Protein 1AL0 (pdb70)

GO terms:
  GO:0046806 viral scaffold (C, IDA)
  GO:0046807 viral scaffold assembly and maintenance (P, IDA)

CATH classification: 4.10.1260.10

Secondary structure (DSSP, 8-state):
-HHHHHHHHHHHHHHHHT-S-----HHHHHHHSSSS---GGGHHHHHHHHHHHHSHHHHHHTPPP-PPPHHHHHHHHHHHS-STTSHHHHHTTTBPPPHHHHHHT----B-HHHHHHHHHHHHHT-TT--STT-GGGGTTS--/-GGGGTHHHHHHHHHHHHH---S--HHHHHHHHSSS---GGGHHHHHHHHHHHHHHHHHHHT--SSSB-HHHHHHHHHHTS-GGGHHHHHHHHTT-SSB-EESSS-EEPPPTTHHHHHHHHHTTS--------/----THHHHHHHHHHHHHH-------HHHHHHHH-SS---GGGHHHHHHHHHHHHHHHHHHTT-------HHHHHHHHHHHS-GGGHHHHHHHT-S-B-HHHHHHT---B--HHHHHHHHHHHHHHTTTTT---------/----HHHHHHHHHHTT-TTTTT--HHHHHHHT-SSPP-TTTHHHHHHHHHHHHHHHHHHTT-------HHHHHHHHHHSS-TTTHHHHHHHHSS----SS--TT------HHHHHHHHHHHHTT-THHHHHHHHHHHHHHHHTT--/------------STTHHHHTT---TT--SPPTTSS-----HHHHTSS--/-TTT--EEEE--EEEEEEE-TTEEB---EEEE-TT---EEEEEEEE-----SSS----EEEEE--EEEEGGGTSTTTHHHHHHHGGGS----EEE--S-SSSSGGGTS---TTSEEEHHHHHHHHHHHHHHSS-TTSPP---SSGGGS-HHHHHSPEE-B---STTTS---TT--S------BTTB--HHHHHHHHHHHHHHHHHHHS--SHHHHHHTTT------TT---B----EEEEE-----B--STT-SS-B------EEEEEE------SSEEEE--EEEEPPP--SSB--HHHHS-S--HHHHS--HHHHHS---EEEEGGGTBTT--TT-EEEE-TTGGGT-------TTTBTBSS--S--S---SSTTTTTB--TTTTGGG-S--TT-SEEEEEEEEEEEEE----S--/-PPP---S----SSEEE----EE--BSS-BBSS--BSSEEEEEEEEEEEPSEEEEEEEEEE--TTSS-SEEEE--EEEEEESS----EEEEEEEEESS--SB--SS-EEE----EEETTEEEEE--EEEE-S-SSTT-EEEEEEEEEEEE-SEEEEEEEEEEEESS------TT-

B-factor: mean 20.0, std 0.0, range [20.0, 20.0]

Structure (mmCIF, N/CA/C/O backbone):
data_1AL0
#
_entry.id   1AL0
#
_cell.length_a   774.000
_cell.length_b   774.000
_cell.length_c   774.000
_cell.angle_alpha   90.00
_cell.angle_beta   90.00
_cell.angle_gamma   90.00
#
_symmetry.space_group_name_H-M   'I 21 3'
#
loop_
_entity.id
_entity.type
_entity.pdbx_description
1 polymer 'SCAFFOLDING PROTEIN GPD'
2 polymer 'CAPSID PROTEIN GPF'
3 polymer 'SPIKE PROTEIN GPG'
4 polymer 'SCAFFOLDING PROTEIN GPB'
#
loop_
_atom_site.group_PDB
_atom_site.id
_atom_site.type_symbol
_atom_site.label_atom_id
_atom_site.label_alt_id
_atom_site.label_comp_id
_atom_site.label_asym_id
_atom_site.label_entity_id
_atom_site.label_seq_id
_atom_site.pdbx_PDB_ins_code
_atom_site.Cartn_x
_atom_site.Cartn_y
_atom_site.Cartn_z
_atom_site.occupancy
_atom_site.B_iso_or_equiv
_atom_site.auth_seq_id
_atom_site.auth_comp_id
_atom_site.auth_asym_id
_atom_site.auth_atom_id
_atom_site.pdbx_PDB_model_num
ATOM 1 N N . GLU A 1 6 ? 37.515 -4.681 149.222 1.00 20.00 6 GLU 1 N 1
ATOM 2 C CA . GLU A 1 6 ? 36.620 -5.886 148.962 1.00 20.00 6 GLU 1 CA 1
ATOM 3 C C . GLU A 1 6 ? 37.458 -7.174 148.994 1.00 20.00 6 GLU 1 C 1
ATOM 4 O O . GLU A 1 6 ? 36.901 -8.271 149.236 1.00 20.00 6 GLU 1 O 1
ATOM 10 N N . GLN A 1 7 ? 38.781 -7.027 148.743 1.00 20.00 7 GLN 1 N 1
ATOM 11 C CA . GLN A 1 7 ? 39.747 -8.140 148.757 1.00 20.00 7 GLN 1 CA 1
ATOM 12 C C . GLN A 1 7 ? 39.546 -9.133 149.935 1.00 20.00 7 GLN 1 C 1
ATOM 13 O O . GLN A 1 7 ? 39.767 -10.345 149.763 1.00 20.00 7 GLN 1 O 1
ATOM 19 N N . SER A 1 8 ? 39.192 -8.641 151.127 1.00 20.00 8 SER 1 N 1
ATOM 20 C CA . SER A 1 8 ? 38.993 -9.576 152.215 1.00 20.00 8 SER 1 CA 1
ATOM 21 C C . SER A 1 8 ? 37.878 -10.559 151.917 1.00 20.00 8 SER 1 C 1
ATOM 22 O O . SER A 1 8 ? 37.990 -11.732 152.264 1.00 20.00 8 SER 1 O 1
ATOM 25 N N . VAL A 1 9 ? 36.823 -10.090 151.259 1.00 20.00 9 VAL 1 N 1
ATOM 26 C CA . VAL A 1 9 ? 35.715 -10.966 150.924 1.00 20.00 9 VAL 1 CA 1
ATOM 27 C C . VAL A 1 9 ? 36.187 -11.972 149.916 1.00 20.00 9 VAL 1 C 1
ATOM 28 O O . VAL A 1 9 ? 35.840 -13.157 149.974 1.00 20.00 9 VAL 1 O 1
ATOM 32 N N . ARG A 1 10 ? 36.982 -11.490 148.985 1.00 20.00 10 ARG 1 N 1
ATOM 33 C CA . ARG A 1 10 ? 37.496 -12.356 147.967 1.00 20.00 10 ARG 1 CA 1
ATOM 34 C C . ARG A 1 10 ? 38.328 -13.404 148.665 1.00 20.00 10 ARG 1 C 1
ATOM 35 O O . ARG A 1 10 ? 38.115 -14.610 148.524 1.00 20.00 10 ARG 1 O 1
ATOM 43 N N . PHE A 1 11 ? 39.176 -12.938 149.549 1.00 20.00 11 PHE 1 N 1
ATOM 44 C CA . PHE A 1 11 ? 40.015 -13.843 150.242 1.00 20.00 11 PHE 1 CA 1
ATOM 45 C C . PHE A 1 11 ? 39.146 -14.765 151.071 1.00 20.00 11 PHE 1 C 1
ATOM 46 O O . PHE A 1 11 ? 39.302 -15.970 151.016 1.00 20.00 11 PHE 1 O 1
ATOM 54 N N . GLN A 1 12 ? 38.136 -14.221 151.715 1.00 20.00 12 GLN 1 N 1
ATOM 55 C CA . GLN A 1 12 ? 37.293 -15.054 152.532 1.00 20.00 12 GLN 1 CA 1
ATOM 56 C C . GLN A 1 12 ? 36.708 -16.175 151.741 1.00 20.00 12 GLN 1 C 1
ATOM 57 O O . GLN A 1 12 ? 36.841 -17.335 152.119 1.00 20.00 12 GLN 1 O 1
ATOM 63 N N . THR A 1 13 ? 36.097 -15.837 150.615 1.00 20.00 13 THR 1 N 1
ATOM 64 C CA . THR A 1 13 ? 35.470 -16.848 149.792 1.00 20.00 13 THR 1 CA 1
ATOM 65 C C . THR A 1 13 ? 36.480 -17.810 149.221 1.00 20.00 13 THR 1 C 1
ATOM 66 O O . THR A 1 13 ? 36.157 -18.949 148.953 1.00 20.00 13 THR 1 O 1
ATOM 70 N N . ALA A 1 14 ? 37.716 -17.366 149.078 1.00 20.00 14 ALA 1 N 1
ATOM 71 C CA . ALA A 1 14 ? 38.745 -18.230 148.551 1.00 20.00 14 ALA 1 CA 1
ATOM 72 C C . ALA A 1 14 ? 39.062 -19.317 149.566 1.00 20.00 14 ALA 1 C 1
ATOM 73 O O . ALA A 1 14 ? 39.091 -20.492 149.246 1.00 20.00 14 ALA 1 O 1
ATOM 75 N N . LEU A 1 15 ? 39.264 -18.936 150.809 1.00 20.00 15 LEU 1 N 1
ATOM 76 C CA . LEU A 1 15 ? 39.585 -19.920 151.809 1.00 20.00 15 LEU 1 CA 1
ATOM 77 C C . LEU A 1 15 ? 38.422 -20.843 152.007 1.00 20.00 15 LEU 1 C 1
ATOM 78 O O . LEU A 1 15 ? 38.606 -22.057 152.114 1.00 20.00 15 LEU 1 O 1
ATOM 83 N N . ALA A 1 16 ? 37.224 -20.276 152.007 1.00 20.00 16 ALA 1 N 1
ATOM 84 C CA . ALA A 1 16 ? 36.031 -21.070 152.212 1.00 20.00 16 ALA 1 CA 1
ATOM 85 C C . ALA A 1 16 ? 35.900 -22.177 151.182 1.00 20.00 16 ALA 1 C 1
ATOM 86 O O . ALA A 1 16 ? 35.328 -23.222 151.465 1.00 20.00 16 ALA 1 O 1
ATOM 88 N N . SER A 1 17 ? 36.434 -21.957 149.994 1.00 20.00 17 SER 1 N 1
ATOM 89 C CA . SER A 1 17 ? 36.368 -22.983 148.984 1.00 20.00 17 SER 1 CA 1
ATOM 90 C C . SER A 1 17 ? 37.393 -24.069 149.273 1.00 20.00 17 SER 1 C 1
ATOM 91 O O . SER A 1 17 ? 37.181 -25.227 148.923 1.00 20.00 17 SER 1 O 1
ATOM 94 N N . ILE A 1 18 ? 38.506 -23.721 149.909 1.00 20.00 18 ILE 1 N 1
ATOM 95 C CA . ILE A 1 18 ? 39.494 -24.747 150.183 1.00 20.00 18 ILE 1 CA 1
ATOM 96 C C . ILE A 1 18 ? 38.835 -25.765 151.091 1.00 20.00 18 ILE 1 C 1
ATOM 97 O O . ILE A 1 18 ? 39.013 -26.970 150.921 1.00 20.00 18 ILE 1 O 1
ATOM 102 N N . LYS A 1 19 ? 37.985 -25.303 151.986 1.00 20.00 19 LYS 1 N 1
ATOM 103 C CA . LYS A 1 19 ? 37.318 -26.242 152.863 1.00 20.00 19 LYS 1 CA 1
ATOM 104 C C . LYS A 1 19 ? 36.477 -27.219 152.029 1.00 20.00 19 LYS 1 C 1
ATOM 105 O O . LYS A 1 19 ? 36.531 -28.431 152.257 1.00 20.00 19 LYS 1 O 1
ATOM 111 N N . LEU A 1 20 ? 35.788 -26.708 151.012 1.00 20.00 20 LEU 1 N 1
ATOM 112 C CA . LEU A 1 20 ? 34.956 -27.559 150.177 1.00 20.00 20 LEU 1 CA 1
ATOM 113 C C . LEU A 1 20 ? 35.820 -28.536 149.421 1.00 20.00 20 LEU 1 C 1
ATOM 114 O O . LEU A 1 20 ? 35.542 -29.722 149.421 1.00 20.00 20 LEU 1 O 1
ATOM 119 N N . ILE A 1 21 ? 36.896 -28.055 148.810 1.00 20.00 21 ILE 1 N 1
ATOM 120 C CA . ILE A 1 21 ? 37.741 -28.939 148.036 1.00 20.00 21 ILE 1 CA 1
ATOM 121 C C . ILE A 1 21 ? 38.175 -30.133 148.855 1.00 20.00 21 ILE 1 C 1
ATOM 122 O O . ILE A 1 21 ? 38.094 -31.263 148.356 1.00 20.00 21 ILE 1 O 1
ATOM 127 N N . GLN A 1 22 ? 38.555 -29.903 150.119 1.00 20.00 22 GLN 1 N 1
ATOM 128 C CA . GLN A 1 22 ? 38.996 -30.996 150.969 1.00 20.00 22 GLN 1 CA 1
ATOM 129 C C . GLN A 1 22 ? 37.946 -32.108 151.069 1.00 20.00 22 GLN 1 C 1
ATOM 130 O O . GLN A 1 22 ? 38.314 -33.259 151.310 1.00 20.00 22 GLN 1 O 1
ATOM 136 N N . ALA A 1 23 ? 36.662 -31.782 150.893 1.00 20.00 23 ALA 1 N 1
ATOM 137 C CA . ALA A 1 23 ? 35.608 -32.793 150.938 1.00 20.00 23 ALA 1 CA 1
ATOM 138 C C . ALA A 1 23 ? 35.420 -33.404 149.562 1.00 20.00 23 ALA 1 C 1
ATOM 139 O O . ALA A 1 23 ? 34.314 -33.562 149.055 1.00 20.00 23 ALA 1 O 1
ATOM 141 N N . SER A 1 24 ? 36.536 -33.707 148.938 1.00 20.00 24 SER 1 N 1
ATOM 142 C CA . SER A 1 24 ? 36.539 -34.341 147.635 1.00 20.00 24 SER 1 CA 1
ATOM 143 C C . SER A 1 24 ? 35.660 -35.570 147.770 1.00 20.00 24 SER 1 C 1
ATOM 144 O O . SER A 1 24 ? 35.643 -36.211 148.821 1.00 20.00 24 SER 1 O 1
ATOM 147 N N . ALA A 1 25 ? 34.884 -35.903 146.769 1.00 20.00 25 ALA 1 N 1
ATOM 148 C CA . ALA A 1 25 ? 34.174 -37.137 146.949 1.00 20.00 25 ALA 1 CA 1
ATOM 149 C C . ALA A 1 25 ? 34.822 -38.065 145.949 1.00 20.00 25 ALA 1 C 1
ATOM 150 O O . ALA A 1 25 ? 35.057 -39.235 146.231 1.00 20.00 25 ALA 1 O 1
ATOM 152 N N . VAL A 1 26 ? 35.315 -37.449 144.888 1.00 20.00 26 VAL 1 N 1
ATOM 153 C CA . VAL A 1 26 ? 35.909 -38.146 143.786 1.00 20.00 26 VAL 1 CA 1
ATOM 154 C C . VAL A 1 26 ? 36.938 -37.239 143.109 1.00 20.00 26 VAL 1 C 1
ATOM 155 O O . VAL A 1 26 ? 36.895 -36.029 143.289 1.00 20.00 26 VAL 1 O 1
ATOM 159 N N . LEU A 1 27 ? 37.889 -37.829 142.391 1.00 20.00 27 LEU 1 N 1
ATOM 160 C CA . LEU A 1 27 ? 38.894 -37.112 141.597 1.00 20.00 27 LEU 1 CA 1
ATOM 161 C C . LEU A 1 27 ? 39.027 -38.087 140.460 1.00 20.00 27 LEU 1 C 1
ATOM 162 O O . LEU A 1 27 ? 38.912 -39.296 140.671 1.00 20.00 27 LEU 1 O 1
ATOM 167 N N . ASP A 1 28 ? 39.200 -37.603 139.248 1.00 20.00 28 ASP 1 N 1
ATOM 168 C CA . ASP A 1 28 ? 39.249 -38.553 138.157 1.00 20.00 28 ASP 1 CA 1
ATOM 169 C C . ASP A 1 28 ? 40.612 -38.953 137.759 1.00 20.00 28 ASP 1 C 1
ATOM 170 O O . ASP A 1 28 ? 40.813 -40.001 137.158 1.00 20.00 28 ASP 1 O 1
ATOM 175 N N . LEU A 1 29 ? 41.547 -38.134 138.150 1.00 20.00 29 LEU 1 N 1
ATOM 176 C CA . LEU A 1 29 ? 42.899 -38.320 137.763 1.00 20.00 29 LEU 1 CA 1
ATOM 177 C C . LEU A 1 29 ? 43.478 -39.703 138.021 1.00 20.00 29 LEU 1 C 1
ATOM 178 O O . LEU A 1 29 ? 43.048 -40.469 138.862 1.00 20.00 29 LEU 1 O 1
ATOM 183 N N . THR A 1 30 ? 44.451 -40.014 137.220 1.00 20.00 30 THR 1 N 1
ATOM 184 C CA . THR A 1 30 ? 45.117 -41.253 137.339 1.00 20.00 30 THR 1 CA 1
ATOM 185 C C . THR A 1 30 ? 46.350 -40.906 138.127 1.00 20.00 30 THR 1 C 1
ATOM 186 O O . THR A 1 30 ? 46.831 -39.767 138.063 1.00 20.00 30 THR 1 O 1
ATOM 190 N N . GLU A 1 31 ? 46.827 -41.880 138.861 1.00 20.00 31 GLU 1 N 1
ATOM 191 C CA . GLU A 1 31 ? 48.004 -41.777 139.636 1.00 20.00 31 GLU 1 CA 1
ATOM 192 C C . GLU A 1 31 ? 48.923 -40.799 138.965 1.00 20.00 31 GLU 1 C 1
ATOM 193 O O . GLU A 1 31 ? 49.257 -39.784 139.536 1.00 20.00 31 GLU 1 O 1
ATOM 199 N N . ASP A 1 32 ? 49.115 -40.985 137.676 1.00 20.00 32 ASP 1 N 1
ATOM 200 C CA . ASP A 1 32 ? 49.962 -40.095 136.923 1.00 20.00 32 ASP 1 CA 1
ATOM 201 C C . ASP A 1 32 ? 49.527 -38.689 136.712 1.00 20.00 32 ASP 1 C 1
ATOM 202 O O . ASP A 1 32 ? 50.335 -37.763 136.783 1.00 20.00 32 ASP 1 O 1
ATOM 207 N N . ASP A 1 33 ? 48.265 -38.535 136.371 1.00 20.00 33 ASP 1 N 1
ATOM 208 C CA . ASP A 1 33 ? 47.720 -37.229 136.156 1.00 20.00 33 ASP 1 CA 1
ATOM 209 C C . ASP A 1 33 ? 47.910 -36.531 137.481 1.00 20.00 33 ASP 1 C 1
ATOM 210 O O . ASP A 1 33 ? 48.254 -35.356 137.527 1.00 20.00 33 ASP 1 O 1
ATOM 215 N N . PHE A 1 34 ? 47.838 -37.286 138.557 1.00 20.00 34 PHE 1 N 1
ATOM 216 C CA . PHE A 1 34 ? 48.007 -36.675 139.838 1.00 20.00 34 PHE 1 CA 1
ATOM 217 C C . PHE A 1 34 ? 49.470 -36.304 140.042 1.00 20.00 34 PHE 1 C 1
ATOM 218 O O . PHE A 1 34 ? 49.782 -35.238 140.561 1.00 20.00 34 PHE 1 O 1
ATOM 226 N N . ASP A 1 35 ? 50.366 -37.141 139.541 1.00 20.00 35 ASP 1 N 1
ATOM 227 C CA . ASP A 1 35 ? 51.808 -36.876 139.618 1.00 20.00 35 ASP 1 CA 1
ATOM 228 C C . ASP A 1 35 ? 52.081 -35.796 138.617 1.00 20.00 35 ASP 1 C 1
ATOM 229 O O . ASP A 1 35 ? 53.235 -35.524 138.303 1.00 20.00 35 ASP 1 O 1
ATOM 234 N N . PHE A 1 36 ? 51.037 -35.255 138.031 1.00 20.00 36 PHE 1 N 1
ATOM 235 C CA . PHE A 1 36 ? 51.263 -34.286 137.021 1.00 20.00 36 PHE 1 CA 1
ATOM 236 C C . PHE A 1 36 ? 50.699 -33.008 137.504 1.00 20.00 36 PHE 1 C 1
ATOM 237 O O . PHE A 1 36 ? 51.255 -31.965 137.242 1.00 20.00 36 PHE 1 O 1
ATOM 245 N N . LEU A 1 37 ? 49.629 -33.086 138.269 1.00 20.00 37 LEU 1 N 1
ATOM 246 C CA . LEU A 1 37 ? 49.023 -31.892 138.756 1.00 20.00 37 LEU 1 CA 1
ATOM 247 C C . LEU A 1 37 ? 49.941 -31.349 139.821 1.00 20.00 37 LEU 1 C 1
ATOM 248 O O . LEU A 1 37 ? 50.395 -30.204 139.765 1.00 20.00 37 LEU 1 O 1
ATOM 253 N N . THR A 1 38 ? 50.318 -32.242 140.720 1.00 20.00 38 THR 1 N 1
ATOM 254 C CA . THR A 1 38 ? 51.081 -31.877 141.879 1.00 20.00 38 THR 1 CA 1
ATOM 255 C C . THR A 1 38 ? 52.589 -31.894 141.923 1.00 20.00 38 THR 1 C 1
ATOM 256 O O . THR A 1 38 ? 53.151 -31.343 142.852 1.00 20.00 38 THR 1 O 1
ATOM 260 N N . SER A 1 39 ? 53.264 -32.420 140.922 1.00 20.00 39 SER 1 N 1
ATOM 261 C CA . SER A 1 39 ? 54.712 -32.512 141.017 1.00 20.00 39 SER 1 CA 1
ATOM 262 C C . SER A 1 39 ? 55.501 -31.228 140.901 1.00 20.00 39 SER 1 C 1
ATOM 263 O O . SER A 1 39 ? 54.962 -30.159 140.696 1.00 20.00 39 SER 1 O 1
ATOM 266 N N . ASN A 1 40 ? 56.801 -31.360 141.046 1.00 20.00 40 ASN 1 N 1
ATOM 267 C CA . ASN A 1 40 ? 57.699 -30.235 140.909 1.00 20.00 40 ASN 1 CA 1
ATOM 268 C C . ASN A 1 40 ? 58.097 -30.235 139.445 1.00 20.00 40 ASN 1 C 1
ATOM 269 O O . ASN A 1 40 ? 58.791 -29.331 138.996 1.00 20.00 40 ASN 1 O 1
ATOM 274 N N . LYS A 1 41 ? 57.742 -31.302 138.734 1.00 20.00 41 LYS 1 N 1
ATOM 275 C CA . LYS A 1 41 ? 58.069 -31.433 137.315 1.00 20.00 41 LYS 1 CA 1
ATOM 276 C C . LYS A 1 41 ? 57.343 -30.317 136.564 1.00 20.00 41 LYS 1 C 1
ATOM 277 O O . LYS A 1 41 ? 56.145 -30.139 136.724 1.00 20.00 41 LYS 1 O 1
ATOM 283 N N . VAL A 1 42 ? 58.050 -29.663 135.652 1.00 20.00 42 VAL 1 N 1
ATOM 284 C CA . VAL A 1 42 ? 57.542 -28.511 134.891 1.00 20.00 42 VAL 1 CA 1
ATOM 285 C C . VAL A 1 42 ? 56.615 -28.800 133.738 1.00 20.00 42 VAL 1 C 1
ATOM 286 O O . VAL A 1 42 ? 56.816 -29.792 133.043 1.00 20.00 42 VAL 1 O 1
ATOM 290 N N . TRP A 1 43 ? 55.714 -27.857 133.439 1.00 20.00 43 TRP 1 N 1
ATOM 291 C CA . TRP A 1 43 ? 54.748 -28.020 132.329 1.00 20.00 43 TRP 1 CA 1
ATOM 292 C C . TRP A 1 43 ? 55.219 -27.275 131.105 1.00 20.00 43 TRP 1 C 1
ATOM 293 O O . TRP A 1 43 ? 55.213 -26.057 131.100 1.00 20.00 43 TRP 1 O 1
ATOM 304 N N . ILE A 1 44 ? 55.608 -27.967 130.056 1.00 20.00 44 ILE 1 N 1
ATOM 305 C CA . ILE A 1 44 ? 56.052 -27.275 128.855 1.00 20.00 44 ILE 1 CA 1
ATOM 306 C C . ILE A 1 44 ? 54.785 -26.888 128.117 1.00 20.00 44 ILE 1 C 1
ATOM 307 O O . ILE A 1 44 ? 53.741 -27.470 128.396 1.00 20.00 44 ILE 1 O 1
ATOM 312 N N . ALA A 1 45 ? 54.862 -25.976 127.153 1.00 20.00 45 ALA 1 N 1
ATOM 313 C CA . ALA A 1 45 ? 53.688 -25.562 126.407 1.00 20.00 45 ALA 1 CA 1
ATOM 314 C C . ALA A 1 45 ? 52.866 -26.752 125.933 1.00 20.00 45 ALA 1 C 1
ATOM 315 O O . ALA A 1 45 ? 51.657 -26.775 126.094 1.00 20.00 45 ALA 1 O 1
ATOM 317 N N . THR A 1 46 ? 53.527 -27.779 125.423 1.00 20.00 46 THR 1 N 1
ATOM 318 C CA . THR A 1 46 ? 52.800 -28.937 124.944 1.00 20.00 46 THR 1 CA 1
ATOM 319 C C . THR A 1 46 ? 52.020 -29.693 126.009 1.00 20.00 46 THR 1 C 1
ATOM 320 O O . THR A 1 46 ? 51.409 -30.705 125.715 1.00 20.00 46 THR 1 O 1
ATOM 324 N N . ASP A 1 47 ? 52.060 -29.244 127.252 1.00 20.00 47 ASP 1 N 1
ATOM 325 C CA . ASP A 1 47 ? 51.350 -29.946 128.298 1.00 20.00 47 ASP 1 CA 1
ATOM 326 C C . ASP A 1 47 ? 50.143 -29.170 128.744 1.00 20.00 47 ASP 1 C 1
ATOM 327 O O . ASP A 1 47 ? 49.283 -29.694 129.445 1.00 20.00 47 ASP 1 O 1
ATOM 332 N N . ARG A 1 48 ? 50.028 -27.944 128.284 1.00 20.00 48 ARG 1 N 1
ATOM 333 C CA . ARG A 1 48 ? 48.937 -27.112 128.722 1.00 20.00 48 ARG 1 CA 1
ATOM 334 C C . ARG A 1 48 ? 47.554 -27.649 128.642 1.00 20.00 48 ARG 1 C 1
ATOM 335 O O . ARG A 1 48 ? 46.651 -27.124 129.274 1.00 20.00 48 ARG 1 O 1
ATOM 343 N N . SER A 1 49 ? 47.354 -28.669 127.841 1.00 20.00 49 SER 1 N 1
ATOM 344 C CA . SER A 1 49 ? 46.025 -29.219 127.740 1.00 20.00 49 SER 1 CA 1
ATOM 345 C C . SER A 1 49 ? 45.776 -30.219 128.876 1.00 20.00 49 SER 1 C 1
ATOM 346 O O . SER A 1 49 ? 44.751 -30.134 129.552 1.00 20.00 49 SER 1 O 1
ATOM 349 N N . ARG A 1 50 ? 46.750 -31.082 129.164 1.00 20.00 50 ARG 1 N 1
ATOM 350 C CA . ARG A 1 50 ? 46.599 -32.058 130.245 1.00 20.00 50 ARG 1 CA 1
ATOM 351 C C . ARG A 1 50 ? 46.494 -31.253 131.535 1.00 20.00 50 ARG 1 C 1
ATOM 352 O O . ARG A 1 50 ? 45.826 -31.637 132.490 1.00 20.00 50 ARG 1 O 1
ATOM 360 N N . ALA A 1 51 ? 47.134 -30.101 131.529 1.00 20.00 51 ALA 1 N 1
ATOM 361 C CA . ALA A 1 51 ? 47.067 -29.231 132.658 1.00 20.00 51 ALA 1 CA 1
ATOM 362 C C . ALA A 1 51 ? 45.597 -28.912 132.854 1.00 20.00 51 ALA 1 C 1
ATOM 363 O O . ALA A 1 51 ? 45.012 -29.273 133.862 1.00 20.00 51 ALA 1 O 1
ATOM 365 N N . ARG A 1 52 ? 44.970 -28.367 131.831 1.00 20.00 52 ARG 1 N 1
ATOM 366 C CA . ARG A 1 52 ? 43.572 -28.006 131.939 1.00 20.00 52 ARG 1 CA 1
ATOM 367 C C . ARG A 1 52 ? 42.652 -29.162 132.265 1.00 20.00 52 ARG 1 C 1
ATOM 368 O O . ARG A 1 52 ? 41.635 -28.970 132.911 1.00 20.00 52 ARG 1 O 1
ATOM 376 N N . ARG A 1 53 ? 42.963 -30.352 131.779 1.00 20.00 53 ARG 1 N 1
ATOM 377 C CA . ARG A 1 53 ? 42.113 -31.503 132.059 1.00 20.00 53 ARG 1 CA 1
ATOM 378 C C . ARG A 1 53 ? 42.139 -31.693 133.570 1.00 20.00 53 ARG 1 C 1
ATOM 379 O O . ARG A 1 53 ? 41.093 -31.731 134.221 1.00 20.00 53 ARG 1 O 1
ATOM 387 N N . CYS A 1 54 ? 43.333 -31.655 134.141 1.00 20.00 54 CYS 1 N 1
ATOM 388 C CA . CYS A 1 54 ? 43.458 -31.872 135.555 1.00 20.00 54 CYS 1 CA 1
ATOM 389 C C . CYS A 1 54 ? 42.892 -30.779 136.395 1.00 20.00 54 CYS 1 C 1
ATOM 390 O O . CYS A 1 54 ? 42.078 -31.038 137.254 1.00 20.00 54 CYS 1 O 1
ATOM 393 N N . VAL A 1 55 ? 43.288 -29.552 136.158 1.00 20.00 55 VAL 1 N 1
ATOM 394 C CA . VAL A 1 55 ? 42.725 -28.514 136.966 1.00 20.00 55 VAL 1 CA 1
ATOM 395 C C . VAL A 1 55 ? 41.218 -28.577 136.870 1.00 20.00 55 VAL 1 C 1
ATOM 396 O O . VAL A 1 55 ? 40.518 -28.573 137.868 1.00 20.00 55 VAL 1 O 1
ATOM 400 N N . GLU A 1 56 ? 40.713 -28.754 135.669 1.00 20.00 56 GLU 1 N 1
ATOM 401 C CA . GLU A 1 56 ? 39.277 -28.849 135.500 1.00 20.00 56 GLU 1 CA 1
ATOM 402 C C . GLU A 1 56 ? 38.710 -30.045 136.236 1.00 20.00 56 GLU 1 C 1
ATOM 403 O O . GLU A 1 56 ? 37.675 -29.930 136.900 1.00 20.00 56 GLU 1 O 1
ATOM 409 N N . ALA A 1 57 ? 39.452 -31.148 136.237 1.00 20.00 57 ALA 1 N 1
ATOM 410 C CA . ALA A 1 57 ? 38.988 -32.372 136.896 1.00 20.00 57 ALA 1 CA 1
ATOM 411 C C . ALA A 1 57 ? 38.808 -32.176 138.386 1.00 20.00 57 ALA 1 C 1
ATOM 412 O O . ALA A 1 57 ? 38.105 -32.965 139.022 1.00 20.00 57 ALA 1 O 1
ATOM 414 N N . CYS A 1 58 ? 39.487 -31.167 138.935 1.00 20.00 58 CYS 1 N 1
ATOM 415 C CA . CYS A 1 58 ? 39.390 -30.830 140.347 1.00 20.00 58 CYS 1 CA 1
ATOM 416 C C . CYS A 1 58 ? 38.305 -29.780 140.561 1.00 20.00 58 CYS 1 C 1
ATOM 417 O O . CYS A 1 58 ? 37.736 -29.682 141.647 1.00 20.00 58 CYS 1 O 1
ATOM 420 N N . VAL A 1 59 ? 38.021 -28.983 139.544 1.00 20.00 59 VAL 1 N 1
ATOM 421 C CA . VAL A 1 59 ? 37.002 -27.992 139.710 1.00 20.00 59 VAL 1 CA 1
ATOM 422 C C . VAL A 1 59 ? 35.615 -28.565 139.556 1.00 20.00 59 VAL 1 C 1
ATOM 423 O O . VAL A 1 59 ? 34.759 -28.279 140.360 1.00 20.00 59 VAL 1 O 1
ATOM 427 N N . TYR A 1 60 ? 35.400 -29.427 138.575 1.00 20.00 60 TYR 1 N 1
ATOM 428 C CA . TYR A 1 60 ? 34.061 -29.974 138.373 1.00 20.00 60 TYR 1 CA 1
ATOM 429 C C . TYR A 1 60 ? 33.872 -31.436 138.767 1.00 20.00 60 TYR 1 C 1
ATOM 430 O O . TYR A 1 60 ? 32.780 -32.002 138.629 1.00 20.00 60 TYR 1 O 1
ATOM 439 N N . GLY A 1 61 ? 34.935 -32.022 139.298 1.00 20.00 61 GLY 1 N 1
ATOM 440 C CA . GLY A 1 61 ? 34.974 -33.433 139.690 1.00 20.00 61 GLY 1 CA 1
ATOM 441 C C . GLY A 1 61 ? 33.745 -34.291 139.964 1.00 20.00 61 GLY 1 C 1
ATOM 442 O O . GLY A 1 61 ? 33.344 -35.117 139.132 1.00 20.00 61 GLY 1 O 1
ATOM 443 N N . THR A 1 62 ? 33.162 -34.137 141.146 1.00 20.00 62 THR 1 N 1
ATOM 444 C CA . THR A 1 62 ? 32.005 -34.929 141.488 1.00 20.00 62 THR 1 CA 1
ATOM 445 C C . THR A 1 62 ? 30.913 -34.811 140.448 1.00 20.00 62 THR 1 C 1
ATOM 446 O O . THR A 1 62 ? 30.367 -35.821 140.025 1.00 20.00 62 THR 1 O 1
ATOM 450 N N . LEU A 1 63 ? 30.660 -33.587 139.989 1.00 20.00 63 LEU 1 N 1
ATOM 451 C CA . LEU A 1 63 ? 29.630 -33.328 139.000 1.00 20.00 63 LEU 1 CA 1
ATOM 452 C C . LEU A 1 63 ? 29.819 -34.267 137.851 1.00 20.00 63 LEU 1 C 1
ATOM 453 O O . LEU A 1 63 ? 28.878 -34.902 137.397 1.00 20.00 63 LEU 1 O 1
ATOM 458 N N . ASP A 1 64 ? 31.058 -34.410 137.427 1.00 20.00 64 ASP 1 N 1
ATOM 459 C CA . ASP A 1 64 ? 31.358 -35.286 136.327 1.00 20.00 64 ASP 1 CA 1
ATOM 460 C C . ASP A 1 64 ? 31.098 -36.729 136.661 1.00 20.00 64 ASP 1 C 1
ATOM 461 O O . ASP A 1 64 ? 30.322 -37.409 135.994 1.00 20.00 64 ASP 1 O 1
ATOM 466 N N . PHE A 1 65 ? 31.734 -37.183 137.723 1.00 20.00 65 PHE 1 N 1
ATOM 467 C CA . PHE A 1 65 ? 31.611 -38.561 138.138 1.00 20.00 65 PHE 1 CA 1
ATOM 468 C C . PHE A 1 65 ? 30.206 -39.113 138.174 1.00 20.00 65 PHE 1 C 1
ATOM 469 O O . PHE A 1 65 ? 29.946 -40.208 137.704 1.00 20.00 65 PHE 1 O 1
ATOM 477 N N . VAL A 1 66 ? 29.299 -38.329 138.711 1.00 20.00 66 VAL 1 N 1
ATOM 478 C CA . VAL A 1 66 ? 27.941 -38.749 138.850 1.00 20.00 66 VAL 1 CA 1
ATOM 479 C C . VAL A 1 66 ? 27.040 -38.499 137.664 1.00 20.00 66 VAL 1 C 1
ATOM 480 O O . VAL A 1 66 ? 26.047 -39.204 137.498 1.00 20.00 66 VAL 1 O 1
ATOM 484 N N . GLY A 1 67 ? 27.321 -37.465 136.882 1.00 20.00 67 GLY 1 N 1
ATOM 485 C CA . GLY A 1 67 ? 26.486 -37.209 135.720 1.00 20.00 67 GLY 1 CA 1
ATOM 486 C C . GLY A 1 67 ? 25.731 -35.893 135.661 1.00 20.00 67 GLY 1 C 1
ATOM 487 O O . GLY A 1 67 ? 24.785 -35.743 134.883 1.00 20.00 67 GLY 1 O 1
ATOM 488 N N . TYR A 1 68 ? 26.082 -34.952 136.520 1.00 20.00 68 TYR 1 N 1
ATOM 489 C CA . TYR A 1 68 ? 25.428 -33.668 136.455 1.00 20.00 68 TYR 1 CA 1
ATOM 490 C C . TYR A 1 68 ? 26.331 -32.832 135.566 1.00 20.00 68 TYR 1 C 1
ATOM 491 O O . TYR A 1 68 ? 27.522 -33.078 135.458 1.00 20.00 68 TYR 1 O 1
ATOM 500 N N . PRO A 1 69 ? 25.766 -31.873 134.866 1.00 20.00 69 PRO 1 N 1
ATOM 501 C CA . PRO A 1 69 ? 26.509 -31.002 133.967 1.00 20.00 69 PRO 1 CA 1
ATOM 502 C C . PRO A 1 69 ? 27.352 -29.951 134.623 1.00 20.00 69 PRO 1 C 1
ATOM 503 O O . PRO A 1 69 ? 27.013 -29.432 135.674 1.00 20.00 69 PRO 1 O 1
ATOM 507 N N . ARG A 1 70 ? 28.421 -29.576 133.956 1.00 20.00 70 ARG 1 N 1
ATOM 508 C CA . ARG A 1 70 ? 29.267 -28.564 134.509 1.00 20.00 70 ARG 1 CA 1
ATOM 509 C C . ARG A 1 70 ? 28.611 -27.240 134.376 1.00 20.00 70 ARG 1 C 1
ATOM 510 O O . ARG A 1 70 ? 27.906 -26.983 133.416 1.00 20.00 70 ARG 1 O 1
ATOM 518 N N . PHE A 1 71 ? 28.779 -26.431 135.396 1.00 20.00 71 PHE 1 N 1
ATOM 519 C CA . PHE A 1 71 ? 28.288 -25.092 135.354 1.00 20.00 71 PHE 1 CA 1
ATOM 520 C C . PHE A 1 71 ? 29.545 -24.333 135.733 1.00 20.00 71 PHE 1 C 1
ATOM 521 O O . PHE A 1 71 ? 30.399 -24.842 136.440 1.00 20.00 71 PHE 1 O 1
ATOM 529 N N . PRO A 1 72 ? 29.662 -23.095 135.295 1.00 20.00 72 PRO 1 N 1
ATOM 530 C CA . PRO A 1 72 ? 30.828 -22.265 135.578 1.00 20.00 72 PRO 1 CA 1
ATOM 531 C C . PRO A 1 72 ? 31.183 -21.967 137.012 1.00 20.00 72 PRO 1 C 1
ATOM 532 O O . PRO A 1 72 ? 30.395 -21.412 137.775 1.00 20.00 72 PRO 1 O 1
ATOM 536 N N . ALA A 1 73 ? 32.435 -22.224 137.334 1.00 20.00 73 ALA 1 N 1
ATOM 537 C CA . ALA A 1 73 ? 32.899 -21.963 138.662 1.00 20.00 73 ALA 1 CA 1
ATOM 538 C C . ALA A 1 73 ? 33.473 -20.565 138.709 1.00 20.00 73 ALA 1 C 1
ATOM 539 O O . ALA A 1 73 ? 33.979 -20.064 137.712 1.00 20.00 73 ALA 1 O 1
ATOM 541 N N . PRO A 1 74 ? 33.304 -19.871 139.829 1.00 20.00 74 PRO 1 N 1
ATOM 542 C CA . PRO A 1 74 ? 33.831 -18.523 139.988 1.00 20.00 74 PRO 1 CA 1
ATOM 543 C C . PRO A 1 74 ? 35.332 -18.549 140.212 1.00 20.00 74 PRO 1 C 1
ATOM 544 O O . PRO A 1 74 ? 35.875 -19.556 140.631 1.00 20.00 74 PRO 1 O 1
ATOM 548 N N . VAL A 1 75 ? 35.994 -17.418 140.003 1.00 20.00 75 VAL 1 N 1
ATOM 549 C CA . VAL A 1 75 ? 37.447 -17.333 140.167 1.00 20.00 75 VAL 1 CA 1
ATOM 550 C C . VAL A 1 75 ? 37.947 -17.687 141.548 1.00 20.00 75 VAL 1 C 1
ATOM 551 O O . VAL A 1 75 ? 38.899 -18.449 141.706 1.00 20.00 75 VAL 1 O 1
ATOM 555 N N . GLU A 1 76 ? 37.310 -17.135 142.561 1.00 20.00 76 GLU 1 N 1
ATOM 556 C CA . GLU A 1 76 ? 37.728 -17.405 143.900 1.00 20.00 76 GLU 1 CA 1
ATOM 557 C C . GLU A 1 76 ? 37.795 -18.901 144.170 1.00 20.00 76 GLU 1 C 1
ATOM 558 O O . GLU A 1 76 ? 38.563 -19.336 145.012 1.00 20.00 76 GLU 1 O 1
ATOM 564 N N . PHE A 1 77 ? 37.079 -19.709 143.405 1.00 20.00 77 PHE 1 N 1
ATOM 565 C CA . PHE A 1 77 ? 37.133 -21.136 143.654 1.00 20.00 77 PHE 1 CA 1
ATOM 566 C C . PHE A 1 77 ? 38.325 -21.726 142.941 1.00 20.00 77 PHE 1 C 1
ATOM 567 O O . PHE A 1 77 ? 39.104 -22.456 143.542 1.00 20.00 77 PHE 1 O 1
ATOM 575 N N . ILE A 1 78 ? 38.522 -21.348 141.685 1.00 20.00 78 ILE 1 N 1
ATOM 576 C CA . ILE A 1 78 ? 39.645 -21.873 140.919 1.00 20.00 78 ILE 1 CA 1
ATOM 577 C C . ILE A 1 78 ? 40.982 -21.534 141.567 1.00 20.00 78 ILE 1 C 1
ATOM 578 O O . ILE A 1 78 ? 41.955 -22.283 141.452 1.00 20.00 78 ILE 1 O 1
ATOM 583 N N . ALA A 1 79 ? 41.031 -20.412 142.257 1.00 20.00 79 ALA 1 N 1
ATOM 584 C CA . ALA A 1 79 ? 42.248 -20.035 142.910 1.00 20.00 79 ALA 1 CA 1
ATOM 585 C C . ALA A 1 79 ? 42.523 -21.055 144.001 1.00 20.00 79 ALA 1 C 1
ATOM 586 O O . ALA A 1 79 ? 43.646 -21.502 144.145 1.00 20.00 79 ALA 1 O 1
ATOM 588 N N . ALA A 1 80 ? 41.498 -21.490 144.713 1.00 20.00 80 ALA 1 N 1
ATOM 589 C CA . ALA A 1 80 ? 41.720 -22.460 145.762 1.00 20.00 80 ALA 1 CA 1
ATOM 590 C C . ALA A 1 80 ? 42.261 -23.709 145.126 1.00 20.00 80 ALA 1 C 1
ATOM 591 O O . ALA A 1 80 ? 43.318 -24.197 145.503 1.00 20.00 80 ALA 1 O 1
ATOM 593 N N . VAL A 1 81 ? 41.550 -24.192 144.122 1.00 20.00 81 VAL 1 N 1
ATOM 594 C CA . VAL A 1 81 ? 41.972 -25.384 143.457 1.00 20.00 81 VAL 1 CA 1
ATOM 595 C C . VAL A 1 81 ? 43.417 -25.300 143.033 1.00 20.00 81 VAL 1 C 1
ATOM 596 O O . VAL A 1 81 ? 44.158 -26.252 143.209 1.00 20.00 81 VAL 1 O 1
ATOM 600 N N . ILE A 1 82 ? 43.855 -24.164 142.529 1.00 20.00 82 ILE 1 N 1
ATOM 601 C CA . ILE A 1 82 ? 45.235 -24.090 142.125 1.00 20.00 82 ILE 1 CA 1
ATOM 602 C C . ILE A 1 82 ? 46.125 -24.024 143.346 1.00 20.00 82 ILE 1 C 1
ATOM 603 O O . ILE A 1 82 ? 46.950 -24.903 143.534 1.00 20.00 82 ILE 1 O 1
ATOM 608 N N . ALA A 1 83 ? 45.881 -23.073 144.234 1.00 20.00 83 ALA 1 N 1
ATOM 609 C CA . ALA A 1 83 ? 46.706 -22.925 145.421 1.00 20.00 83 ALA 1 CA 1
ATOM 610 C C . ALA A 1 83 ? 46.835 -24.230 146.173 1.00 20.00 83 ALA 1 C 1
ATOM 611 O O . ALA A 1 83 ? 47.900 -24.543 146.702 1.00 20.00 83 ALA 1 O 1
ATOM 613 N N . TYR A 1 84 ? 45.774 -25.015 146.192 1.00 20.00 84 TYR 1 N 1
ATOM 614 C CA . TYR A 1 84 ? 45.835 -26.248 146.925 1.00 20.00 84 TYR 1 CA 1
ATOM 615 C C . TYR A 1 84 ? 46.486 -27.397 146.186 1.00 20.00 84 TYR 1 C 1
ATOM 616 O O . TYR A 1 84 ? 47.362 -28.025 146.730 1.00 20.00 84 TYR 1 O 1
ATOM 625 N N . TYR A 1 85 ? 46.113 -27.651 144.941 1.00 20.00 85 TYR 1 N 1
ATOM 626 C CA . TYR A 1 85 ? 46.695 -28.768 144.209 1.00 20.00 85 TYR 1 CA 1
ATOM 627 C C . TYR A 1 85 ? 47.939 -28.529 143.373 1.00 20.00 85 TYR 1 C 1
ATOM 628 O O . TYR A 1 85 ? 48.730 -29.444 143.196 1.00 20.00 85 TYR 1 O 1
ATOM 637 N N . VAL A 1 86 ? 48.132 -27.322 142.858 1.00 20.00 86 VAL 1 N 1
ATOM 638 C CA . VAL A 1 86 ? 49.264 -27.071 141.964 1.00 20.00 86 VAL 1 CA 1
ATOM 639 C C . VAL A 1 86 ? 50.567 -26.625 142.589 1.00 20.00 86 VAL 1 C 1
ATOM 640 O O . VAL A 1 86 ? 50.590 -25.791 143.485 1.00 20.00 86 VAL 1 O 1
ATOM 644 N N . HIS A 1 87 ? 51.667 -27.165 142.092 1.00 20.00 87 HIS 1 N 1
ATOM 645 C CA . HIS A 1 87 ? 52.964 -26.798 142.618 1.00 20.00 87 HIS 1 CA 1
ATOM 646 C C . HIS A 1 87 ? 53.227 -25.339 142.330 1.00 20.00 87 HIS 1 C 1
ATOM 647 O O . HIS A 1 87 ? 52.682 -24.794 141.385 1.00 20.00 87 HIS 1 O 1
ATOM 654 N N . PRO A 1 88 ? 54.051 -24.676 143.139 1.00 20.00 88 PRO 1 N 1
ATOM 655 C CA . PRO A 1 88 ? 54.309 -23.268 142.865 1.00 20.00 88 PRO 1 CA 1
ATOM 656 C C . PRO A 1 88 ? 55.040 -23.099 141.556 1.00 20.00 88 PRO 1 C 1
ATOM 657 O O . PRO A 1 88 ? 54.801 -22.146 140.824 1.00 20.00 88 PRO 1 O 1
ATOM 661 N N . VAL A 1 89 ? 56.029 -23.943 141.308 1.00 20.00 89 VAL 1 N 1
ATOM 662 C CA . VAL A 1 89 ? 56.706 -23.870 140.029 1.00 20.00 89 VAL 1 CA 1
ATOM 663 C C . VAL A 1 89 ? 55.540 -24.190 139.178 1.00 20.00 89 VAL 1 C 1
ATOM 664 O O . VAL A 1 89 ? 54.837 -25.120 139.479 1.00 20.00 89 VAL 1 O 1
ATOM 668 N N . ASN A 1 90 ? 55.256 -23.355 138.213 1.00 20.00 90 ASN 1 N 1
ATOM 669 C CA . ASN A 1 90 ? 54.118 -23.563 137.329 1.00 20.00 90 ASN 1 CA 1
ATOM 670 C C . ASN A 1 90 ? 52.656 -23.287 137.783 1.00 20.00 90 ASN 1 C 1
ATOM 671 O O . ASN A 1 90 ? 51.708 -24.011 137.453 1.00 20.00 90 ASN 1 O 1
ATOM 676 N N . ILE A 1 91 ? 52.476 -22.175 138.480 1.00 20.00 91 ILE 1 N 1
ATOM 677 C CA . ILE A 1 91 ? 51.144 -21.776 138.827 1.00 20.00 91 ILE 1 CA 1
ATOM 678 C C . ILE A 1 91 ? 50.830 -20.803 137.689 1.00 20.00 91 ILE 1 C 1
ATOM 679 O O . ILE A 1 91 ? 49.701 -20.754 137.195 1.00 20.00 91 ILE 1 O 1
ATOM 684 N N . GLN A 1 92 ? 51.861 -20.122 137.189 1.00 20.00 92 GLN 1 N 1
ATOM 685 C CA . GLN A 1 92 ? 51.666 -19.210 136.079 1.00 20.00 92 GLN 1 CA 1
ATOM 686 C C . GLN A 1 92 ? 50.960 -19.891 134.894 1.00 20.00 92 GLN 1 C 1
ATOM 687 O O . GLN A 1 92 ? 49.894 -19.450 134.476 1.00 20.00 92 GLN 1 O 1
ATOM 693 N N . THR A 1 93 ? 51.499 -20.988 134.381 1.00 20.00 93 THR 1 N 1
ATOM 694 C CA . THR A 1 93 ? 50.847 -21.629 133.247 1.00 20.00 93 THR 1 CA 1
ATOM 695 C C . THR A 1 93 ? 49.483 -22.143 133.646 1.00 20.00 93 THR 1 C 1
ATOM 696 O O . THR A 1 93 ? 48.554 -22.165 132.850 1.00 20.00 93 THR 1 O 1
ATOM 700 N N . ALA A 1 94 ? 49.376 -22.551 134.895 1.00 20.00 94 ALA 1 N 1
ATOM 701 C CA . ALA A 1 94 ? 48.133 -23.060 135.389 1.00 20.00 94 ALA 1 CA 1
ATOM 702 C C . ALA A 1 94 ? 47.131 -21.943 135.463 1.00 20.00 94 ALA 1 C 1
ATOM 703 O O . ALA A 1 94 ? 45.945 -22.179 135.438 1.00 20.00 94 ALA 1 O 1
ATOM 705 N N . CYS A 1 95 ? 47.591 -20.714 135.566 1.00 20.00 95 CYS 1 N 1
ATOM 706 C CA . CYS A 1 95 ? 46.650 -19.602 135.615 1.00 20.00 95 CYS 1 CA 1
ATOM 707 C C . CYS A 1 95 ? 46.423 -19.116 134.188 1.00 20.00 95 CYS 1 C 1
ATOM 708 O O . CYS A 1 95 ? 45.325 -18.691 133.823 1.00 20.00 95 CYS 1 O 1
ATOM 711 N N . LEU A 1 96 ? 47.474 -19.181 133.383 1.00 20.00 96 LEU 1 N 1
ATOM 712 C CA . LEU A 1 96 ? 47.398 -18.756 132.012 1.00 20.00 96 LEU 1 CA 1
ATOM 713 C C . LEU A 1 96 ? 46.342 -19.593 131.359 1.00 20.00 96 LEU 1 C 1
ATOM 714 O O . LEU A 1 96 ? 45.529 -19.096 130.609 1.00 20.00 96 LEU 1 O 1
ATOM 719 N N . ILE A 1 97 ? 46.339 -20.875 131.670 1.00 20.00 97 ILE 1 N 1
ATOM 720 C CA . ILE A 1 97 ? 45.365 -21.726 131.062 1.00 20.00 97 ILE 1 CA 1
ATOM 721 C C . ILE A 1 97 ? 43.979 -21.673 131.672 1.00 20.00 97 ILE 1 C 1
ATOM 722 O O . ILE A 1 97 ? 43.068 -22.237 131.090 1.00 20.00 97 ILE 1 O 1
ATOM 727 N N . MET A 1 98 ? 43.788 -20.995 132.805 1.00 20.00 98 MET 1 N 1
ATOM 728 C CA . MET A 1 98 ? 42.443 -20.910 133.414 1.00 20.00 98 MET 1 CA 1
ATOM 729 C C . MET A 1 98 ? 41.839 -19.531 133.343 1.00 20.00 98 MET 1 C 1
ATOM 730 O O . MET A 1 98 ? 40.766 -19.298 133.907 1.00 20.00 98 MET 1 O 1
ATOM 735 N N . GLU A 1 99 ? 42.484 -18.626 132.631 1.00 20.00 99 GLU 1 N 1
ATOM 736 C CA . GLU A 1 99 ? 41.981 -17.278 132.599 1.00 20.00 99 GLU 1 CA 1
ATOM 737 C C . GLU A 1 99 ? 40.633 -17.238 131.984 1.00 20.00 99 GLU 1 C 1
ATOM 738 O O . GLU A 1 99 ? 40.306 -18.085 131.179 1.00 20.00 99 GLU 1 O 1
ATOM 744 N N . GLY A 1 100 ? 39.790 -16.354 132.479 1.00 20.00 100 GLY 1 N 1
ATOM 745 C CA . GLY A 1 100 ? 38.477 -16.247 131.891 1.00 20.00 100 GLY 1 CA 1
ATOM 746 C C . GLY A 1 100 ? 37.349 -16.126 132.872 1.00 20.00 100 GLY 1 C 1
ATOM 747 O O . GLY A 1 100 ? 36.545 -15.213 132.769 1.00 20.00 100 GLY 1 O 1
ATOM 748 N N . ALA A 1 101 ? 37.302 -17.015 133.845 1.00 20.00 101 ALA 1 N 1
ATOM 749 C CA . ALA A 1 101 ? 36.216 -16.994 134.805 1.00 20.00 101 ALA 1 CA 1
ATOM 750 C C . ALA A 1 101 ? 36.037 -15.660 135.489 1.00 20.00 101 ALA 1 C 1
ATOM 751 O O . ALA A 1 101 ? 36.958 -14.854 135.545 1.00 20.00 101 ALA 1 O 1
ATOM 753 N N . GLU A 1 102 ? 34.840 -15.457 136.016 1.00 20.00 102 GLU 1 N 1
ATOM 754 C CA . GLU A 1 102 ? 34.498 -14.233 136.698 1.00 20.00 102 GLU 1 CA 1
ATOM 755 C C . GLU A 1 102 ? 34.549 -14.341 138.228 1.00 20.00 102 GLU 1 C 1
ATOM 756 O O . GLU A 1 102 ? 34.489 -15.428 138.781 1.00 20.00 102 GLU 1 O 1
ATOM 762 N N . PHE A 1 103 ? 34.729 -13.205 138.900 1.00 20.00 103 PHE 1 N 1
ATOM 763 C CA . PHE A 1 103 ? 34.777 -13.150 140.366 1.00 20.00 103 PHE 1 CA 1
ATOM 764 C C . PHE A 1 103 ? 33.320 -13.252 140.841 1.00 20.00 103 PHE 1 C 1
ATOM 765 O O . PHE A 1 103 ? 32.426 -12.729 140.176 1.00 20.00 103 PHE 1 O 1
ATOM 773 N N . THR A 1 104 ? 33.062 -13.860 141.993 1.00 20.00 104 THR 1 N 1
ATOM 774 C CA . THR A 1 104 ? 31.687 -13.973 142.454 1.00 20.00 104 THR 1 CA 1
ATOM 775 C C . THR A 1 104 ? 30.969 -12.656 142.314 1.00 20.00 104 THR 1 C 1
ATOM 776 O O . THR A 1 104 ? 29.937 -12.576 141.656 1.00 20.00 104 THR 1 O 1
ATOM 780 N N . GLU A 1 105 ? 31.573 -11.607 142.849 1.00 20.00 105 GLU 1 N 1
ATOM 781 C CA . GLU A 1 105 ? 30.945 -10.301 142.799 1.00 20.00 105 GLU 1 CA 1
ATOM 782 C C . GLU A 1 105 ? 30.338 -9.956 141.456 1.00 20.00 105 GLU 1 C 1
ATOM 783 O O . GLU A 1 105 ? 29.174 -9.608 141.381 1.00 20.00 105 GLU 1 O 1
ATOM 789 N N . ASN A 1 106 ? 31.074 -10.168 140.387 1.00 20.00 106 ASN 1 N 1
ATOM 790 C CA . ASN A 1 106 ? 30.558 -9.842 139.076 1.00 20.00 106 ASN 1 CA 1
ATOM 791 C C . ASN A 1 106 ? 29.386 -10.740 138.773 1.00 20.00 106 ASN 1 C 1
ATOM 792 O O . ASN A 1 106 ? 28.364 -10.281 138.285 1.00 20.00 106 ASN 1 O 1
ATOM 797 N N . ILE A 1 107 ? 29.503 -12.009 139.117 1.00 20.00 107 ILE 1 N 1
ATOM 798 C CA . ILE A 1 107 ? 28.433 -12.938 138.844 1.00 20.00 107 ILE 1 CA 1
ATOM 799 C C . ILE A 1 107 ? 27.185 -12.461 139.510 1.00 20.00 107 ILE 1 C 1
ATOM 800 O O . ILE A 1 107 ? 26.110 -12.389 138.921 1.00 20.00 107 ILE 1 O 1
ATOM 805 N N . ILE A 1 108 ? 27.359 -12.096 140.755 1.00 20.00 108 ILE 1 N 1
ATOM 806 C CA . ILE A 1 108 ? 26.280 -11.628 141.545 1.00 20.00 108 ILE 1 CA 1
ATOM 807 C C . ILE A 1 108 ? 25.693 -10.391 140.910 1.00 20.00 108 ILE 1 C 1
ATOM 808 O O . ILE A 1 108 ? 24.516 -10.368 140.574 1.00 20.00 108 ILE 1 O 1
ATOM 813 N N . ASN A 1 109 ? 26.543 -9.407 140.653 1.00 20.00 109 ASN 1 N 1
ATOM 814 C CA . ASN A 1 109 ? 26.146 -8.134 140.061 1.00 20.00 109 ASN 1 CA 1
ATOM 815 C C . ASN A 1 109 ? 25.714 -8.136 138.623 1.00 20.00 109 ASN 1 C 1
ATOM 816 O O . ASN A 1 109 ? 25.338 -7.100 138.088 1.00 20.00 109 ASN 1 O 1
ATOM 821 N N . GLY A 1 110 ? 25.816 -9.284 137.976 1.00 20.00 110 GLY 1 N 1
ATOM 822 C CA . GLY A 1 110 ? 25.427 -9.370 136.583 1.00 20.00 110 GLY 1 CA 1
ATOM 823 C C . GLY A 1 110 ? 26.341 -8.604 135.627 1.00 20.00 110 GLY 1 C 1
ATOM 824 O O . GLY A 1 110 ? 25.923 -8.139 134.562 1.00 20.00 110 GLY 1 O 1
ATOM 825 N N . VAL A 1 111 ? 27.597 -8.459 136.001 1.00 20.00 111 VAL 1 N 1
ATOM 826 C CA . VAL A 1 111 ? 28.532 -7.770 135.155 1.00 20.00 111 VAL 1 CA 1
ATOM 827 C C . VAL A 1 111 ? 29.475 -8.793 134.571 1.00 20.00 111 VAL 1 C 1
ATOM 828 O O . VAL A 1 111 ? 29.836 -9.762 135.215 1.00 20.00 111 VAL 1 O 1
ATOM 832 N N . GLU A 1 112 ? 29.859 -8.607 133.334 1.00 20.00 112 GLU 1 N 1
ATOM 833 C CA . GLU A 1 112 ? 30.780 -9.535 132.751 1.00 20.00 112 GLU 1 CA 1
ATOM 834 C C . GLU A 1 112 ? 32.163 -9.002 132.969 1.00 20.00 112 GLU 1 C 1
ATOM 835 O O . GLU A 1 112 ? 32.472 -7.919 132.536 1.00 20.00 112 GLU 1 O 1
ATOM 841 N N . ARG A 1 113 ? 33.000 -9.743 133.649 1.00 20.00 113 ARG 1 N 1
ATOM 842 C CA . ARG A 1 113 ? 34.366 -9.298 133.838 1.00 20.00 113 ARG 1 CA 1
ATOM 843 C C . ARG A 1 113 ? 35.153 -10.561 133.730 1.00 20.00 113 ARG 1 C 1
ATOM 844 O O . ARG A 1 113 ? 35.199 -11.353 134.662 1.00 20.00 113 ARG 1 O 1
ATOM 852 N N . PRO A 1 114 ? 35.582 -10.886 132.530 1.00 20.00 114 PRO 1 N 1
ATOM 853 C CA . PRO A 1 114 ? 36.381 -12.089 132.342 1.00 20.00 114 PRO 1 CA 1
ATOM 854 C C . PRO A 1 114 ? 37.696 -11.755 133.053 1.00 20.00 114 PRO 1 C 1
ATOM 855 O O . PRO A 1 114 ? 38.097 -10.590 133.062 1.00 20.00 114 PRO 1 O 1
ATOM 859 N N . VAL A 1 115 ? 38.399 -12.734 133.596 1.00 20.00 115 VAL 1 N 1
ATOM 860 C CA . VAL A 1 115 ? 39.623 -12.404 134.284 1.00 20.00 115 VAL 1 CA 1
ATOM 861 C C . VAL A 1 115 ? 40.859 -12.881 133.587 1.00 20.00 115 VAL 1 C 1
ATOM 862 O O . VAL A 1 115 ? 41.026 -14.062 133.318 1.00 20.00 115 VAL 1 O 1
ATOM 866 N N . LYS A 1 116 ? 41.744 -11.963 133.286 1.00 20.00 116 LYS 1 N 1
ATOM 867 C CA . LYS A 1 116 ? 42.936 -12.366 132.589 1.00 20.00 116 LYS 1 CA 1
ATOM 868 C C . LYS A 1 116 ? 44.019 -12.812 133.525 1.00 20.00 116 LYS 1 C 1
ATOM 869 O O . LYS A 1 116 ? 43.964 -12.562 134.728 1.00 20.00 116 LYS 1 O 1
ATOM 875 N N . ALA A 1 117 ? 45.029 -13.421 132.925 1.00 20.00 117 ALA 1 N 1
ATOM 876 C CA . ALA A 1 117 ? 46.174 -13.984 133.603 1.00 20.00 117 ALA 1 CA 1
ATOM 877 C C .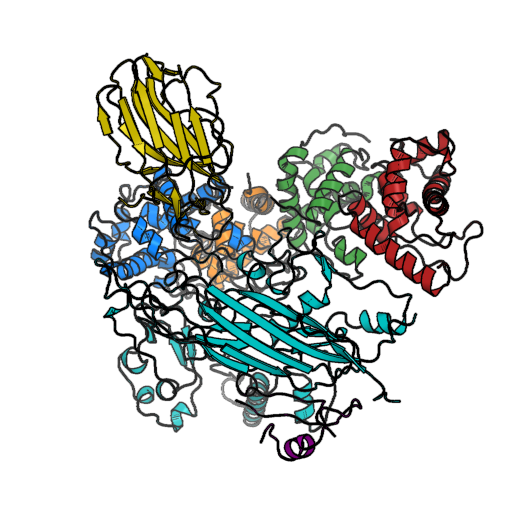 ALA A 1 117 ? 46.700 -13.230 134.793 1.00 20.00 117 ALA 1 C 1
ATOM 878 O O . ALA A 1 117 ? 46.748 -13.771 135.886 1.00 20.00 117 ALA 1 O 1
ATOM 880 N N . ALA A 1 118 ? 47.127 -11.998 134.582 1.00 20.00 118 ALA 1 N 1
ATOM 881 C CA . ALA A 1 118 ? 47.659 -11.223 135.680 1.00 20.00 118 ALA 1 CA 1
ATOM 882 C C . ALA A 1 118 ? 46.848 -11.398 136.945 1.00 20.00 118 ALA 1 C 1
ATOM 883 O O . ALA A 1 118 ? 47.391 -11.747 137.974 1.00 20.00 118 ALA 1 O 1
ATOM 885 N N . GLU A 1 119 ? 45.544 -11.208 136.855 1.00 20.00 119 GLU 1 N 1
ATOM 886 C CA . GLU A 1 119 ? 44.716 -11.345 138.015 1.00 20.00 119 GLU 1 CA 1
ATOM 887 C C . GLU A 1 119 ? 44.744 -12.717 138.681 1.00 20.00 119 GLU 1 C 1
ATOM 888 O O . GLU A 1 119 ? 45.120 -12.809 139.841 1.00 20.00 119 GLU 1 O 1
ATOM 894 N N . LEU A 1 120 ? 44.405 -13.787 137.970 1.00 20.00 120 LEU 1 N 1
ATOM 895 C CA . LEU A 1 120 ? 44.399 -15.109 138.585 1.00 20.00 120 LEU 1 CA 1
ATOM 896 C C . LEU A 1 120 ? 45.686 -15.438 139.284 1.00 20.00 120 LEU 1 C 1
ATOM 897 O O . LEU A 1 120 ? 45.672 -16.039 140.347 1.00 20.00 120 LEU 1 O 1
ATOM 902 N N . PHE A 1 121 ? 46.798 -15.030 138.704 1.00 20.00 121 PHE 1 N 1
ATOM 903 C CA . PHE A 1 121 ? 48.067 -15.332 139.300 1.00 20.00 121 PHE 1 CA 1
ATOM 904 C C . PHE A 1 121 ? 48.364 -14.556 140.558 1.00 20.00 121 PHE 1 C 1
ATOM 905 O O . PHE A 1 121 ? 48.934 -15.094 141.512 1.00 20.00 121 PHE 1 O 1
ATOM 913 N N . ALA A 1 122 ? 48.012 -13.287 140.591 1.00 20.00 122 ALA 1 N 1
ATOM 914 C CA . ALA A 1 122 ? 48.317 -12.553 141.797 1.00 20.00 122 ALA 1 CA 1
ATOM 915 C C . ALA A 1 122 ? 47.351 -12.992 142.865 1.00 20.00 122 ALA 1 C 1
ATOM 916 O O . ALA A 1 122 ? 47.723 -13.071 144.027 1.00 20.00 122 ALA 1 O 1
ATOM 918 N N . PHE A 1 123 ? 46.132 -13.343 142.480 1.00 20.00 123 PHE 1 N 1
ATOM 919 C CA . PHE A 1 123 ? 45.174 -13.750 143.475 1.00 20.00 123 PHE 1 CA 1
ATOM 920 C C . PHE A 1 123 ? 45.466 -15.096 144.043 1.00 20.00 123 PHE 1 C 1
ATOM 921 O O . PHE A 1 123 ? 45.387 -15.294 145.246 1.00 20.00 123 PHE 1 O 1
ATOM 929 N N . THR A 1 124 ? 45.759 -16.051 143.185 1.00 20.00 124 THR 1 N 1
ATOM 930 C CA . THR A 1 124 ? 46.013 -17.370 143.711 1.00 20.00 124 THR 1 CA 1
ATOM 931 C C . THR A 1 124 ? 47.269 -17.321 144.519 1.00 20.00 124 THR 1 C 1
ATOM 932 O O . THR A 1 124 ? 47.359 -17.888 145.596 1.00 20.00 124 THR 1 O 1
ATOM 936 N N . LEU A 1 125 ? 48.222 -16.563 144.047 1.00 20.00 125 LEU 1 N 1
ATOM 937 C CA . LEU A 1 125 ? 49.435 -16.489 144.772 1.00 20.00 125 LEU 1 CA 1
ATOM 938 C C . LEU A 1 125 ? 49.136 -16.028 146.219 1.00 20.00 125 LEU 1 C 1
ATOM 939 O O . LEU A 1 125 ? 49.671 -16.573 147.192 1.00 20.00 125 LEU 1 O 1
ATOM 944 N N . ARG A 1 126 ? 48.213 -15.088 146.352 1.00 20.00 126 ARG 1 N 1
ATOM 945 C CA . ARG A 1 126 ? 47.800 -14.579 147.655 1.00 20.00 126 ARG 1 CA 1
ATOM 946 C C . ARG A 1 126 ? 47.157 -15.709 148.434 1.00 20.00 126 ARG 1 C 1
ATOM 947 O O . ARG A 1 126 ? 47.523 -15.962 149.569 1.00 20.00 126 ARG 1 O 1
ATOM 955 N N . VAL A 1 127 ? 46.198 -16.385 147.830 1.00 20.00 127 VAL 1 N 1
ATOM 956 C CA . VAL A 1 127 ? 45.532 -17.453 148.521 1.00 20.00 127 VAL 1 CA 1
ATOM 957 C C . VAL A 1 127 ? 46.495 -18.470 149.043 1.00 20.00 127 VAL 1 C 1
ATOM 958 O O . VAL A 1 127 ? 46.424 -18.840 150.200 1.00 20.00 127 VAL 1 O 1
ATOM 962 N N . ARG A 1 128 ? 47.397 -18.921 148.193 1.00 20.00 128 ARG 1 N 1
ATOM 963 C CA . ARG A 1 128 ? 48.398 -19.896 148.584 1.00 20.00 128 ARG 1 CA 1
ATOM 964 C C . ARG A 1 128 ? 49.094 -19.481 149.869 1.00 20.00 128 ARG 1 C 1
ATOM 965 O O . ARG A 1 128 ? 49.282 -20.309 150.769 1.00 20.00 128 ARG 1 O 1
ATOM 973 N N . ALA A 1 129 ? 49.441 -18.201 149.969 1.00 20.00 129 ALA 1 N 1
ATOM 974 C CA . ALA A 1 129 ? 50.111 -17.687 151.168 1.00 20.00 129 ALA 1 CA 1
ATOM 975 C C . ALA A 1 129 ? 49.324 -17.713 152.487 1.00 20.00 129 ALA 1 C 1
ATOM 976 O O . ALA A 1 129 ? 49.941 -17.699 153.557 1.00 20.00 129 ALA 1 O 1
ATOM 978 N N . GLY A 1 130 ? 47.998 -17.623 152.431 1.00 20.00 130 GLY 1 N 1
ATOM 979 C CA . GLY A 1 130 ? 47.215 -17.657 153.658 1.00 20.00 130 GLY 1 CA 1
ATOM 980 C C . GLY A 1 130 ? 46.358 -18.903 153.730 1.00 20.00 130 GLY 1 C 1
ATOM 981 O O . GLY A 1 130 ? 45.315 -18.946 154.372 1.00 20.00 130 GLY 1 O 1
ATOM 982 N N . ASN A 1 131 ? 46.851 -19.975 153.167 1.00 20.00 131 ASN 1 N 1
ATOM 983 C CA . ASN A 1 131 ? 46.049 -21.142 153.164 1.00 20.00 131 ASN 1 CA 1
ATOM 984 C C . ASN A 1 131 ? 46.836 -22.256 153.702 1.00 20.00 131 ASN 1 C 1
ATOM 985 O O . ASN A 1 131 ? 47.380 -23.100 152.974 1.00 20.00 131 ASN 1 O 1
ATOM 990 N N . THR A 1 132 ? 46.957 -22.230 155.004 1.00 20.00 132 THR 1 N 1
ATOM 991 C CA . THR A 1 132 ? 47.654 -23.299 155.695 1.00 20.00 132 THR 1 CA 1
ATOM 992 C C . THR A 1 132 ? 46.582 -24.304 156.114 1.00 20.00 132 THR 1 C 1
ATOM 993 O O . THR A 1 132 ? 46.795 -25.151 156.996 1.00 20.00 132 THR 1 O 1
ATOM 997 N N . ASP A 1 133 ? 45.431 -24.192 155.448 1.00 20.00 133 ASP 1 N 1
ATOM 998 C CA . ASP A 1 133 ? 44.246 -25.010 155.718 1.00 20.00 133 ASP 1 CA 1
ATOM 999 C C . ASP A 1 133 ? 44.664 -26.418 155.528 1.00 20.00 133 ASP 1 C 1
ATOM 1000 O O . ASP A 1 133 ? 44.132 -27.316 156.191 1.00 20.00 133 ASP 1 O 1
ATOM 1005 N N . VAL A 1 134 ? 45.579 -26.575 154.574 1.00 20.00 134 VAL 1 N 1
ATOM 1006 C CA . VAL A 1 134 ? 46.273 -27.817 154.253 1.00 20.00 134 VAL 1 CA 1
ATOM 1007 C C . VAL A 1 134 ? 47.171 -27.347 153.161 1.00 20.00 134 VAL 1 C 1
ATOM 1008 O O . VAL A 1 134 ? 46.952 -26.264 152.593 1.00 20.00 134 VAL 1 O 1
ATOM 1012 N N . LEU A 1 135 ? 48.269 -28.063 152.994 1.00 20.00 135 LEU 1 N 1
ATOM 1013 C CA . LEU A 1 135 ? 49.128 -27.753 151.888 1.00 20.00 135 LEU 1 CA 1
ATOM 1014 C C . LEU A 1 135 ? 48.661 -28.630 150.722 1.00 20.00 135 LEU 1 C 1
ATOM 1015 O O . LEU A 1 135 ? 48.611 -28.201 149.563 1.00 20.00 135 LEU 1 O 1
ATOM 1020 N N . THR A 1 136 ? 48.321 -29.850 151.109 1.00 20.00 136 THR 1 N 1
ATOM 1021 C CA . THR A 1 136 ? 47.838 -31.014 150.353 1.00 20.00 136 THR 1 CA 1
ATOM 1022 C C . THR A 1 136 ? 48.644 -31.856 151.272 1.00 20.00 136 THR 1 C 1
ATOM 1023 O O . THR A 1 136 ? 48.158 -32.821 151.802 1.00 20.00 136 THR 1 O 1
ATOM 1027 N N . ASP A 1 137 ? 49.910 -31.448 151.427 1.00 20.00 137 ASP 1 N 1
ATOM 1028 C CA . ASP A 1 137 ? 50.903 -32.091 152.262 1.00 20.00 137 ASP 1 CA 1
ATOM 1029 C C . ASP A 1 137 ? 50.252 -32.635 153.494 1.00 20.00 137 ASP 1 C 1
ATOM 1030 O O . ASP A 1 137 ? 50.487 -33.793 153.858 1.00 20.00 137 ASP 1 O 1
ATOM 1035 N N . ALA A 1 138 ? 49.385 -31.826 154.103 1.00 20.00 138 ALA 1 N 1
ATOM 1036 C CA . ALA A 1 138 ? 48.686 -32.264 155.315 1.00 20.00 138 ALA 1 CA 1
ATOM 1037 C C . ALA A 1 138 ? 47.553 -33.345 155.122 1.00 20.00 138 ALA 1 C 1
ATOM 1038 O O . ALA A 1 138 ? 46.813 -33.681 156.053 1.00 20.00 138 ALA 1 O 1
ATOM 1040 N N . GLU A 1 139 ? 47.446 -33.922 153.936 1.00 20.00 139 GLU 1 N 1
ATOM 1041 C CA . GLU A 1 139 ? 46.427 -34.919 153.681 1.00 20.00 139 GLU 1 CA 1
ATOM 1042 C C . GLU A 1 139 ? 46.838 -35.987 152.665 1.00 20.00 139 GLU 1 C 1
ATOM 1043 O O . GLU A 1 139 ? 46.872 -35.735 151.454 1.00 20.00 139 GLU 1 O 1
ATOM 1049 N N . GLU A 1 140 ? 47.166 -37.182 153.160 1.00 20.00 140 GLU 1 N 1
ATOM 1050 C CA . GLU A 1 140 ? 47.532 -38.330 152.276 1.00 20.00 140 GLU 1 CA 1
ATOM 1051 C C . GLU A 1 140 ? 46.216 -38.936 151.712 1.00 20.00 140 GLU 1 C 1
ATOM 1052 O O . GLU A 1 140 ? 46.210 -39.717 150.741 1.00 20.00 140 GLU 1 O 1
ATOM 1058 N N . ASN A 1 141 ? 45.122 -38.557 152.390 1.00 20.00 141 ASN 1 N 1
ATOM 1059 C CA . ASN A 1 141 ? 43.711 -38.928 152.147 1.00 20.00 141 ASN 1 CA 1
ATOM 1060 C C . ASN A 1 141 ? 43.303 -38.811 150.694 1.00 20.00 141 ASN 1 C 1
ATOM 1061 O O . ASN A 1 141 ? 42.427 -39.546 150.195 1.00 20.00 141 ASN 1 O 1
ATOM 1066 N N . VAL A 1 142 ? 43.879 -37.800 150.057 1.00 20.00 142 VAL 1 N 1
ATOM 1067 C CA . VAL A 1 142 ? 43.627 -37.518 148.667 1.00 20.00 142 VAL 1 CA 1
ATOM 1068 C C . VAL A 1 142 ? 43.819 -38.742 147.787 1.00 20.00 142 VAL 1 C 1
ATOM 1069 O O . VAL A 1 142 ? 42.931 -39.108 146.996 1.00 20.00 142 VAL 1 O 1
ATOM 1073 N N . ARG A 1 143 ? 44.957 -39.393 147.973 1.00 20.00 143 ARG 1 N 1
ATOM 1074 C CA . ARG A 1 143 ? 45.255 -40.582 147.220 1.00 20.00 143 ARG 1 CA 1
ATOM 1075 C C . ARG A 1 143 ? 44.168 -41.668 147.421 1.00 20.00 143 ARG 1 C 1
ATOM 1076 O O . ARG A 1 143 ? 44.116 -42.631 146.649 1.00 20.00 143 ARG 1 O 1
ATOM 1084 N N . GLN A 1 144 ? 43.306 -41.525 148.437 1.00 20.00 144 GLN 1 N 1
ATOM 1085 C CA . GLN A 1 144 ? 42.210 -42.491 148.651 1.00 20.00 144 GLN 1 CA 1
ATOM 1086 C C . GLN A 1 144 ? 41.175 -42.222 147.574 1.00 20.00 144 GLN 1 C 1
ATOM 1087 O O . GLN A 1 144 ? 40.767 -43.114 146.796 1.00 20.00 144 GLN 1 O 1
ATOM 1093 N N . LYS A 1 145 ? 40.824 -40.946 147.489 1.00 20.00 145 LYS 1 N 1
ATOM 1094 C CA . LYS A 1 145 ? 39.853 -40.492 146.522 1.00 20.00 145 LYS 1 CA 1
ATOM 1095 C C . LYS A 1 145 ? 40.382 -40.312 145.107 1.00 20.00 145 LYS 1 C 1
ATOM 1096 O O . LYS A 1 145 ? 39.734 -39.649 144.283 1.00 20.00 145 LYS 1 O 1
ATOM 1102 N N . LEU A 1 146 ? 41.433 -41.069 144.783 1.00 20.00 146 LEU 1 N 1
ATOM 1103 C CA . LEU A 1 146 ? 42.111 -40.984 143.494 1.00 20.00 146 LEU 1 CA 1
ATOM 1104 C C . LEU A 1 146 ? 41.365 -41.132 142.187 1.00 20.00 146 LEU 1 C 1
ATOM 1105 O O . LEU A 1 146 ? 41.410 -40.200 141.356 1.00 20.00 146 LEU 1 O 1
ATOM 1110 N N . ARG A 1 147 ? 40.765 -42.312 141.969 1.00 20.00 147 ARG 1 N 1
ATOM 1111 C CA . ARG A 1 147 ? 40.059 -42.631 140.696 1.00 20.00 147 ARG 1 CA 1
ATOM 1112 C C . ARG A 1 147 ? 39.272 -43.953 140.808 1.00 20.00 147 ARG 1 C 1
ATOM 1113 O O . ARG A 1 147 ? 39.542 -44.751 141.753 1.00 20.00 147 ARG 1 O 1
ATOM 1121 N N . ALA A 1 148 ? 38.362 -44.188 139.839 1.00 20.00 148 ALA 1 N 1
ATOM 1122 C CA . ALA A 1 148 ? 37.503 -45.420 139.734 1.00 20.00 148 ALA 1 CA 1
ATOM 1123 C C . ALA A 1 148 ? 36.160 -45.684 140.568 1.00 20.00 148 ALA 1 C 1
ATOM 1124 O O . ALA A 1 148 ? 35.213 -46.303 139.982 1.00 20.00 148 ALA 1 O 1
ATOM 1126 N N . GLU B 1 6 ? 30.755 -6.475 158.345 1.00 20.00 6 GLU 2 N 1
ATOM 1127 C CA . GLU B 1 6 ? 30.936 -7.699 157.481 1.00 20.00 6 GLU 2 CA 1
ATOM 1128 C C . GLU B 1 6 ? 30.012 -7.639 156.257 1.00 20.00 6 GLU 2 C 1
ATOM 1129 O O . GLU B 1 6 ? 28.771 -7.620 156.431 1.00 20.00 6 GLU 2 O 1
ATOM 1135 N N . GLN B 1 7 ? 30.601 -7.668 155.044 1.00 20.00 7 GLN 2 N 1
ATOM 1136 C CA . GLN B 1 7 ? 29.814 -7.600 153.792 1.00 20.00 7 GLN 2 CA 1
ATOM 1137 C C . GLN B 1 7 ? 28.597 -8.542 153.748 1.00 20.00 7 GLN 2 C 1
ATOM 1138 O O . GLN B 1 7 ? 27.663 -8.375 152.925 1.00 20.00 7 GLN 2 O 1
ATOM 1144 N N . SER B 1 8 ? 28.609 -9.519 154.648 1.00 20.00 8 SER 2 N 1
ATOM 1145 C CA . SER B 1 8 ? 27.503 -10.436 154.799 1.00 20.00 8 SER 2 CA 1
ATOM 1146 C C . SER B 1 8 ? 26.229 -9.666 155.202 1.00 20.00 8 SER 2 C 1
ATOM 1147 O O . SER B 1 8 ? 25.206 -10.275 155.515 1.00 20.00 8 SER 2 O 1
ATOM 1150 N N . VAL B 1 9 ? 26.270 -8.346 155.134 1.00 20.00 9 VAL 2 N 1
ATOM 1151 C CA . VAL B 1 9 ? 25.138 -7.521 155.452 1.00 20.00 9 VAL 2 CA 1
ATOM 1152 C C . VAL B 1 9 ? 23.932 -8.071 154.719 1.00 20.00 9 VAL 2 C 1
ATOM 1153 O O . VAL B 1 9 ? 22.815 -7.977 155.172 1.00 20.00 9 VAL 2 O 1
ATOM 1157 N N . ARG B 1 10 ? 24.214 -8.783 153.649 1.00 20.00 10 ARG 2 N 1
ATOM 1158 C CA . ARG B 1 10 ? 23.233 -9.327 152.738 1.00 20.00 10 ARG 2 CA 1
ATOM 1159 C C . ARG B 1 10 ? 22.557 -10.628 153.062 1.00 20.00 10 ARG 2 C 1
ATOM 1160 O O . ARG B 1 10 ? 21.602 -10.999 152.421 1.00 20.00 10 ARG 2 O 1
ATOM 1168 N N . PHE B 1 11 ? 23.044 -11.332 154.057 1.00 20.00 11 PHE 2 N 1
ATOM 1169 C CA . PHE B 1 11 ? 22.488 -12.631 154.349 1.00 20.00 11 PHE 2 CA 1
ATOM 1170 C C . PHE B 1 11 ? 21.979 -12.774 155.752 1.00 20.00 11 PHE 2 C 1
ATOM 1171 O O . PHE B 1 11 ? 21.347 -13.788 156.084 1.00 20.00 11 PHE 2 O 1
ATOM 1179 N N . GLN B 1 12 ? 22.193 -11.754 156.569 1.00 20.00 12 GLN 2 N 1
ATOM 1180 C CA . GLN B 1 12 ? 21.831 -11.877 157.964 1.00 20.00 12 GLN 2 CA 1
ATOM 1181 C C . GLN B 1 12 ? 20.454 -12.383 158.372 1.00 20.00 12 GLN 2 C 1
ATOM 1182 O O . GLN B 1 12 ? 20.348 -13.129 159.352 1.00 20.00 12 GLN 2 O 1
ATOM 1188 N N . THR B 1 13 ? 19.415 -12.047 157.619 1.00 20.00 13 THR 2 N 1
ATOM 1189 C CA . THR B 1 13 ? 18.082 -12.510 157.963 1.00 20.00 13 THR 2 CA 1
ATOM 1190 C C . THR B 1 13 ? 17.938 -13.966 157.705 1.00 20.00 13 THR 2 C 1
ATOM 1191 O O . THR B 1 13 ? 17.234 -14.668 158.411 1.00 20.00 13 THR 2 O 1
ATOM 1195 N N . ALA B 1 14 ? 18.577 -14.417 156.652 1.00 20.00 14 ALA 2 N 1
ATOM 1196 C CA . ALA B 1 14 ? 18.478 -15.801 156.323 1.00 20.00 14 ALA 2 CA 1
ATOM 1197 C C . ALA B 1 14 ? 19.137 -16.598 157.432 1.00 20.00 14 ALA 2 C 1
ATOM 1198 O O . ALA B 1 14 ? 18.594 -17.576 157.938 1.00 20.00 14 ALA 2 O 1
ATOM 1200 N N . LEU B 1 15 ? 20.293 -16.150 157.860 1.00 20.00 15 LEU 2 N 1
ATOM 1201 C CA . LEU B 1 15 ? 20.959 -16.867 158.905 1.00 20.00 15 LEU 2 CA 1
ATOM 1202 C C . LEU B 1 15 ? 20.117 -16.754 160.180 1.00 20.00 15 LEU 2 C 1
ATOM 1203 O O . LEU B 1 15 ? 19.815 -17.758 160.824 1.00 20.00 15 LEU 2 O 1
ATOM 1208 N N . ALA B 1 16 ? 19.605 -15.564 160.446 1.00 20.00 16 ALA 2 N 1
ATOM 1209 C CA . ALA B 1 16 ? 18.781 -15.345 161.616 1.00 20.00 16 ALA 2 CA 1
ATOM 1210 C C . ALA B 1 16 ? 17.645 -16.357 161.708 1.00 20.00 16 ALA 2 C 1
ATOM 1211 O O . ALA B 1 16 ? 17.483 -17.022 162.735 1.00 20.00 16 ALA 2 O 1
ATOM 1213 N N . SER B 1 17 ? 16.878 -16.496 160.636 1.00 20.00 17 SER 2 N 1
ATOM 1214 C CA . SER B 1 17 ? 15.772 -17.419 160.663 1.00 20.00 17 SER 2 CA 1
ATOM 1215 C C . SER B 1 17 ? 16.267 -18.828 160.967 1.00 20.00 17 SER 2 C 1
ATOM 1216 O O . SER B 1 17 ? 15.667 -19.539 161.768 1.00 20.00 17 SER 2 O 1
ATOM 1219 N N . ILE B 1 18 ? 17.347 -19.242 160.326 1.00 20.00 18 ILE 2 N 1
ATOM 1220 C CA . ILE B 1 18 ? 17.835 -20.575 160.548 1.00 20.00 18 ILE 2 CA 1
ATOM 1221 C C . ILE B 1 18 ? 18.087 -20.873 162.004 1.00 20.00 18 ILE 2 C 1
ATOM 1222 O O . ILE B 1 18 ? 17.566 -21.869 162.514 1.00 20.00 18 ILE 2 O 1
ATOM 1227 N N . LYS B 1 19 ? 18.856 -20.019 162.671 1.00 20.00 19 LYS 2 N 1
ATOM 1228 C CA . LYS B 1 19 ? 19.134 -20.220 164.079 1.00 20.00 19 LYS 2 CA 1
ATOM 1229 C C . LYS B 1 19 ? 17.802 -20.536 164.753 1.00 20.00 19 LYS 2 C 1
ATOM 1230 O O . LYS B 1 19 ? 17.603 -21.665 165.226 1.00 20.00 19 LYS 2 O 1
ATOM 1236 N N . LEU B 1 20 ? 16.888 -19.560 164.746 1.00 20.00 20 LEU 2 N 1
ATOM 1237 C CA . LEU B 1 20 ? 15.575 -19.716 165.359 1.00 20.00 20 LEU 2 CA 1
ATOM 1238 C C . LEU B 1 20 ? 14.931 -21.036 165.018 1.00 20.00 20 LEU 2 C 1
ATOM 1239 O O . LEU B 1 20 ? 14.618 -21.817 165.894 1.00 20.00 20 LEU 2 O 1
ATOM 1244 N N . ILE B 1 21 ? 14.755 -21.293 163.739 1.00 20.00 21 ILE 2 N 1
ATOM 1245 C CA . ILE B 1 21 ? 14.166 -22.530 163.305 1.00 20.00 21 ILE 2 CA 1
ATOM 1246 C C . ILE B 1 21 ? 14.824 -23.699 163.991 1.00 20.00 21 ILE 2 C 1
ATOM 1247 O O . ILE B 1 21 ? 14.172 -24.387 164.770 1.00 20.00 21 ILE 2 O 1
ATOM 1252 N N . GLN B 1 22 ? 16.102 -23.938 163.689 1.00 20.00 22 GLN 2 N 1
ATOM 1253 C CA . GLN B 1 22 ? 16.810 -25.063 164.289 1.00 20.00 22 GLN 2 CA 1
ATOM 1254 C C . GLN B 1 22 ? 16.503 -25.189 165.778 1.00 20.00 22 GLN 2 C 1
ATOM 1255 O O . GLN B 1 22 ? 15.824 -26.146 166.202 1.00 20.00 22 GLN 2 O 1
ATOM 1261 N N . ALA B 1 23 ? 16.932 -24.210 166.568 1.00 20.00 23 ALA 2 N 1
ATOM 1262 C CA . ALA B 1 23 ? 16.675 -24.295 167.994 1.00 20.00 23 ALA 2 CA 1
ATOM 1263 C C . ALA B 1 23 ? 15.204 -24.485 168.337 1.00 20.00 23 ALA 2 C 1
ATOM 1264 O O . ALA B 1 23 ? 14.775 -25.546 168.812 1.00 20.00 23 ALA 2 O 1
ATOM 1266 N N . SER B 1 24 ? 14.417 -23.474 168.033 1.00 20.00 24 SER 2 N 1
ATOM 1267 C CA . SER B 1 24 ? 13.016 -23.538 168.403 1.00 20.00 24 SER 2 CA 1
ATOM 1268 C C . SER B 1 24 ? 12.092 -24.598 167.783 1.00 20.00 24 SER 2 C 1
ATOM 1269 O O . SER B 1 24 ? 11.292 -25.232 168.495 1.00 20.00 24 SER 2 O 1
ATOM 1272 N N . ALA B 1 25 ? 12.224 -24.854 166.495 1.00 20.00 25 ALA 2 N 1
ATOM 1273 C CA . ALA B 1 25 ? 11.262 -25.739 165.895 1.00 20.00 25 ALA 2 CA 1
ATOM 1274 C C . ALA B 1 25 ? 11.905 -26.709 164.988 1.00 20.00 25 ALA 2 C 1
ATOM 1275 O O . ALA B 1 25 ? 13.130 -26.913 165.015 1.00 20.00 25 ALA 2 O 1
ATOM 1277 N N . VAL B 1 26 ? 11.046 -27.381 164.240 1.00 20.00 26 VAL 2 N 1
ATOM 1278 C CA . VAL B 1 26 ? 11.514 -28.324 163.249 1.00 20.00 26 VAL 2 CA 1
ATOM 1279 C C . VAL B 1 26 ? 10.721 -27.979 161.945 1.00 20.00 26 VAL 2 C 1
ATOM 1280 O O . VAL B 1 26 ? 9.617 -27.377 162.001 1.00 20.00 26 VAL 2 O 1
ATOM 1284 N N . LEU B 1 27 ? 11.349 -28.299 160.802 1.00 20.00 27 LEU 2 N 1
ATOM 1285 C CA . LEU B 1 27 ? 10.842 -28.053 159.455 1.00 20.00 27 LEU 2 CA 1
ATOM 1286 C C . LEU B 1 27 ? 10.293 -29.320 158.841 1.00 20.00 27 LEU 2 C 1
ATOM 1287 O O . LEU B 1 27 ? 10.782 -30.422 159.094 1.00 20.00 27 LEU 2 O 1
ATOM 1292 N N . ASP B 1 28 ? 9.348 -29.153 157.939 1.00 20.00 28 ASP 2 N 1
ATOM 1293 C CA . ASP B 1 28 ? 8.758 -30.319 157.314 1.00 20.00 28 ASP 2 CA 1
ATOM 1294 C C . ASP B 1 28 ? 9.711 -31.233 156.484 1.00 20.00 28 ASP 2 C 1
ATOM 1295 O O . ASP B 1 28 ? 9.796 -31.149 155.248 1.00 20.00 28 ASP 2 O 1
ATOM 1300 N N . LEU B 1 29 ? 10.363 -32.168 157.146 1.00 20.00 29 LEU 2 N 1
ATOM 1301 C CA . LEU B 1 29 ? 11.261 -33.061 156.444 1.00 20.00 29 LEU 2 CA 1
ATOM 1302 C C . LEU B 1 29 ? 11.194 -34.376 157.186 1.00 20.00 29 LEU 2 C 1
ATOM 1303 O O . LEU B 1 29 ? 11.152 -34.380 158.424 1.00 20.00 29 LEU 2 O 1
ATOM 1308 N N . THR B 1 30 ? 11.199 -35.496 156.474 1.00 20.00 30 THR 2 N 1
ATOM 1309 C CA . THR B 1 30 ? 11.166 -36.758 157.211 1.00 20.00 30 THR 2 CA 1
ATOM 1310 C C . THR B 1 30 ? 12.519 -36.996 157.856 1.00 20.00 30 THR 2 C 1
ATOM 1311 O O . THR B 1 30 ? 13.513 -36.320 157.569 1.00 20.00 30 THR 2 O 1
ATOM 1315 N N . GLU B 1 31 ? 12.579 -38.031 158.658 1.00 20.00 31 GLU 2 N 1
ATOM 1316 C CA . GLU B 1 31 ? 13.807 -38.285 159.339 1.00 20.00 31 GLU 2 CA 1
ATOM 1317 C C . GLU B 1 31 ? 14.922 -38.671 158.400 1.00 20.00 31 GLU 2 C 1
ATOM 1318 O O . GLU B 1 31 ? 15.972 -38.029 158.409 1.00 20.00 31 GLU 2 O 1
ATOM 1324 N N . ASP B 1 32 ? 14.681 -39.607 157.496 1.00 20.00 32 ASP 2 N 1
ATOM 1325 C CA . ASP B 1 32 ? 15.781 -39.973 156.597 1.00 20.00 32 ASP 2 CA 1
ATOM 1326 C C . ASP B 1 32 ? 15.990 -38.910 155.528 1.00 20.00 32 ASP 2 C 1
ATOM 1327 O O . ASP B 1 32 ? 17.016 -38.885 154.848 1.00 20.00 32 ASP 2 O 1
ATOM 1332 N N . ASP B 1 33 ? 14.996 -38.046 155.389 1.00 20.00 33 ASP 2 N 1
ATOM 1333 C CA . ASP B 1 33 ? 15.108 -36.973 154.454 1.00 20.00 33 ASP 2 CA 1
ATOM 1334 C C . ASP B 1 33 ? 16.117 -36.005 155.033 1.00 20.00 33 ASP 2 C 1
ATOM 1335 O O . ASP B 1 33 ? 17.093 -35.663 154.386 1.00 20.00 33 ASP 2 O 1
ATOM 1340 N N . PHE B 1 34 ? 15.957 -35.629 156.285 1.00 20.00 34 PHE 2 N 1
ATOM 1341 C CA . PHE B 1 34 ? 16.912 -34.688 156.821 1.00 20.00 34 PHE 2 CA 1
ATOM 1342 C C . PHE B 1 34 ? 18.309 -35.277 156.744 1.00 20.00 34 PHE 2 C 1
ATOM 1343 O O . PHE B 1 34 ? 19.303 -34.545 156.691 1.00 20.00 34 PHE 2 O 1
ATOM 1351 N N . ASP B 1 35 ? 18.397 -36.595 156.707 1.00 20.00 35 ASP 2 N 1
ATOM 1352 C CA . ASP B 1 35 ? 19.692 -37.215 156.589 1.00 20.00 35 ASP 2 CA 1
ATOM 1353 C C . ASP B 1 35 ? 20.194 -36.905 155.236 1.00 20.00 35 ASP 2 C 1
ATOM 1354 O O . ASP B 1 35 ? 21.305 -36.390 155.060 1.00 20.00 35 ASP 2 O 1
ATOM 1359 N N . PHE B 1 36 ? 19.347 -37.260 154.283 1.00 20.00 36 PHE 2 N 1
ATOM 1360 C CA . PHE B 1 36 ? 19.611 -37.044 152.888 1.00 20.00 36 PHE 2 CA 1
ATOM 1361 C C . PHE B 1 36 ? 20.260 -35.696 152.678 1.00 20.00 36 PHE 2 C 1
ATOM 1362 O O . PHE B 1 36 ? 21.338 -35.622 152.116 1.00 20.00 36 PHE 2 O 1
ATOM 1370 N N . LEU B 1 37 ? 19.590 -34.648 153.148 1.00 20.00 37 LEU 2 N 1
ATOM 1371 C CA . LEU B 1 37 ? 20.046 -33.282 153.017 1.00 20.00 37 LEU 2 CA 1
ATOM 1372 C C . LEU B 1 37 ? 21.386 -33.033 153.655 1.00 20.00 37 LEU 2 C 1
ATOM 1373 O O . LEU B 1 37 ? 22.343 -32.655 152.994 1.00 20.00 37 LEU 2 O 1
ATOM 1378 N N . THR B 1 38 ? 21.468 -33.323 154.940 1.00 20.00 38 THR 2 N 1
ATOM 1379 C CA . THR B 1 38 ? 22.667 -33.034 155.698 1.00 20.00 38 THR 2 CA 1
ATOM 1380 C C . THR B 1 38 ? 23.788 -33.991 155.682 1.00 20.00 38 THR 2 C 1
ATOM 1381 O O . THR B 1 38 ? 24.818 -33.705 156.308 1.00 20.00 38 THR 2 O 1
ATOM 1385 N N . SER B 1 39 ? 23.688 -35.075 154.939 1.00 20.00 39 SER 2 N 1
ATOM 1386 C CA . SER B 1 39 ? 24.782 -35.992 155.113 1.00 20.00 39 SER 2 CA 1
ATOM 1387 C C . SER B 1 39 ? 25.852 -36.202 154.095 1.00 20.00 39 SER 2 C 1
ATOM 1388 O O . SER B 1 39 ? 25.802 -35.719 152.979 1.00 20.00 39 SER 2 O 1
ATOM 1391 N N . ASN B 1 40 ? 26.874 -36.880 154.575 1.00 20.00 40 ASN 2 N 1
ATOM 1392 C CA . ASN B 1 40 ? 28.009 -37.194 153.805 1.00 20.00 40 ASN 2 CA 1
ATOM 1393 C C . ASN B 1 40 ? 27.744 -38.000 152.551 1.00 20.00 40 ASN 2 C 1
ATOM 1394 O O . ASN B 1 40 ? 28.612 -38.105 151.691 1.00 20.00 40 ASN 2 O 1
ATOM 1399 N N . LYS B 1 41 ? 26.615 -38.700 152.521 1.00 20.00 41 LYS 2 N 1
ATOM 1400 C CA . LYS B 1 41 ? 26.234 -39.526 151.355 1.00 20.00 41 LYS 2 CA 1
ATOM 1401 C C . LYS B 1 41 ? 26.439 -38.698 150.070 1.00 20.00 41 LYS 2 C 1
ATOM 1402 O O . LYS B 1 41 ? 26.104 -37.510 150.030 1.00 20.00 41 LYS 2 O 1
ATOM 1408 N N . VAL B 1 42 ? 26.966 -39.303 149.011 1.00 20.00 42 VAL 2 N 1
ATOM 1409 C CA . VAL B 1 42 ? 27.161 -38.536 147.762 1.00 20.00 42 VAL 2 CA 1
ATOM 1410 C C . VAL B 1 42 ? 25.845 -38.476 147.025 1.00 20.00 42 VAL 2 C 1
ATOM 1411 O O . VAL B 1 42 ? 25.121 -39.463 147.022 1.00 20.00 42 VAL 2 O 1
ATOM 1415 N N . TRP B 1 43 ? 25.526 -37.383 146.344 1.00 20.00 43 TRP 2 N 1
ATOM 1416 C CA . TRP B 1 43 ? 24.233 -37.393 145.652 1.00 20.00 43 TRP 2 CA 1
ATOM 1417 C C . TRP B 1 43 ? 24.438 -37.902 144.285 1.00 20.00 43 TRP 2 C 1
ATOM 1418 O O . TRP B 1 43 ? 25.118 -37.280 143.493 1.00 20.00 43 TRP 2 O 1
ATOM 1429 N N . ILE B 1 44 ? 23.886 -39.063 144.012 1.00 20.00 44 ILE 2 N 1
ATOM 1430 C CA . ILE B 1 44 ? 23.989 -39.659 142.696 1.00 20.00 44 ILE 2 CA 1
ATOM 1431 C C . ILE B 1 44 ? 22.916 -39.004 141.814 1.00 20.00 44 ILE 2 C 1
ATOM 1432 O O . ILE B 1 44 ? 22.044 -38.293 142.324 1.00 20.00 44 ILE 2 O 1
ATOM 1437 N N . ALA B 1 45 ? 22.950 -39.280 140.512 1.00 20.00 45 ALA 2 N 1
ATOM 1438 C CA . ALA B 1 45 ? 22.009 -38.725 139.549 1.00 20.00 45 ALA 2 CA 1
ATOM 1439 C C . ALA B 1 45 ? 20.511 -38.872 139.843 1.00 20.00 45 ALA 2 C 1
ATOM 1440 O O . ALA B 1 45 ? 19.765 -37.940 139.673 1.00 20.00 45 ALA 2 O 1
ATOM 1442 N N . THR B 1 46 ? 20.079 -40.043 140.284 1.00 20.00 46 THR 2 N 1
ATOM 1443 C CA . THR B 1 46 ? 18.665 -40.276 140.581 1.00 20.00 46 THR 2 CA 1
ATOM 1444 C C . THR B 1 46 ? 18.096 -39.423 141.724 1.00 20.00 46 THR 2 C 1
ATOM 1445 O O . THR B 1 46 ? 16.875 -39.286 141.869 1.00 20.00 46 THR 2 O 1
ATOM 1449 N N . ASP B 1 47 ? 18.975 -38.884 142.556 1.00 20.00 47 ASP 2 N 1
ATOM 1450 C CA . ASP B 1 47 ? 18.558 -38.093 143.696 1.00 20.00 47 ASP 2 CA 1
ATOM 1451 C C . ASP B 1 47 ? 18.193 -36.661 143.358 1.00 20.00 47 ASP 2 C 1
ATOM 1452 O O . ASP B 1 47 ? 18.362 -35.776 144.167 1.00 20.00 47 ASP 2 O 1
ATOM 1457 N N . ARG B 1 48 ? 17.572 -36.425 142.233 1.00 20.00 48 ARG 2 N 1
ATOM 1458 C CA . ARG B 1 48 ? 17.284 -35.052 141.917 1.00 20.00 48 ARG 2 CA 1
ATOM 1459 C C . ARG B 1 48 ? 16.026 -34.563 142.520 1.00 20.00 48 ARG 2 C 1
ATOM 1460 O O . ARG B 1 48 ? 16.013 -33.606 143.258 1.00 20.00 48 ARG 2 O 1
ATOM 1468 N N . SER B 1 49 ? 14.941 -35.188 142.138 1.00 20.00 49 SER 2 N 1
ATOM 1469 C CA . SER B 1 49 ? 13.652 -34.818 142.659 1.00 20.00 49 SER 2 CA 1
ATOM 1470 C C . SER B 1 49 ? 13.746 -34.726 144.183 1.00 20.00 49 SER 2 C 1
ATOM 1471 O O . SER B 1 49 ? 13.174 -33.842 144.811 1.00 20.00 49 SER 2 O 1
ATOM 1474 N N . ARG B 1 50 ? 14.473 -35.669 144.761 1.00 20.00 50 ARG 2 N 1
ATOM 1475 C CA . ARG B 1 50 ? 14.615 -35.715 146.192 1.00 20.00 50 ARG 2 CA 1
ATOM 1476 C C . ARG B 1 50 ? 15.443 -34.569 146.688 1.00 20.00 50 ARG 2 C 1
ATOM 1477 O O . ARG B 1 50 ? 15.239 -34.079 147.776 1.00 20.00 50 ARG 2 O 1
ATOM 1485 N N . ALA B 1 51 ? 16.377 -34.140 145.871 1.00 20.00 51 ALA 2 N 1
ATOM 1486 C CA . ALA B 1 51 ? 17.198 -33.026 146.234 1.00 20.00 51 ALA 2 CA 1
ATOM 1487 C C . ALA B 1 51 ? 16.307 -31.795 146.193 1.00 20.00 51 ALA 2 C 1
ATOM 1488 O O . ALA B 1 51 ? 16.244 -31.082 147.177 1.00 20.00 51 ALA 2 O 1
ATOM 1490 N N . ARG B 1 52 ? 15.565 -31.568 145.105 1.00 20.00 52 ARG 2 N 1
ATOM 1491 C CA . ARG B 1 52 ? 14.688 -30.389 145.032 1.00 20.00 52 ARG 2 CA 1
ATOM 1492 C C . ARG B 1 52 ? 13.705 -30.442 146.185 1.00 20.00 52 ARG 2 C 1
ATOM 1493 O O . ARG B 1 52 ? 13.699 -29.568 147.048 1.00 20.00 52 ARG 2 O 1
ATOM 1501 N N . ARG B 1 53 ? 12.899 -31.496 146.186 1.00 20.00 53 ARG 2 N 1
ATOM 1502 C CA . ARG B 1 53 ? 11.888 -31.747 147.196 1.00 20.00 53 ARG 2 CA 1
ATOM 1503 C C . ARG B 1 53 ? 12.387 -31.203 148.537 1.00 20.00 53 ARG 2 C 1
ATOM 1504 O O . ARG B 1 53 ? 11.726 -30.354 149.140 1.00 20.00 53 ARG 2 O 1
ATOM 1512 N N . CYS B 1 54 ? 13.624 -31.554 148.895 1.00 20.00 54 CYS 2 N 1
ATOM 1513 C CA . CYS B 1 54 ? 14.224 -31.113 150.153 1.00 20.00 54 CYS 2 CA 1
ATOM 1514 C C . CYS B 1 54 ? 14.704 -29.702 150.286 1.00 20.00 54 CYS 2 C 1
ATOM 1515 O O . CYS B 1 54 ? 14.323 -29.009 151.220 1.00 20.00 54 CYS 2 O 1
ATOM 1518 N N . VAL B 1 55 ? 15.644 -29.307 149.449 1.00 20.00 55 VAL 2 N 1
ATOM 1519 C CA . VAL B 1 55 ? 16.129 -27.959 149.565 1.00 20.00 55 VAL 2 CA 1
ATOM 1520 C C . VAL B 1 55 ? 14.944 -27.014 149.503 1.00 20.00 55 VAL 2 C 1
ATOM 1521 O O . VAL B 1 55 ? 14.916 -26.023 150.223 1.00 20.00 55 VAL 2 O 1
ATOM 1525 N N . GLU B 1 56 ? 13.929 -27.358 148.718 1.00 20.00 56 GLU 2 N 1
ATOM 1526 C CA . GLU B 1 56 ? 12.750 -26.514 148.640 1.00 20.00 56 GLU 2 CA 1
ATOM 1527 C C . GLU B 1 56 ? 12.201 -26.428 150.049 1.00 20.00 56 GLU 2 C 1
ATOM 1528 O O . GLU B 1 56 ? 12.120 -25.348 150.626 1.00 20.00 56 GLU 2 O 1
ATOM 1534 N N . ALA B 1 57 ? 11.926 -27.582 150.633 1.00 20.00 57 ALA 2 N 1
ATOM 1535 C CA . ALA B 1 57 ? 11.392 -27.658 151.985 1.00 20.00 57 ALA 2 CA 1
ATOM 1536 C C . ALA B 1 57 ? 12.058 -26.662 152.933 1.00 20.00 57 ALA 2 C 1
ATOM 1537 O O . ALA B 1 57 ? 11.387 -25.790 153.492 1.00 20.00 57 ALA 2 O 1
ATOM 1539 N N . CYS B 1 58 ? 13.376 -26.738 153.071 1.00 20.00 58 CYS 2 N 1
ATOM 1540 C CA . CYS B 1 58 ? 14.039 -25.819 153.963 1.00 20.00 58 CYS 2 CA 1
ATOM 1541 C C . CYS B 1 58 ? 13.816 -24.382 153.622 1.00 20.00 58 CYS 2 C 1
ATOM 1542 O O . CYS B 1 58 ? 13.571 -23.563 154.498 1.00 20.00 58 CYS 2 O 1
ATOM 1545 N N . VAL B 1 59 ? 13.905 -24.059 152.352 1.00 20.00 59 VAL 2 N 1
ATOM 1546 C CA . VAL B 1 59 ? 13.725 -22.685 151.992 1.00 20.00 59 VAL 2 CA 1
ATOM 1547 C C . VAL B 1 59 ? 12.358 -22.168 152.320 1.00 20.00 59 VAL 2 C 1
ATOM 1548 O O . VAL B 1 59 ? 12.239 -21.074 152.831 1.00 20.00 59 VAL 2 O 1
ATOM 1552 N N . TYR B 1 60 ? 11.315 -22.918 152.009 1.00 20.00 60 TYR 2 N 1
ATOM 1553 C CA . TYR B 1 60 ? 9.998 -22.422 152.349 1.00 20.00 60 TYR 2 CA 1
ATOM 1554 C C . TYR B 1 60 ? 9.964 -22.238 153.853 1.00 20.00 60 TYR 2 C 1
ATOM 1555 O O . TYR B 1 60 ? 9.415 -21.276 154.372 1.00 20.00 60 TYR 2 O 1
ATOM 1564 N N . GLY B 1 61 ? 10.566 -23.171 154.560 1.00 20.00 61 GLY 2 N 1
ATOM 1565 C CA . GLY B 1 61 ? 10.562 -23.071 155.999 1.00 20.00 61 GLY 2 CA 1
ATOM 1566 C C . GLY B 1 61 ? 11.218 -21.831 156.553 1.00 20.00 61 GLY 2 C 1
ATOM 1567 O O . GLY B 1 61 ? 10.610 -21.084 157.317 1.00 20.00 61 GLY 2 O 1
ATOM 1568 N N . THR B 1 62 ? 12.456 -21.598 156.155 1.00 20.00 62 THR 2 N 1
ATOM 1569 C CA . THR B 1 62 ? 13.167 -20.450 156.655 1.00 20.00 62 THR 2 CA 1
ATOM 1570 C C . THR B 1 62 ? 12.382 -19.225 156.358 1.00 20.00 62 THR 2 C 1
ATOM 1571 O O . THR B 1 62 ? 12.396 -18.288 157.126 1.00 20.00 62 THR 2 O 1
ATOM 1575 N N . LEU B 1 63 ? 11.688 -19.251 155.232 1.00 20.00 63 LEU 2 N 1
ATOM 1576 C CA . LEU B 1 63 ? 10.883 -18.127 154.797 1.00 20.00 63 LEU 2 CA 1
ATOM 1577 C C . LEU B 1 63 ? 9.637 -17.874 155.637 1.00 20.00 63 LEU 2 C 1
ATOM 1578 O O . LEU B 1 63 ? 9.398 -16.740 156.060 1.00 20.00 63 LEU 2 O 1
ATOM 1583 N N . ASP B 1 64 ? 8.839 -18.904 155.875 1.00 20.00 64 ASP 2 N 1
ATOM 1584 C CA . ASP B 1 64 ? 7.623 -18.746 156.666 1.00 20.00 64 ASP 2 CA 1
ATOM 1585 C C . ASP B 1 64 ? 7.918 -18.044 157.981 1.00 20.00 64 ASP 2 C 1
ATOM 1586 O O . ASP B 1 64 ? 7.366 -16.981 158.279 1.00 20.00 64 ASP 2 O 1
ATOM 1591 N N . PHE B 1 65 ? 8.846 -18.633 158.725 1.00 20.00 65 PHE 2 N 1
ATOM 1592 C CA . PHE B 1 65 ? 9.215 -18.130 160.027 1.00 20.00 65 PHE 2 CA 1
ATOM 1593 C C . PHE B 1 65 ? 9.317 -16.620 160.083 1.00 20.00 65 PHE 2 C 1
ATOM 1594 O O . PHE B 1 65 ? 8.762 -15.955 160.961 1.00 20.00 65 PHE 2 O 1
ATOM 1602 N N . VAL B 1 66 ? 10.055 -16.079 159.142 1.00 20.00 66 VAL 2 N 1
ATOM 1603 C CA . VAL B 1 66 ? 10.240 -14.664 159.108 1.00 20.00 66 VAL 2 CA 1
ATOM 1604 C C . VAL B 1 66 ? 8.949 -13.957 158.775 1.00 20.00 66 VAL 2 C 1
ATOM 1605 O O . VAL B 1 66 ? 8.459 -13.147 159.566 1.00 20.00 66 VAL 2 O 1
ATOM 16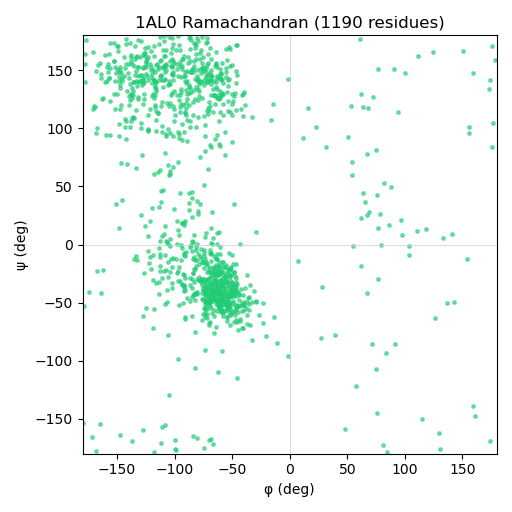09 N N . GLY B 1 67 ? 8.393 -14.281 157.615 1.00 20.00 67 GLY 2 N 1
ATOM 1610 C CA . GLY B 1 67 ? 7.154 -13.663 157.197 1.00 20.00 67 GLY 2 CA 1
ATOM 1611 C C . GLY B 1 67 ? 7.070 -13.320 155.735 1.00 20.00 67 GLY 2 C 1
ATOM 1612 O O . GLY B 1 67 ? 6.166 -12.586 155.345 1.00 20.00 67 GLY 2 O 1
ATOM 1613 N N . TYR B 1 68 ? 8.056 -13.795 154.962 1.00 20.00 68 TYR 2 N 1
ATOM 1614 C CA . TYR B 1 68 ? 8.152 -13.594 153.510 1.00 20.00 68 TYR 2 CA 1
ATOM 1615 C C . TYR B 1 68 ? 7.166 -14.519 152.785 1.00 20.00 68 TYR 2 C 1
ATOM 1616 O O . TYR B 1 68 ? 6.776 -15.559 153.304 1.00 20.00 68 TYR 2 O 1
ATOM 1625 N N . PRO B 1 69 ? 6.697 -14.109 151.596 1.00 20.00 69 PRO 2 N 1
ATOM 1626 C CA . PRO B 1 69 ? 5.761 -14.982 150.895 1.00 20.00 69 PRO 2 CA 1
ATOM 1627 C C . PRO B 1 69 ? 6.596 -16.047 150.228 1.00 20.00 69 PRO 2 C 1
ATOM 1628 O O . PRO B 1 69 ? 7.809 -16.003 150.278 1.00 20.00 69 PRO 2 O 1
ATOM 1632 N N . ARG B 1 70 ? 5.971 -17.023 149.605 1.00 20.00 70 ARG 2 N 1
ATOM 1633 C CA . ARG B 1 70 ? 6.779 -18.039 148.969 1.00 20.00 70 ARG 2 CA 1
ATOM 1634 C C . ARG B 1 70 ? 7.038 -17.929 147.478 1.00 20.00 70 ARG 2 C 1
ATOM 1635 O O . ARG B 1 70 ? 8.031 -18.466 146.972 1.00 20.00 70 ARG 2 O 1
ATOM 1643 N N . PHE B 1 71 ? 6.207 -17.272 146.714 1.00 20.00 71 PHE 2 N 1
ATOM 1644 C CA . PHE B 1 71 ? 6.493 -17.274 145.275 1.00 20.00 71 PHE 2 CA 1
ATOM 1645 C C . PHE B 1 71 ? 7.717 -16.455 144.956 1.00 20.00 71 PHE 2 C 1
ATOM 1646 O O . PHE B 1 71 ? 8.743 -16.968 144.504 1.00 20.00 71 PHE 2 O 1
ATOM 1654 N N . PRO B 1 72 ? 7.750 -15.138 145.095 1.00 20.00 72 PRO 2 N 1
ATOM 1655 C CA . PRO B 1 72 ? 8.996 -14.498 144.877 1.00 20.00 72 PRO 2 CA 1
ATOM 1656 C C . PRO B 1 72 ? 9.890 -15.059 145.949 1.00 20.00 72 PRO 2 C 1
ATOM 1657 O O . PRO B 1 72 ? 9.858 -14.548 147.101 1.00 20.00 72 PRO 2 O 1
ATOM 1661 N N . ALA B 1 73 ? 10.641 -16.106 145.636 1.00 20.00 73 ALA 2 N 1
ATOM 1662 C CA . ALA B 1 73 ? 11.523 -16.760 146.641 1.00 20.00 73 ALA 2 CA 1
ATOM 1663 C C . ALA B 1 73 ? 12.907 -16.206 146.554 1.00 20.00 73 ALA 2 C 1
ATOM 1664 O O . ALA B 1 73 ? 13.537 -16.362 145.531 1.00 20.00 73 ALA 2 O 1
ATOM 1666 N N . PRO B 1 74 ? 13.428 -15.619 147.634 1.00 20.00 74 PRO 2 N 1
ATOM 1667 C CA . PRO B 1 74 ? 14.765 -15.032 147.615 1.00 20.00 74 PRO 2 CA 1
ATOM 1668 C C . PRO B 1 74 ? 15.954 -15.894 147.329 1.00 20.00 74 PRO 2 C 1
ATOM 1669 O O . PRO B 1 74 ? 16.159 -16.921 147.950 1.00 20.00 74 PRO 2 O 1
ATOM 1673 N N . VAL B 1 75 ? 16.788 -15.396 146.428 1.00 20.00 75 VAL 2 N 1
ATOM 1674 C CA . VAL B 1 75 ? 18.014 -16.050 146.013 1.00 20.00 75 VAL 2 CA 1
ATOM 1675 C C . VAL B 1 75 ? 18.949 -16.177 147.195 1.00 20.00 75 VAL 2 C 1
ATOM 1676 O O . VAL B 1 75 ? 19.769 -17.085 147.253 1.00 20.00 75 VAL 2 O 1
ATOM 1680 N N . GLU B 1 76 ? 18.798 -15.283 148.164 1.00 20.00 76 GLU 2 N 1
ATOM 1681 C CA . GLU B 1 76 ? 19.668 -15.293 149.312 1.00 20.00 76 GLU 2 CA 1
ATOM 1682 C C . GLU B 1 76 ? 19.286 -16.304 150.357 1.00 20.00 76 GLU 2 C 1
ATOM 1683 O O . GLU B 1 76 ? 20.115 -16.698 151.151 1.00 20.00 76 GLU 2 O 1
ATOM 1689 N N . PHE B 1 77 ? 18.050 -16.784 150.318 1.00 20.00 77 PHE 2 N 1
ATOM 1690 C CA . PHE B 1 77 ? 17.622 -17.798 151.266 1.00 20.00 77 PHE 2 CA 1
ATOM 1691 C C . PHE B 1 77 ? 18.038 -19.162 150.686 1.00 20.00 77 PHE 2 C 1
ATOM 1692 O O . PHE B 1 77 ? 18.534 -20.027 151.398 1.00 20.00 77 PHE 2 O 1
ATOM 1700 N N . ILE B 1 78 ? 17.942 -19.315 149.371 1.00 20.00 78 ILE 2 N 1
ATOM 1701 C CA . ILE B 1 78 ? 18.314 -20.570 148.757 1.00 20.00 78 ILE 2 CA 1
ATOM 1702 C C . ILE B 1 78 ? 19.794 -20.741 148.984 1.00 20.00 78 ILE 2 C 1
ATOM 1703 O O . ILE B 1 78 ? 20.310 -21.846 148.999 1.00 20.00 78 ILE 2 O 1
ATOM 1708 N N . ALA B 1 79 ? 20.484 -19.627 149.155 1.00 20.00 79 ALA 2 N 1
ATOM 1709 C CA . ALA B 1 79 ? 21.898 -19.676 149.414 1.00 20.00 79 ALA 2 CA 1
ATOM 1710 C C . ALA B 1 79 ? 22.083 -20.187 150.832 1.00 20.00 79 ALA 2 C 1
ATOM 1711 O O . ALA B 1 79 ? 22.663 -21.248 151.032 1.00 20.00 79 ALA 2 O 1
ATOM 1713 N N . ALA B 1 80 ? 21.538 -19.484 151.814 1.00 20.00 80 ALA 2 N 1
ATOM 1714 C CA . ALA B 1 80 ? 21.706 -19.928 153.174 1.00 20.00 80 ALA 2 CA 1
ATOM 1715 C C . ALA B 1 80 ? 21.380 -21.415 153.344 1.00 20.00 80 ALA 2 C 1
ATOM 1716 O O . ALA B 1 80 ? 22.197 -22.157 153.866 1.00 20.00 80 ALA 2 O 1
ATOM 1718 N N . VAL B 1 81 ? 20.248 -21.877 152.842 1.00 20.00 81 VAL 2 N 1
ATOM 1719 C CA . VAL B 1 81 ? 19.947 -23.270 153.004 1.00 20.00 81 VAL 2 CA 1
ATOM 1720 C C . VAL B 1 81 ? 20.965 -24.175 152.359 1.00 20.00 81 VAL 2 C 1
ATOM 1721 O O . VAL B 1 81 ? 21.525 -25.034 153.009 1.00 20.00 81 VAL 2 O 1
ATOM 1725 N N . ILE B 1 82 ? 21.255 -23.977 151.096 1.00 20.00 82 ILE 2 N 1
ATOM 1726 C CA . ILE B 1 82 ? 22.229 -24.838 150.484 1.00 20.00 82 ILE 2 CA 1
ATOM 1727 C C . ILE B 1 82 ? 23.525 -24.738 151.246 1.00 20.00 82 ILE 2 C 1
ATOM 1728 O O . ILE B 1 82 ? 24.206 -25.733 151.416 1.00 20.00 82 ILE 2 O 1
ATOM 1733 N N . ALA B 1 83 ? 23.797 -23.560 151.798 1.00 20.00 83 ALA 2 N 1
ATOM 1734 C CA . ALA B 1 83 ? 25.039 -23.286 152.531 1.00 20.00 83 ALA 2 CA 1
ATOM 1735 C C . ALA B 1 83 ? 25.188 -24.002 153.848 1.00 20.00 83 ALA 2 C 1
ATOM 1736 O O . ALA B 1 83 ? 26.286 -24.437 154.204 1.00 20.00 83 ALA 2 O 1
ATOM 1738 N N . TYR B 1 84 ? 24.076 -24.088 154.569 1.00 20.00 84 TYR 2 N 1
ATOM 1739 C CA . TYR B 1 84 ? 24.032 -24.697 155.881 1.00 20.00 84 TYR 2 CA 1
ATOM 1740 C C . TYR B 1 84 ? 23.717 -26.190 155.922 1.00 20.00 84 TYR 2 C 1
ATOM 1741 O O . TYR B 1 84 ? 24.535 -26.984 156.389 1.00 20.00 84 TYR 2 O 1
ATOM 1750 N N . TYR B 1 85 ? 22.520 -26.563 155.485 1.00 20.00 85 TYR 2 N 1
ATOM 1751 C CA . TYR B 1 85 ? 22.111 -27.960 155.519 1.00 20.00 85 TYR 2 CA 1
ATOM 1752 C C . TYR B 1 85 ? 22.875 -28.872 154.551 1.00 20.00 85 TYR 2 C 1
ATOM 1753 O O . TYR B 1 85 ? 23.345 -29.937 154.954 1.00 20.00 85 TYR 2 O 1
ATOM 1762 N N . VAL B 1 86 ? 23.036 -28.473 153.297 1.00 20.00 86 VAL 2 N 1
ATOM 1763 C CA . VAL B 1 86 ? 23.727 -29.346 152.375 1.00 20.00 86 VAL 2 CA 1
ATOM 1764 C C . VAL B 1 86 ? 25.210 -29.566 152.725 1.00 20.00 86 VAL 2 C 1
ATOM 1765 O O . VAL B 1 86 ? 25.970 -28.616 152.915 1.00 20.00 86 VAL 2 O 1
ATOM 1769 N N . HIS B 1 87 ? 25.608 -30.834 152.793 1.00 20.00 87 HIS 2 N 1
ATOM 1770 C CA . HIS B 1 87 ? 26.979 -31.220 153.122 1.00 20.00 87 HIS 2 CA 1
ATOM 1771 C C . HIS B 1 87 ? 27.927 -30.643 152.093 1.00 20.00 87 HIS 2 C 1
ATOM 1772 O O . HIS B 1 87 ? 27.570 -30.484 150.945 1.00 20.00 87 HIS 2 O 1
ATOM 1779 N N . PRO B 1 88 ? 29.159 -30.352 152.464 1.00 20.00 88 PRO 2 N 1
ATOM 1780 C CA . PRO B 1 88 ? 30.044 -29.801 151.464 1.00 20.00 88 PRO 2 CA 1
ATOM 1781 C C . PRO B 1 88 ? 30.300 -30.697 150.301 1.00 20.00 88 PRO 2 C 1
ATOM 1782 O O . PRO B 1 88 ? 30.675 -30.221 149.251 1.00 20.00 88 PRO 2 O 1
ATOM 1786 N N . VAL B 1 89 ? 30.098 -31.984 150.441 1.00 20.00 89 VAL 2 N 1
ATOM 1787 C CA . VAL B 1 89 ? 30.358 -32.813 149.301 1.00 20.00 89 VAL 2 CA 1
ATOM 1788 C C . VAL B 1 89 ? 29.418 -32.485 148.174 1.00 20.00 89 VAL 2 C 1
ATOM 1789 O O . VAL B 1 89 ? 29.750 -32.649 147.008 1.00 20.00 89 VAL 2 O 1
ATOM 1793 N N . ASN B 1 90 ? 28.262 -31.946 148.520 1.00 20.00 90 ASN 2 N 1
ATOM 1794 C CA . ASN B 1 90 ? 27.267 -31.629 147.512 1.00 20.00 90 ASN 2 CA 1
ATOM 1795 C C . ASN B 1 90 ? 26.811 -30.174 147.420 1.00 20.00 90 ASN 2 C 1
ATOM 1796 O O . ASN B 1 90 ? 25.758 -29.915 146.837 1.00 20.00 90 ASN 2 O 1
ATOM 1801 N N . ILE B 1 91 ? 27.582 -29.221 147.927 1.00 20.00 91 ILE 2 N 1
ATOM 1802 C CA . ILE B 1 91 ? 27.162 -27.844 147.853 1.00 20.00 91 ILE 2 CA 1
ATOM 1803 C C . ILE B 1 91 ? 27.180 -27.410 146.380 1.00 20.00 91 ILE 2 C 1
ATOM 1804 O O . ILE B 1 91 ? 26.491 -26.471 146.003 1.00 20.00 91 ILE 2 O 1
ATOM 1809 N N . GLN B 1 92 ? 27.975 -28.098 145.552 1.00 20.00 92 GLN 2 N 1
ATOM 1810 C CA . GLN B 1 92 ? 28.013 -27.813 144.117 1.00 20.00 92 GLN 2 CA 1
ATOM 1811 C C . GLN B 1 92 ? 26.782 -28.395 143.458 1.00 20.00 92 GLN 2 C 1
ATOM 1812 O O . GLN B 1 92 ? 25.930 -27.673 142.971 1.00 20.00 92 GLN 2 O 1
ATOM 1818 N N . THR B 1 93 ? 26.674 -29.710 143.472 1.00 20.00 93 THR 2 N 1
ATOM 1819 C CA . THR B 1 93 ? 25.536 -30.333 142.830 1.00 20.00 93 THR 2 CA 1
ATOM 1820 C C . THR B 1 93 ? 24.208 -29.802 143.326 1.00 20.00 93 THR 2 C 1
ATOM 1821 O O . THR B 1 93 ? 23.258 -29.697 142.566 1.00 20.00 93 THR 2 O 1
ATOM 1825 N N . ALA B 1 94 ? 24.152 -29.412 144.586 1.00 20.00 94 ALA 2 N 1
ATOM 1826 C CA . ALA B 1 94 ? 22.919 -28.888 145.132 1.00 20.00 94 ALA 2 CA 1
ATOM 1827 C C . ALA B 1 94 ? 22.570 -27.606 144.410 1.00 20.00 94 ALA 2 C 1
ATOM 1828 O O . ALA B 1 94 ? 21.401 -27.331 144.170 1.00 20.00 94 ALA 2 O 1
ATOM 1830 N N . CYS B 1 95 ? 23.568 -26.824 144.023 1.00 20.00 95 CYS 2 N 1
ATOM 1831 C CA . CYS B 1 95 ? 23.237 -25.617 143.288 1.00 20.00 95 CYS 2 CA 1
ATOM 1832 C C . CYS B 1 95 ? 22.563 -25.981 141.956 1.00 20.00 95 CYS 2 C 1
ATOM 1833 O O . CYS B 1 95 ? 21.507 -25.433 141.628 1.00 20.00 95 CYS 2 O 1
ATOM 1836 N N . LEU B 1 96 ? 23.146 -26.924 141.220 1.00 20.00 96 LEU 2 N 1
ATOM 1837 C CA . LEU B 1 96 ? 22.599 -27.338 139.933 1.00 20.00 96 LEU 2 CA 1
ATOM 1838 C C . LEU B 1 96 ? 21.158 -27.743 139.999 1.00 20.00 96 LEU 2 C 1
ATOM 1839 O O . LEU B 1 96 ? 20.353 -27.370 139.168 1.00 20.00 96 LEU 2 O 1
ATOM 1844 N N . ILE B 1 97 ? 20.835 -28.533 140.996 1.00 20.00 97 ILE 2 N 1
ATOM 1845 C CA . ILE B 1 97 ? 19.501 -29.029 141.124 1.00 20.00 97 ILE 2 CA 1
ATOM 1846 C C . ILE B 1 97 ? 18.502 -27.888 141.327 1.00 20.00 97 ILE 2 C 1
ATOM 1847 O O . ILE B 1 97 ? 17.325 -28.018 140.994 1.00 20.00 97 ILE 2 O 1
ATOM 1852 N N . MET B 1 98 ? 18.985 -26.723 141.732 1.00 20.00 98 MET 2 N 1
ATOM 1853 C CA . MET B 1 98 ? 18.083 -25.615 141.931 1.00 20.00 98 MET 2 CA 1
ATOM 1854 C C . MET B 1 98 ? 17.926 -24.681 140.758 1.00 20.00 98 MET 2 C 1
ATOM 1855 O O . MET B 1 98 ? 17.010 -23.880 140.736 1.00 20.00 98 MET 2 O 1
ATOM 1860 N N . GLU B 1 99 ? 18.802 -24.787 139.779 1.00 20.00 99 GLU 2 N 1
ATOM 1861 C CA . GLU B 1 99 ? 18.757 -23.895 138.630 1.00 20.00 99 GLU 2 CA 1
ATOM 1862 C C . GLU B 1 99 ? 17.384 -23.795 138.018 1.00 20.00 99 GLU 2 C 1
ATOM 1863 O O . GLU B 1 99 ? 16.786 -24.802 137.640 1.00 20.00 99 GLU 2 O 1
ATOM 1869 N N . GLY B 1 100 ? 16.880 -22.571 137.939 1.00 20.00 100 GLY 2 N 1
ATOM 1870 C CA . GLY B 1 100 ? 15.575 -22.345 137.357 1.00 20.00 100 GLY 2 CA 1
ATOM 1871 C C . GLY B 1 100 ? 14.462 -22.963 138.167 1.00 20.00 100 GLY 2 C 1
ATOM 1872 O O . GLY B 1 100 ? 13.536 -23.544 137.614 1.00 20.00 100 GLY 2 O 1
ATOM 1873 N N . ALA B 1 101 ? 14.585 -22.935 139.481 1.00 20.00 101 ALA 2 N 1
ATOM 1874 C CA . ALA B 1 101 ? 13.527 -23.468 140.313 1.00 20.00 101 ALA 2 CA 1
ATOM 1875 C C . ALA B 1 101 ? 12.305 -22.588 140.068 1.00 20.00 101 ALA 2 C 1
ATOM 1876 O O . ALA B 1 101 ? 12.424 -21.357 139.984 1.00 20.00 101 ALA 2 O 1
ATOM 1878 N N . GLU B 1 102 ? 11.128 -23.197 139.981 1.00 20.00 102 GLU 2 N 1
ATOM 1879 C CA . GLU B 1 102 ? 9.941 -22.407 139.713 1.00 20.00 102 GLU 2 CA 1
ATOM 1880 C C . GLU B 1 102 ? 9.547 -21.360 140.757 1.00 20.00 102 GLU 2 C 1
ATOM 1881 O O . GLU B 1 102 ? 8.460 -20.781 140.658 1.00 20.00 102 GLU 2 O 1
ATOM 1887 N N . PHE B 1 103 ? 10.405 -21.091 141.736 1.00 20.00 103 PHE 2 N 1
ATOM 1888 C CA . PHE B 1 103 ? 10.045 -20.084 142.699 1.00 20.00 103 PHE 2 CA 1
ATOM 1889 C C . PHE B 1 103 ? 10.904 -18.859 142.647 1.00 20.00 103 PHE 2 C 1
ATOM 1890 O O . PHE B 1 103 ? 10.378 -17.763 142.684 1.00 20.00 103 PHE 2 O 1
ATOM 1898 N N . THR B 1 104 ? 12.208 -19.003 142.510 1.00 20.00 104 THR 2 N 1
ATOM 1899 C CA . THR B 1 104 ? 13.040 -17.822 142.471 1.00 20.00 104 THR 2 CA 1
ATOM 1900 C C . THR B 1 104 ? 13.046 -17.014 141.186 1.00 20.00 104 THR 2 C 1
ATOM 1901 O O . THR B 1 104 ? 12.719 -17.523 140.115 1.00 20.00 104 THR 2 O 1
ATOM 1905 N N . GLU B 1 105 ? 13.389 -15.736 141.309 1.00 20.00 105 GLU 2 N 1
ATOM 1906 C CA . GLU B 1 105 ? 13.474 -14.834 140.167 1.00 20.00 105 GLU 2 CA 1
ATOM 1907 C C . GLU B 1 105 ? 14.696 -14.026 140.452 1.00 20.00 105 GLU 2 C 1
ATOM 1908 O O . GLU B 1 105 ? 14.767 -13.415 141.523 1.00 20.00 105 GLU 2 O 1
ATOM 1914 N N . ASN B 1 106 ? 15.689 -14.063 139.581 1.00 20.00 106 ASN 2 N 1
ATOM 1915 C CA . ASN B 1 106 ? 16.828 -13.206 139.817 1.00 20.00 106 ASN 2 CA 1
ATOM 1916 C C . ASN B 1 106 ? 16.424 -11.947 139.068 1.00 20.00 106 ASN 2 C 1
ATOM 1917 O O . ASN B 1 106 ? 16.206 -11.982 137.867 1.00 20.00 106 ASN 2 O 1
ATOM 1922 N N . ILE B 1 107 ? 16.274 -10.838 139.763 1.00 20.00 107 ILE 2 N 1
ATOM 1923 C CA . ILE B 1 107 ? 15.833 -9.669 139.058 1.00 20.00 107 ILE 2 CA 1
ATOM 1924 C C . ILE B 1 107 ? 16.943 -8.706 138.882 1.00 20.00 107 ILE 2 C 1
ATOM 1925 O O . ILE B 1 107 ? 17.559 -8.277 139.859 1.00 20.00 107 ILE 2 O 1
ATOM 1930 N N . ILE B 1 108 ? 17.228 -8.385 137.627 1.00 20.00 108 ILE 2 N 1
ATOM 1931 C CA . ILE B 1 108 ? 18.299 -7.451 137.331 1.00 20.00 108 ILE 2 CA 1
ATOM 1932 C C . ILE B 1 108 ? 17.711 -6.428 136.399 1.00 20.00 108 ILE 2 C 1
ATOM 1933 O O . ILE B 1 108 ? 17.561 -6.728 135.226 1.00 20.00 108 ILE 2 O 1
ATOM 1938 N N . ASN B 1 109 ? 17.415 -5.221 136.891 1.00 20.00 109 ASN 2 N 1
ATOM 1939 C CA . ASN B 1 109 ? 16.845 -4.149 136.049 1.00 20.00 109 ASN 2 CA 1
ATOM 1940 C C . ASN B 1 109 ? 15.601 -4.669 135.360 1.00 20.00 109 ASN 2 C 1
ATOM 1941 O O . ASN B 1 109 ? 15.591 -4.816 134.121 1.00 20.00 109 ASN 2 O 1
ATOM 1946 N N . GLY B 1 110 ? 14.529 -4.866 136.121 1.00 20.00 110 GLY 2 N 1
ATOM 1947 C CA . GLY B 1 110 ? 13.321 -5.393 135.510 1.00 20.00 110 GLY 2 CA 1
ATOM 1948 C C . GLY B 1 110 ? 13.735 -6.832 135.351 1.00 20.00 110 GLY 2 C 1
ATOM 1949 O O . GLY B 1 110 ? 13.874 -7.509 136.372 1.00 20.00 110 GLY 2 O 1
ATOM 1950 N N . VAL B 1 111 ? 14.017 -7.261 134.120 1.00 20.00 111 VAL 2 N 1
ATOM 1951 C CA . VAL B 1 111 ? 14.480 -8.621 133.859 1.00 20.00 111 VAL 2 CA 1
ATOM 1952 C C . VAL B 1 111 ? 14.382 -9.620 135.018 1.00 20.00 111 VAL 2 C 1
ATOM 1953 O O . VAL B 1 111 ? 15.214 -9.700 135.947 1.00 20.00 111 VAL 2 O 1
ATOM 1957 N N . GLU B 1 112 ? 13.254 -10.287 135.029 1.00 20.00 112 GLU 2 N 1
ATOM 1958 C CA . GLU B 1 112 ? 13.041 -11.273 136.026 1.00 20.00 112 GLU 2 CA 1
ATOM 1959 C C . GLU B 1 112 ? 13.450 -12.478 135.209 1.00 20.00 112 GLU 2 C 1
ATOM 1960 O O . GLU B 1 112 ? 12.707 -12.957 134.346 1.00 20.00 112 GLU 2 O 1
ATOM 1966 N N . ARG B 1 113 ? 14.702 -12.864 135.400 1.00 20.00 113 ARG 2 N 1
ATOM 1967 C CA . ARG B 1 113 ? 15.315 -13.984 134.712 1.00 20.00 113 ARG 2 CA 1
ATOM 1968 C C . ARG B 1 113 ? 15.420 -15.155 135.670 1.00 20.00 113 ARG 2 C 1
ATOM 1969 O O . ARG B 1 113 ? 15.746 -14.991 136.843 1.00 20.00 113 ARG 2 O 1
ATOM 1977 N N . PRO B 1 114 ? 15.114 -16.356 135.190 1.00 20.00 114 PRO 2 N 1
ATOM 1978 C CA . PRO B 1 114 ? 15.179 -17.575 136.006 1.00 20.00 114 PRO 2 CA 1
ATOM 1979 C C . PRO B 1 114 ? 16.618 -17.712 136.498 1.00 20.00 114 PRO 2 C 1
ATOM 1980 O O . PRO B 1 114 ? 17.561 -17.394 135.765 1.00 20.00 114 PRO 2 O 1
ATOM 1984 N N . VAL B 1 115 ? 16.780 -18.165 137.740 1.00 20.00 115 VAL 2 N 1
ATOM 1985 C CA . VAL B 1 115 ? 18.097 -18.274 138.348 1.00 20.00 115 VAL 2 CA 1
ATOM 1986 C C . VAL B 1 115 ? 19.004 -19.353 137.816 1.00 20.00 115 VAL 2 C 1
ATOM 1987 O O . VAL B 1 115 ? 18.730 -20.548 137.939 1.00 20.00 115 VAL 2 O 1
ATOM 1991 N N . LYS B 1 116 ? 20.111 -18.883 137.262 1.00 20.00 116 LYS 2 N 1
ATOM 1992 C CA . LYS B 1 116 ? 21.151 -19.724 136.672 1.00 20.00 116 LYS 2 CA 1
ATOM 1993 C C . LYS B 1 116 ? 22.050 -20.325 137.757 1.00 20.00 116 LYS 2 C 1
ATOM 1994 O O . LYS B 1 116 ? 22.437 -19.643 138.703 1.00 20.00 116 LYS 2 O 1
ATOM 2000 N N . ALA B 1 117 ? 22.392 -21.596 137.611 1.00 20.00 117 ALA 2 N 1
ATOM 2001 C CA . ALA B 1 117 ? 23.200 -22.268 138.612 1.00 20.00 117 ALA 2 CA 1
ATOM 2002 C C . ALA B 1 117 ? 24.669 -21.958 138.562 1.00 20.00 117 ALA 2 C 1
ATOM 2003 O O . ALA B 1 117 ? 25.487 -22.764 138.144 1.00 20.00 117 ALA 2 O 1
ATOM 2005 N N . ALA B 1 118 ? 25.034 -20.795 139.024 1.00 20.00 118 ALA 2 N 1
ATOM 2006 C CA . ALA B 1 118 ? 26.417 -20.411 139.026 1.00 20.00 118 ALA 2 CA 1
ATOM 2007 C C . ALA B 1 118 ? 26.351 -19.220 139.905 1.00 20.00 118 ALA 2 C 1
ATOM 2008 O O . ALA B 1 118 ? 27.345 -18.798 140.457 1.00 20.00 118 ALA 2 O 1
ATOM 2010 N N . GLU B 1 119 ? 25.169 -18.641 139.995 1.00 20.00 119 GLU 2 N 1
ATOM 2011 C CA . GLU B 1 119 ? 24.955 -17.508 140.866 1.00 20.00 119 GLU 2 CA 1
ATOM 2012 C C . GLU B 1 119 ? 24.463 -18.106 142.179 1.00 20.00 119 GLU 2 C 1
ATOM 2013 O O . GLU B 1 119 ? 24.563 -17.482 143.229 1.00 20.00 119 GLU 2 O 1
ATOM 2019 N N . LEU B 1 120 ? 23.860 -19.288 142.115 1.00 20.00 120 LEU 2 N 1
ATOM 2020 C CA . LEU B 1 120 ? 23.429 -19.909 143.345 1.00 20.00 120 LEU 2 CA 1
ATOM 2021 C C . LEU B 1 120 ? 24.732 -20.298 144.047 1.00 20.00 120 LEU 2 C 1
ATOM 2022 O O . LEU B 1 120 ? 24.985 -19.897 145.173 1.00 20.00 120 LEU 2 O 1
ATOM 2027 N N . PHE B 1 121 ? 25.620 -20.948 143.316 1.00 20.00 121 PHE 2 N 1
ATOM 2028 C CA . PHE B 1 121 ? 26.893 -21.353 143.868 1.00 20.00 121 PHE 2 CA 1
ATOM 2029 C C . PHE B 1 121 ? 27.724 -20.159 144.278 1.00 20.00 121 PHE 2 C 1
ATOM 2030 O O . PHE B 1 121 ? 28.486 -20.236 145.215 1.00 20.00 121 PHE 2 O 1
ATOM 2038 N N . ALA B 1 122 ? 27.608 -19.053 143.564 1.00 20.00 122 ALA 2 N 1
ATOM 2039 C CA . ALA B 1 122 ? 28.399 -17.893 143.935 1.00 20.00 122 ALA 2 CA 1
ATOM 2040 C C . ALA B 1 122 ? 27.842 -17.296 145.196 1.00 20.00 122 ALA 2 C 1
ATOM 2041 O O . ALA B 1 122 ? 28.564 -16.667 145.959 1.00 20.00 122 ALA 2 O 1
ATOM 2043 N N . PHE B 1 123 ? 26.539 -17.434 145.386 1.00 20.00 123 PHE 2 N 1
ATOM 2044 C CA . PHE B 1 123 ? 25.938 -16.897 146.582 1.00 20.00 123 PHE 2 CA 1
ATOM 2045 C C . PHE B 1 123 ? 26.290 -17.789 147.740 1.00 20.00 123 PHE 2 C 1
ATOM 2046 O O . PHE B 1 123 ? 26.78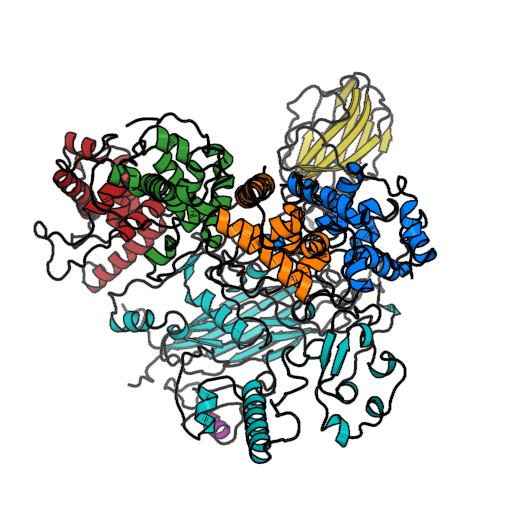1 -17.319 148.741 1.00 20.00 123 PHE 2 O 1
ATOM 2054 N N . THR B 1 124 ? 26.108 -19.087 147.591 1.00 20.00 124 THR 2 N 1
ATOM 2055 C CA . THR B 1 124 ? 26.431 -19.959 148.690 1.00 20.00 124 THR 2 CA 1
ATOM 2056 C C . THR B 1 124 ? 27.927 -19.894 149.038 1.00 20.00 124 THR 2 C 1
ATOM 2057 O O . THR B 1 124 ? 28.305 -19.760 150.203 1.00 20.00 124 THR 2 O 1
ATOM 2061 N N . LEU B 1 125 ? 28.785 -19.854 148.034 1.00 20.00 125 LEU 2 N 1
ATOM 2062 C CA . LEU B 1 125 ? 30.218 -19.817 148.286 1.00 20.00 125 LEU 2 CA 1
ATOM 2063 C C . LEU B 1 125 ? 30.608 -18.508 148.946 1.00 20.00 125 LEU 2 C 1
ATOM 2064 O O . LEU B 1 125 ? 31.777 -18.217 149.125 1.00 20.00 125 LEU 2 O 1
ATOM 2069 N N . ARG B 1 126 ? 29.627 -17.693 149.279 1.00 20.00 126 ARG 2 N 1
ATOM 2070 C CA . ARG B 1 126 ? 29.908 -16.406 149.860 1.00 20.00 126 ARG 2 CA 1
ATOM 2071 C C . ARG B 1 126 ? 29.290 -16.372 151.238 1.00 20.00 126 ARG 2 C 1
ATOM 2072 O O . ARG B 1 126 ? 29.786 -15.692 152.119 1.00 20.00 126 ARG 2 O 1
ATOM 2080 N N . VAL B 1 127 ? 28.187 -17.078 151.439 1.00 20.00 127 VAL 2 N 1
ATOM 2081 C CA . VAL B 1 127 ? 27.565 -17.099 152.758 1.00 20.00 127 VAL 2 CA 1
ATOM 2082 C C . VAL B 1 127 ? 28.532 -17.849 153.657 1.00 20.00 127 VAL 2 C 1
ATOM 2083 O O . VAL B 1 127 ? 28.875 -17.430 154.783 1.00 20.00 127 VAL 2 O 1
ATOM 2087 N N . ARG B 1 128 ? 28.985 -18.963 153.097 1.00 20.00 128 ARG 2 N 1
ATOM 2088 C CA . ARG B 1 128 ? 29.914 -19.867 153.720 1.00 20.00 128 ARG 2 CA 1
ATOM 2089 C C . ARG B 1 128 ? 31.233 -19.144 153.993 1.00 20.00 128 ARG 2 C 1
ATOM 2090 O O . ARG B 1 128 ? 32.029 -19.583 154.812 1.00 20.00 128 ARG 2 O 1
ATOM 2098 N N . ALA B 1 129 ? 31.420 -17.992 153.364 1.00 20.00 129 ALA 2 N 1
ATOM 2099 C CA . ALA B 1 129 ? 32.640 -17.224 153.530 1.00 20.00 129 ALA 2 CA 1
ATOM 2100 C C . ALA B 1 129 ? 33.083 -16.935 154.951 1.00 20.00 129 ALA 2 C 1
ATOM 2101 O O . ALA B 1 129 ? 34.291 -16.923 155.221 1.00 20.00 129 ALA 2 O 1
ATOM 2103 N N . GLY B 1 130 ? 32.158 -16.636 155.855 1.00 20.00 130 GLY 2 N 1
ATOM 2104 C CA . GLY B 1 130 ? 32.629 -16.389 157.217 1.00 20.00 130 GLY 2 CA 1
ATOM 2105 C C . GLY B 1 130 ? 31.659 -16.727 158.337 1.00 20.00 130 GLY 2 C 1
ATOM 2106 O O . GLY B 1 130 ? 31.703 -16.077 159.412 1.00 20.00 130 GLY 2 O 1
ATOM 2107 N N . ASN B 1 131 ? 30.864 -17.793 158.152 1.00 20.00 131 ASN 2 N 1
ATOM 2108 C CA . ASN B 1 131 ? 29.829 -18.142 159.141 1.00 20.00 131 ASN 2 CA 1
ATOM 2109 C C . ASN B 1 131 ? 29.795 -19.522 159.708 1.00 20.00 131 ASN 2 C 1
ATOM 2110 O O . ASN B 1 131 ? 30.451 -20.438 159.180 1.00 20.00 131 ASN 2 O 1
ATOM 2115 N N . THR B 1 132 ? 29.053 -19.665 160.810 1.00 20.00 132 THR 2 N 1
ATOM 2116 C CA . THR B 1 132 ? 28.920 -20.981 161.490 1.00 20.00 132 THR 2 CA 1
ATOM 2117 C C . THR B 1 132 ? 27.981 -21.907 160.757 1.00 20.00 132 THR 2 C 1
ATOM 2118 O O . THR B 1 132 ? 26.817 -21.551 160.444 1.00 20.00 132 THR 2 O 1
ATOM 2122 N N . ASP B 1 133 ? 28.494 -23.089 160.462 1.00 20.00 133 ASP 2 N 1
ATOM 2123 C CA . ASP B 1 133 ? 27.727 -24.053 159.688 1.00 20.00 133 ASP 2 CA 1
ATOM 2124 C C . ASP B 1 133 ? 28.023 -25.435 160.142 1.00 20.00 133 ASP 2 C 1
ATOM 2125 O O . ASP B 1 133 ? 27.968 -26.404 159.352 1.00 20.00 133 ASP 2 O 1
ATOM 2130 N N . VAL B 1 134 ? 28.179 -25.550 161.454 1.00 20.00 134 VAL 2 N 1
ATOM 2131 C CA . VAL B 1 134 ? 28.591 -26.823 162.054 1.00 20.00 134 VAL 2 CA 1
ATOM 2132 C C . VAL B 1 134 ? 27.442 -27.867 162.174 1.00 20.00 134 VAL 2 C 1
ATOM 2133 O O . VAL B 1 134 ? 27.494 -28.804 163.018 1.00 20.00 134 VAL 2 O 1
ATOM 2137 N N . LEU B 1 135 ? 26.560 -27.839 161.171 1.00 20.00 135 LEU 2 N 1
ATOM 2138 C CA . LEU B 1 135 ? 25.333 -28.654 161.167 1.00 20.00 135 LEU 2 CA 1
ATOM 2139 C C . LEU B 1 135 ? 25.077 -30.074 160.611 1.00 20.00 135 LEU 2 C 1
ATOM 2140 O O . LEU B 1 135 ? 24.874 -30.205 159.394 1.00 20.00 135 LEU 2 O 1
ATOM 2145 N N . THR B 1 136 ? 24.789 -31.021 161.539 1.00 20.00 136 THR 2 N 1
ATOM 2146 C CA . THR B 1 136 ? 24.465 -32.459 161.204 1.00 20.00 136 THR 2 CA 1
ATOM 2147 C C . THR B 1 136 ? 23.154 -32.958 161.826 1.00 20.00 136 THR 2 C 1
ATOM 2148 O O . THR B 1 136 ? 22.298 -33.550 161.145 1.00 20.00 136 THR 2 O 1
ATOM 2152 N N . ASP B 1 137 ? 23.171 -32.926 163.165 1.00 20.00 137 ASP 2 N 1
ATOM 2153 C CA . ASP B 1 137 ? 22.040 -33.259 164.036 1.00 20.00 137 ASP 2 CA 1
ATOM 2154 C C . ASP B 1 137 ? 21.310 -34.601 164.162 1.00 20.00 137 ASP 2 C 1
ATOM 2155 O O . ASP B 1 137 ? 20.803 -35.227 163.170 1.00 20.00 137 ASP 2 O 1
ATOM 2160 N N . ALA B 1 138 ? 21.214 -34.975 165.444 1.00 20.00 138 ALA 2 N 1
ATOM 2161 C CA . ALA B 1 138 ? 20.482 -36.157 165.925 1.00 20.00 138 ALA 2 CA 1
ATOM 2162 C C . ALA B 1 138 ? 19.143 -35.582 166.570 1.00 20.00 138 ALA 2 C 1
ATOM 2163 O O . ALA B 1 138 ? 18.195 -36.415 166.777 1.00 20.00 138 ALA 2 O 1
ATOM 2165 N N . THR C 1 5 ? 35.267 6.731 141.080 1.00 20.00 5 THR 3 N 1
ATOM 2166 C CA . THR C 1 5 ? 34.264 5.887 141.812 1.00 20.00 5 THR 3 CA 1
ATOM 2167 C C . THR C 1 5 ? 32.976 5.969 140.986 1.00 20.00 5 THR 3 C 1
ATOM 2168 O O . THR C 1 5 ? 32.225 4.964 140.884 1.00 20.00 5 THR 3 O 1
ATOM 2172 N N . GLU C 1 6 ? 32.714 7.180 140.440 1.00 20.00 6 GLU 3 N 1
ATOM 2173 C CA . GLU C 1 6 ? 31.505 7.465 139.639 1.00 20.00 6 GLU 3 CA 1
ATOM 2174 C C . GLU C 1 6 ? 30.266 7.822 140.494 1.00 20.00 6 GLU 3 C 1
ATOM 2175 O O . GLU C 1 6 ? 30.109 9.006 140.906 1.00 20.00 6 GLU 3 O 1
ATOM 2181 N N . GLN C 1 7 ? 29.442 6.813 140.822 1.00 20.00 7 GLN 3 N 1
ATOM 2182 C CA . GLN C 1 7 ? 28.235 7.069 141.593 1.00 20.00 7 GLN 3 CA 1
ATOM 2183 C C . GLN C 1 7 ? 27.458 8.216 140.918 1.00 20.00 7 GLN 3 C 1
ATOM 2184 O O . GLN C 1 7 ? 27.686 9.426 141.156 1.00 20.00 7 GLN 3 O 1
ATOM 2190 N N . SER C 1 8 ? 26.555 7.802 140.045 1.00 20.00 8 SER 3 N 1
ATOM 2191 C CA . SER C 1 8 ? 25.734 8.729 139.298 1.00 20.00 8 SER 3 CA 1
ATOM 2192 C C . SER C 1 8 ? 24.203 8.628 139.515 1.00 20.00 8 SER 3 C 1
ATOM 2193 O O . SER C 1 8 ? 23.639 7.547 139.761 1.00 20.00 8 SER 3 O 1
ATOM 2196 N N . VAL C 1 9 ? 23.567 9.787 139.363 1.00 20.00 9 VAL 3 N 1
ATOM 2197 C CA . VAL C 1 9 ? 22.124 10.030 139.498 1.00 20.00 9 VAL 3 CA 1
ATOM 2198 C C . VAL C 1 9 ? 21.367 9.335 140.595 1.00 20.00 9 VAL 3 C 1
ATOM 2199 O O . VAL C 1 9 ? 20.987 9.977 141.581 1.00 20.00 9 VAL 3 O 1
ATOM 2203 N N . ARG C 1 10 ? 21.063 8.054 140.394 1.00 20.00 10 ARG 3 N 1
ATOM 2204 C CA . ARG C 1 10 ? 20.328 7.295 141.406 1.00 20.00 10 ARG 3 CA 1
ATOM 2205 C C . ARG C 1 10 ? 21.073 7.316 142.747 1.00 20.00 10 ARG 3 C 1
ATOM 2206 O O . ARG C 1 10 ? 20.479 7.529 143.793 1.00 20.00 10 ARG 3 O 1
ATOM 2214 N N . PHE C 1 11 ? 22.373 7.096 142.720 1.00 20.00 11 PHE 3 N 1
ATOM 2215 C CA . PHE C 1 11 ? 23.096 7.091 143.957 1.00 20.00 11 PHE 3 CA 1
ATOM 2216 C C . PHE C 1 11 ? 23.132 8.505 144.496 1.00 20.00 11 PHE 3 C 1
ATOM 2217 O O . PHE C 1 11 ? 22.795 8.742 145.649 1.00 20.00 11 PHE 3 O 1
ATOM 2225 N N . GLN C 1 12 ? 23.491 9.457 143.654 1.00 20.00 12 GLN 3 N 1
ATOM 2226 C CA . GLN C 1 12 ? 23.529 10.825 144.107 1.00 20.00 12 GLN 3 CA 1
ATOM 2227 C C . GLN C 1 12 ? 22.286 11.239 144.848 1.00 20.00 12 GLN 3 C 1
ATOM 2228 O O . GLN C 1 12 ? 22.373 12.031 145.766 1.00 20.00 12 GLN 3 O 1
ATOM 2234 N N . THR C 1 13 ? 21.131 10.714 144.473 1.00 20.00 13 THR 3 N 1
ATOM 2235 C CA . THR C 1 13 ? 19.925 11.079 145.195 1.00 20.00 13 THR 3 CA 1
ATOM 2236 C C . THR C 1 13 ? 19.818 10.310 146.505 1.00 20.00 13 THR 3 C 1
ATOM 2237 O O . THR C 1 13 ? 19.280 10.810 147.490 1.00 20.00 13 THR 3 O 1
ATOM 2241 N N . ALA C 1 14 ? 20.359 9.104 146.530 1.00 20.00 14 ALA 3 N 1
ATOM 2242 C CA . ALA C 1 14 ? 20.350 8.306 147.727 1.00 20.00 14 ALA 3 CA 1
ATOM 2243 C C . ALA C 1 14 ? 21.140 9.071 148.784 1.00 20.00 14 ALA 3 C 1
ATOM 2244 O O . ALA C 1 14 ? 20.725 9.155 149.928 1.00 20.00 14 ALA 3 O 1
ATOM 2246 N N . LEU C 1 15 ? 22.277 9.643 148.408 1.00 20.00 15 LEU 3 N 1
ATOM 2247 C CA . LEU C 1 15 ? 23.053 10.418 149.354 1.00 20.00 15 LEU 3 CA 1
ATOM 2248 C C . LEU C 1 15 ? 22.223 11.579 149.850 1.00 20.00 15 LEU 3 C 1
ATOM 2249 O O . LEU C 1 15 ? 22.029 11.748 151.055 1.00 20.00 15 LEU 3 O 1
ATOM 2254 N N . ALA C 1 16 ? 21.717 12.368 148.915 1.00 20.00 16 ALA 3 N 1
ATOM 2255 C CA . ALA C 1 16 ? 20.934 13.542 149.250 1.00 20.00 16 ALA 3 CA 1
ATOM 2256 C C . ALA C 1 16 ? 19.831 13.284 150.238 1.00 20.00 16 ALA 3 C 1
ATOM 2257 O O . ALA C 1 16 ? 19.486 14.167 151.020 1.00 20.00 16 ALA 3 O 1
ATOM 2259 N N . SER C 1 17 ? 19.254 12.094 150.178 1.00 20.00 17 SER 3 N 1
ATOM 2260 C CA . SER C 1 17 ? 18.200 11.760 151.110 1.00 20.00 17 SER 3 CA 1
ATOM 2261 C C . SER C 1 17 ? 18.774 11.498 152.511 1.00 20.00 17 SER 3 C 1
ATOM 2262 O O . SER C 1 17 ? 18.189 11.849 153.534 1.00 20.00 17 SER 3 O 1
ATOM 2265 N N . ILE C 1 18 ? 19.946 10.910 152.561 1.00 20.00 18 ILE 3 N 1
ATOM 2266 C CA . ILE C 1 18 ? 20.553 10.659 153.824 1.00 20.00 18 ILE 3 CA 1
ATOM 2267 C C . ILE C 1 18 ? 20.788 11.983 154.515 1.00 20.00 18 ILE 3 C 1
ATOM 2268 O O . ILE C 1 18 ? 20.578 12.108 155.700 1.00 20.00 18 ILE 3 O 1
ATOM 2273 N N . LYS C 1 19 ? 21.161 12.992 153.762 1.00 20.00 19 LYS 3 N 1
ATOM 2274 C CA . LYS C 1 19 ? 21.361 14.298 154.343 1.00 20.00 19 LYS 3 CA 1
ATOM 2275 C C . LYS C 1 19 ? 20.038 14.830 154.896 1.00 20.00 19 LYS 3 C 1
ATOM 2276 O O . LYS C 1 19 ? 20.041 15.451 155.956 1.00 20.00 19 LYS 3 O 1
ATOM 2282 N N . LEU C 1 20 ? 18.929 14.651 154.173 1.00 20.00 20 LEU 3 N 1
ATOM 2283 C CA . LEU C 1 20 ? 17.630 15.126 154.656 1.00 20.00 20 LEU 3 CA 1
ATOM 2284 C C . LEU C 1 20 ? 17.312 14.411 155.928 1.00 20.00 20 LEU 3 C 1
ATOM 2285 O O . LEU C 1 20 ? 16.781 14.998 156.852 1.00 20.00 20 LEU 3 O 1
ATOM 2290 N N . ILE C 1 21 ? 17.649 13.136 155.975 1.00 20.00 21 ILE 3 N 1
ATOM 2291 C CA . ILE C 1 21 ? 17.344 12.359 157.135 1.00 20.00 21 ILE 3 CA 1
ATOM 2292 C C . ILE C 1 21 ? 18.097 12.769 158.352 1.00 20.00 21 ILE 3 C 1
ATOM 2293 O O . ILE C 1 21 ? 17.499 12.864 159.416 1.00 20.00 21 ILE 3 O 1
ATOM 2298 N N . GLN C 1 22 ? 19.398 13.007 158.229 1.00 20.00 22 GLN 3 N 1
ATOM 2299 C CA . GLN C 1 22 ? 20.137 13.430 159.403 1.00 20.00 22 GLN 3 CA 1
ATOM 2300 C C . GLN C 1 22 ? 19.319 14.596 159.964 1.00 20.00 22 GLN 3 C 1
ATOM 2301 O O . GLN C 1 22 ? 18.736 14.499 161.038 1.00 20.00 22 GLN 3 O 1
ATOM 2307 N N . ALA C 1 23 ? 19.145 15.633 159.158 1.00 20.00 23 ALA 3 N 1
ATOM 2308 C CA . ALA C 1 23 ? 18.421 16.820 159.581 1.00 20.00 23 ALA 3 CA 1
ATOM 2309 C C . ALA C 1 23 ? 16.990 16.652 160.041 1.00 20.00 23 ALA 3 C 1
ATOM 2310 O O . ALA C 1 23 ? 16.543 17.364 160.960 1.00 20.00 23 ALA 3 O 1
ATOM 2312 N N . SER C 1 24 ? 16.214 15.835 159.351 1.00 20.00 24 SER 3 N 1
ATOM 2313 C CA . SER C 1 24 ? 14.848 15.700 159.817 1.00 20.00 24 SER 3 CA 1
ATOM 2314 C C . SER C 1 24 ? 14.945 14.858 161.069 1.00 20.00 24 SER 3 C 1
ATOM 2315 O O . SER C 1 24 ? 15.119 13.641 161.083 1.00 20.00 24 SER 3 O 1
ATOM 2318 N N . ALA C 1 25 ? 15.031 15.566 162.152 1.00 20.00 25 ALA 3 N 1
ATOM 2319 C CA . ALA C 1 25 ? 15.151 14.881 163.395 1.00 20.00 25 ALA 3 CA 1
ATOM 2320 C C . ALA C 1 25 ? 13.866 14.103 163.659 1.00 20.00 25 ALA 3 C 1
ATOM 2321 O O . ALA C 1 25 ? 13.886 12.920 164.039 1.00 20.00 25 ALA 3 O 1
ATOM 2323 N N . VAL C 1 26 ? 12.766 14.749 163.284 1.00 20.00 26 VAL 3 N 1
ATOM 2324 C CA . VAL C 1 26 ? 11.414 14.285 163.586 1.00 20.00 26 VAL 3 CA 1
ATOM 2325 C C . VAL C 1 26 ? 10.893 12.941 163.139 1.00 20.00 26 VAL 3 C 1
ATOM 2326 O O . VAL C 1 26 ? 10.882 12.650 161.952 1.00 20.00 26 VAL 3 O 1
ATOM 2330 N N . LEU C 1 27 ? 10.346 12.193 164.097 1.00 20.00 27 LEU 3 N 1
ATOM 2331 C CA . LEU C 1 27 ? 9.756 10.876 163.858 1.00 20.00 27 LEU 3 CA 1
ATOM 2332 C C . LEU C 1 27 ? 8.470 10.719 164.648 1.00 20.00 27 LEU 3 C 1
ATOM 2333 O O . LEU C 1 27 ? 8.124 11.565 165.467 1.00 20.00 27 LEU 3 O 1
ATOM 2338 N N . ASP C 1 28 ? 7.781 9.616 164.406 1.00 20.00 28 ASP 3 N 1
ATOM 2339 C CA . ASP C 1 28 ? 6.547 9.290 165.110 1.00 20.00 28 ASP 3 CA 1
ATOM 2340 C C . ASP C 1 28 ? 6.740 7.965 165.863 1.00 20.00 28 ASP 3 C 1
ATOM 2341 O O . ASP C 1 28 ? 5.833 7.123 165.981 1.00 20.00 28 ASP 3 O 1
ATOM 2346 N N . LEU C 1 29 ? 7.962 7.727 166.293 1.00 20.00 29 LEU 3 N 1
ATOM 2347 C CA . LEU C 1 29 ? 8.228 6.506 167.014 1.00 20.00 29 LEU 3 CA 1
ATOM 2348 C C . LEU C 1 29 ? 8.424 6.730 168.517 1.00 20.00 29 LEU 3 C 1
ATOM 2349 O O . LEU C 1 29 ? 9.109 7.665 168.948 1.00 20.00 29 LEU 3 O 1
ATOM 2354 N N . THR C 1 30 ? 7.822 5.849 169.303 1.00 20.00 30 THR 3 N 1
ATOM 2355 C CA . THR C 1 30 ? 7.940 5.887 170.754 1.00 20.00 30 THR 3 CA 1
ATOM 2356 C C . THR C 1 30 ? 9.240 5.194 171.068 1.00 20.00 30 THR 3 C 1
ATOM 2357 O O . THR C 1 30 ? 9.582 4.204 170.435 1.00 20.00 30 THR 3 O 1
ATOM 2361 N N . GLU C 1 31 ? 9.955 5.695 172.049 1.00 20.00 31 GLU 3 N 1
ATOM 2362 C CA . GLU C 1 31 ? 11.237 5.118 172.451 1.00 20.00 31 GLU 3 CA 1
ATOM 2363 C C . GLU C 1 31 ? 11.474 3.665 172.113 1.00 20.00 31 GLU 3 C 1
ATOM 2364 O O . GLU C 1 31 ? 12.485 3.322 171.521 1.00 20.00 31 GLU 3 O 1
ATOM 2370 N N . ASP C 1 32 ? 10.522 2.811 172.459 1.00 20.00 32 ASP 3 N 1
ATOM 2371 C CA . ASP C 1 32 ? 10.718 1.401 172.209 1.00 20.00 32 ASP 3 CA 1
ATOM 2372 C C . ASP C 1 32 ? 10.647 0.987 170.784 1.00 20.00 32 ASP 3 C 1
ATOM 2373 O O . ASP C 1 32 ? 11.188 -0.050 170.408 1.00 20.00 32 ASP 3 O 1
ATOM 2378 N N . ASP C 1 33 ? 9.964 1.771 169.979 1.00 20.00 33 ASP 3 N 1
ATOM 2379 C CA . ASP C 1 33 ? 9.885 1.434 168.589 1.00 20.00 33 ASP 3 CA 1
ATOM 2380 C C . ASP C 1 33 ? 11.245 1.723 168.058 1.00 20.00 33 ASP 3 C 1
ATOM 2381 O O . ASP C 1 33 ? 11.823 0.906 167.361 1.00 20.00 33 ASP 3 O 1
ATOM 2386 N N . PHE C 1 34 ? 11.805 2.841 168.477 1.00 20.00 34 PHE 3 N 1
ATOM 2387 C CA . PHE C 1 34 ? 13.096 3.185 167.976 1.00 20.00 34 PHE 3 CA 1
ATOM 2388 C C . PHE C 1 34 ? 14.050 2.087 168.299 1.00 20.00 34 PHE 3 C 1
ATOM 2389 O O . PHE C 1 34 ? 15.038 1.899 167.607 1.00 20.00 34 PHE 3 O 1
ATOM 2397 N N . ASP C 1 35 ? 13.740 1.353 169.354 1.00 20.00 35 ASP 3 N 1
ATOM 2398 C CA . ASP C 1 35 ? 14.561 0.223 169.731 1.00 20.00 35 ASP 3 CA 1
ATOM 2399 C C . ASP C 1 35 ? 14.286 -0.875 168.739 1.00 20.00 35 ASP 3 C 1
ATOM 2400 O O . ASP C 1 35 ? 15.204 -1.344 168.080 1.00 20.00 35 ASP 3 O 1
ATOM 2405 N N . PHE C 1 36 ? 13.014 -1.240 168.614 1.00 20.00 36 PHE 3 N 1
ATOM 2406 C CA . PHE C 1 36 ? 12.537 -2.262 167.686 1.00 20.00 36 PHE 3 CA 1
ATOM 2407 C C . PHE C 1 36 ? 13.192 -2.039 166.326 1.00 20.00 36 PHE 3 C 1
ATOM 2408 O O . PHE C 1 36 ? 13.797 -2.941 165.768 1.00 20.00 36 PHE 3 O 1
ATOM 2416 N N . LEU C 1 37 ? 13.078 -0.823 165.811 1.00 20.00 37 LEU 3 N 1
ATOM 2417 C CA . LEU C 1 37 ? 13.642 -0.464 164.531 1.00 20.00 37 LEU 3 CA 1
ATOM 2418 C C . LEU C 1 37 ? 15.094 -0.853 164.509 1.00 20.00 37 LEU 3 C 1
ATOM 2419 O O . LEU C 1 37 ? 15.505 -1.742 163.778 1.00 20.00 37 LEU 3 O 1
ATOM 2424 N N . THR C 1 38 ? 15.842 -0.269 165.418 1.00 20.00 38 THR 3 N 1
ATOM 2425 C CA . THR C 1 38 ? 17.261 -0.503 165.471 1.00 20.00 38 THR 3 CA 1
ATOM 2426 C C . THR C 1 38 ? 17.733 -1.804 166.088 1.00 20.00 38 THR 3 C 1
ATOM 2427 O O . THR C 1 38 ? 18.911 -2.156 165.956 1.00 20.00 38 THR 3 O 1
ATOM 2431 N N . SER C 1 39 ? 16.842 -2.556 166.715 1.00 20.00 39 SER 3 N 1
ATOM 2432 C CA . SER C 1 39 ? 17.329 -3.755 167.369 1.00 20.00 39 SER 3 CA 1
ATOM 2433 C C . SER C 1 39 ? 18.088 -4.682 166.471 1.00 20.00 39 SER 3 C 1
ATOM 2434 O O . SER C 1 39 ? 17.931 -4.686 165.257 1.00 20.00 39 SER 3 O 1
ATOM 2437 N N . ASN C 1 40 ? 18.980 -5.412 167.097 1.00 20.00 40 ASN 3 N 1
ATOM 2438 C CA . ASN C 1 40 ? 19.776 -6.334 166.396 1.00 20.00 40 ASN 3 CA 1
ATOM 2439 C C . ASN C 1 40 ? 19.017 -7.669 166.415 1.00 20.00 40 ASN 3 C 1
ATOM 2440 O O . ASN C 1 40 ? 19.361 -8.623 165.740 1.00 20.00 40 ASN 3 O 1
ATOM 2445 N N . LYS C 1 41 ? 17.923 -7.697 167.148 1.00 20.00 41 LYS 3 N 1
ATOM 2446 C CA . LYS C 1 41 ? 17.078 -8.881 167.189 1.00 20.00 41 LYS 3 CA 1
ATOM 2447 C C . LYS C 1 41 ? 16.416 -8.992 165.813 1.00 20.00 41 LYS 3 C 1
ATOM 2448 O O . LYS C 1 41 ? 16.041 -7.972 165.231 1.00 20.00 41 LYS 3 O 1
ATOM 2454 N N . VAL C 1 42 ? 16.164 -10.215 165.345 1.00 20.00 42 VAL 3 N 1
ATOM 2455 C CA . VAL C 1 42 ? 15.517 -10.448 164.034 1.00 20.00 42 VAL 3 CA 1
ATOM 2456 C C . VAL C 1 42 ? 14.059 -10.199 164.180 1.00 20.00 42 VAL 3 C 1
ATOM 2457 O O . VAL C 1 42 ? 13.529 -10.236 165.290 1.00 20.00 42 VAL 3 O 1
ATOM 2461 N N . TRP C 1 43 ? 13.370 -10.054 163.065 1.00 20.00 43 TRP 3 N 1
ATOM 2462 C CA . TRP C 1 43 ? 11.956 -9.846 163.215 1.00 20.00 43 TRP 3 CA 1
ATOM 2463 C C . TRP C 1 43 ? 11.256 -11.066 162.729 1.00 20.00 43 TRP 3 C 1
ATOM 2464 O O . TRP C 1 43 ? 11.563 -11.594 161.674 1.00 20.00 43 TRP 3 O 1
ATOM 2475 N N . ILE C 1 44 ? 10.286 -11.497 163.499 1.00 20.00 44 ILE 3 N 1
ATOM 2476 C CA . ILE C 1 44 ? 9.567 -12.691 163.161 1.00 20.00 44 ILE 3 CA 1
ATOM 2477 C C . ILE C 1 44 ? 8.178 -12.319 162.724 1.00 20.00 44 ILE 3 C 1
ATOM 2478 O O . ILE C 1 44 ? 7.783 -11.141 162.744 1.00 20.00 44 ILE 3 O 1
ATOM 2483 N N . ALA C 1 45 ? 7.435 -13.354 162.384 1.00 20.00 45 ALA 3 N 1
ATOM 2484 C CA . ALA C 1 45 ? 6.095 -13.257 161.919 1.00 20.00 45 ALA 3 CA 1
ATOM 2485 C C . ALA C 1 45 ? 5.201 -12.346 162.681 1.00 20.00 45 ALA 3 C 1
ATOM 2486 O O . ALA C 1 45 ? 4.983 -11.235 162.307 1.00 20.00 45 ALA 3 O 1
ATOM 2488 N N . THR C 1 46 ? 4.814 -12.763 163.849 1.00 20.00 46 THR 3 N 1
ATOM 2489 C CA . THR C 1 46 ? 3.922 -11.955 164.634 1.00 20.00 46 THR 3 CA 1
ATOM 2490 C C . THR C 1 46 ? 4.319 -10.446 164.741 1.00 20.00 46 THR 3 C 1
ATOM 2491 O O . THR C 1 46 ? 3.447 -9.570 164.785 1.00 20.00 46 THR 3 O 1
ATOM 2495 N N . ASP C 1 47 ? 5.613 -10.147 164.628 1.00 20.00 47 ASP 3 N 1
ATOM 2496 C CA . ASP C 1 47 ? 6.103 -8.766 164.736 1.00 20.00 47 ASP 3 CA 1
ATOM 2497 C C . ASP C 1 47 ? 5.764 -7.816 163.587 1.00 20.00 47 ASP 3 C 1
ATOM 2498 O O . ASP C 1 47 ? 5.654 -6.593 163.795 1.00 20.00 47 ASP 3 O 1
ATOM 2503 N N . ARG C 1 48 ? 5.623 -8.380 162.428 1.00 20.00 48 ARG 3 N 1
ATOM 2504 C CA . ARG C 1 48 ? 5.350 -7.632 161.193 1.00 20.00 48 ARG 3 CA 1
ATOM 2505 C C . ARG C 1 48 ? 4.621 -6.296 161.449 1.00 20.00 48 ARG 3 C 1
ATOM 2506 O O . ARG C 1 48 ? 5.123 -5.217 161.123 1.00 20.00 48 ARG 3 O 1
ATOM 2514 N N . SER C 1 49 ? 3.440 -6.372 162.026 1.00 20.00 49 SER 3 N 1
ATOM 2515 C CA . SER C 1 49 ? 2.589 -5.179 162.236 1.00 20.00 49 SER 3 CA 1
ATOM 2516 C C . SER C 1 49 ? 3.356 -3.972 162.761 1.00 20.00 49 SER 3 C 1
ATOM 2517 O O . SER C 1 49 ? 3.091 -2.841 162.359 1.00 20.00 49 SER 3 O 1
ATOM 2520 N N . ARG C 1 50 ? 4.250 -4.191 163.713 1.00 20.00 50 ARG 3 N 1
ATOM 2521 C CA . ARG C 1 50 ? 5.008 -3.064 164.220 1.00 20.00 50 ARG 3 CA 1
ATOM 2522 C C . ARG C 1 50 ? 6.076 -2.713 163.234 1.00 20.00 50 ARG 3 C 1
ATOM 2523 O O . ARG C 1 50 ? 6.436 -1.565 163.077 1.00 20.00 50 ARG 3 O 1
ATOM 2531 N N . ALA C 1 51 ? 6.561 -3.714 162.539 1.00 20.00 51 ALA 3 N 1
ATOM 2532 C CA . ALA C 1 51 ? 7.560 -3.461 161.551 1.00 20.00 51 ALA 3 CA 1
ATOM 2533 C C . ALA C 1 51 ? 6.995 -2.471 160.561 1.00 20.00 51 ALA 3 C 1
ATOM 2534 O O . ALA C 1 51 ? 7.624 -1.465 160.282 1.00 20.00 51 ALA 3 O 1
ATOM 2536 N N . ARG C 1 52 ? 5.799 -2.733 160.047 1.00 20.00 52 ARG 3 N 1
ATOM 2537 C CA . ARG C 1 52 ? 5.213 -1.811 159.097 1.00 20.00 52 ARG 3 CA 1
ATOM 2538 C C . ARG C 1 52 ? 5.258 -0.459 159.738 1.00 20.00 52 ARG 3 C 1
ATOM 2539 O O . ARG C 1 52 ? 6.049 0.405 159.371 1.00 20.00 52 ARG 3 O 1
ATOM 2547 N N . ARG C 1 53 ? 4.445 -0.336 160.769 1.00 20.00 53 ARG 3 N 1
ATOM 2548 C CA . ARG C 1 53 ? 4.298 0.893 161.517 1.00 20.00 53 ARG 3 CA 1
ATOM 2549 C C . ARG C 1 53 ? 5.592 1.624 161.764 1.00 20.00 53 ARG 3 C 1
ATOM 2550 O O . ARG C 1 53 ? 5.663 2.832 161.584 1.00 20.00 53 ARG 3 O 1
ATOM 2558 N N . CYS C 1 54 ? 6.634 0.899 162.125 1.00 20.00 54 CYS 3 N 1
ATOM 2559 C CA . CYS C 1 54 ? 7.876 1.575 162.414 1.00 20.00 54 CYS 3 CA 1
ATOM 2560 C C . CYS C 1 54 ? 8.611 2.029 161.183 1.00 20.00 54 CYS 3 C 1
ATOM 2561 O O . CYS C 1 54 ? 9.088 3.166 161.108 1.00 20.00 54 CYS 3 O 1
ATOM 2564 N N . VAL C 1 55 ? 8.730 1.142 160.212 1.00 20.00 55 VAL 3 N 1
ATOM 2565 C CA . VAL C 1 55 ? 9.457 1.522 159.034 1.00 20.00 55 VAL 3 CA 1
ATOM 2566 C C . VAL C 1 55 ? 8.728 2.653 158.370 1.00 20.00 55 VAL 3 C 1
ATOM 2567 O O . VAL C 1 55 ? 9.297 3.714 158.113 1.00 20.00 55 VAL 3 O 1
ATOM 2571 N N . GLU C 1 56 ? 7.438 2.468 158.208 1.00 20.00 56 GLU 3 N 1
ATOM 2572 C CA . GLU C 1 56 ? 6.651 3.485 157.580 1.00 20.00 56 GLU 3 CA 1
ATOM 2573 C C . GLU C 1 56 ? 6.839 4.868 158.197 1.00 20.00 56 GLU 3 C 1
ATOM 2574 O O . GLU C 1 56 ? 7.055 5.851 157.478 1.00 20.00 56 GLU 3 O 1
ATOM 2580 N N . ALA C 1 57 ? 6.847 4.932 159.523 1.00 20.00 57 ALA 3 N 1
ATOM 2581 C CA . ALA C 1 57 ? 6.995 6.194 160.230 1.00 20.00 57 ALA 3 CA 1
ATOM 2582 C C . ALA C 1 57 ? 8.354 6.756 159.975 1.00 20.00 57 ALA 3 C 1
ATOM 2583 O O . ALA C 1 57 ? 8.536 7.963 159.950 1.00 20.00 57 ALA 3 O 1
ATOM 2585 N N . CYS C 1 58 ? 9.315 5.875 159.806 1.00 20.00 58 CYS 3 N 1
ATOM 2586 C CA . CYS C 1 58 ? 10.646 6.300 159.525 1.00 20.00 58 CYS 3 CA 1
ATOM 2587 C C . CYS C 1 58 ? 10.735 6.930 158.142 1.00 20.00 58 CYS 3 C 1
ATOM 2588 O O . CYS C 1 58 ? 11.760 7.499 157.815 1.00 20.00 58 CYS 3 O 1
ATOM 2591 N N . VAL C 1 59 ? 9.666 6.874 157.345 1.00 20.00 59 VAL 3 N 1
ATOM 2592 C CA . VAL C 1 59 ? 9.702 7.419 155.976 1.00 20.00 59 VAL 3 CA 1
ATOM 2593 C C . VAL C 1 59 ? 8.893 8.691 155.822 1.00 20.00 59 VAL 3 C 1
ATOM 2594 O O . VAL C 1 59 ? 9.371 9.712 155.327 1.00 20.00 59 VAL 3 O 1
ATOM 2598 N N . TYR C 1 60 ? 7.659 8.612 156.274 1.00 20.00 60 TYR 3 N 1
ATOM 2599 C CA . TYR C 1 60 ? 6.750 9.728 156.192 1.00 20.00 60 TYR 3 CA 1
ATOM 2600 C C . TYR C 1 60 ? 6.974 10.687 157.355 1.00 20.00 60 TYR 3 C 1
ATOM 2601 O O . TYR C 1 60 ? 6.256 11.654 157.540 1.00 20.00 60 TYR 3 O 1
ATOM 2610 N N . GLY C 1 61 ? 8.027 10.422 158.104 1.00 20.00 61 GLY 3 N 1
ATOM 2611 C CA . GLY C 1 61 ? 8.383 11.194 159.273 1.00 20.00 61 GLY 3 CA 1
ATOM 2612 C C . GLY C 1 61 ? 7.637 12.413 159.774 1.00 20.00 61 GLY 3 C 1
ATOM 2613 O O . GLY C 1 61 ? 6.656 12.298 160.510 1.00 20.00 61 GLY 3 O 1
ATOM 2614 N N . THR C 1 62 ? 8.108 13.589 159.390 1.00 20.00 62 THR 3 N 1
ATOM 2615 C CA . THR C 1 62 ? 7.506 14.814 159.878 1.00 20.00 62 THR 3 CA 1
ATOM 2616 C C . THR C 1 62 ? 6.046 14.943 159.548 1.00 20.00 62 THR 3 C 1
ATOM 2617 O O . THR C 1 62 ? 5.352 15.746 160.133 1.00 20.00 62 THR 3 O 1
ATOM 2621 N N . LEU C 1 63 ? 5.587 14.124 158.618 1.00 20.00 63 LEU 3 N 1
ATOM 2622 C CA . LEU C 1 63 ? 4.204 14.123 158.200 1.00 20.00 63 LEU 3 CA 1
ATOM 2623 C C . LEU C 1 63 ? 3.393 13.316 159.155 1.00 20.00 63 LEU 3 C 1
ATOM 2624 O O . LEU C 1 63 ? 2.176 13.345 159.113 1.00 20.00 63 LEU 3 O 1
ATOM 2629 N N . ASP C 1 64 ? 4.049 12.445 159.888 1.00 20.00 64 ASP 3 N 1
ATOM 2630 C CA . ASP C 1 64 ? 3.314 11.647 160.819 1.00 20.00 64 ASP 3 CA 1
ATOM 2631 C C . ASP C 1 64 ? 3.276 12.309 162.167 1.00 20.00 64 ASP 3 C 1
ATOM 2632 O O . ASP C 1 64 ? 2.238 12.289 162.822 1.00 20.00 64 ASP 3 O 1
ATOM 2637 N N . PHE C 1 65 ? 4.366 12.970 162.533 1.00 20.00 65 PHE 3 N 1
ATOM 2638 C CA . PHE C 1 65 ? 4.426 13.643 163.807 1.00 20.00 65 PHE 3 CA 1
ATOM 2639 C C . PHE C 1 65 ? 3.208 14.578 163.813 1.00 20.00 65 PHE 3 C 1
ATOM 2640 O O . PHE C 1 65 ? 2.378 14.526 164.729 1.00 20.00 65 PHE 3 O 1
ATOM 2648 N N . VAL C 1 66 ? 3.107 15.449 162.823 1.00 20.00 66 VAL 3 N 1
ATOM 2649 C CA . VAL C 1 66 ? 1.958 16.325 162.734 1.00 20.00 66 VAL 3 CA 1
ATOM 2650 C C . VAL C 1 66 ? 1.155 15.562 161.760 1.00 20.00 66 VAL 3 C 1
ATOM 2651 O O . VAL C 1 66 ? 1.664 15.273 160.710 1.00 20.00 66 VAL 3 O 1
ATOM 2655 N N . GLY C 1 67 ? -0.097 15.285 162.039 1.00 20.00 67 GLY 3 N 1
ATOM 2656 C CA . GLY C 1 67 ? -0.825 14.490 161.071 1.00 20.00 67 GLY 3 CA 1
ATOM 2657 C C . GLY C 1 67 ? -1.289 15.074 159.733 1.00 20.00 67 GLY 3 C 1
ATOM 2658 O O . GLY C 1 67 ? -2.427 15.538 159.680 1.00 20.00 67 GLY 3 O 1
ATOM 2659 N N . TYR C 1 68 ? -0.445 15.195 158.699 1.00 20.00 68 TYR 3 N 1
ATOM 2660 C CA . TYR C 1 68 ? -0.975 15.650 157.412 1.00 20.00 68 TYR 3 CA 1
ATOM 2661 C C . TYR C 1 68 ? -1.026 14.324 156.719 1.00 20.00 68 TYR 3 C 1
ATOM 2662 O O . TYR C 1 68 ? -0.547 13.329 157.241 1.00 20.00 68 TYR 3 O 1
ATOM 2671 N N . PRO C 1 69 ? -1.669 14.270 155.563 1.00 20.00 69 PRO 3 N 1
ATOM 2672 C CA . PRO C 1 69 ? -1.745 12.990 154.862 1.00 20.00 69 PRO 3 CA 1
ATOM 2673 C C . PRO C 1 69 ? -0.465 12.483 154.222 1.00 20.00 69 PRO 3 C 1
ATOM 2674 O O . PRO C 1 69 ? 0.505 13.203 154.134 1.00 20.00 69 PRO 3 O 1
ATOM 2678 N N . ARG C 1 70 ? -0.499 11.275 153.681 1.00 20.00 70 ARG 3 N 1
ATOM 2679 C CA . ARG C 1 70 ? 0.699 10.677 153.140 1.00 20.00 70 ARG 3 CA 1
ATOM 2680 C C . ARG C 1 70 ? 1.065 10.968 151.702 1.00 20.00 70 ARG 3 C 1
ATOM 2681 O O . ARG C 1 70 ? 0.364 11.670 150.977 1.00 20.00 70 ARG 3 O 1
ATOM 2689 N N . PHE C 1 71 ? 2.211 10.384 151.402 1.00 20.00 71 PHE 3 N 1
ATOM 2690 C CA . PHE C 1 71 ? 2.948 10.639 150.185 1.00 20.00 71 PHE 3 CA 1
ATOM 2691 C C . PHE C 1 71 ? 3.685 9.432 149.676 1.00 20.00 71 PHE 3 C 1
ATOM 2692 O O . PHE C 1 71 ? 4.584 8.908 150.344 1.00 20.00 71 PHE 3 O 1
ATOM 2700 N N . PRO C 1 72 ? 3.448 8.925 148.483 1.00 20.00 72 PRO 3 N 1
ATOM 2701 C CA . PRO C 1 72 ? 4.223 7.815 148.053 1.00 20.00 72 PRO 3 CA 1
ATOM 2702 C C . PRO C 1 72 ? 5.657 8.362 147.887 1.00 20.00 72 PRO 3 C 1
ATOM 2703 O O . PRO C 1 72 ? 5.856 9.468 147.386 1.00 20.00 72 PRO 3 O 1
ATOM 2707 N N . ALA C 1 73 ? 6.645 7.643 148.390 1.00 20.00 73 ALA 3 N 1
ATOM 2708 C CA . ALA C 1 73 ? 8.005 8.130 148.285 1.00 20.00 73 ALA 3 CA 1
ATOM 2709 C C . ALA C 1 73 ? 8.790 7.343 147.267 1.00 20.00 73 ALA 3 C 1
ATOM 2710 O O . ALA C 1 73 ? 8.436 6.206 146.972 1.00 20.00 73 ALA 3 O 1
ATOM 2712 N N . PRO C 1 74 ? 9.827 7.957 146.673 1.00 20.00 74 PRO 3 N 1
ATOM 2713 C CA . PRO C 1 74 ? 10.725 7.390 145.666 1.00 20.00 74 PRO 3 CA 1
ATOM 2714 C C . PRO C 1 74 ? 11.709 6.349 146.208 1.00 20.00 74 PRO 3 C 1
ATOM 2715 O O . PRO C 1 74 ? 12.246 6.514 147.294 1.00 20.00 74 PRO 3 O 1
ATOM 2719 N N . VAL C 1 75 ? 12.021 5.334 145.405 1.00 20.00 75 VAL 3 N 1
ATOM 2720 C CA . VAL C 1 75 ? 12.904 4.257 145.827 1.00 20.00 75 VAL 3 CA 1
ATOM 2721 C C . VAL C 1 75 ? 14.226 4.665 146.396 1.00 20.00 75 VAL 3 C 1
ATOM 2722 O O . VAL C 1 75 ? 14.856 3.889 147.076 1.00 20.00 75 VAL 3 O 1
ATOM 2726 N N . GLU C 1 76 ? 14.690 5.858 146.113 1.00 20.00 76 GLU 3 N 1
ATOM 2727 C CA . GLU C 1 76 ? 15.956 6.228 146.690 1.00 20.00 76 GLU 3 CA 1
ATOM 2728 C C . GLU C 1 76 ? 15.775 6.722 148.135 1.00 20.00 76 GLU 3 C 1
ATOM 2729 O O . GLU C 1 76 ? 16.494 6.307 149.046 1.00 20.00 76 GLU 3 O 1
ATOM 2735 N N . PHE C 1 77 ? 14.750 7.526 148.367 1.00 20.00 77 PHE 3 N 1
ATOM 2736 C CA . PHE C 1 77 ? 14.486 8.013 149.698 1.00 20.00 77 PHE 3 CA 1
ATOM 2737 C C . PHE C 1 77 ? 14.202 6.808 150.594 1.00 20.00 77 PHE 3 C 1
ATOM 2738 O O . PHE C 1 77 ? 14.679 6.734 151.720 1.00 20.00 77 PHE 3 O 1
ATOM 2746 N N . ILE C 1 78 ? 13.487 5.826 150.070 1.00 20.00 78 ILE 3 N 1
ATOM 2747 C CA . ILE C 1 78 ? 13.195 4.669 150.869 1.00 20.00 78 ILE 3 CA 1
ATOM 2748 C C . ILE C 1 78 ? 14.428 3.880 151.241 1.00 20.00 78 ILE 3 C 1
ATOM 2749 O O . ILE C 1 78 ? 14.506 3.324 152.327 1.00 20.00 78 ILE 3 O 1
ATOM 2754 N N . ALA C 1 79 ? 15.422 3.850 150.376 1.00 20.00 79 ALA 3 N 1
ATOM 2755 C CA . ALA C 1 79 ? 16.616 3.107 150.717 1.00 20.00 79 ALA 3 CA 1
ATOM 2756 C C . ALA C 1 79 ? 17.465 3.886 151.687 1.00 20.00 79 ALA 3 C 1
ATOM 2757 O O . ALA C 1 79 ? 18.111 3.291 152.535 1.00 20.00 79 ALA 3 O 1
ATOM 2759 N N . ALA C 1 80 ? 17.450 5.207 151.607 1.00 20.00 80 ALA 3 N 1
ATOM 2760 C CA . ALA C 1 80 ? 18.250 5.964 152.547 1.00 20.00 80 ALA 3 CA 1
ATOM 2761 C C . ALA C 1 80 ? 17.725 5.589 153.912 1.00 20.00 80 ALA 3 C 1
ATOM 2762 O O . ALA C 1 80 ? 18.481 5.160 154.781 1.00 20.00 80 ALA 3 O 1
ATOM 2764 N N . VAL C 1 81 ? 16.414 5.651 154.065 1.00 20.00 81 VAL 3 N 1
ATOM 2765 C CA . VAL C 1 81 ? 15.818 5.309 155.321 1.00 20.00 81 VAL 3 CA 1
ATOM 2766 C C . VAL C 1 81 ? 16.235 3.947 155.787 1.00 20.00 81 VAL 3 C 1
ATOM 2767 O O . VAL C 1 81 ? 16.737 3.793 156.880 1.00 20.00 81 VAL 3 O 1
ATOM 2771 N N . ILE C 1 82 ? 16.096 2.951 154.956 1.00 20.00 82 ILE 3 N 1
ATOM 2772 C CA . ILE C 1 82 ? 16.481 1.669 155.420 1.00 20.00 82 ILE 3 CA 1
ATOM 2773 C C . ILE C 1 82 ? 17.962 1.577 155.715 1.00 20.00 82 ILE 3 C 1
ATOM 2774 O O . ILE C 1 82 ? 18.347 0.922 156.661 1.00 20.00 82 ILE 3 O 1
ATOM 2779 N N . ALA C 1 83 ? 18.789 2.314 155.003 1.00 20.00 83 ALA 3 N 1
ATOM 2780 C CA . ALA C 1 83 ? 20.220 2.237 155.258 1.00 20.00 83 ALA 3 CA 1
ATOM 2781 C C . ALA C 1 83 ? 20.548 2.909 156.568 1.00 20.00 83 ALA 3 C 1
ATOM 2782 O O . ALA C 1 83 ? 21.476 2.493 157.273 1.00 20.00 83 ALA 3 O 1
ATOM 2784 N N . TYR C 1 84 ? 19.784 3.946 156.888 1.00 20.00 84 TYR 3 N 1
ATOM 2785 C CA . TYR C 1 84 ? 20.015 4.677 158.104 1.00 20.00 84 TYR 3 CA 1
ATOM 2786 C C . TYR C 1 84 ? 19.416 4.093 159.370 1.00 20.00 84 TYR 3 C 1
ATOM 2787 O O . TYR C 1 84 ? 20.103 4.043 160.374 1.00 20.00 84 TYR 3 O 1
ATOM 2796 N N . TYR C 1 85 ? 18.188 3.595 159.338 1.00 20.00 85 TYR 3 N 1
ATOM 2797 C CA . TYR C 1 85 ? 17.600 3.104 160.567 1.00 20.00 85 TYR 3 CA 1
ATOM 2798 C C . TYR C 1 85 ? 17.474 1.613 160.755 1.00 20.00 85 TYR 3 C 1
ATOM 2799 O O . TYR C 1 85 ? 16.921 1.206 161.757 1.00 20.00 85 TYR 3 O 1
ATOM 2808 N N . VAL C 1 86 ? 17.918 0.769 159.844 1.00 20.00 86 VAL 3 N 1
ATOM 2809 C CA . VAL C 1 86 ? 17.703 -0.647 160.101 1.00 20.00 86 VAL 3 CA 1
ATOM 2810 C C . VAL C 1 86 ? 18.923 -1.545 160.265 1.00 20.00 86 VAL 3 C 1
ATOM 2811 O O . VAL C 1 86 ? 19.909 -1.421 159.550 1.00 20.00 86 VAL 3 O 1
ATOM 2815 N N . HIS C 1 87 ? 18.866 -2.460 161.219 1.00 20.00 87 HIS 3 N 1
ATOM 2816 C CA . HIS C 1 87 ? 20.009 -3.332 161.456 1.00 20.00 87 HIS 3 CA 1
ATOM 2817 C C . HIS C 1 87 ? 20.279 -4.197 160.247 1.00 20.00 87 HIS 3 C 1
ATOM 2818 O O . HIS C 1 87 ? 19.369 -4.694 159.635 1.00 20.00 87 HIS 3 O 1
ATOM 2825 N N . PRO C 1 88 ? 21.542 -4.458 159.939 1.00 20.00 88 PRO 3 N 1
ATOM 2826 C CA . PRO C 1 88 ? 21.752 -5.277 158.767 1.00 20.00 88 PRO 3 CA 1
ATOM 2827 C C . PRO C 1 88 ? 21.095 -6.603 158.903 1.00 20.00 88 PRO 3 C 1
ATOM 2828 O O . PRO C 1 88 ? 20.864 -7.249 157.907 1.00 20.00 88 PRO 3 O 1
ATOM 2832 N N . VAL C 1 89 ? 20.756 -7.030 160.106 1.00 20.00 89 VAL 3 N 1
ATOM 2833 C CA . VAL C 1 89 ? 20.102 -8.323 160.176 1.00 20.00 89 VAL 3 CA 1
ATOM 2834 C C . VAL C 1 89 ? 18.799 -8.189 159.470 1.00 20.00 89 VAL 3 C 1
ATOM 2835 O O . VAL C 1 89 ? 18.342 -9.114 158.786 1.00 20.00 89 VAL 3 O 1
ATOM 2839 N N . ASN C 1 90 ? 18.262 -7.000 159.586 1.00 20.00 90 ASN 3 N 1
ATOM 2840 C CA . ASN C 1 90 ? 16.938 -6.704 159.066 1.00 20.00 90 ASN 3 CA 1
ATOM 2841 C C . ASN C 1 90 ? 16.635 -5.845 157.859 1.00 20.00 90 ASN 3 C 1
ATOM 2842 O O . ASN C 1 90 ? 15.468 -5.485 157.651 1.00 20.00 90 ASN 3 O 1
ATOM 2847 N N . ILE C 1 91 ? 17.618 -5.568 157.017 1.00 20.00 91 ILE 3 N 1
ATOM 2848 C CA . ILE C 1 91 ? 17.349 -4.747 155.862 1.00 20.00 91 ILE 3 CA 1
ATOM 2849 C C . ILE C 1 91 ? 16.315 -5.401 154.948 1.00 20.00 91 ILE 3 C 1
ATOM 2850 O O . ILE C 1 91 ? 15.310 -4.781 154.607 1.00 20.00 91 ILE 3 O 1
ATOM 2855 N N . GLN C 1 92 ? 16.452 -6.701 154.740 1.00 20.00 92 GLN 3 N 1
ATOM 2856 C CA . GLN C 1 92 ? 15.531 -7.392 153.859 1.00 20.00 92 GLN 3 CA 1
ATOM 2857 C C . GLN C 1 92 ? 14.030 -7.240 154.138 1.00 20.00 92 GLN 3 C 1
ATOM 2858 O O . GLN C 1 92 ? 13.254 -7.014 153.215 1.00 20.00 92 GLN 3 O 1
ATOM 2864 N N . THR C 1 93 ? 13.592 -7.371 155.377 1.00 20.00 93 THR 3 N 1
ATOM 2865 C CA . THR C 1 93 ? 12.171 -7.230 155.660 1.00 20.00 93 THR 3 CA 1
ATOM 2866 C C . THR C 1 93 ? 11.777 -5.776 155.485 1.00 20.00 93 THR 3 C 1
ATOM 2867 O O . THR C 1 93 ? 10.699 -5.447 154.982 1.00 20.00 93 THR 3 O 1
ATOM 2871 N N . ALA C 1 94 ? 12.687 -4.904 155.872 1.00 20.00 94 ALA 3 N 1
ATOM 2872 C CA . ALA C 1 94 ? 12.441 -3.492 155.769 1.00 20.00 94 ALA 3 CA 1
ATOM 2873 C C . ALA C 1 94 ? 11.985 -3.188 154.360 1.00 20.00 94 ALA 3 C 1
ATOM 2874 O O . ALA C 1 94 ? 11.235 -2.250 154.129 1.00 20.00 94 ALA 3 O 1
ATOM 2876 N N . CYS C 1 95 ? 12.384 -4.019 153.411 1.00 20.00 95 CYS 3 N 1
ATOM 2877 C CA . CYS C 1 95 ? 11.988 -3.764 152.043 1.00 20.00 95 CYS 3 CA 1
ATOM 2878 C C . CYS C 1 95 ? 10.666 -4.396 151.610 1.00 20.00 95 CYS 3 C 1
ATOM 2879 O O . CYS C 1 95 ? 9.845 -3.700 151.015 1.00 20.00 95 CYS 3 O 1
ATOM 2882 N N . LEU C 1 96 ? 10.428 -5.675 151.911 1.00 20.00 96 LEU 3 N 1
ATOM 2883 C CA . LEU C 1 96 ? 9.143 -6.267 151.557 1.00 20.00 96 LEU 3 CA 1
ATOM 2884 C C . LEU C 1 96 ? 8.054 -5.393 152.139 1.00 20.00 96 LEU 3 C 1
ATOM 2885 O O . LEU C 1 96 ? 6.892 -5.511 151.762 1.00 20.00 96 LEU 3 O 1
ATOM 2890 N N . ILE C 1 97 ? 8.404 -4.609 153.152 1.00 20.00 97 ILE 3 N 1
ATOM 2891 C CA . ILE C 1 97 ? 7.454 -3.714 153.774 1.00 20.00 97 ILE 3 CA 1
ATOM 2892 C C . ILE C 1 97 ? 7.179 -2.562 152.833 1.00 20.00 97 ILE 3 C 1
ATOM 2893 O O . ILE C 1 97 ? 6.039 -2.104 152.718 1.00 20.00 97 ILE 3 O 1
ATOM 2898 N N . MET C 1 98 ? 8.248 -2.092 152.194 1.00 20.00 98 MET 3 N 1
ATOM 2899 C CA . MET C 1 98 ? 8.199 -0.996 151.229 1.00 20.00 98 MET 3 CA 1
ATOM 2900 C C . MET C 1 98 ? 8.325 -1.444 149.763 1.00 20.00 98 MET 3 C 1
ATOM 2901 O O . MET C 1 98 ? 9.176 -0.927 149.055 1.00 20.00 98 MET 3 O 1
ATOM 2906 N N . GLU C 1 99 ? 7.431 -2.278 149.257 1.00 20.00 99 GLU 3 N 1
ATOM 2907 C CA . GLU C 1 99 ? 7.608 -2.752 147.908 1.00 20.00 99 GLU 3 CA 1
ATOM 2908 C C . GLU C 1 99 ? 7.354 -1.839 146.738 1.00 20.00 99 GLU 3 C 1
ATOM 2909 O O . GLU C 1 99 ? 8.265 -1.180 146.249 1.00 20.00 99 GLU 3 O 1
ATOM 2915 N N . GLY C 1 100 ? 6.132 -1.825 146.232 1.00 20.00 100 GLY 3 N 1
ATOM 2916 C CA . GLY C 1 100 ? 5.852 -0.972 145.084 1.00 20.00 100 GLY 3 CA 1
ATOM 2917 C C . GLY C 1 100 ? 6.317 0.433 145.406 1.00 20.00 100 GLY 3 C 1
ATOM 2918 O O . GLY C 1 100 ? 5.817 1.080 146.341 1.00 20.00 100 GLY 3 O 1
ATOM 2919 N N . ALA C 1 101 ? 7.318 0.899 144.699 1.00 20.00 101 ALA 3 N 1
ATOM 2920 C CA . ALA C 1 101 ? 7.821 2.214 145.004 1.00 20.00 101 ALA 3 CA 1
ATOM 2921 C C . ALA C 1 101 ? 8.559 2.473 143.766 1.00 20.00 101 ALA 3 C 1
ATOM 2922 O O . ALA C 1 101 ? 9.295 1.594 143.322 1.00 20.00 101 ALA 3 O 1
ATOM 2924 N N . GLU C 1 102 ? 8.261 3.589 143.119 1.00 20.00 102 GLU 3 N 1
ATOM 2925 C CA . GLU C 1 102 ? 8.949 3.897 141.893 1.00 20.00 102 GLU 3 CA 1
ATOM 2926 C C . GLU C 1 102 ? 10.223 4.677 142.117 1.00 20.00 102 GLU 3 C 1
ATOM 2927 O O . GLU C 1 102 ? 10.369 5.372 143.111 1.00 20.00 102 GLU 3 O 1
ATOM 2933 N N . PHE C 1 103 ? 11.190 4.467 141.245 1.00 20.00 103 PHE 3 N 1
ATOM 2934 C CA . PHE C 1 103 ? 12.436 5.193 141.331 1.00 20.00 103 PHE 3 CA 1
ATOM 2935 C C . PHE C 1 103 ? 12.094 6.626 140.919 1.00 20.00 103 PHE 3 C 1
ATOM 2936 O O . PHE C 1 103 ? 11.040 6.846 140.347 1.00 20.00 103 PHE 3 O 1
ATOM 2944 N N . THR C 1 104 ? 12.953 7.601 141.196 1.00 20.00 104 THR 3 N 1
ATOM 2945 C CA . THR C 1 104 ? 12.670 8.977 140.812 1.00 20.00 104 THR 3 CA 1
ATOM 2946 C C . THR C 1 104 ? 12.409 9.041 139.326 1.00 20.00 104 THR 3 C 1
ATOM 2947 O O . THR C 1 104 ? 11.456 9.680 138.894 1.00 20.00 104 THR 3 O 1
ATOM 2951 N N . GLU C 1 105 ? 13.290 8.430 138.541 1.00 20.00 105 GLU 3 N 1
ATOM 2952 C CA . GLU C 1 105 ? 13.138 8.401 137.089 1.00 20.00 105 GLU 3 CA 1
ATOM 2953 C C . GLU C 1 105 ? 11.688 8.157 136.672 1.00 20.00 105 GLU 3 C 1
ATOM 2954 O O . GLU C 1 105 ? 11.022 9.038 136.171 1.00 20.00 105 GLU 3 O 1
ATOM 2960 N N . ASN C 1 106 ? 11.221 6.940 136.865 1.00 20.00 106 ASN 3 N 1
ATOM 2961 C CA . ASN C 1 106 ? 9.873 6.570 136.499 1.00 20.00 106 ASN 3 CA 1
ATOM 2962 C C . ASN C 1 106 ? 8.828 7.580 136.987 1.00 20.00 106 ASN 3 C 1
ATOM 2963 O O . ASN C 1 106 ? 7.856 7.851 136.291 1.00 20.00 106 ASN 3 O 1
ATOM 2968 N N . ILE C 1 107 ? 9.025 8.152 138.168 1.00 20.00 107 ILE 3 N 1
ATOM 2969 C CA . ILE C 1 107 ? 8.077 9.126 138.672 1.00 20.00 107 ILE 3 CA 1
ATOM 2970 C C . ILE C 1 107 ? 8.073 10.342 137.785 1.00 20.00 107 ILE 3 C 1
ATOM 2971 O O . ILE C 1 107 ? 7.027 10.880 137.449 1.00 20.00 107 ILE 3 O 1
ATOM 2976 N N . ILE C 1 108 ? 9.261 10.752 137.382 1.00 20.00 108 ILE 3 N 1
ATOM 2977 C CA . ILE C 1 108 ? 9.418 11.898 136.509 1.00 20.00 108 ILE 3 CA 1
ATOM 2978 C C . ILE C 1 108 ? 8.952 11.655 135.073 1.00 20.00 108 ILE 3 C 1
ATOM 2979 O O . ILE C 1 108 ? 8.269 12.485 134.493 1.00 20.00 108 ILE 3 O 1
ATOM 2984 N N . ASN C 1 109 ? 9.371 10.539 134.487 1.00 20.00 109 ASN 3 N 1
ATOM 2985 C CA . ASN C 1 109 ? 9.048 10.200 133.103 1.00 20.00 109 ASN 3 CA 1
ATOM 2986 C C . ASN C 1 109 ? 7.665 9.710 132.810 1.00 20.00 109 ASN 3 C 1
ATOM 2987 O O . ASN C 1 109 ? 7.290 9.590 131.640 1.00 20.00 109 ASN 3 O 1
ATOM 2992 N N . GLY C 1 110 ? 6.954 9.328 133.864 1.00 20.00 110 GLY 3 N 1
ATOM 2993 C CA . GLY C 1 110 ? 5.603 8.821 133.726 1.00 20.00 110 GLY 3 CA 1
ATOM 2994 C C . GLY C 1 110 ? 5.551 7.326 133.451 1.00 20.00 110 GLY 3 C 1
ATOM 2995 O O . GLY C 1 110 ? 4.521 6.787 133.049 1.00 20.00 110 GLY 3 O 1
ATOM 2996 N N . VAL C 1 111 ? 6.639 6.624 133.699 1.00 20.00 111 VAL 3 N 1
ATOM 2997 C CA . VAL C 1 111 ? 6.620 5.208 133.445 1.00 20.00 111 VAL 3 CA 1
ATOM 2998 C C . VAL C 1 111 ? 6.432 4.488 134.751 1.00 20.00 111 VAL 3 C 1
ATOM 2999 O O . VAL C 1 111 ? 7.401 4.221 135.458 1.00 20.00 111 VAL 3 O 1
ATOM 3003 N N . GLU C 1 112 ? 5.204 4.171 135.110 1.00 20.00 112 GLU 3 N 1
ATOM 3004 C CA . GLU C 1 112 ? 5.096 3.494 136.357 1.00 20.00 112 GLU 3 CA 1
ATOM 3005 C C . GLU C 1 112 ? 5.769 2.150 136.254 1.00 20.00 112 GLU 3 C 1
ATOM 3006 O O . GLU C 1 112 ? 5.542 1.408 135.313 1.00 20.00 112 GLU 3 O 1
ATOM 3012 N N . ARG C 1 113 ? 6.760 1.971 137.108 1.00 20.00 113 ARG 3 N 1
ATOM 3013 C CA . ARG C 1 113 ? 7.506 0.746 137.178 1.00 20.00 113 ARG 3 CA 1
ATOM 3014 C C . ARG C 1 113 ? 7.763 0.619 138.641 1.00 20.00 113 ARG 3 C 1
ATOM 3015 O O . ARG C 1 113 ? 8.593 1.339 139.208 1.00 20.00 113 ARG 3 O 1
ATOM 3023 N N . PRO C 1 114 ? 6.983 -0.226 139.298 1.00 20.00 114 PRO 3 N 1
ATOM 3024 C CA . PRO C 1 114 ? 7.061 -0.506 140.725 1.00 20.00 114 PRO 3 CA 1
ATOM 3025 C C . PRO C 1 114 ? 8.308 -1.339 140.913 1.00 20.00 114 PRO 3 C 1
ATOM 3026 O O . PRO C 1 114 ? 8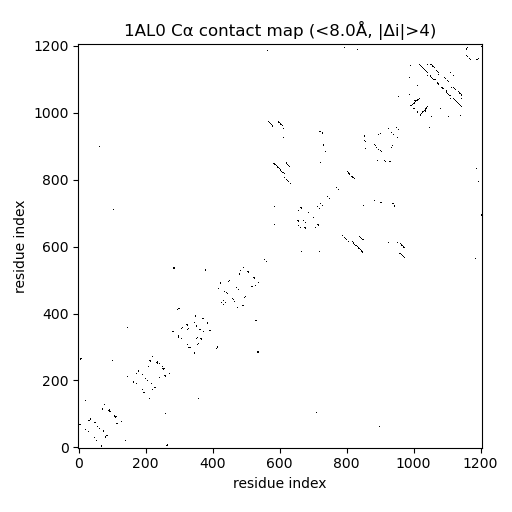.690 -2.049 139.995 1.00 20.00 114 PRO 3 O 1
ATOM 3030 N N . VAL C 1 115 ? 8.936 -1.272 142.077 1.00 20.00 115 VAL 3 N 1
ATOM 3031 C CA . VAL C 1 115 ? 10.144 -2.032 142.318 1.00 20.00 115 VAL 3 CA 1
ATOM 3032 C C . VAL C 1 115 ? 9.786 -3.098 143.306 1.00 20.00 115 VAL 3 C 1
ATOM 3033 O O . VAL C 1 115 ? 8.867 -2.900 144.077 1.00 20.00 115 VAL 3 O 1
ATOM 3037 N N . LYS C 1 116 ? 10.455 -4.239 143.297 1.00 20.00 116 LYS 3 N 1
ATOM 3038 C CA . LYS C 1 116 ? 10.082 -5.211 144.298 1.00 20.00 116 LYS 3 CA 1
ATOM 3039 C C . LYS C 1 116 ? 11.243 -5.628 145.167 1.00 20.00 116 LYS 3 C 1
ATOM 3040 O O . LYS C 1 116 ? 12.391 -5.247 144.910 1.00 20.00 116 LYS 3 O 1
ATOM 3046 N N . ALA C 1 117 ? 10.912 -6.352 146.230 1.00 20.00 117 ALA 3 N 1
ATOM 3047 C CA . ALA C 1 117 ? 11.858 -6.898 147.156 1.00 20.00 117 ALA 3 CA 1
ATOM 3048 C C . ALA C 1 117 ? 13.320 -6.833 146.713 1.00 20.00 117 ALA 3 C 1
ATOM 3049 O O . ALA C 1 117 ? 13.992 -5.833 146.963 1.00 20.00 117 ALA 3 O 1
ATOM 3051 N N . ALA C 1 118 ? 13.756 -7.813 145.928 1.00 20.00 118 ALA 3 N 1
ATOM 3052 C CA . ALA C 1 118 ? 15.143 -7.878 145.513 1.00 20.00 118 ALA 3 CA 1
ATOM 3053 C C . ALA C 1 118 ? 15.724 -6.581 145.021 1.00 20.00 118 ALA 3 C 1
ATOM 3054 O O . ALA C 1 118 ? 16.868 -6.243 145.347 1.00 20.00 118 ALA 3 O 1
ATOM 3056 N N . GLU C 1 119 ? 14.939 -5.833 144.269 1.00 20.00 119 GLU 3 N 1
ATOM 3057 C CA . GLU C 1 119 ? 15.467 -4.609 143.760 1.00 20.00 119 GLU 3 CA 1
ATOM 3058 C C . GLU C 1 119 ? 15.796 -3.610 144.833 1.00 20.00 119 GLU 3 C 1
ATOM 3059 O O . GLU C 1 119 ? 16.912 -3.120 144.861 1.00 20.00 119 GLU 3 O 1
ATOM 3065 N N . LEU C 1 120 ? 14.903 -3.364 145.773 1.00 20.00 120 LEU 3 N 1
ATOM 3066 C CA . LEU C 1 120 ? 15.266 -2.404 146.801 1.00 20.00 120 LEU 3 CA 1
ATOM 3067 C C . LEU C 1 120 ? 16.424 -2.904 147.628 1.00 20.00 120 LEU 3 C 1
ATOM 3068 O O . LEU C 1 120 ? 17.236 -2.107 148.094 1.00 20.00 120 LEU 3 O 1
ATOM 3073 N N . PHE C 1 121 ? 16.512 -4.216 147.806 1.00 20.00 121 PHE 3 N 1
ATOM 3074 C CA . PHE C 1 121 ? 17.580 -4.784 148.583 1.00 20.00 121 PHE 3 CA 1
ATOM 3075 C C . PHE C 1 121 ? 18.904 -4.457 147.888 1.00 20.00 121 PHE 3 C 1
ATOM 3076 O O . PHE C 1 121 ? 19.792 -3.836 148.471 1.00 20.00 121 PHE 3 O 1
ATOM 3084 N N . ALA C 1 122 ? 18.986 -4.736 146.602 1.00 20.00 122 ALA 3 N 1
ATOM 3085 C CA . ALA C 1 122 ? 20.214 -4.452 145.877 1.00 20.00 122 ALA 3 CA 1
ATOM 3086 C C . ALA C 1 122 ? 20.611 -3.008 146.098 1.00 20.00 122 ALA 3 C 1
ATOM 3087 O O . ALA C 1 122 ? 21.749 -2.711 146.474 1.00 20.00 122 ALA 3 O 1
ATOM 3089 N N . PHE C 1 123 ? 19.657 -2.117 145.869 1.00 20.00 123 PHE 3 N 1
ATOM 3090 C CA . PHE C 1 123 ? 19.927 -0.719 146.008 1.00 20.00 123 PHE 3 CA 1
ATOM 3091 C C . PHE C 1 123 ? 20.331 -0.321 147.424 1.00 20.00 123 PHE 3 C 1
ATOM 3092 O O . PHE C 1 123 ? 21.358 0.325 147.624 1.00 20.00 123 PHE 3 O 1
ATOM 3100 N N . THR C 1 124 ? 19.550 -0.728 148.409 1.00 20.00 124 THR 3 N 1
ATOM 3101 C CA . THR C 1 124 ? 19.840 -0.356 149.773 1.00 20.00 124 THR 3 CA 1
ATOM 3102 C C . THR C 1 124 ? 21.243 -0.750 150.086 1.00 20.00 124 THR 3 C 1
ATOM 3103 O O . THR C 1 124 ? 21.991 0.043 150.599 1.00 20.00 124 THR 3 O 1
ATOM 3107 N N . LEU C 1 125 ? 21.627 -1.938 149.682 1.00 20.00 125 LEU 3 N 1
ATOM 3108 C CA . LEU C 1 125 ? 22.954 -2.372 149.954 1.00 20.00 125 LEU 3 CA 1
ATOM 3109 C C . LEU C 1 125 ? 23.937 -1.400 149.328 1.00 20.00 125 LEU 3 C 1
ATOM 3110 O O . LEU C 1 125 ? 24.824 -0.888 150.014 1.00 20.00 125 LEU 3 O 1
ATOM 3115 N N . ARG C 1 126 ? 23.755 -1.079 148.057 1.00 20.00 126 ARG 3 N 1
ATOM 3116 C CA . ARG C 1 126 ? 24.658 -0.134 147.425 1.00 20.00 126 ARG 3 CA 1
ATOM 3117 C C . ARG C 1 126 ? 24.648 1.202 148.163 1.00 20.00 126 ARG 3 C 1
ATOM 3118 O O . ARG C 1 126 ? 25.681 1.856 148.299 1.00 20.00 126 ARG 3 O 1
ATOM 3126 N N . VAL C 1 127 ? 23.500 1.613 148.663 1.00 20.00 127 VAL 3 N 1
ATOM 3127 C CA . VAL C 1 127 ? 23.476 2.875 149.350 1.00 20.00 127 VAL 3 CA 1
ATOM 3128 C C . VAL C 1 127 ? 24.251 2.759 150.629 1.00 20.00 127 VAL 3 C 1
ATOM 3129 O O . VAL C 1 127 ? 25.127 3.557 150.897 1.00 20.00 127 VAL 3 O 1
ATOM 3133 N N . ARG C 1 128 ? 24.025 1.666 151.325 1.00 20.00 128 ARG 3 N 1
ATOM 3134 C CA . ARG C 1 128 ? 24.696 1.368 152.572 1.00 20.00 128 ARG 3 CA 1
ATOM 3135 C C . ARG C 1 128 ? 26.202 1.626 152.476 1.00 20.00 128 ARG 3 C 1
ATOM 3136 O O . ARG C 1 128 ? 26.752 2.432 153.233 1.00 20.00 128 ARG 3 O 1
ATOM 3144 N N . ALA C 1 129 ? 26.838 1.025 151.480 1.00 20.00 129 ALA 3 N 1
ATOM 3145 C CA . ALA C 1 129 ? 28.272 1.149 151.306 1.00 20.00 129 ALA 3 CA 1
ATOM 3146 C C . ALA C 1 129 ? 28.808 2.519 150.927 1.00 20.00 129 ALA 3 C 1
ATOM 3147 O O . ALA C 1 129 ? 29.901 2.880 151.345 1.00 20.00 129 ALA 3 O 1
ATOM 3149 N N . GLY C 1 130 ? 28.075 3.282 150.127 1.00 20.00 130 GLY 3 N 1
ATOM 3150 C CA . GLY C 1 130 ? 28.580 4.592 149.747 1.00 20.00 130 GLY 3 CA 1
ATOM 3151 C C . GLY C 1 130 ? 28.504 5.546 150.924 1.00 20.00 130 GLY 3 C 1
ATOM 3152 O O . GLY C 1 130 ? 29.171 6.593 150.991 1.00 20.00 130 GLY 3 O 1
ATOM 3153 N N . ASN C 1 131 ? 27.721 5.156 151.909 1.00 20.00 131 ASN 3 N 1
ATOM 3154 C CA . ASN C 1 131 ? 27.553 6.036 153.039 1.00 20.00 131 ASN 3 CA 1
ATOM 3155 C C . ASN C 1 131 ? 28.272 5.625 154.276 1.00 20.00 131 ASN 3 C 1
ATOM 3156 O O . ASN C 1 131 ? 28.182 6.317 155.280 1.00 20.00 131 ASN 3 O 1
ATOM 3161 N N . THR C 1 132 ? 28.992 4.512 154.194 1.00 20.00 132 THR 3 N 1
ATOM 3162 C CA . THR C 1 132 ? 29.799 3.988 155.299 1.00 20.00 132 THR 3 CA 1
ATOM 3163 C C . THR C 1 132 ? 30.339 5.122 156.173 1.00 20.00 132 THR 3 C 1
ATOM 3164 O O . THR C 1 132 ? 30.314 5.048 157.414 1.00 20.00 132 THR 3 O 1
ATOM 3168 N N . ASP C 1 133 ? 30.755 6.196 155.503 1.00 20.00 133 ASP 3 N 1
ATOM 3169 C CA . ASP C 1 133 ? 31.307 7.352 156.183 1.00 20.00 133 ASP 3 CA 1
ATOM 3170 C C . ASP C 1 133 ? 30.234 8.145 156.859 1.00 20.00 133 ASP 3 C 1
ATOM 3171 O O . ASP C 1 133 ? 30.237 8.313 158.086 1.00 20.00 133 ASP 3 O 1
ATOM 3176 N N . VAL C 1 134 ? 29.244 8.525 156.068 1.00 20.00 134 VAL 3 N 1
ATOM 3177 C CA . VAL C 1 134 ? 28.136 9.325 156.579 1.00 20.00 134 VAL 3 CA 1
ATOM 3178 C C . VAL C 1 134 ? 27.104 8.528 157.394 1.00 20.00 134 VAL 3 C 1
ATOM 3179 O O . VAL C 1 134 ? 26.189 9.088 158.030 1.00 20.00 134 VAL 3 O 1
ATOM 3183 N N . LEU C 1 135 ? 27.320 7.226 157.449 1.00 20.00 135 LEU 3 N 1
ATOM 3184 C CA . LEU C 1 135 ? 26.422 6.348 158.155 1.00 20.00 135 LEU 3 CA 1
ATOM 3185 C C . LEU C 1 135 ? 26.345 6.511 159.654 1.00 20.00 135 LEU 3 C 1
ATOM 3186 O O . LEU C 1 135 ? 25.381 6.020 160.247 1.00 20.00 135 LEU 3 O 1
ATOM 3191 N N . THR C 1 136 ? 27.386 7.093 160.262 1.00 20.00 136 THR 3 N 1
ATOM 3192 C CA . THR C 1 136 ? 27.416 7.275 161.733 1.00 20.00 136 THR 3 CA 1
ATOM 3193 C C . THR C 1 136 ? 26.034 7.111 162.408 1.00 20.00 136 THR 3 C 1
ATOM 3194 O O . THR C 1 136 ? 25.122 7.989 162.395 1.00 20.00 136 THR 3 O 1
ATOM 3198 N N . ASP C 1 137 ? 25.938 5.982 163.085 1.00 20.00 137 ASP 3 N 1
ATOM 3199 C CA . ASP C 1 137 ? 24.683 5.595 163.699 1.00 20.00 137 ASP 3 CA 1
ATOM 3200 C C . ASP C 1 137 ? 24.371 6.275 165.011 1.00 20.00 137 ASP 3 C 1
ATOM 3201 O O . ASP C 1 137 ? 23.616 5.733 165.854 1.00 20.00 137 ASP 3 O 1
ATOM 3206 N N . ALA C 1 138 ? 24.921 7.502 165.117 1.00 20.00 138 ALA 3 N 1
ATOM 3207 C CA . ALA C 1 138 ? 24.778 8.432 166.273 1.00 20.00 138 ALA 3 CA 1
ATOM 3208 C C . ALA C 1 138 ? 23.294 8.812 166.698 1.00 20.00 138 ALA 3 C 1
ATOM 3209 O O . ALA C 1 138 ? 22.729 9.859 166.221 1.00 20.00 138 ALA 3 O 1
ATOM 3211 N N . GLU C 1 139 ? 22.778 8.082 167.718 1.00 20.00 139 GLU 3 N 1
ATOM 3212 C CA . GLU C 1 139 ? 21.383 8.237 168.215 1.00 20.00 139 GLU 3 CA 1
ATOM 3213 C C . GLU C 1 139 ? 21.164 9.557 168.966 1.00 20.00 139 GLU 3 C 1
ATOM 3214 O O . GLU C 1 139 ? 20.833 9.582 170.165 1.00 20.00 139 GLU 3 O 1
ATOM 3220 N N . GLU C 1 140 ? 21.287 10.657 168.229 1.00 20.00 140 GLU 3 N 1
ATOM 3221 C CA . GLU C 1 140 ? 21.157 11.975 168.835 1.00 20.00 140 GLU 3 CA 1
ATOM 3222 C C . GLU C 1 140 ? 19.772 12.517 168.554 1.00 20.00 140 GLU 3 C 1
ATOM 3223 O O . GLU C 1 140 ? 19.554 13.750 168.453 1.00 20.00 140 GLU 3 O 1
ATOM 3229 N N . ASN C 1 141 ? 18.850 11.563 168.445 1.00 20.00 141 ASN 3 N 1
ATOM 3230 C CA . ASN C 1 141 ? 17.447 11.810 168.152 1.00 20.00 141 ASN 3 CA 1
ATOM 3231 C C . ASN C 1 141 ? 16.856 10.554 168.655 1.00 20.00 141 ASN 3 C 1
ATOM 3232 O O . ASN C 1 141 ? 16.986 9.486 168.006 1.00 20.00 141 ASN 3 O 1
ATOM 3237 N N . VAL C 1 142 ? 16.438 10.677 169.913 1.00 20.00 142 VAL 3 N 1
ATOM 3238 C CA . VAL C 1 142 ? 15.825 9.602 170.687 1.00 20.00 142 VAL 3 CA 1
ATOM 3239 C C . VAL C 1 142 ? 14.701 10.340 171.503 1.00 20.00 142 VAL 3 C 1
ATOM 3240 O O . VAL C 1 142 ? 14.851 10.576 172.736 1.00 20.00 142 VAL 3 O 1
ATOM 3244 N N . ARG C 1 143 ? 13.653 10.812 170.789 1.00 20.00 143 ARG 3 N 1
ATOM 3245 C CA . ARG C 1 143 ? 12.541 11.559 171.426 1.00 20.00 143 ARG 3 CA 1
ATOM 3246 C C . ARG C 1 143 ? 11.076 11.415 170.866 1.00 20.00 143 ARG 3 C 1
ATOM 3247 O O . ARG C 1 143 ? 10.863 11.234 169.625 1.00 20.00 143 ARG 3 O 1
ATOM 3255 N N . GLN C 1 144 ? 10.114 11.519 171.821 1.00 20.00 144 GLN 3 N 1
ATOM 3256 C CA . GLN C 1 144 ? 8.630 11.525 171.629 1.00 20.00 144 GLN 3 CA 1
ATOM 3257 C C . GLN C 1 144 ? 7.731 10.316 171.179 1.00 20.00 144 GLN 3 C 1
ATOM 3258 O O . GLN C 1 144 ? 7.952 9.189 171.744 1.00 20.00 144 GLN 3 O 1
ATOM 3264 N N . GLN D 1 7 ? 20.415 40.617 130.779 1.00 20.00 7 GLN 4 N 1
ATOM 3265 C CA . GLN D 1 7 ? 20.922 39.585 129.802 1.00 20.00 7 GLN 4 CA 1
ATOM 3266 C C . GLN D 1 7 ? 20.932 38.203 130.513 1.00 20.00 7 GLN 4 C 1
ATOM 3267 O O . GLN D 1 7 ? 21.834 37.935 131.354 1.00 20.00 7 GLN 4 O 1
ATOM 3273 N N . SER D 1 8 ? 19.856 37.433 130.271 1.00 20.00 8 SER 4 N 1
ATOM 3274 C CA . SER D 1 8 ? 19.670 36.069 130.810 1.00 20.00 8 SER 4 CA 1
ATOM 3275 C C . SER D 1 8 ? 20.392 35.567 132.083 1.00 20.00 8 SER 4 C 1
ATOM 3276 O O . SER D 1 8 ? 21.604 35.177 132.087 1.00 20.00 8 SER 4 O 1
ATOM 3279 N N . VAL D 1 9 ? 19.619 35.579 133.156 1.00 20.00 9 VAL 4 N 1
ATOM 3280 C CA . VAL D 1 9 ? 20.080 35.060 134.410 1.00 20.00 9 VAL 4 CA 1
ATOM 3281 C C . VAL D 1 9 ? 19.051 33.967 134.474 1.00 20.00 9 VAL 4 C 1
ATOM 3282 O O . VAL D 1 9 ? 17.913 34.157 134.081 1.00 20.00 9 VAL 4 O 1
ATOM 3286 N N . ARG D 1 10 ? 19.425 32.804 134.926 1.00 20.00 10 ARG 4 N 1
ATOM 3287 C CA . ARG D 1 10 ? 18.458 31.758 134.889 1.00 20.00 10 ARG 4 CA 1
ATOM 3288 C C . ARG D 1 10 ? 17.900 31.387 136.250 1.00 20.00 10 ARG 4 C 1
ATOM 3289 O O . ARG D 1 10 ? 18.554 31.656 137.257 1.00 20.00 10 ARG 4 O 1
ATOM 3297 N N . PHE D 1 11 ? 16.692 30.820 136.297 1.00 20.00 11 PHE 4 N 1
ATOM 3298 C CA . PHE D 1 11 ? 16.077 30.411 137.565 1.00 20.00 11 PHE 4 CA 1
ATOM 3299 C C . PHE D 1 11 ? 17.071 29.925 138.562 1.00 20.00 11 PHE 4 C 1
ATOM 3300 O O . PHE D 1 11 ? 17.341 30.576 139.563 1.00 20.00 11 PHE 4 O 1
ATOM 3308 N N . GLN D 1 12 ? 17.643 28.777 138.270 1.00 20.00 12 GLN 4 N 1
ATOM 3309 C CA . GLN D 1 12 ? 18.581 28.232 139.200 1.00 20.00 12 GLN 4 CA 1
ATOM 3310 C C . GLN D 1 12 ? 19.654 29.183 139.710 1.00 20.00 12 GLN 4 C 1
ATOM 3311 O O . GLN D 1 12 ? 19.976 29.150 140.888 1.00 20.00 12 GLN 4 O 1
ATOM 3317 N N . THR D 1 13 ? 20.230 30.015 138.855 1.00 20.00 13 THR 4 N 1
ATOM 3318 C CA . THR D 1 13 ? 21.220 30.939 139.377 1.00 20.00 13 THR 4 CA 1
ATOM 3319 C C . THR D 1 13 ? 20.514 32.029 140.186 1.00 20.00 13 THR 4 C 1
ATOM 3320 O O . THR D 1 13 ? 21.051 32.526 141.164 1.00 20.00 13 THR 4 O 1
ATOM 3324 N N . ALA D 1 14 ? 19.287 32.365 139.828 1.00 20.00 14 ALA 4 N 1
ATOM 3325 C CA . ALA D 1 14 ? 18.572 33.371 140.576 1.00 20.00 14 ALA 4 CA 1
ATOM 3326 C C . ALA D 1 14 ? 18.447 32.890 142.013 1.00 20.00 14 ALA 4 C 1
ATOM 3327 O O . ALA D 1 14 ? 18.938 33.539 142.929 1.00 20.00 14 ALA 4 O 1
ATOM 3329 N N . LEU D 1 15 ? 17.871 31.704 142.190 1.00 20.00 15 LEU 4 N 1
ATOM 3330 C CA . LEU D 1 15 ? 17.674 31.124 143.504 1.00 20.00 15 LEU 4 CA 1
ATOM 3331 C C . LEU D 1 15 ? 18.907 31.123 144.375 1.00 20.00 15 LEU 4 C 1
ATOM 3332 O O . LEU D 1 15 ? 18.854 31.590 145.503 1.00 20.00 15 LEU 4 O 1
ATOM 3337 N N . ALA D 1 16 ? 20.029 30.647 143.867 1.00 20.00 16 ALA 4 N 1
ATOM 3338 C CA . ALA D 1 16 ? 21.222 30.624 144.703 1.00 20.00 16 ALA 4 CA 1
ATOM 3339 C C . ALA D 1 16 ? 21.724 32.030 144.999 1.00 20.00 16 ALA 4 C 1
ATOM 3340 O O . ALA D 1 16 ? 22.243 32.296 146.082 1.00 20.00 16 ALA 4 O 1
ATOM 3342 N N . SER D 1 17 ? 21.564 32.927 144.042 1.00 20.00 17 SER 4 N 1
ATOM 3343 C CA . SER D 1 17 ? 21.979 34.292 144.228 1.00 20.00 17 SER 4 CA 1
ATOM 3344 C C . SER D 1 17 ? 21.207 34.873 145.368 1.00 20.00 17 SER 4 C 1
ATOM 3345 O O . SER D 1 17 ? 21.766 35.289 146.369 1.00 20.00 17 SER 4 O 1
ATOM 3348 N N . ILE D 1 18 ? 19.902 34.789 145.266 1.00 20.00 18 ILE 4 N 1
ATOM 3349 C CA . ILE D 1 18 ? 19.088 35.346 146.296 1.00 20.00 18 ILE 4 CA 1
ATOM 3350 C C . ILE D 1 18 ? 19.325 34.714 147.659 1.00 20.00 18 ILE 4 C 1
ATOM 3351 O O . ILE D 1 18 ? 19.215 35.389 148.668 1.00 20.00 18 ILE 4 O 1
ATOM 3356 N N . LYS D 1 19 ? 19.691 33.445 147.720 1.00 20.00 19 LYS 4 N 1
ATOM 3357 C CA . LYS D 1 19 ? 19.924 32.857 149.019 1.00 20.00 19 LYS 4 CA 1
ATOM 3358 C C . LYS D 1 19 ? 21.233 33.453 149.535 1.00 20.00 19 LYS 4 C 1
ATOM 3359 O O . LYS D 1 19 ? 21.253 34.031 150.616 1.00 20.00 19 LYS 4 O 1
ATOM 3365 N N . LEU D 1 20 ? 22.289 33.391 148.726 1.00 20.00 20 LEU 4 N 1
ATOM 3366 C CA . LEU D 1 20 ? 23.609 33.924 149.090 1.00 20.00 20 LEU 4 CA 1
ATOM 3367 C C . LEU D 1 20 ? 23.504 35.226 149.865 1.00 20.00 20 LEU 4 C 1
ATOM 3368 O O . LEU D 1 20 ? 24.142 35.410 150.894 1.00 20.00 20 LEU 4 O 1
ATOM 3373 N N . ILE D 1 21 ? 22.808 36.185 149.290 1.00 20.00 21 ILE 4 N 1
ATOM 3374 C CA . ILE D 1 21 ? 22.608 37.441 149.970 1.00 20.00 21 ILE 4 CA 1
ATOM 3375 C C . ILE D 1 21 ? 21.151 37.320 150.338 1.00 20.00 21 ILE 4 C 1
ATOM 3376 O O . ILE D 1 21 ? 20.326 37.733 149.535 1.00 20.00 21 ILE 4 O 1
ATOM 3381 N N . GLN D 1 22 ? 20.813 36.834 151.524 1.00 20.00 22 GLN 4 N 1
ATOM 3382 C CA . GLN D 1 22 ? 19.393 36.657 151.844 1.00 20.00 22 GLN 4 CA 1
ATOM 3383 C C . GLN D 1 22 ? 18.610 37.922 151.547 1.00 20.00 22 GLN 4 C 1
ATOM 3384 O O . GLN D 1 22 ? 18.452 38.791 152.396 1.00 20.00 22 GLN 4 O 1
ATOM 3390 N N . ALA D 1 23 ? 18.139 38.026 150.315 1.00 20.00 23 ALA 4 N 1
ATOM 3391 C CA . ALA D 1 23 ? 17.439 39.216 149.892 1.00 20.00 23 ALA 4 CA 1
ATOM 3392 C C . ALA D 1 23 ? 15.972 38.958 149.790 1.00 20.00 23 ALA 4 C 1
ATOM 3393 O O . ALA D 1 23 ? 15.398 38.949 148.704 1.00 20.00 23 ALA 4 O 1
ATOM 3395 N N . SER D 1 24 ? 15.361 38.748 150.935 1.00 20.00 24 SER 4 N 1
ATOM 3396 C CA . SER D 1 24 ? 13.939 38.514 150.983 1.00 20.00 24 SER 4 CA 1
ATOM 3397 C C . SER D 1 24 ? 13.227 39.550 150.116 1.00 20.00 24 SER 4 C 1
ATOM 3398 O O . SER D 1 24 ? 12.222 39.249 149.495 1.00 20.00 24 SER 4 O 1
ATOM 3401 N N . ALA D 1 25 ? 13.736 40.782 150.156 1.00 20.00 25 ALA 4 N 1
ATOM 3402 C CA . ALA D 1 25 ? 13.169 41.909 149.423 1.00 20.00 25 ALA 4 CA 1
ATOM 3403 C C . ALA D 1 25 ? 12.939 41.592 147.961 1.00 20.00 25 ALA 4 C 1
ATOM 3404 O O . ALA D 1 25 ? 11.955 42.042 147.348 1.00 20.00 25 ALA 4 O 1
ATOM 3406 N N . VAL D 1 26 ? 13.889 40.869 147.388 1.00 20.00 26 VAL 4 N 1
ATOM 3407 C CA . VAL D 1 26 ? 13.780 40.508 146.004 1.00 20.00 26 VAL 4 CA 1
ATOM 3408 C C . VAL D 1 26 ? 12.427 39.711 145.789 1.00 20.00 26 VAL 4 C 1
ATOM 3409 O O . VAL D 1 26 ? 11.588 40.076 144.954 1.00 20.00 26 VAL 4 O 1
ATOM 3413 N N . LEU D 1 27 ? 12.226 38.583 146.535 1.00 20.00 27 LEU 4 N 1
ATOM 3414 C CA . LEU D 1 27 ? 10.916 37.827 146.557 1.00 20.00 27 LEU 4 CA 1
ATOM 3415 C C . LEU D 1 27 ? 10.020 38.702 147.387 1.00 20.00 27 LEU 4 C 1
ATOM 3416 O O . LEU D 1 27 ? 10.397 39.785 147.801 1.00 20.00 27 LEU 4 O 1
ATOM 3421 N N . ASP D 1 28 ? 8.836 38.354 147.715 1.00 20.00 28 ASP 4 N 1
ATOM 3422 C CA . ASP D 1 28 ? 8.100 39.326 148.514 1.00 20.00 28 ASP 4 CA 1
ATOM 3423 C C . ASP D 1 28 ? 7.836 38.780 149.882 1.00 20.00 28 ASP 4 C 1
ATOM 3424 O O . ASP D 1 28 ? 6.689 38.577 150.304 1.00 20.00 28 ASP 4 O 1
ATOM 3429 N N . LEU D 1 29 ? 8.929 38.535 150.576 1.00 20.00 29 LEU 4 N 1
ATOM 3430 C CA . LEU D 1 29 ? 8.841 38.004 151.897 1.00 20.00 29 LEU 4 CA 1
ATOM 3431 C C . LEU D 1 29 ? 9.340 39.036 152.889 1.00 20.00 29 LEU 4 C 1
ATOM 3432 O O . LEU D 1 29 ? 10.179 39.890 152.569 1.00 20.00 29 LEU 4 O 1
ATOM 3437 N N . THR D 1 30 ? 8.812 38.941 154.097 1.00 20.00 30 THR 4 N 1
ATOM 3438 C CA . THR D 1 30 ? 9.216 39.841 155.151 1.00 20.00 30 THR 4 CA 1
ATOM 3439 C C . THR D 1 30 ? 10.323 39.099 155.871 1.00 20.00 30 THR 4 C 1
ATOM 3440 O O . THR D 1 30 ? 10.369 37.862 155.869 1.00 20.00 30 THR 4 O 1
ATOM 3444 N N . GLU D 1 31 ? 11.209 39.848 156.498 1.00 20.00 31 GLU 4 N 1
ATOM 3445 C CA . GLU D 1 31 ? 12.310 39.239 157.204 1.00 20.00 31 GLU 4 CA 1
ATOM 3446 C C . GLU D 1 31 ? 11.790 38.088 158.063 1.00 20.00 31 GLU 4 C 1
ATOM 3447 O O . GLU D 1 31 ? 12.484 37.095 158.314 1.00 20.00 31 GLU 4 O 1
ATOM 3453 N N . ASP D 1 32 ? 10.539 38.219 158.476 1.00 20.00 32 ASP 4 N 1
ATOM 3454 C CA . ASP D 1 32 ? 9.905 37.197 159.304 1.00 20.00 32 ASP 4 CA 1
ATOM 3455 C C . ASP D 1 32 ? 9.505 35.994 158.471 1.00 20.00 32 ASP 4 C 1
ATOM 3456 O O . ASP D 1 32 ? 9.665 34.839 158.899 1.00 20.00 32 ASP 4 O 1
ATOM 3461 N N . ASP D 1 33 ? 8.963 36.262 157.290 1.00 20.00 33 ASP 4 N 1
ATOM 3462 C CA . ASP D 1 33 ? 8.544 35.180 156.441 1.00 20.00 33 ASP 4 CA 1
ATOM 3463 C C . ASP D 1 33 ? 9.724 34.327 156.129 1.00 20.00 33 ASP 4 C 1
ATOM 3464 O O . ASP D 1 33 ? 9.677 33.108 156.301 1.00 20.00 33 ASP 4 O 1
ATOM 3469 N N . PHE D 1 34 ? 10.809 34.979 155.744 1.00 20.00 34 PHE 4 N 1
ATOM 3470 C CA . PHE D 1 34 ? 11.987 34.233 155.391 1.00 20.00 34 PHE 4 CA 1
ATOM 3471 C C . PHE D 1 34 ? 12.316 33.213 156.482 1.00 20.00 34 PHE 4 C 1
ATOM 3472 O O . PHE D 1 34 ? 12.631 32.052 156.189 1.00 20.00 34 PHE 4 O 1
ATOM 3480 N N . ASP D 1 35 ? 12.125 33.595 157.736 1.00 20.00 35 ASP 4 N 1
ATOM 3481 C CA . ASP D 1 35 ? 12.392 32.641 158.776 1.00 20.00 35 ASP 4 CA 1
ATOM 3482 C C . ASP D 1 35 ? 11.491 31.397 158.678 1.00 20.00 35 ASP 4 C 1
ATOM 3483 O O . ASP D 1 35 ? 12.038 30.304 158.725 1.00 20.00 35 ASP 4 O 1
ATOM 3488 N N . PHE D 1 36 ? 10.164 31.525 158.529 1.00 20.00 36 PHE 4 N 1
ATOM 3489 C CA . PHE D 1 36 ? 9.335 30.312 158.419 1.00 20.00 36 PHE 4 CA 1
ATOM 3490 C C . PHE D 1 36 ? 10.057 29.405 157.423 1.00 20.00 36 PHE 4 C 1
ATOM 3491 O O . PHE D 1 36 ? 10.544 28.332 157.778 1.00 20.00 36 PHE 4 O 1
ATOM 3499 N N . LEU D 1 37 ? 10.099 29.853 156.162 1.00 20.00 37 LEU 4 N 1
ATOM 3500 C CA . LEU D 1 37 ? 10.669 29.087 155.076 1.00 20.00 37 LEU 4 CA 1
ATOM 3501 C C . LEU D 1 37 ? 11.870 28.305 155.471 1.00 20.00 37 LEU 4 C 1
ATOM 3502 O O . LEU D 1 37 ? 11.859 27.064 155.571 1.00 20.00 37 LEU 4 O 1
ATOM 3507 N N . THR D 1 38 ? 12.901 29.070 155.750 1.00 20.00 38 THR 4 N 1
ATOM 3508 C CA . THR D 1 38 ? 14.180 28.517 156.089 1.00 20.00 38 THR 4 CA 1
ATOM 3509 C C . THR D 1 38 ? 14.387 28.215 157.549 1.00 20.00 38 THR 4 C 1
ATOM 3510 O O . THR D 1 38 ? 15.524 28.228 158.014 1.00 20.00 38 THR 4 O 1
ATOM 3514 N N . SER D 1 39 ? 13.343 27.885 158.290 1.00 20.00 39 SER 4 N 1
ATOM 3515 C CA . SER D 1 39 ? 13.588 27.642 159.694 1.00 20.00 39 SER 4 CA 1
ATOM 3516 C C . SER D 1 39 ? 13.656 26.178 160.053 1.00 20.00 39 SER 4 C 1
ATOM 3517 O O . SER D 1 39 ? 13.166 25.302 159.333 1.00 20.00 39 SER 4 O 1
ATOM 3520 N N . ASN D 1 40 ? 14.308 25.937 161.174 1.00 20.00 40 ASN 4 N 1
ATOM 3521 C CA . ASN D 1 40 ? 14.495 24.616 161.707 1.00 20.00 40 ASN 4 CA 1
ATOM 3522 C C . ASN D 1 40 ? 13.270 24.246 162.527 1.00 20.00 40 ASN 4 C 1
ATOM 3523 O O . ASN D 1 40 ? 13.295 23.350 163.361 1.00 20.00 40 ASN 4 O 1
ATOM 3528 N N . LYS D 1 41 ? 12.151 24.867 162.234 1.00 20.00 41 LYS 4 N 1
ATOM 3529 C CA . LYS D 1 41 ? 10.975 24.624 163.050 1.00 20.00 41 LYS 4 CA 1
ATOM 3530 C C . LYS D 1 41 ? 10.016 23.722 162.341 1.00 20.00 41 LYS 4 C 1
ATOM 3531 O O . LYS D 1 41 ? 9.807 23.892 161.158 1.00 20.00 41 LYS 4 O 1
ATOM 3537 N N . VAL D 1 42 ? 9.424 22.765 163.038 1.00 20.00 42 VAL 4 N 1
ATOM 3538 C CA . VAL D 1 42 ? 8.473 21.899 162.358 1.00 20.00 42 VAL 4 CA 1
ATOM 3539 C C . VAL D 1 42 ? 7.284 22.754 162.013 1.00 20.00 42 VAL 4 C 1
ATOM 3540 O O . VAL D 1 42 ? 6.891 23.607 162.804 1.00 20.00 42 VAL 4 O 1
ATOM 3544 N N . TRP D 1 43 ? 6.715 22.531 160.838 1.00 20.00 43 TRP 4 N 1
ATOM 3545 C CA . TRP D 1 43 ? 5.568 23.322 160.433 1.00 20.00 43 TRP 4 CA 1
ATOM 3546 C C . TRP D 1 43 ? 4.354 22.624 160.968 1.00 20.00 43 TRP 4 C 1
ATOM 3547 O O . TRP D 1 43 ? 4.305 21.401 160.977 1.00 20.00 43 TRP 4 O 1
ATOM 3558 N N . ILE D 1 44 ? 3.433 23.381 161.539 1.00 20.00 44 ILE 4 N 1
ATOM 3559 C CA . ILE D 1 44 ? 2.202 22.790 162.044 1.00 20.00 44 ILE 4 CA 1
ATOM 3560 C C . ILE D 1 44 ? 1.129 23.243 161.107 1.00 20.00 44 ILE 4 C 1
ATOM 3561 O O . ILE D 1 44 ? 1.246 24.293 160.465 1.00 20.00 44 ILE 4 O 1
ATOM 3566 N N . ALA D 1 45 ? 0.013 22.547 161.153 1.00 20.00 45 ALA 4 N 1
ATOM 3567 C CA . ALA D 1 45 ? -1.078 22.880 160.284 1.00 20.00 45 ALA 4 CA 1
ATOM 3568 C C . ALA D 1 45 ? -1.754 24.201 160.575 1.00 20.00 45 ALA 4 C 1
ATOM 3569 O O . ALA D 1 45 ? -2.819 24.486 160.062 1.00 20.00 45 ALA 4 O 1
ATOM 3571 N N . THR D 1 46 ? -1.139 25.044 161.362 1.00 20.00 46 THR 4 N 1
ATOM 3572 C CA . THR D 1 46 ? -1.778 26.302 161.643 1.00 20.00 46 THR 4 CA 1
ATOM 3573 C C . THR D 1 46 ? -1.007 27.310 160.830 1.00 20.00 46 THR 4 C 1
ATOM 3574 O O . THR D 1 46 ? -1.453 28.434 160.561 1.00 20.00 46 THR 4 O 1
ATOM 3578 N N . ASP D 1 47 ? 0.148 26.853 160.382 1.00 20.00 47 ASP 4 N 1
ATOM 3579 C CA . ASP D 1 47 ? 1.047 27.686 159.621 1.00 20.00 47 ASP 4 CA 1
ATOM 3580 C C . ASP D 1 47 ? 0.920 27.346 158.160 1.00 20.00 47 ASP 4 C 1
ATOM 3581 O O . ASP D 1 47 ? 1.409 28.080 157.289 1.00 20.00 47 ASP 4 O 1
ATOM 3586 N N . ARG D 1 48 ? 0.233 26.250 157.888 1.00 20.00 48 ARG 4 N 1
ATOM 3587 C CA . ARG D 1 48 ? 0.102 25.786 156.532 1.00 20.00 48 ARG 4 CA 1
ATOM 3588 C C . ARG D 1 48 ? -0.103 26.863 155.494 1.00 20.00 48 ARG 4 C 1
ATOM 3589 O O . ARG D 1 48 ? 0.627 26.933 154.519 1.00 20.00 48 ARG 4 O 1
ATOM 3597 N N . SER D 1 49 ? -1.080 27.722 155.721 1.00 20.00 49 SER 4 N 1
ATOM 3598 C CA . SER D 1 49 ? -1.334 28.806 154.783 1.00 20.00 49 SER 4 CA 1
ATOM 3599 C C . SER D 1 49 ? -0.099 29.707 154.565 1.00 20.00 49 SER 4 C 1
ATOM 3600 O O . SER D 1 49 ? 0.173 30.114 153.439 1.00 20.00 49 SER 4 O 1
ATOM 3603 N N . ARG D 1 50 ? 0.661 30.020 155.609 1.00 20.00 50 ARG 4 N 1
ATOM 3604 C CA . ARG D 1 50 ? 1.814 30.885 155.380 1.00 20.00 50 ARG 4 CA 1
ATOM 3605 C C . ARG D 1 50 ? 2.910 30.126 154.697 1.00 20.00 50 ARG 4 C 1
ATOM 3606 O O . ARG D 1 50 ? 3.872 30.722 154.240 1.00 20.00 50 ARG 4 O 1
ATOM 3614 N N . ALA D 1 51 ? 2.760 28.815 154.603 1.00 20.00 51 ALA 4 N 1
ATOM 3615 C CA . ALA D 1 51 ? 3.773 28.029 153.951 1.00 20.00 51 ALA 4 CA 1
ATOM 3616 C C . ALA D 1 51 ? 3.613 28.324 152.479 1.00 20.00 51 ALA 4 C 1
ATOM 3617 O O . ALA D 1 51 ? 4.491 28.910 151.849 1.00 20.00 51 ALA 4 O 1
ATOM 3619 N N . ARG D 1 52 ? 2.445 28.019 151.953 1.00 20.00 52 ARG 4 N 1
ATOM 3620 C CA . ARG D 1 52 ? 2.214 28.259 150.556 1.00 20.00 52 ARG 4 CA 1
ATOM 3621 C C . ARG D 1 52 ? 2.507 29.704 150.227 1.00 20.00 52 ARG 4 C 1
ATOM 3622 O O . ARG D 1 52 ? 3.339 29.981 149.377 1.00 20.00 52 ARG 4 O 1
ATOM 3630 N N . ARG D 1 53 ? 1.876 30.618 150.948 1.00 20.00 53 ARG 4 N 1
ATOM 3631 C CA . ARG D 1 53 ? 2.065 32.036 150.708 1.00 20.00 53 ARG 4 CA 1
ATOM 3632 C C . ARG D 1 53 ? 3.530 32.316 150.411 1.00 20.00 53 ARG 4 C 1
ATOM 3633 O O . ARG D 1 53 ? 3.865 32.866 149.355 1.00 20.00 53 ARG 4 O 1
ATOM 3641 N N . CYS D 1 54 ? 4.411 31.798 151.255 1.00 20.00 54 CYS 4 N 1
ATOM 3642 C CA . CYS D 1 54 ? 5.817 32.050 151.046 1.00 20.00 54 CYS 4 CA 1
ATOM 3643 C C . CYS D 1 54 ? 6.484 31.282 149.932 1.00 20.00 54 CYS 4 C 1
ATOM 3644 O O . CYS D 1 54 ? 7.335 31.822 149.221 1.00 20.00 54 CYS 4 O 1
ATOM 3647 N N . VAL D 1 55 ? 6.121 30.022 149.774 1.00 20.00 55 VAL 4 N 1
ATOM 3648 C CA . VAL D 1 55 ? 6.710 29.244 148.708 1.00 20.00 55 VAL 4 CA 1
ATOM 3649 C C . VAL D 1 55 ? 6.350 29.894 147.386 1.00 20.00 55 VAL 4 C 1
ATOM 3650 O O . VAL D 1 55 ? 7.241 30.256 146.612 1.00 20.00 55 VAL 4 O 1
ATOM 3654 N N . GLU D 1 56 ? 5.053 30.121 147.177 1.00 20.00 56 GLU 4 N 1
ATOM 3655 C CA . GLU D 1 56 ? 4.569 30.755 145.961 1.00 20.00 56 GLU 4 CA 1
ATOM 3656 C C . GLU D 1 56 ? 5.313 32.048 145.749 1.00 20.00 56 GLU 4 C 1
ATOM 3657 O O . GLU D 1 56 ? 5.740 32.339 144.630 1.00 20.00 56 GLU 4 O 1
ATOM 3663 N N . ALA D 1 57 ? 5.510 32.791 146.831 1.00 20.00 57 ALA 4 N 1
ATOM 3664 C CA . ALA D 1 57 ? 6.225 34.056 146.771 1.00 20.00 57 ALA 4 CA 1
ATOM 3665 C C . ALA D 1 57 ? 7.635 33.908 146.210 1.00 20.00 57 ALA 4 C 1
ATOM 3666 O O . ALA D 1 57 ? 8.138 34.827 145.566 1.00 20.00 57 ALA 4 O 1
ATOM 3668 N N . CYS D 1 58 ? 8.300 32.803 146.516 1.00 20.00 58 CYS 4 N 1
ATOM 3669 C CA . CYS D 1 58 ? 9.625 32.596 145.974 1.00 20.00 58 CYS 4 CA 1
ATOM 3670 C C . CYS D 1 58 ? 9.535 32.211 144.518 1.00 20.00 58 CYS 4 C 1
ATOM 3671 O O . CYS D 1 58 ? 10.316 32.675 143.690 1.00 20.00 58 CYS 4 O 1
ATOM 3674 N N . VAL D 1 59 ? 8.525 31.419 144.199 1.00 20.00 59 VAL 4 N 1
ATOM 3675 C CA . VAL D 1 59 ? 8.336 30.982 142.848 1.00 20.00 59 VAL 4 CA 1
ATOM 3676 C C . VAL D 1 59 ? 8.046 32.134 141.938 1.00 20.00 59 VAL 4 C 1
ATOM 3677 O O . VAL D 1 59 ? 8.897 32.543 141.173 1.00 20.00 59 VAL 4 O 1
ATOM 3681 N N . TYR D 1 60 ? 6.867 32.714 142.064 1.00 20.00 60 TYR 4 N 1
ATOM 3682 C CA . TYR D 1 60 ? 6.540 33.797 141.168 1.00 20.00 60 TYR 4 CA 1
ATOM 3683 C C . TYR D 1 60 ? 7.425 34.998 141.323 1.00 20.00 60 TYR 4 C 1
ATOM 3684 O O . TYR D 1 60 ? 7.415 35.880 140.474 1.00 20.00 60 TYR 4 O 1
ATOM 3693 N N . GLY D 1 61 ? 8.209 35.026 142.386 1.00 20.00 61 GLY 4 N 1
ATOM 3694 C CA . GLY D 1 61 ? 9.093 36.156 142.577 1.00 20.00 61 GLY 4 CA 1
ATOM 3695 C C . GLY D 1 61 ? 10.265 36.117 141.612 1.00 20.00 61 GLY 4 C 1
ATOM 3696 O O . GLY D 1 61 ? 10.439 36.995 140.748 1.00 20.00 61 GLY 4 O 1
ATOM 3697 N N . THR D 1 62 ? 11.062 35.077 141.745 1.00 20.00 62 THR 4 N 1
ATOM 3698 C CA . THR D 1 62 ? 12.207 34.915 140.905 1.00 20.00 62 THR 4 CA 1
ATOM 3699 C C . THR D 1 62 ? 11.828 34.981 139.420 1.00 20.00 62 THR 4 C 1
ATOM 3700 O O . THR D 1 62 ? 12.586 35.505 138.602 1.00 20.00 62 THR 4 O 1
ATOM 3704 N N . LEU D 1 63 ? 10.636 34.505 139.079 1.00 20.00 63 LEU 4 N 1
ATOM 3705 C CA . LEU D 1 63 ? 10.188 34.553 137.700 1.00 20.00 63 LEU 4 CA 1
ATOM 3706 C C . LEU D 1 63 ? 10.182 36.009 137.294 1.00 20.00 63 LEU 4 C 1
ATOM 3707 O O . LEU D 1 63 ? 10.878 36.406 136.376 1.00 20.00 63 LEU 4 O 1
ATOM 3712 N N . ASP D 1 64 ? 9.455 36.809 138.051 1.00 20.00 64 ASP 4 N 1
ATOM 3713 C CA . ASP D 1 64 ? 9.352 38.245 137.827 1.00 20.00 64 ASP 4 CA 1
ATOM 3714 C C . ASP D 1 64 ? 10.706 38.902 137.797 1.00 20.00 64 ASP 4 C 1
ATOM 3715 O O . ASP D 1 64 ? 10.909 39.931 137.163 1.00 20.00 64 ASP 4 O 1
ATOM 3720 N N . PHE D 1 65 ? 11.624 38.294 138.516 1.00 20.00 65 PHE 4 N 1
ATOM 3721 C CA . PHE D 1 65 ? 12.982 38.780 138.665 1.00 20.00 65 PHE 4 CA 1
ATOM 3722 C C . PHE D 1 65 ? 13.757 38.495 137.398 1.00 20.00 65 PHE 4 C 1
ATOM 3723 O O . PHE D 1 65 ? 14.690 39.217 137.032 1.00 20.00 65 PHE 4 O 1
ATOM 3731 N N . VAL D 1 66 ? 13.370 37.425 136.733 1.00 20.00 66 VAL 4 N 1
ATOM 3732 C CA . VAL D 1 66 ? 14.024 37.056 135.512 1.00 20.00 66 VAL 4 CA 1
ATOM 3733 C C . VAL D 1 66 ? 13.087 37.233 134.298 1.00 20.00 66 VAL 4 C 1
ATOM 3734 O O . VAL D 1 66 ? 13.113 36.451 133.365 1.00 20.00 66 VAL 4 O 1
ATOM 3738 N N . GLY D 1 67 ? 12.248 38.264 134.315 1.00 20.00 67 GLY 4 N 1
ATOM 3739 C CA . GLY D 1 67 ? 11.366 38.541 133.184 1.00 20.00 67 GLY 4 CA 1
ATOM 3740 C C . GLY D 1 67 ? 10.323 37.573 132.748 1.00 20.00 67 GLY 4 C 1
ATOM 3741 O O . GLY D 1 67 ? 9.397 37.926 132.003 1.00 20.00 67 GLY 4 O 1
ATOM 3742 N N . TYR D 1 68 ? 10.385 36.355 133.097 1.00 20.00 68 TYR 4 N 1
ATOM 3743 C CA . TYR D 1 68 ? 9.291 35.550 132.639 1.00 20.00 68 TYR 4 CA 1
ATOM 3744 C C . TYR D 1 68 ? 8.028 36.297 133.031 1.00 20.00 68 TYR 4 C 1
ATOM 3745 O O . TYR D 1 68 ? 7.723 36.447 134.226 1.00 20.00 68 TYR 4 O 1
ATOM 3754 N N . PRO D 1 69 ? 7.249 36.837 132.083 1.00 20.00 69 PRO 4 N 1
ATOM 3755 C CA . PRO D 1 69 ? 5.995 37.438 132.456 1.00 20.00 69 PRO 4 CA 1
ATOM 3756 C C . PRO D 1 69 ? 5.406 36.287 133.234 1.00 20.00 69 PRO 4 C 1
ATOM 3757 O O . PRO D 1 69 ? 5.975 35.154 133.183 1.00 20.00 69 PRO 4 O 1
ATOM 3761 N N . ARG D 1 70 ? 4.328 36.455 133.928 1.00 20.00 70 ARG 4 N 1
ATOM 3762 C CA . ARG D 1 70 ? 3.911 35.397 134.877 1.00 20.00 70 ARG 4 CA 1
ATOM 3763 C C . ARG D 1 70 ? 3.584 34.013 134.248 1.00 20.00 70 ARG 4 C 1
ATOM 3764 O O . ARG D 1 70 ? 4.470 33.266 133.819 1.00 20.00 70 ARG 4 O 1
ATOM 3772 N N . PHE D 1 71 ? 2.318 33.657 134.240 1.00 20.00 71 PHE 4 N 1
ATOM 3773 C CA . PHE D 1 71 ? 1.870 32.320 133.790 1.00 20.00 71 PHE 4 CA 1
ATOM 3774 C C . PHE D 1 71 ? 1.991 31.371 134.990 1.00 20.00 71 PHE 4 C 1
ATOM 3775 O O . PHE D 1 71 ? 2.237 31.771 136.145 1.00 20.00 71 PHE 4 O 1
ATOM 3783 N N . PRO D 1 72 ? 1.667 30.114 134.769 1.00 20.00 72 PRO 4 N 1
ATOM 3784 C CA . PRO D 1 72 ? 1.813 29.255 135.932 1.00 20.00 72 PRO 4 CA 1
ATOM 3785 C C . PRO D 1 72 ? 3.257 28.801 136.101 1.00 20.00 72 PRO 4 C 1
ATOM 3786 O O . PRO D 1 72 ? 4.087 29.026 135.255 1.00 20.00 72 PRO 4 O 1
ATOM 3790 N N . ALA D 1 73 ? 3.553 28.144 137.193 1.00 20.00 73 ALA 4 N 1
ATOM 3791 C CA . ALA D 1 73 ? 4.897 27.733 137.395 1.00 20.00 73 ALA 4 CA 1
ATOM 3792 C C . ALA D 1 73 ? 4.929 26.262 137.125 1.00 20.00 73 ALA 4 C 1
ATOM 3793 O O . ALA D 1 73 ? 3.987 25.544 137.421 1.00 20.00 73 ALA 4 O 1
ATOM 3795 N N . PRO D 1 74 ? 5.981 25.805 136.488 1.00 20.00 74 PRO 4 N 1
ATOM 3796 C CA . PRO D 1 74 ? 6.210 24.412 136.137 1.00 20.00 74 PRO 4 CA 1
ATOM 3797 C C . PRO D 1 74 ? 6.632 23.672 137.386 1.00 20.00 74 PRO 4 C 1
ATOM 3798 O O . PRO D 1 74 ? 7.401 24.206 138.166 1.00 20.00 74 PRO 4 O 1
ATOM 3802 N N . VAL D 1 75 ? 6.146 22.456 137.587 1.00 20.00 75 VAL 4 N 1
ATOM 3803 C CA . VAL D 1 75 ? 6.522 21.694 138.762 1.00 20.00 75 VAL 4 CA 1
ATOM 3804 C C . VAL D 1 75 ? 7.987 21.835 139.131 1.00 20.00 75 VAL 4 C 1
ATOM 3805 O O . VAL D 1 75 ? 8.321 22.179 140.254 1.00 20.00 75 VAL 4 O 1
ATOM 3809 N N . GLU D 1 76 ? 8.863 21.606 138.182 1.00 20.00 76 GLU 4 N 1
ATOM 3810 C CA . GLU D 1 76 ? 10.282 21.679 138.473 1.00 20.00 76 GLU 4 CA 1
ATOM 3811 C C . GLU D 1 76 ? 10.753 22.990 139.084 1.00 20.00 76 GLU 4 C 1
ATOM 3812 O O . GLU D 1 76 ? 11.755 23.011 139.766 1.00 20.00 76 GLU 4 O 1
ATOM 3818 N N . PHE D 1 77 ? 10.056 24.086 138.840 1.00 20.00 77 PHE 4 N 1
ATOM 3819 C CA . PHE D 1 77 ? 10.455 25.355 139.436 1.00 20.00 77 PHE 4 CA 1
ATOM 3820 C C . PHE D 1 77 ? 10.106 25.350 140.927 1.00 20.00 77 PHE 4 C 1
ATOM 3821 O O . PHE D 1 77 ? 10.914 25.757 141.760 1.00 20.00 77 PHE 4 O 1
ATOM 3829 N N . ILE D 1 78 ? 8.922 24.853 141.262 1.00 20.00 78 ILE 4 N 1
ATOM 3830 C CA . ILE D 1 78 ? 8.485 24.786 142.639 1.00 20.00 78 ILE 4 CA 1
ATOM 3831 C C . ILE D 1 78 ? 9.457 23.939 143.412 1.00 20.00 78 ILE 4 C 1
ATOM 3832 O O . ILE D 1 78 ? 9.865 24.292 144.505 1.00 20.00 78 ILE 4 O 1
ATOM 3837 N N . ALA D 1 79 ? 9.895 22.853 142.809 1.00 20.00 79 ALA 4 N 1
ATOM 3838 C CA . ALA D 1 79 ? 10.847 22.005 143.462 1.00 20.00 79 ALA 4 CA 1
ATOM 3839 C C . ALA D 1 79 ? 12.099 22.797 143.808 1.00 20.00 79 ALA 4 C 1
ATOM 3840 O O . ALA D 1 79 ? 12.490 22.827 144.965 1.00 20.00 79 ALA 4 O 1
ATOM 3842 N N . ALA D 1 80 ? 12.700 23.495 142.855 1.00 20.00 80 ALA 4 N 1
ATOM 3843 C CA . ALA D 1 80 ? 13.906 24.240 143.180 1.00 20.00 80 ALA 4 CA 1
ATOM 3844 C C . ALA D 1 80 ? 13.693 25.112 144.402 1.00 20.00 80 ALA 4 C 1
ATOM 3845 O O . ALA D 1 80 ? 14.533 25.156 145.298 1.00 20.00 80 ALA 4 O 1
ATOM 3847 N N . VAL D 1 81 ? 12.564 25.799 144.447 1.00 20.00 81 VAL 4 N 1
ATOM 3848 C CA . VAL D 1 81 ? 12.272 26.635 145.579 1.00 20.00 81 VAL 4 CA 1
ATOM 3849 C C . VAL D 1 81 ? 12.253 25.783 146.817 1.00 20.00 81 VAL 4 C 1
ATOM 3850 O O . VAL D 1 81 ? 13.011 26.006 147.745 1.00 20.00 81 VAL 4 O 1
ATOM 3854 N N . ILE D 1 82 ? 11.491 24.718 146.778 1.00 20.00 82 ILE 4 N 1
ATOM 3855 C CA . ILE D 1 82 ? 11.413 23.877 147.929 1.00 20.00 82 ILE 4 CA 1
ATOM 3856 C C . ILE D 1 82 ? 12.743 23.250 148.252 1.00 20.00 82 ILE 4 C 1
ATOM 3857 O O . ILE D 1 82 ? 12.903 22.693 149.306 1.00 20.00 82 ILE 4 O 1
ATOM 3862 N N . ALA D 1 83 ? 13.733 23.404 147.395 1.00 20.00 83 ALA 4 N 1
ATOM 3863 C CA . ALA D 1 83 ? 15.011 22.795 147.665 1.00 20.00 83 ALA 4 CA 1
ATOM 3864 C C . ALA D 1 83 ? 16.014 23.784 148.176 1.00 20.00 83 ALA 4 C 1
ATOM 3865 O O . ALA D 1 83 ? 16.840 23.439 148.994 1.00 20.00 83 ALA 4 O 1
ATOM 3867 N N . TYR D 1 84 ? 15.995 25.001 147.657 1.00 20.00 84 TYR 4 N 1
ATOM 3868 C CA . TYR D 1 84 ? 16.935 25.998 148.128 1.00 20.00 84 TYR 4 CA 1
ATOM 3869 C C . TYR D 1 84 ? 16.408 26.742 149.348 1.00 20.00 84 TYR 4 C 1
ATOM 3870 O O . TYR D 1 84 ? 17.164 27.090 150.242 1.00 20.00 84 TYR 4 O 1
ATOM 3879 N N . TYR D 1 85 ? 15.109 26.967 149.410 1.00 20.00 85 TYR 4 N 1
ATOM 3880 C CA . TYR D 1 85 ? 14.575 27.691 150.536 1.00 20.00 85 TYR 4 CA 1
ATOM 3881 C C . TYR D 1 85 ? 13.840 26.972 151.658 1.00 20.00 85 TYR 4 C 1
ATOM 3882 O O . TYR D 1 85 ? 13.329 27.640 152.538 1.00 20.00 85 TYR 4 O 1
ATOM 3891 N N . VAL D 1 86 ? 13.759 25.654 151.679 1.00 20.00 86 VAL 4 N 1
ATOM 3892 C CA . VAL D 1 86 ? 13.016 25.037 152.771 1.00 20.00 86 VAL 4 CA 1
ATOM 3893 C C . VAL D 1 86 ? 13.860 24.104 153.594 1.00 20.00 86 VAL 4 C 1
ATOM 3894 O O . VAL D 1 86 ? 14.745 23.439 153.066 1.00 20.00 86 VAL 4 O 1
ATOM 3898 N N . HIS D 1 87 ? 13.618 24.070 154.900 1.00 20.00 87 HIS 4 N 1
ATOM 3899 C CA . HIS D 1 87 ? 14.405 23.197 155.756 1.00 20.00 87 HIS 4 CA 1
ATOM 3900 C C . HIS D 1 87 ? 14.077 21.732 155.588 1.00 20.00 87 HIS 4 C 1
ATOM 3901 O O . HIS D 1 87 ? 12.921 21.341 155.503 1.00 20.00 87 HIS 4 O 1
ATOM 3908 N N . PRO D 1 88 ? 15.108 20.893 155.599 1.00 20.00 88 PRO 4 N 1
ATOM 3909 C CA . PRO D 1 88 ? 15.002 19.451 155.452 1.00 20.00 88 PRO 4 CA 1
ATOM 3910 C C . PRO D 1 88 ? 13.992 18.831 156.366 1.00 20.00 88 PRO 4 C 1
ATOM 3911 O O . PRO D 1 88 ? 13.688 17.658 156.249 1.00 20.00 88 PRO 4 O 1
ATOM 3915 N N . VAL D 1 89 ? 13.470 19.600 157.296 1.00 20.00 89 VAL 4 N 1
ATOM 3916 C CA . VAL D 1 89 ? 12.480 19.037 158.168 1.00 20.00 89 VAL 4 CA 1
ATOM 3917 C C . VAL D 1 89 ? 11.098 19.085 157.554 1.00 20.00 89 VAL 4 C 1
ATOM 3918 O O . VAL D 1 89 ? 10.240 18.258 157.862 1.00 20.00 89 VAL 4 O 1
ATOM 3922 N N . ASN D 1 90 ? 10.891 20.009 156.635 1.00 20.00 90 ASN 4 N 1
ATOM 3923 C CA . ASN D 1 90 ? 9.575 20.149 156.031 1.00 20.00 90 ASN 4 CA 1
ATOM 3924 C C . ASN D 1 90 ? 9.411 19.792 154.553 1.00 20.00 90 ASN 4 C 1
ATOM 3925 O O . ASN D 1 90 ? 8.278 19.755 154.054 1.00 20.00 90 ASN 4 O 1
ATOM 3930 N N . ILE D 1 91 ? 10.518 19.531 153.860 1.00 20.00 91 ILE 4 N 1
ATOM 3931 C CA . ILE D 1 91 ? 10.476 19.179 152.462 1.00 20.00 91 ILE 4 CA 1
ATOM 3932 C C . ILE D 1 91 ? 9.229 18.308 152.193 1.00 20.00 91 ILE 4 C 1
ATOM 3933 O O . ILE D 1 91 ? 8.408 18.655 151.345 1.00 20.00 91 ILE 4 O 1
ATOM 3938 N N . GLN D 1 92 ? 8.975 17.316 153.042 1.00 20.00 92 GLN 4 N 1
ATOM 3939 C CA . GLN D 1 92 ? 7.792 16.491 152.861 1.00 20.00 92 GLN 4 CA 1
ATOM 3940 C C . GLN D 1 92 ? 6.523 17.336 152.886 1.00 20.00 92 GLN 4 C 1
ATOM 3941 O O . GLN D 1 92 ? 5.752 17.367 151.931 1.00 20.00 92 GLN 4 O 1
ATOM 3947 N N . THR D 1 93 ? 6.313 18.033 153.988 1.00 20.00 93 THR 4 N 1
ATOM 3948 C CA . THR D 1 93 ? 5.096 18.810 154.150 1.00 20.00 93 THR 4 CA 1
ATOM 3949 C C . THR D 1 93 ? 4.963 19.979 153.181 1.00 20.00 93 THR 4 C 1
ATOM 3950 O O . THR D 1 93 ? 3.862 20.416 152.881 1.00 20.00 93 THR 4 O 1
ATOM 3954 N N . ALA D 1 94 ? 6.074 20.420 152.615 1.00 20.00 94 ALA 4 N 1
ATOM 3955 C CA . ALA D 1 94 ? 6.037 21.520 151.689 1.00 20.00 94 ALA 4 CA 1
ATOM 3956 C C . ALA D 1 94 ? 5.468 20.944 150.408 1.00 20.00 94 ALA 4 C 1
ATOM 3957 O O . ALA D 1 94 ? 4.532 21.488 149.824 1.00 20.00 94 ALA 4 O 1
ATOM 3959 N N . CYS D 1 95 ? 5.983 19.800 149.998 1.00 20.00 95 CYS 4 N 1
ATOM 3960 C CA . CYS D 1 95 ? 5.466 19.206 148.791 1.00 20.00 95 CYS 4 CA 1
ATOM 3961 C C . CYS D 1 95 ? 3.989 18.933 148.971 1.00 20.00 95 CYS 4 C 1
ATOM 3962 O O . CYS D 1 95 ? 3.206 19.063 148.033 1.00 20.00 95 CYS 4 O 1
ATOM 3965 N N . LEU D 1 96 ? 3.593 18.578 150.181 1.00 20.00 96 LEU 4 N 1
ATOM 3966 C CA . LEU D 1 96 ? 2.193 18.312 150.401 1.00 20.00 96 LEU 4 CA 1
ATOM 3967 C C . LEU D 1 96 ? 1.371 19.576 150.292 1.00 20.00 96 LEU 4 C 1
ATOM 3968 O O . LEU D 1 96 ? 0.199 19.536 149.925 1.00 20.00 96 LEU 4 O 1
ATOM 3973 N N . ILE D 1 97 ? 1.987 20.710 150.568 1.00 20.00 97 ILE 4 N 1
ATOM 3974 C CA . ILE D 1 97 ? 1.246 21.944 150.517 1.00 20.00 97 ILE 4 CA 1
ATOM 3975 C C . ILE D 1 97 ? 1.081 22.543 149.124 1.00 20.00 97 ILE 4 C 1
ATOM 3976 O O . ILE D 1 97 ? 0.245 23.434 148.928 1.00 20.00 97 ILE 4 O 1
ATOM 3981 N N . MET D 1 98 ? 1.833 22.045 148.146 1.00 20.00 98 MET 4 N 1
ATOM 3982 C CA . MET D 1 98 ? 1.732 22.583 146.792 1.00 20.00 98 MET 4 CA 1
ATOM 3983 C C . MET D 1 98 ? 0.917 21.713 145.840 1.00 20.00 98 MET 4 C 1
ATOM 3984 O O . MET D 1 98 ? 0.498 22.160 144.769 1.00 20.00 98 MET 4 O 1
ATOM 3989 N N . GLU D 1 99 ? 0.768 20.452 146.212 1.00 20.00 99 GLU 4 N 1
ATOM 3990 C CA . GLU D 1 99 ? 0.041 19.463 145.431 1.00 20.00 99 GLU 4 CA 1
ATOM 3991 C C . GLU D 1 99 ? -1.389 19.969 145.162 1.00 20.00 99 GLU 4 C 1
ATOM 3992 O O . GLU D 1 99 ? -1.952 20.660 146.019 1.00 20.00 99 GLU 4 O 1
ATOM 3998 N N . GLY D 1 100 ? -1.948 19.679 143.978 1.00 20.00 100 GLY 4 N 1
ATOM 3999 C CA . GLY D 1 100 ? -3.328 20.074 143.661 1.00 20.00 100 GLY 4 CA 1
ATOM 4000 C C . GLY D 1 100 ? -3.544 21.529 143.318 1.00 20.00 100 GLY 4 C 1
ATOM 4001 O O . GLY D 1 100 ? -2.800 22.400 143.770 1.00 20.00 100 GLY 4 O 1
ATOM 4002 N N . ALA D 1 101 ? -4.545 21.811 142.496 1.00 20.00 101 ALA 4 N 1
ATOM 4003 C CA . ALA D 1 101 ? -4.769 23.198 142.108 1.00 20.00 101 ALA 4 CA 1
ATOM 4004 C C . ALA D 1 101 ? -5.683 24.053 142.979 1.00 20.00 101 ALA 4 C 1
ATOM 4005 O O . ALA D 1 101 ? -6.906 24.120 142.776 1.00 20.00 101 ALA 4 O 1
ATOM 4007 N N . GLU D 1 102 ? -5.092 24.693 143.976 1.00 20.00 102 GLU 4 N 1
ATOM 4008 C CA . GLU D 1 102 ? -5.868 25.589 144.818 1.00 20.00 102 GLU 4 CA 1
ATOM 4009 C C . GLU D 1 102 ? -5.945 26.858 143.964 1.00 20.00 102 GLU 4 C 1
ATOM 4010 O O . GLU D 1 102 ? -4.917 27.340 143.437 1.00 20.00 102 GLU 4 O 1
ATOM 4016 N N . PHE D 1 103 ? -7.166 27.308 143.702 1.00 20.00 103 PHE 4 N 1
ATOM 4017 C CA . PHE D 1 103 ? -7.333 28.474 142.858 1.00 20.00 103 PHE 4 CA 1
ATOM 4018 C C . PHE D 1 103 ? -6.594 29.730 143.404 1.00 20.00 103 PHE 4 C 1
ATOM 4019 O O . PHE D 1 103 ? -6.680 30.032 144.610 1.00 20.00 103 PHE 4 O 1
ATOM 4027 N N . THR D 1 104 ? -5.961 30.492 142.491 1.00 20.00 104 THR 4 N 1
ATOM 4028 C CA . THR D 1 104 ? -5.108 31.682 142.831 1.00 20.00 104 THR 4 CA 1
ATOM 4029 C C . THR D 1 104 ? -5.566 33.127 142.678 1.00 20.00 104 THR 4 C 1
ATOM 4030 O O . THR D 1 104 ? -6.534 33.453 141.937 1.00 20.00 104 THR 4 O 1
ATOM 4034 N N . GLU D 1 105 ? -4.583 33.941 143.118 1.00 20.00 105 GLU 4 N 1
ATOM 4035 C CA . GLU D 1 105 ? -4.553 35.411 143.094 1.00 20.00 105 GLU 4 CA 1
ATOM 4036 C C . GLU D 1 105 ? -5.298 35.989 141.880 1.00 20.00 105 GLU 4 C 1
ATOM 4037 O O . GLU D 1 105 ? -6.492 36.375 141.994 1.00 20.00 105 GLU 4 O 1
ATOM 4043 N N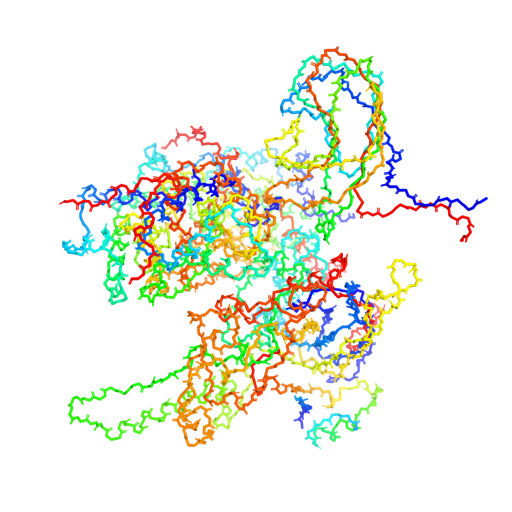 . ASN D 1 106 ? -4.590 36.009 140.735 1.00 20.00 106 ASN 4 N 1
ATOM 4044 C CA . ASN D 1 106 ? -5.104 36.547 139.471 1.00 20.00 106 ASN 4 CA 1
ATOM 4045 C C . ASN D 1 106 ? -4.491 35.769 138.312 1.00 20.00 106 ASN 4 C 1
ATOM 4046 O O . ASN D 1 106 ? -4.563 36.215 137.132 1.00 20.00 106 ASN 4 O 1
ATOM 4051 N N . ILE D 1 107 ? -3.881 34.621 138.631 1.00 20.00 107 ILE 4 N 1
ATOM 4052 C CA . ILE D 1 107 ? -3.242 33.815 137.575 1.00 20.00 107 ILE 4 CA 1
ATOM 4053 C C . ILE D 1 107 ? -4.215 33.105 136.562 1.00 20.00 107 ILE 4 C 1
ATOM 4054 O O . ILE D 1 107 ? -5.317 32.588 136.947 1.00 20.00 107 ILE 4 O 1
ATOM 4059 N N . ILE D 1 108 ? -3.777 33.086 135.289 1.00 20.00 108 ILE 4 N 1
ATOM 4060 C CA . ILE D 1 108 ? -4.541 32.495 134.165 1.00 20.00 108 ILE 4 CA 1
ATOM 4061 C C . ILE D 1 108 ? -5.332 31.195 134.373 1.00 20.00 108 ILE 4 C 1
ATOM 4062 O O . ILE D 1 108 ? -4.806 30.079 134.700 1.00 20.00 108 ILE 4 O 1
ATOM 4067 N N . ASN D 1 109 ? -6.627 31.366 134.142 1.00 20.00 109 ASN 4 N 1
ATOM 4068 C CA . ASN D 1 109 ? -7.517 30.242 134.279 1.00 20.00 109 ASN 4 CA 1
ATOM 4069 C C . ASN D 1 109 ? -7.683 29.505 132.958 1.00 20.00 109 ASN 4 C 1
ATOM 4070 O O . ASN D 1 109 ? -7.670 30.122 131.838 1.00 20.00 109 ASN 4 O 1
ATOM 4075 N N . GLY D 1 110 ? -7.824 28.176 133.106 1.00 20.00 110 GLY 4 N 1
ATOM 4076 C CA . GLY D 1 110 ? -7.940 27.292 131.943 1.00 20.00 110 GLY 4 CA 1
ATOM 4077 C C . GLY D 1 110 ? -6.519 26.755 131.748 1.00 20.00 110 GLY 4 C 1
ATOM 4078 O O . GLY D 1 110 ? -6.178 26.090 130.723 1.00 20.00 110 GLY 4 O 1
ATOM 4079 N N . VAL D 1 111 ? -5.667 27.082 132.738 1.00 20.00 111 VAL 4 N 1
ATOM 4080 C CA . VAL D 1 111 ? -4.274 26.649 132.694 1.00 20.00 111 VAL 4 CA 1
ATOM 4081 C C . VAL D 1 111 ? -3.864 25.763 133.902 1.00 20.00 111 VAL 4 C 1
ATOM 4082 O O . VAL D 1 111 ? -2.889 24.949 133.820 1.00 20.00 111 VAL 4 O 1
ATOM 4086 N N . GLU D 1 112 ? -4.652 25.892 134.984 1.00 20.00 112 GLU 4 N 1
ATOM 4087 C CA . GLU D 1 112 ? -4.428 25.112 136.212 1.00 20.00 112 GLU 4 CA 1
ATOM 4088 C C . GLU D 1 112 ? -4.550 23.554 135.979 1.00 20.00 112 GLU 4 C 1
ATOM 4089 O O . GLU D 1 112 ? -5.665 23.022 135.737 1.00 20.00 112 GLU 4 O 1
ATOM 4095 N N . ARG D 1 113 ? -3.399 22.852 135.981 1.00 20.00 113 ARG 4 N 1
ATOM 4096 C CA . ARG D 1 113 ? -3.340 21.365 135.832 1.00 20.00 113 ARG 4 CA 1
ATOM 4097 C C . ARG D 1 113 ? -2.780 20.881 137.212 1.00 20.00 113 ARG 4 C 1
ATOM 4098 O O . ARG D 1 113 ? -1.607 21.170 137.547 1.00 20.00 113 ARG 4 O 1
ATOM 4106 N N . PRO D 1 114 ? -3.608 20.158 138.025 1.00 20.00 114 PRO 4 N 1
ATOM 4107 C CA . PRO D 1 114 ? -3.197 19.674 139.357 1.00 20.00 114 PRO 4 CA 1
ATOM 4108 C C . PRO D 1 114 ? -1.774 19.137 139.430 1.00 20.00 114 PRO 4 C 1
ATOM 4109 O O . PRO D 1 114 ? -1.344 18.346 138.578 1.00 20.00 114 PRO 4 O 1
ATOM 4113 N N . VAL D 1 115 ? -1.038 19.635 140.419 1.00 20.00 115 VAL 4 N 1
ATOM 4114 C CA . VAL D 1 115 ? 0.336 19.211 140.612 1.00 20.00 115 VAL 4 CA 1
ATOM 4115 C C . VAL D 1 115 ? 0.315 17.921 141.385 1.00 20.00 115 VAL 4 C 1
ATOM 4116 O O . VAL D 1 115 ? -0.284 17.861 142.448 1.00 20.00 115 VAL 4 O 1
ATOM 4120 N N . LYS D 1 116 ? 0.944 16.882 140.867 1.00 20.00 116 LYS 4 N 1
ATOM 4121 C CA . LYS D 1 116 ? 0.964 15.627 141.595 1.00 20.00 116 LYS 4 CA 1
ATOM 4122 C C . LYS D 1 116 ? 1.932 15.905 142.739 1.00 20.00 116 LYS 4 C 1
ATOM 4123 O O . LYS D 1 116 ? 2.855 16.693 142.578 1.00 20.00 116 LYS 4 O 1
ATOM 4129 N N . ALA D 1 117 ? 1.718 15.283 143.891 1.00 20.00 117 ALA 4 N 1
ATOM 4130 C CA . ALA D 1 117 ? 2.576 15.499 145.044 1.00 20.00 117 ALA 4 CA 1
ATOM 4131 C C . ALA D 1 117 ? 3.960 14.868 144.893 1.00 20.00 117 ALA 4 C 1
ATOM 4132 O O . ALA D 1 117 ? 4.960 15.578 144.841 1.00 20.00 117 ALA 4 O 1
ATOM 4134 N N . ALA D 1 118 ? 4.011 13.543 144.784 1.00 20.00 118 ALA 4 N 1
ATOM 4135 C CA . ALA D 1 118 ? 5.273 12.822 144.650 1.00 20.00 118 ALA 4 CA 1
ATOM 4136 C C . ALA D 1 118 ? 6.207 13.464 143.657 1.00 20.00 118 ALA 4 C 1
ATOM 4137 O O . ALA D 1 118 ? 7.409 13.526 143.869 1.00 20.00 118 ALA 4 O 1
ATOM 4139 N N . GLU D 1 119 ? 5.643 13.921 142.558 1.00 20.00 119 GLU 4 N 1
ATOM 4140 C CA . GLU D 1 119 ? 6.399 14.576 141.520 1.00 20.00 119 GLU 4 CA 1
ATOM 4141 C C . GLU D 1 119 ? 7.230 15.682 142.159 1.00 20.00 119 GLU 4 C 1
ATOM 4142 O O . GLU D 1 119 ? 8.452 15.733 142.015 1.00 20.00 119 GLU 4 O 1
ATOM 4148 N N . LEU D 1 120 ? 6.553 16.535 142.913 1.00 20.00 120 LEU 4 N 1
ATOM 4149 C CA . LEU D 1 120 ? 7.191 17.646 143.567 1.00 20.00 120 LEU 4 CA 1
ATOM 4150 C C . LEU D 1 120 ? 8.389 17.198 144.370 1.00 20.00 120 LEU 4 C 1
ATOM 4151 O O . LEU D 1 120 ? 9.459 17.778 144.251 1.00 20.00 120 LEU 4 O 1
ATOM 4156 N N . PHE D 1 121 ? 8.249 16.102 145.094 1.00 20.00 121 PHE 4 N 1
ATOM 4157 C CA . PHE D 1 121 ? 9.339 15.596 145.927 1.00 20.00 121 PHE 4 CA 1
ATOM 4158 C C . PHE D 1 121 ? 10.432 14.943 145.061 1.00 20.00 121 PHE 4 C 1
ATOM 4159 O O . PHE D 1 121 ? 11.625 15.174 145.275 1.00 20.00 121 PHE 4 O 1
ATOM 4167 N N . ALA D 1 122 ? 10.047 14.219 144.021 1.00 20.00 122 ALA 4 N 1
ATOM 4168 C CA . ALA D 1 122 ? 11.046 13.567 143.198 1.00 20.00 122 ALA 4 CA 1
ATOM 4169 C C . ALA D 1 122 ? 11.959 14.619 142.606 1.00 20.00 122 ALA 4 C 1
ATOM 4170 O O . ALA D 1 122 ? 13.148 14.394 142.456 1.00 20.00 122 ALA 4 O 1
ATOM 4172 N N . PHE D 1 123 ? 11.404 15.768 142.249 1.00 20.00 123 PHE 4 N 1
ATOM 4173 C CA . PHE D 1 123 ? 12.232 16.821 141.690 1.00 20.00 123 PHE 4 CA 1
ATOM 4174 C C . PHE D 1 123 ? 13.081 17.478 142.762 1.00 20.00 123 PHE 4 C 1
ATOM 4175 O O . PHE D 1 123 ? 14.276 17.682 142.543 1.00 20.00 123 PHE 4 O 1
ATOM 4183 N N . THR D 1 124 ? 12.499 17.760 143.930 1.00 20.00 124 THR 4 N 1
ATOM 4184 C CA . THR D 1 124 ? 13.260 18.395 145.021 1.00 20.00 124 THR 4 CA 1
ATOM 4185 C C . THR D 1 124 ? 14.441 17.551 145.462 1.00 20.00 124 THR 4 C 1
ATOM 4186 O O . THR D 1 124 ? 15.455 18.092 145.862 1.00 20.00 124 THR 4 O 1
ATOM 4190 N N . LEU D 1 125 ? 14.299 16.232 145.432 1.00 20.00 125 LEU 4 N 1
ATOM 4191 C CA . LEU D 1 125 ? 15.404 15.388 145.799 1.00 20.00 125 LEU 4 CA 1
ATOM 4192 C C . LEU D 1 125 ? 16.458 15.516 144.724 1.00 20.00 125 LEU 4 C 1
ATOM 4193 O O . LEU D 1 125 ? 17.619 15.732 145.018 1.00 20.00 125 LEU 4 O 1
ATOM 4198 N N . ARG D 1 126 ? 16.056 15.458 143.464 1.00 20.00 126 ARG 4 N 1
ATOM 4199 C CA . ARG D 1 126 ? 17.036 15.578 142.421 1.00 20.00 126 ARG 4 CA 1
ATOM 4200 C C . ARG D 1 126 ? 17.694 16.924 142.454 1.00 20.00 126 ARG 4 C 1
ATOM 4201 O O . ARG D 1 126 ? 18.887 17.007 142.303 1.00 20.00 126 ARG 4 O 1
ATOM 4209 N N . VAL D 1 127 ? 16.946 17.987 142.674 1.00 20.00 127 VAL 4 N 1
ATOM 4210 C CA . VAL D 1 127 ? 17.601 19.271 142.725 1.00 20.00 127 VAL 4 CA 1
ATOM 4211 C C . VAL D 1 127 ? 18.449 19.299 143.958 1.00 20.00 127 VAL 4 C 1
ATOM 4212 O O . VAL D 1 127 ? 19.546 19.804 143.921 1.00 20.00 127 VAL 4 O 1
ATOM 4216 N N . ARG D 1 128 ? 17.944 18.750 145.057 1.00 20.00 128 ARG 4 N 1
ATOM 4217 C CA . ARG D 1 128 ? 18.703 18.731 146.304 1.00 20.00 128 ARG 4 CA 1
ATOM 4218 C C . ARG D 1 128 ? 19.977 17.914 146.076 1.00 20.00 128 ARG 4 C 1
ATOM 4219 O O . ARG D 1 128 ? 20.953 18.116 146.765 1.00 20.00 128 ARG 4 O 1
ATOM 4227 N N . ALA D 1 129 ? 19.971 16.982 145.128 1.00 20.00 129 ALA 4 N 1
ATOM 4228 C CA . ALA D 1 129 ? 21.175 16.199 144.822 1.00 20.00 129 ALA 4 CA 1
ATOM 4229 C C . ALA D 1 129 ? 21.772 16.986 143.701 1.00 20.00 129 ALA 4 C 1
ATOM 4230 O O . ALA D 1 129 ? 21.074 17.769 143.089 1.00 20.00 129 ALA 4 O 1
ATOM 4232 N N . GLY D 1 130 ? 23.051 16.845 143.418 1.00 20.00 130 GLY 4 N 1
ATOM 4233 C CA . GLY D 1 130 ? 23.587 17.645 142.319 1.00 20.00 130 GLY 4 CA 1
ATOM 4234 C C . GLY D 1 130 ? 23.058 17.217 140.951 1.00 20.00 130 GLY 4 C 1
ATOM 4235 O O . GLY D 1 130 ? 23.732 16.417 140.281 1.00 20.00 130 GLY 4 O 1
ATOM 4236 N N . ASN D 1 131 ? 21.895 17.721 140.517 1.00 20.00 131 ASN 4 N 1
ATOM 4237 C CA . ASN D 1 131 ? 21.304 17.332 139.217 1.00 20.00 131 ASN 4 CA 1
ATOM 4238 C C . ASN D 1 131 ? 20.606 18.496 138.693 1.00 20.00 131 ASN 4 C 1
ATOM 4239 O O . ASN D 1 131 ? 19.399 18.472 138.542 1.00 20.00 131 ASN 4 O 1
ATOM 4244 N N . THR D 1 132 ? 21.361 19.486 138.298 1.00 20.00 132 THR 4 N 1
ATOM 4245 C CA . THR D 1 132 ? 20.760 20.699 137.800 1.00 20.00 132 THR 4 CA 1
ATOM 4246 C C . THR D 1 132 ? 19.913 20.664 136.518 1.00 20.00 132 THR 4 C 1
ATOM 4247 O O . THR D 1 132 ? 19.043 21.504 136.315 1.00 20.00 132 THR 4 O 1
ATOM 4251 N N . ASP D 1 133 ? 20.151 19.670 135.678 1.00 20.00 133 ASP 4 N 1
ATOM 4252 C CA . ASP D 1 133 ? 19.488 19.524 134.389 1.00 20.00 133 ASP 4 CA 1
ATOM 4253 C C . ASP D 1 133 ? 17.993 19.483 134.441 1.00 20.00 133 ASP 4 C 1
ATOM 4254 O O . ASP D 1 133 ? 17.343 19.727 133.452 1.00 20.00 133 ASP 4 O 1
ATOM 4259 N N . VAL D 1 134 ? 17.419 19.090 135.551 1.00 20.00 134 VAL 4 N 1
ATOM 4260 C CA . VAL D 1 134 ? 15.996 19.064 135.545 1.00 20.00 134 VAL 4 CA 1
ATOM 4261 C C . VAL D 1 134 ? 15.521 20.489 135.366 1.00 20.00 134 VAL 4 C 1
ATOM 4262 O O . VAL D 1 134 ? 14.575 20.734 134.638 1.00 20.00 134 VAL 4 O 1
ATOM 4266 N N . LEU D 1 135 ? 16.191 21.446 135.981 1.00 20.00 135 LEU 4 N 1
ATOM 4267 C CA . LEU D 1 135 ? 15.774 22.809 135.772 1.00 20.00 135 LEU 4 CA 1
ATOM 4268 C C . LEU D 1 135 ? 16.092 23.200 134.354 1.00 20.00 135 LEU 4 C 1
ATOM 4269 O O . LEU D 1 135 ? 15.196 23.351 133.530 1.00 20.00 135 LEU 4 O 1
ATOM 4274 N N . THR D 1 136 ? 17.371 23.269 134.047 1.00 20.00 136 THR 4 N 1
ATOM 4275 C CA . THR D 1 136 ? 17.795 23.689 132.731 1.00 20.00 136 THR 4 CA 1
ATOM 4276 C C . THR D 1 136 ? 16.903 23.245 131.590 1.00 20.00 136 THR 4 C 1
ATOM 4277 O O . THR D 1 136 ? 16.318 24.089 130.912 1.00 20.00 136 THR 4 O 1
ATOM 4281 N N . ASP D 1 137 ? 16.676 21.941 131.470 1.00 20.00 137 ASP 4 N 1
ATOM 4282 C CA . ASP D 1 137 ? 15.828 21.417 130.394 1.00 20.00 137 ASP 4 CA 1
ATOM 4283 C C . ASP D 1 137 ? 14.459 22.064 130.526 1.00 20.00 137 ASP 4 C 1
ATOM 4284 O O . ASP D 1 137 ? 13.967 22.739 129.611 1.00 20.00 137 ASP 4 O 1
ATOM 4289 N N . ALA D 1 138 ? 13.937 21.998 131.735 1.00 20.00 138 ALA 4 N 1
ATOM 4290 C CA . ALA D 1 138 ? 12.638 22.542 132.025 1.00 20.00 138 ALA 4 CA 1
ATOM 4291 C C . ALA D 1 138 ? 12.435 24.001 131.689 1.00 20.00 138 ALA 4 C 1
ATOM 4292 O O . ALA D 1 138 ? 11.330 24.386 131.339 1.00 20.00 138 ALA 4 O 1
ATOM 4294 N N . GLU D 1 139 ? 13.463 24.824 131.772 1.00 20.00 139 GLU 4 N 1
ATOM 4295 C CA . GLU D 1 139 ? 13.220 26.195 131.435 1.00 20.00 139 GLU 4 CA 1
ATOM 4296 C C . GLU D 1 139 ? 13.069 26.358 129.957 1.00 20.00 139 GLU 4 C 1
ATOM 4297 O O . GLU D 1 139 ? 12.254 27.143 129.482 1.00 20.00 139 GLU 4 O 1
ATOM 4303 N N . GLU D 1 140 ? 13.868 25.640 129.200 1.00 20.00 140 GLU 4 N 1
ATOM 4304 C CA . GLU D 1 140 ? 13.753 25.820 127.788 1.00 20.00 140 GLU 4 CA 1
ATOM 4305 C C . GLU D 1 140 ? 12.394 25.460 127.282 1.00 20.00 140 GLU 4 C 1
ATOM 4306 O O . GLU D 1 140 ? 11.808 26.206 126.508 1.00 20.00 140 GLU 4 O 1
ATOM 4312 N N . ASN D 1 141 ? 11.847 24.368 127.764 1.00 20.00 141 ASN 4 N 1
ATOM 4313 C CA . ASN D 1 141 ? 10.535 24.033 127.312 1.00 20.00 141 ASN 4 CA 1
ATOM 4314 C C . ASN D 1 141 ? 9.675 25.266 127.537 1.00 20.00 141 ASN 4 C 1
ATOM 4315 O O . ASN D 1 141 ? 9.017 25.751 126.624 1.00 20.00 141 ASN 4 O 1
ATOM 4320 N N . VAL D 1 142 ? 9.817 25.861 128.714 1.00 20.00 142 VAL 4 N 1
ATOM 4321 C CA . VAL D 1 142 ? 9.060 27.055 129.054 1.00 20.00 142 VAL 4 CA 1
ATOM 4322 C C . VAL D 1 142 ? 9.327 28.119 128.051 1.00 20.00 142 VAL 4 C 1
ATOM 4323 O O . VAL D 1 142 ? 8.433 28.804 127.591 1.00 20.00 142 VAL 4 O 1
ATOM 4327 N N . ARG D 1 143 ? 10.594 28.324 127.786 1.00 20.00 143 ARG 4 N 1
ATOM 4328 C CA . ARG D 1 143 ? 10.970 29.330 126.853 1.00 20.00 143 ARG 4 CA 1
ATOM 4329 C C . ARG D 1 143 ? 10.277 29.135 125.521 1.00 20.00 143 ARG 4 C 1
ATOM 4330 O O . ARG D 1 143 ? 9.501 29.981 125.100 1.00 20.00 143 ARG 4 O 1
ATOM 4338 N N . GLN D 1 144 ? 10.522 28.024 124.852 1.00 20.00 144 GLN 4 N 1
ATOM 4339 C CA . GLN D 1 144 ? 9.884 27.820 123.567 1.00 20.00 144 GLN 4 CA 1
ATOM 4340 C C . GLN D 1 144 ? 8.366 28.057 123.563 1.00 20.00 144 GLN 4 C 1
ATOM 4341 O O . GLN D 1 144 ? 7.842 28.691 122.642 1.00 20.00 144 GLN 4 O 1
ATOM 4347 N N . LYS D 1 145 ? 7.663 27.582 124.583 1.00 20.00 145 LYS 4 N 1
ATOM 4348 C CA . LYS D 1 145 ? 6.231 27.802 124.642 1.00 20.00 145 LYS 4 CA 1
ATOM 4349 C C . LYS D 1 145 ? 6.001 29.316 124.504 1.00 20.00 145 LYS 4 C 1
ATOM 4350 O O . LYS D 1 145 ? 5.253 29.806 123.644 1.00 20.00 145 LYS 4 O 1
ATOM 4356 N N . LEU D 1 146 ? 6.752 30.054 125.300 1.00 20.00 146 LEU 4 N 1
ATOM 4357 C CA . LEU D 1 146 ? 6.644 31.487 125.310 1.00 20.00 146 LEU 4 CA 1
ATOM 4358 C C . LEU D 1 146 ? 7.153 32.111 124.029 1.00 20.00 146 LEU 4 C 1
ATOM 4359 O O . LEU D 1 146 ? 7.070 33.325 123.870 1.00 20.00 146 LEU 4 O 1
ATOM 4364 N N . ARG D 1 147 ? 7.766 31.359 123.137 1.00 20.00 147 ARG 4 N 1
ATOM 4365 C CA . ARG D 1 147 ? 8.194 32.048 121.950 1.00 20.00 147 ARG 4 CA 1
ATOM 4366 C C . ARG D 1 147 ? 7.199 31.874 120.885 1.00 20.00 147 ARG 4 C 1
ATOM 4367 O O . ARG D 1 147 ? 6.980 32.770 120.107 1.00 20.00 147 ARG 4 O 1
ATOM 4375 N N . ALA D 1 148 ? 6.533 30.744 120.885 1.00 20.00 148 ALA 4 N 1
ATOM 4376 C CA . ALA D 1 148 ? 5.565 30.553 119.853 1.00 20.00 148 ALA 4 CA 1
ATOM 4377 C C . ALA D 1 148 ? 4.416 31.443 120.254 1.00 20.00 148 ALA 4 C 1
ATOM 4378 O O . ALA D 1 148 ? 3.743 31.995 119.401 1.00 20.00 148 ALA 4 O 1
ATOM 4380 N N . GLU D 1 149 ? 4.251 31.648 121.556 1.00 20.00 149 GLU 4 N 1
ATOM 4381 C CA . GLU D 1 149 ? 3.175 32.451 122.078 1.00 20.00 149 GLU 4 CA 1
ATOM 4382 C C . GLU D 1 149 ? 3.451 33.928 121.772 1.00 20.00 149 GLU 4 C 1
ATOM 4383 O O . GLU D 1 149 ? 2.530 34.743 121.782 1.00 20.00 149 GLU 4 O 1
ATOM 4389 N N . GLY D 1 150 ? 4.693 34.251 121.426 1.00 20.00 150 GLY 4 N 1
ATOM 4390 C CA . GLY D 1 150 ? 5.019 35.615 121.076 1.00 20.00 150 GLY 4 CA 1
ATOM 4391 C C . GLY D 1 150 ? 5.608 36.431 122.192 1.00 20.00 150 GLY 4 C 1
ATOM 4392 O O . GLY D 1 150 ? 5.531 37.647 122.180 1.00 20.00 150 GLY 4 O 1
ATOM 4393 N N . VAL D 1 151 ? 6.165 35.776 123.188 1.00 20.00 151 VAL 4 N 1
ATOM 4394 C CA . VAL D 1 151 ? 6.787 36.527 124.236 1.00 20.00 151 VAL 4 CA 1
ATOM 4395 C C . VAL D 1 151 ? 8.269 36.682 123.845 1.00 20.00 151 VAL 4 C 1
ATOM 4396 O O . VAL D 1 151 ? 9.136 36.903 124.668 1.00 20.00 151 VAL 4 O 1
ATOM 4400 N N . MET D 1 152 ? 8.504 36.430 122.544 1.00 20.00 152 MET 4 N 1
ATOM 4401 C CA . MET D 1 152 ? 9.795 36.610 121.865 1.00 20.00 152 MET 4 CA 1
ATOM 4402 C C . MET D 1 152 ? 9.772 35.915 120.499 1.00 20.00 152 MET 4 C 1
ATOM 4403 O O . MET D 1 152 ? 10.387 36.497 119.581 1.00 20.00 152 MET 4 O 1
ATOM 4409 N N . GLN E 2 4 ? 0.458 18.694 98.042 1.00 20.00 4 GLN F N 1
ATOM 4410 C CA . GLN E 2 4 ? 1.747 19.329 97.504 1.00 20.00 4 GLN F CA 1
ATOM 4411 C C . GLN E 2 4 ? 2.620 18.191 97.840 1.00 20.00 4 GLN F C 1
ATOM 4412 O O . GLN E 2 4 ? 3.854 18.302 97.694 1.00 20.00 4 GLN F O 1
ATOM 4418 N N . THR E 2 5 ? 1.781 17.128 98.214 1.00 20.00 5 THR F N 1
ATOM 4419 C CA . THR E 2 5 ? 2.339 15.920 98.785 1.00 20.00 5 THR F CA 1
ATOM 4420 C C . THR E 2 5 ? 3.725 16.332 98.937 1.00 20.00 5 THR F C 1
ATOM 4421 O O . THR E 2 5 ? 4.516 15.681 99.554 1.00 20.00 5 THR F O 1
ATOM 4425 N N . GLY E 2 6 ? 3.971 17.419 98.253 1.00 20.00 6 GLY F N 1
ATOM 4426 C CA . GLY E 2 6 ? 5.229 18.139 98.400 1.00 20.00 6 GLY F CA 1
ATOM 4427 C C . GLY E 2 6 ? 6.463 17.529 97.746 1.00 20.00 6 GLY F C 1
ATOM 4428 O O . GLY E 2 6 ? 7.322 16.907 98.373 1.00 20.00 6 GLY F O 1
ATOM 4429 N N . ALA E 2 7 ? 6.599 17.762 96.497 1.00 20.00 7 ALA F N 1
ATOM 4430 C CA . ALA E 2 7 ? 7.793 17.336 95.832 1.00 20.00 7 ALA F CA 1
ATOM 4431 C C . ALA E 2 7 ? 8.687 18.555 95.761 1.00 20.00 7 ALA F C 1
ATOM 4432 O O . ALA E 2 7 ? 9.811 18.458 95.224 1.00 20.00 7 ALA F O 1
ATOM 4434 N N . GLU E 2 8 ? 8.095 19.640 96.347 1.00 20.00 8 GLU F N 1
ATOM 4435 C CA . GLU E 2 8 ? 8.711 20.992 96.371 1.00 20.00 8 GLU F CA 1
ATOM 4436 C C . GLU E 2 8 ? 9.699 21.187 97.536 1.00 20.00 8 GLU F C 1
ATOM 4437 O O . GLU E 2 8 ? 9.775 22.264 98.146 1.00 20.00 8 GLU F O 1
ATOM 4443 N N . ARG E 2 9 ? 10.463 20.144 97.793 1.00 20.00 9 ARG F N 1
ATOM 4444 C CA . ARG E 2 9 ? 11.512 20.154 98.833 1.00 20.00 9 ARG F CA 1
ATOM 4445 C C . ARG E 2 9 ? 12.850 20.429 98.192 1.00 20.00 9 ARG F C 1
ATOM 4446 O O . ARG E 2 9 ? 13.045 20.096 97.023 1.00 20.00 9 ARG F O 1
ATOM 4454 N N . MET E 2 10 ? 13.791 20.966 98.966 1.00 20.00 10 MET F N 1
ATOM 4455 C CA . MET E 2 10 ? 15.139 21.191 98.450 1.00 20.00 10 MET F CA 1
ATOM 4456 C C . MET E 2 10 ? 16.055 20.206 99.086 1.00 20.00 10 MET F C 1
ATOM 4457 O O . MET E 2 10 ? 15.767 19.691 100.143 1.00 20.00 10 MET F O 1
ATOM 4462 N N . PRO E 2 11 ? 17.225 20.003 98.503 1.00 20.00 11 PRO F N 1
ATOM 4463 C CA . PRO E 2 11 ? 18.201 19.078 99.050 1.00 20.00 11 PRO F CA 1
ATOM 4464 C C . PRO E 2 11 ? 19.090 19.763 100.086 1.00 20.00 11 PRO F C 1
ATOM 4465 O O . PRO E 2 11 ? 19.629 20.811 99.812 1.00 20.00 11 PRO F O 1
ATOM 4469 N N . HIS E 2 12 ? 19.325 19.134 101.232 1.00 20.00 12 HIS F N 1
ATOM 4470 C CA . HIS E 2 12 ? 20.185 19.729 102.231 1.00 20.00 12 HIS F CA 1
ATOM 4471 C C . HIS E 2 12 ? 21.425 18.855 102.283 1.00 20.00 12 HIS F C 1
ATOM 4472 O O . HIS E 2 12 ? 21.324 17.642 102.134 1.00 20.00 12 HIS F O 1
ATOM 4479 N N . ASP E 2 13 ? 22.589 19.446 102.503 1.00 20.00 13 ASP F N 1
ATOM 4480 C CA . ASP E 2 13 ? 23.809 18.655 102.509 1.00 20.00 13 ASP F CA 1
ATOM 4481 C C . ASP E 2 13 ? 24.253 18.158 103.863 1.00 20.00 13 ASP F C 1
ATOM 4482 O O . ASP E 2 13 ? 25.032 18.793 104.513 1.00 20.00 13 ASP F O 1
ATOM 4487 N N . LEU E 2 14 ? 23.818 16.997 104.281 1.00 20.00 14 LEU F N 1
ATOM 4488 C CA . LEU E 2 14 ? 24.255 16.532 105.577 1.00 20.00 14 LEU F CA 1
ATOM 4489 C C . LEU E 2 14 ? 25.508 15.692 105.532 1.00 20.00 14 LEU F C 1
ATOM 4490 O O . LEU E 2 14 ? 25.792 14.951 106.464 1.00 20.00 14 LEU F O 1
ATOM 4495 N N . SER E 2 15 ? 26.285 15.803 104.472 1.00 20.00 15 SER F N 1
ATOM 4496 C CA . SER E 2 15 ? 27.474 14.972 104.399 1.00 20.00 15 SER F CA 1
ATOM 4497 C C . SER E 2 15 ? 28.539 15.347 105.441 1.00 20.00 15 SER F C 1
ATOM 4498 O O . SER E 2 15 ? 28.719 16.511 105.742 1.00 20.00 15 SER F O 1
ATOM 4501 N N . HIS E 2 16 ? 29.275 14.372 105.974 1.00 20.00 16 HIS F N 1
ATOM 4502 C CA . HIS E 2 16 ? 30.284 14.692 106.973 1.00 20.00 16 HIS F CA 1
ATOM 4503 C C . HIS E 2 16 ? 31.319 13.632 107.141 1.00 20.00 16 HIS F C 1
ATOM 4504 O O . HIS E 2 16 ? 30.967 12.486 107.273 1.00 20.00 16 HIS F O 1
ATOM 4511 N N . LEU E 2 17 ? 32.576 14.025 107.300 1.00 20.00 17 LEU F N 1
ATOM 4512 C CA . LEU E 2 17 ? 33.654 13.054 107.464 1.00 20.00 17 LEU F CA 1
ATOM 4513 C C . LEU E 2 17 ? 33.614 12.621 108.842 1.00 20.00 17 LEU F C 1
ATOM 4514 O O . LEU E 2 17 ? 33.339 13.407 109.723 1.00 20.00 17 LEU F O 1
ATOM 4519 N N . GLY E 2 18 ? 33.847 11.347 109.023 1.00 20.00 18 GLY F N 1
ATOM 4520 C CA . GLY E 2 18 ? 33.893 10.824 110.349 1.00 20.00 18 GLY F CA 1
ATOM 4521 C C . GLY E 2 18 ? 35.048 9.858 110.513 1.00 20.00 18 GLY F C 1
ATOM 4522 O O . GLY E 2 18 ? 35.027 8.797 109.903 1.00 20.00 18 GLY F O 1
ATOM 4523 N N . PHE E 2 19 ? 36.087 10.245 111.255 1.00 20.00 19 PHE F N 1
ATOM 4524 C CA . PHE E 2 19 ? 37.208 9.357 111.531 1.00 20.00 19 PHE F CA 1
ATOM 4525 C C . PHE E 2 19 ? 36.780 8.476 112.664 1.00 20.00 19 PHE F C 1
ATOM 4526 O O . PHE E 2 19 ? 36.756 8.896 113.816 1.00 20.00 19 PHE F O 1
ATOM 4534 N N . LEU E 2 20 ? 36.397 7.259 112.364 1.00 20.00 20 LEU F N 1
ATOM 4535 C CA . LEU E 2 20 ? 36.016 6.407 113.443 1.00 20.00 20 LEU F CA 1
ATOM 4536 C C . LEU E 2 20 ? 36.971 5.259 113.662 1.00 20.00 20 LEU F C 1
ATOM 4537 O O . LEU E 2 20 ? 38.088 5.238 113.151 1.00 20.00 20 LEU F O 1
ATOM 4542 N N . ALA E 2 21 ? 36.557 4.341 114.513 1.00 20.00 21 ALA F N 1
ATOM 4543 C CA . ALA E 2 21 ? 37.359 3.182 114.840 1.00 20.00 21 ALA F CA 1
ATOM 4544 C C . ALA E 2 21 ? 36.611 2.368 115.873 1.00 20.00 21 ALA F C 1
ATOM 4545 O O . ALA E 2 21 ? 35.792 2.900 116.624 1.00 20.00 21 ALA F O 1
ATOM 4547 N N . GLY E 2 22 ? 36.953 1.099 115.970 1.00 20.00 22 GLY F N 1
ATOM 4548 C CA . GLY E 2 22 ? 36.215 0.245 116.857 1.00 20.00 22 GLY F CA 1
ATOM 4549 C C . GLY E 2 22 ? 36.804 -1.087 117.225 1.00 20.00 22 GLY F C 1
ATOM 4550 O O . GLY E 2 22 ? 37.985 -1.298 117.062 1.00 20.00 22 GLY F O 1
ATOM 4551 N N . GLN E 2 23 ? 35.953 -2.038 117.581 1.00 20.00 23 GLN F N 1
ATOM 4552 C CA . GLN E 2 23 ? 36.405 -3.329 118.080 1.00 20.00 23 GLN F CA 1
ATOM 4553 C C . GLN E 2 23 ? 35.807 -4.534 117.346 1.00 20.00 23 GLN F C 1
ATOM 4554 O O . GLN E 2 23 ? 34.609 -4.564 117.078 1.00 20.00 23 GLN F O 1
ATOM 4560 N N . ILE E 2 24 ? 36.632 -5.547 117.086 1.00 20.00 24 ILE F N 1
ATOM 4561 C CA . ILE E 2 24 ? 36.246 -6.771 116.360 1.00 20.00 24 ILE F CA 1
ATOM 4562 C C . ILE E 2 24 ? 35.315 -7.723 117.075 1.00 20.00 24 ILE F C 1
ATOM 4563 O O . ILE E 2 24 ? 35.622 -8.229 118.103 1.00 20.00 24 ILE F O 1
ATOM 4568 N N . GLY E 2 25 ? 34.183 -8.012 116.486 1.00 20.00 25 GLY F N 1
ATOM 4569 C CA . GLY E 2 25 ? 33.256 -8.899 117.125 1.00 20.00 25 GLY F CA 1
ATOM 4570 C C . GLY E 2 25 ? 32.126 -8.094 117.706 1.00 20.00 25 GLY F C 1
ATOM 4571 O O . GLY E 2 25 ? 31.105 -8.655 118.073 1.00 20.00 25 GLY F O 1
ATOM 4572 N N . ARG E 2 26 ? 32.240 -6.774 117.707 1.00 20.00 26 ARG F N 1
ATOM 4573 C CA . ARG E 2 26 ? 31.182 -5.974 118.286 1.00 20.00 26 ARG F CA 1
ATOM 4574 C C . ARG E 2 26 ? 30.613 -4.886 117.398 1.00 20.00 26 ARG F C 1
ATOM 4575 O O . ARG E 2 26 ? 31.348 -4.076 116.850 1.00 20.00 26 ARG F O 1
ATOM 4583 N N . LEU E 2 27 ? 29.289 -4.872 117.299 1.00 20.00 27 LEU F N 1
ATOM 4584 C CA . LEU E 2 27 ? 28.535 -3.944 116.472 1.00 20.00 27 LEU F CA 1
ATOM 4585 C C . LEU E 2 27 ? 28.545 -2.543 116.983 1.00 20.00 27 LEU F C 1
ATOM 4586 O O . LEU E 2 27 ? 27.931 -2.270 117.976 1.00 20.00 27 LEU F O 1
ATOM 4591 N N . ILE E 2 28 ? 29.189 -1.639 116.266 1.00 20.00 28 ILE F N 1
ATOM 4592 C CA . ILE E 2 28 ? 29.270 -0.259 116.677 1.00 20.00 28 ILE F CA 1
ATOM 4593 C C . ILE E 2 28 ? 28.484 0.613 115.726 1.00 20.00 28 ILE F C 1
ATOM 4594 O O . ILE E 2 28 ? 28.475 0.311 114.552 1.00 20.00 28 ILE F O 1
ATOM 4599 N N . THR E 2 29 ? 27.852 1.695 116.184 1.00 20.00 29 THR F N 1
ATOM 4600 C CA . THR E 2 29 ? 27.146 2.591 115.264 1.00 20.00 29 THR F CA 1
ATOM 4601 C C . THR E 2 29 ? 28.211 3.504 114.599 1.00 20.00 29 THR F C 1
ATOM 4602 O O . THR E 2 29 ? 29.177 3.886 115.232 1.00 20.00 29 THR F O 1
ATOM 4606 N N . ILE E 2 30 ? 28.076 3.843 113.325 1.00 20.00 30 ILE F N 1
ATOM 4607 C CA . ILE E 2 30 ? 29.088 4.690 112.701 1.00 20.00 30 ILE F CA 1
ATOM 4608 C C . ILE E 2 30 ? 28.681 6.158 112.553 1.00 20.00 30 ILE F C 1
ATOM 4609 O O . ILE E 2 30 ? 29.521 7.034 112.605 1.00 20.00 30 ILE F O 1
ATOM 4614 N N . SER E 2 31 ? 27.399 6.414 112.340 1.00 20.00 31 SER F N 1
ATOM 4615 C CA . SER E 2 31 ? 26.875 7.765 112.193 1.00 20.00 31 SER F CA 1
ATOM 4616 C C . SER E 2 31 ? 25.346 7.638 112.319 1.00 20.00 31 SER F C 1
ATOM 4617 O O . SER E 2 31 ? 24.800 6.576 112.046 1.00 20.00 31 SER F O 1
ATOM 4620 N N . THR E 2 32 ? 24.660 8.696 112.725 1.00 20.00 32 THR F N 1
ATOM 4621 C CA . THR E 2 32 ? 23.219 8.676 112.886 1.00 20.00 32 THR F CA 1
ATOM 4622 C C . THR E 2 32 ? 22.753 9.998 112.292 1.00 20.00 32 THR F C 1
ATOM 4623 O O . THR E 2 32 ? 23.356 11.030 112.601 1.00 20.00 32 THR F O 1
ATOM 4627 N N . THR E 2 33 ? 21.816 10.007 111.343 1.00 20.00 33 THR F N 1
ATOM 4628 C CA . THR E 2 33 ? 21.348 11.294 110.852 1.00 20.00 33 THR F CA 1
ATOM 4629 C C . THR E 2 33 ? 19.880 11.303 111.120 1.00 20.00 33 THR F C 1
ATOM 4630 O O . THR E 2 33 ? 19.167 10.428 110.705 1.00 20.00 33 THR F O 1
ATOM 4634 N N . PRO E 2 34 ? 19.441 12.230 111.967 1.00 20.00 34 PRO F N 1
ATOM 4635 C CA . PRO E 2 34 ? 18.027 12.291 112.304 1.00 20.00 34 PRO F CA 1
ATOM 4636 C C . PRO E 2 34 ? 17.303 12.735 111.082 1.00 20.00 34 PRO F C 1
ATOM 4637 O O . PRO E 2 34 ? 17.673 13.720 110.465 1.00 20.00 34 PRO F O 1
ATOM 4641 N N . VAL E 2 35 ? 16.285 11.978 110.722 1.00 20.00 35 VAL F N 1
ATOM 4642 C CA . VAL E 2 35 ? 15.476 12.294 109.575 1.00 20.00 35 VAL F CA 1
ATOM 4643 C C . VAL E 2 35 ? 14.132 12.781 110.051 1.00 20.00 35 VAL F C 1
ATOM 4644 O O . VAL E 2 35 ? 13.673 12.409 111.111 1.00 20.00 35 VAL F O 1
ATOM 4648 N N . ILE E 2 36 ? 13.528 13.668 109.283 1.00 20.00 36 ILE F N 1
ATOM 4649 C CA . ILE E 2 36 ? 12.208 14.235 109.576 1.00 20.00 36 ILE F CA 1
ATOM 4650 C C . ILE E 2 36 ? 11.261 13.478 108.675 1.00 20.00 36 ILE F C 1
ATOM 4651 O O . ILE E 2 36 ? 11.727 12.778 107.803 1.00 20.00 36 ILE F O 1
ATOM 4656 N N . ALA E 2 37 ? 9.951 13.646 108.792 1.00 20.00 37 ALA F N 1
ATOM 4657 C CA . ALA E 2 37 ? 9.049 12.867 107.948 1.00 20.00 37 ALA F CA 1
ATOM 4658 C C . ALA E 2 37 ? 8.915 13.396 106.549 1.00 20.00 37 ALA F C 1
ATOM 4659 O O . ALA E 2 37 ? 8.658 14.548 106.351 1.00 20.00 37 ALA F O 1
ATOM 4661 N N . GLY E 2 38 ? 9.109 12.546 105.567 1.00 20.00 38 GLY F N 1
ATOM 4662 C CA . GLY E 2 38 ? 8.979 12.957 104.175 1.00 20.00 38 GLY F CA 1
ATOM 4663 C C . GLY E 2 38 ? 10.258 13.509 103.600 1.00 20.00 38 GLY F C 1
ATOM 4664 O O . GLY E 2 38 ? 10.209 14.426 102.789 1.00 20.00 38 GLY F O 1
ATOM 4665 N N . ASP E 2 39 ? 11.336 12.754 103.798 1.00 20.00 39 ASP F N 1
ATOM 4666 C CA . ASP E 2 39 ? 12.663 13.184 103.431 1.00 20.00 39 ASP F CA 1
ATOM 4667 C C . ASP E 2 39 ? 13.502 12.566 102.334 1.00 20.00 39 ASP F C 1
ATOM 4668 O O . ASP E 2 39 ? 14.509 13.160 101.967 1.00 20.00 39 ASP F O 1
ATOM 4673 N N . SER E 2 40 ? 13.305 11.334 101.911 1.00 20.00 40 SER F N 1
ATOM 4674 C CA . SER E 2 40 ? 14.080 10.786 100.793 1.00 20.00 40 SER F CA 1
ATOM 4675 C C . SER E 2 40 ? 15.472 10.443 101.308 1.00 20.00 40 SER F C 1
ATOM 4676 O O . SER E 2 40 ? 16.124 9.526 100.609 1.00 20.00 40 SER F O 1
ATOM 4679 N N . PHE E 2 41 ? 16.177 11.000 102.283 1.00 20.00 41 PHE F N 1
ATOM 4680 C CA . PHE E 2 41 ? 17.524 10.604 102.728 1.00 20.00 41 PHE F CA 1
ATOM 4681 C C . PHE E 2 41 ? 18.329 9.718 101.801 1.00 20.00 41 PHE F C 1
ATOM 4682 O O . PHE E 2 41 ? 18.027 8.556 101.688 1.00 20.00 41 PHE F O 1
ATOM 4690 N N . GLU E 2 42 ? 19.455 10.197 101.314 1.00 20.00 42 GLU F N 1
ATOM 4691 C CA . GLU E 2 42 ? 20.272 9.452 100.367 1.00 20.00 42 GLU F CA 1
ATOM 4692 C C . GLU E 2 42 ? 21.735 9.471 100.808 1.00 20.00 42 GLU F C 1
ATOM 4693 O O . GLU E 2 42 ? 22.270 10.544 101.031 1.00 20.00 42 GLU F O 1
ATOM 4699 N N . MET E 2 43 ? 22.389 8.313 100.934 1.00 20.00 43 MET F N 1
ATOM 4700 C CA . MET E 2 43 ? 23.783 8.252 101.405 1.00 20.00 43 MET F CA 1
ATOM 4701 C C . MET E 2 43 ? 24.776 7.486 100.559 1.00 20.00 43 MET F C 1
ATOM 4702 O O . MET E 2 43 ? 24.483 6.417 100.051 1.00 20.00 43 MET F O 1
ATOM 4707 N N . ASP E 2 44 ? 26.005 7.978 100.540 1.00 20.00 44 ASP F N 1
ATOM 4708 C CA . ASP E 2 44 ? 27.096 7.371 99.803 1.00 20.00 44 ASP F CA 1
ATOM 4709 C C . ASP E 2 44 ? 28.336 7.432 100.644 1.00 20.00 44 ASP F C 1
ATOM 4710 O O . ASP E 2 44 ? 29.001 8.451 100.699 1.00 20.00 44 ASP F O 1
ATOM 4715 N N . ALA E 2 45 ? 28.676 6.319 101.262 1.00 20.00 45 ALA F N 1
ATOM 4716 C CA . ALA E 2 45 ? 29.819 6.288 102.131 1.00 20.00 45 ALA F CA 1
ATOM 4717 C C . ALA E 2 45 ? 31.027 5.630 101.547 1.00 20.00 45 ALA F C 1
ATOM 4718 O O . ALA E 2 45 ? 30.974 4.460 101.182 1.00 20.00 45 ALA F O 1
ATOM 4720 N N . VAL E 2 46 ? 32.121 6.375 101.477 1.00 20.00 46 VAL F N 1
ATOM 4721 C CA . VAL E 2 46 ? 33.379 5.885 100.959 1.00 20.00 46 VAL F CA 1
ATOM 4722 C C . VAL E 2 46 ? 34.436 6.087 102.006 1.00 20.00 46 VAL F C 1
ATOM 4723 O O . VAL E 2 46 ? 34.411 7.066 102.718 1.00 20.00 46 VAL F O 1
ATOM 4727 N N . GLY E 2 47 ? 35.387 5.175 102.086 1.00 20.00 47 GLY F N 1
ATOM 4728 C CA . GLY E 2 47 ? 36.450 5.282 103.072 1.00 20.00 47 GLY F CA 1
ATOM 4729 C C . GLY E 2 47 ? 37.347 4.059 103.087 1.00 20.00 47 GLY F C 1
ATOM 4730 O O . GLY E 2 47 ? 37.242 3.216 102.205 1.00 20.00 47 GLY F O 1
ATOM 4731 N N . ALA E 2 48 ? 38.216 3.940 104.085 1.00 20.00 48 ALA F N 1
ATOM 4732 C CA . ALA E 2 48 ? 39.130 2.804 104.179 1.00 20.00 48 ALA F CA 1
ATOM 4733 C C . ALA E 2 48 ? 39.022 2.079 105.500 1.00 20.00 48 ALA F C 1
ATOM 4734 O O . ALA E 2 48 ? 38.782 2.696 106.534 1.00 20.00 48 ALA F O 1
ATOM 4736 N N . LEU E 2 49 ? 39.215 0.772 105.475 1.00 20.00 49 LEU F N 1
ATOM 4737 C CA . LEU E 2 49 ? 39.129 -0.014 106.686 1.00 20.00 49 LEU F CA 1
ATOM 4738 C C . LEU E 2 49 ? 40.470 -0.603 106.901 1.00 20.00 49 LEU F C 1
ATOM 4739 O O . LEU E 2 49 ? 41.079 -1.078 105.958 1.00 20.00 49 LEU F O 1
ATOM 4744 N N . ARG E 2 50 ? 40.947 -0.559 108.133 1.00 20.00 50 ARG F N 1
ATOM 4745 C CA . ARG E 2 50 ? 42.261 -1.079 108.474 1.00 20.00 50 ARG F CA 1
ATOM 4746 C C . ARG E 2 50 ? 42.252 -1.927 109.746 1.00 20.00 50 ARG F C 1
ATOM 4747 O O . ARG E 2 50 ? 41.269 -1.985 110.453 1.00 20.00 50 ARG F O 1
ATOM 4755 N N . LEU E 2 51 ? 43.354 -2.593 110.029 1.00 20.00 51 LEU F N 1
ATOM 4756 C CA . LEU E 2 51 ? 43.483 -3.386 111.225 1.00 20.00 51 LEU F CA 1
ATOM 4757 C C . LEU E 2 51 ? 44.788 -2.896 111.755 1.00 20.00 51 LEU F C 1
ATOM 4758 O O . LEU E 2 51 ? 45.701 -2.614 110.997 1.00 20.00 51 LEU F O 1
ATOM 4763 N N . SER E 2 52 ? 44.881 -2.740 113.050 1.00 20.00 52 SER F N 1
ATOM 4764 C CA . SER E 2 52 ? 46.111 -2.268 113.612 1.00 20.00 52 SER F CA 1
ATOM 4765 C C . SER E 2 52 ? 47.203 -3.189 113.142 1.00 20.00 52 SER F C 1
ATOM 4766 O O . SER E 2 52 ? 47.006 -4.372 112.997 1.00 20.00 52 SER F O 1
ATOM 4769 N N . PRO E 2 53 ? 48.389 -2.660 112.969 1.00 20.00 53 PRO F N 1
ATOM 4770 C CA . PRO E 2 53 ? 49.547 -3.393 112.508 1.00 20.00 53 PRO F CA 1
ATOM 4771 C C . PRO E 2 53 ? 49.646 -4.769 113.119 1.00 20.00 53 PRO F C 1
ATOM 4772 O O . PRO E 2 53 ? 49.883 -4.879 114.309 1.00 20.00 53 PRO F O 1
ATOM 4776 N N . LEU E 2 54 ? 49.431 -5.805 112.304 1.00 20.00 54 LEU F N 1
ATOM 4777 C CA . LEU E 2 54 ? 49.502 -7.197 112.769 1.00 20.00 54 LEU F CA 1
ATOM 4778 C C . LEU E 2 54 ? 50.925 -7.604 113.128 1.00 20.00 54 LEU F C 1
ATOM 4779 O O . LEU E 2 54 ? 51.865 -6.986 112.643 1.00 20.00 54 LEU F O 1
ATOM 4784 N N . ARG E 2 55 ? 51.088 -8.661 113.932 1.00 20.00 55 ARG F N 1
ATOM 4785 C CA . ARG E 2 55 ? 52.412 -9.123 114.322 1.00 20.00 55 ARG F CA 1
ATOM 4786 C C . ARG E 2 55 ? 53.172 -9.804 113.205 1.00 20.00 55 ARG F C 1
ATOM 4787 O O . ARG E 2 55 ? 54.359 -9.562 113.039 1.00 20.00 55 ARG F O 1
ATOM 4795 N N . ARG E 2 56 ? 52.513 -10.721 112.508 1.00 20.00 56 ARG F N 1
ATOM 4796 C CA . ARG E 2 56 ? 53.146 -11.408 111.388 1.00 20.00 56 ARG F CA 1
ATOM 4797 C C . ARG E 2 56 ? 52.469 -11.036 110.094 1.00 20.00 56 ARG F C 1
ATOM 4798 O O . ARG E 2 56 ? 51.410 -10.430 110.108 1.00 20.00 56 ARG F O 1
ATOM 4806 N N . GLY E 2 57 ? 53.047 -11.480 108.982 1.00 20.00 57 GLY F N 1
ATOM 4807 C CA . GLY E 2 57 ? 52.468 -11.216 107.673 1.00 20.00 57 GLY F CA 1
ATOM 4808 C C . GLY E 2 57 ? 50.979 -11.486 107.575 1.00 20.00 57 GLY F C 1
ATOM 4809 O O . GLY E 2 57 ? 50.366 -12.075 108.462 1.00 20.00 57 GLY F O 1
ATOM 4810 N N . LEU E 2 58 ? 50.383 -11.100 106.472 1.00 20.00 58 LEU F N 1
ATOM 4811 C CA . LEU E 2 58 ? 49.000 -11.311 106.366 1.00 20.00 58 LEU F CA 1
ATOM 4812 C C . LEU E 2 58 ? 48.735 -12.793 106.262 1.00 20.00 58 LEU F C 1
ATOM 4813 O O . LEU E 2 58 ? 49.480 -13.495 105.604 1.00 20.00 58 LEU F O 1
ATOM 4818 N N . ALA E 2 59 ? 47.699 -13.256 106.959 1.00 20.00 59 ALA F N 1
ATOM 4819 C CA . ALA E 2 59 ? 47.301 -14.652 106.959 1.00 20.00 59 ALA F CA 1
ATOM 4820 C C . ALA E 2 59 ? 45.857 -14.868 106.570 1.00 20.00 59 ALA F C 1
ATOM 4821 O O . ALA E 2 59 ? 45.579 -15.718 105.743 1.00 20.00 59 ALA F O 1
ATOM 4823 N N . ILE E 2 60 ? 44.928 -14.210 107.256 1.00 20.00 60 ILE F N 1
ATOM 4824 C CA . ILE E 2 60 ? 43.524 -14.347 106.886 1.00 20.00 60 ILE F CA 1
ATOM 4825 C C . ILE E 2 60 ? 42.922 -12.980 106.762 1.00 20.00 60 ILE F C 1
ATOM 4826 O O . ILE E 2 60 ? 43.451 -12.016 107.327 1.00 20.00 60 ILE F O 1
ATOM 4831 N N . ASP E 2 61 ? 41.786 -12.887 106.082 1.00 20.00 61 ASP F N 1
ATOM 4832 C CA . ASP E 2 61 ? 41.126 -11.603 105.940 1.00 20.00 61 ASP F CA 1
ATOM 4833 C C . ASP E 2 61 ? 39.858 -11.618 106.748 1.00 20.00 61 ASP F C 1
ATOM 4834 O O . ASP E 2 61 ? 39.370 -12.674 107.081 1.00 20.00 61 ASP F O 1
ATOM 4839 N N . SER E 2 62 ? 39.252 -10.466 106.949 1.00 20.00 62 SER F N 1
ATOM 4840 C CA . SER E 2 62 ? 38.069 -10.375 107.757 1.00 20.00 62 SER F CA 1
ATOM 4841 C C . SER E 2 62 ? 36.887 -9.906 106.946 1.00 20.00 62 SER F C 1
ATOM 4842 O O . SER E 2 62 ? 37.067 -9.184 105.986 1.00 20.00 62 SER F O 1
ATOM 4845 N N . THR E 2 63 ? 35.684 -10.337 107.272 1.00 20.00 63 THR F N 1
ATOM 4846 C CA . THR E 2 63 ? 34.549 -9.849 106.525 1.00 20.00 63 THR F CA 1
ATOM 4847 C C . THR E 2 63 ? 34.143 -8.621 107.272 1.00 20.00 63 THR F C 1
ATOM 4848 O O . THR E 2 63 ? 34.102 -8.656 108.492 1.00 20.00 63 THR F O 1
ATOM 4852 N N . VAL E 2 64 ? 33.751 -7.578 106.555 1.00 20.00 64 VAL F N 1
ATOM 4853 C CA . VAL E 2 64 ? 33.356 -6.327 107.167 1.00 20.00 64 VAL F CA 1
ATOM 4854 C C . VAL E 2 64 ? 31.958 -5.956 106.738 1.00 20.00 64 VAL F C 1
ATOM 4855 O O . VAL E 2 64 ? 31.821 -5.434 105.660 1.00 20.00 64 VAL F O 1
ATOM 4859 N N . ASP E 2 65 ? 30.920 -6.213 107.523 1.00 20.00 65 ASP F N 1
ATOM 4860 C CA . ASP E 2 65 ? 29.575 -5.821 107.106 1.00 20.00 65 ASP F CA 1
ATOM 4861 C C . ASP E 2 65 ? 29.259 -4.424 107.599 1.00 20.00 65 ASP F C 1
ATOM 4862 O O . ASP E 2 65 ? 29.512 -4.111 108.735 1.00 20.00 65 ASP F O 1
ATOM 4867 N N . ILE E 2 66 ? 28.735 -3.562 106.755 1.00 20.00 66 ILE F N 1
ATOM 4868 C CA . ILE E 2 66 ? 28.373 -2.238 107.187 1.00 20.00 66 ILE F CA 1
ATOM 4869 C C . ILE E 2 66 ? 26.886 -2.198 106.930 1.00 20.00 66 ILE F C 1
ATOM 4870 O O . ILE E 2 66 ? 26.505 -2.539 105.843 1.00 20.00 66 ILE F O 1
ATOM 4875 N N . PHE E 2 67 ? 26.042 -1.799 107.885 1.00 20.00 67 PHE F N 1
ATOM 4876 C CA . PHE E 2 67 ? 24.565 -1.763 107.697 1.00 20.00 67 PHE F CA 1
ATOM 4877 C C . PHE E 2 67 ? 23.944 -0.329 107.583 1.00 20.00 67 PHE F C 1
ATOM 4878 O O . PHE E 2 67 ? 24.568 0.577 107.033 1.00 20.00 67 PHE F O 1
ATOM 4886 N N . THR E 2 68 ? 22.665 -0.171 107.914 1.00 20.00 68 THR F N 1
ATOM 4887 C CA . THR E 2 68 ? 21.934 1.133 107.961 1.00 20.00 68 THR F CA 1
ATOM 4888 C C . THR E 2 68 ? 20.532 0.703 108.209 1.00 20.00 68 THR F C 1
ATOM 4889 O O . THR E 2 68 ? 20.031 -0.139 107.494 1.00 20.00 68 THR F O 1
ATOM 4893 N N . PHE E 2 69 ? 19.849 1.328 109.134 1.00 20.00 69 PHE F N 1
ATOM 4894 C CA . PHE E 2 69 ? 18.517 0.894 109.453 1.00 20.00 69 PHE F CA 1
ATOM 4895 C C . PHE E 2 69 ? 17.663 2.109 109.628 1.00 20.00 69 PHE F C 1
ATOM 4896 O O . PHE E 2 69 ? 18.167 3.201 109.843 1.00 20.00 69 PHE F O 1
ATOM 4904 N N . TYR E 2 70 ? 16.361 1.928 109.592 1.00 20.00 70 TYR F N 1
ATOM 4905 C CA . TYR E 2 70 ? 15.467 3.044 109.766 1.00 20.00 70 TYR F CA 1
ATOM 4906 C C . TYR E 2 70 ? 14.686 2.770 111.020 1.00 20.00 70 TYR F C 1
ATOM 4907 O O . TYR E 2 70 ? 13.989 1.785 111.073 1.00 20.00 70 TYR F O 1
ATOM 4916 N N . VAL E 2 71 ? 14.800 3.613 112.036 1.00 20.00 71 VAL F N 1
ATOM 4917 C CA . VAL E 2 71 ? 14.072 3.384 113.268 1.00 20.00 71 VAL F CA 1
ATOM 4918 C C . VAL E 2 71 ? 13.217 4.566 113.587 1.00 20.00 71 VAL F C 1
ATOM 4919 O O . VAL E 2 71 ? 13.637 5.508 114.243 1.00 20.00 71 VAL F O 1
ATOM 4923 N N . PRO E 2 72 ? 11.953 4.465 113.259 1.00 20.00 72 PRO F N 1
ATOM 4924 C CA . PRO E 2 72 ? 10.976 5.508 113.471 1.00 20.00 72 PRO F CA 1
ATOM 4925 C C . PRO E 2 72 ? 10.814 5.792 114.938 1.00 20.00 72 PRO F C 1
ATOM 4926 O O . PRO E 2 72 ? 10.652 4.868 115.724 1.00 20.00 72 PRO F O 1
ATOM 4930 N N . HIS E 2 73 ? 10.814 7.059 115.312 1.00 20.00 73 HIS F N 1
ATOM 4931 C CA . HIS E 2 73 ? 10.646 7.400 116.711 1.00 20.00 73 HIS F CA 1
ATOM 4932 C C . HIS E 2 73 ? 9.465 6.687 117.345 1.00 20.00 73 HIS F C 1
ATOM 4933 O O . HIS E 2 73 ? 9.539 6.229 118.481 1.00 20.00 73 HIS F O 1
ATOM 4940 N N . ARG E 2 74 ? 8.410 6.525 116.576 1.00 20.00 74 ARG F N 1
ATOM 4941 C CA . ARG E 2 74 ? 7.215 5.861 117.053 1.00 20.00 74 ARG F CA 1
ATOM 4942 C C . ARG E 2 74 ? 7.460 4.494 117.725 1.00 20.00 74 ARG F C 1
ATOM 4943 O O . ARG E 2 74 ? 6.817 4.164 118.705 1.00 20.00 74 ARG F O 1
ATOM 4951 N N . HIS E 2 75 ? 8.414 3.718 117.235 1.00 20.00 75 HIS F N 1
ATOM 4952 C CA . HIS E 2 75 ? 8.701 2.422 117.824 1.00 20.00 75 HIS F CA 1
ATOM 4953 C C . HIS E 2 75 ? 9.329 2.584 119.161 1.00 20.00 75 HIS F C 1
ATOM 4954 O O . HIS E 2 75 ? 9.457 1.618 119.905 1.00 20.00 75 HIS F O 1
ATOM 4961 N N . VAL E 2 76 ? 9.893 3.754 119.391 1.00 20.00 76 VAL F N 1
ATOM 4962 C CA . VAL E 2 76 ? 10.547 3.986 120.640 1.00 20.00 76 VAL F CA 1
ATOM 4963 C C . VAL E 2 76 ? 9.721 4.702 121.708 1.00 20.00 76 VAL F C 1
ATOM 4964 O O . VAL E 2 76 ? 9.653 4.230 122.828 1.00 20.00 76 VAL F O 1
ATOM 4968 N N . TYR E 2 77 ? 9.115 5.835 121.411 1.00 20.00 77 TYR F N 1
ATOM 4969 C CA . TYR E 2 77 ? 8.314 6.478 122.437 1.00 20.00 77 TYR F CA 1
ATOM 4970 C C . TYR E 2 77 ? 6.871 6.217 122.076 1.00 20.00 77 TYR F C 1
ATOM 4971 O O . TYR E 2 77 ? 6.096 7.152 121.854 1.00 20.00 77 TYR F O 1
ATOM 4980 N N . GLY E 2 78 ? 6.471 4.967 122.068 1.00 20.00 78 GLY F N 1
ATOM 4981 C CA . GLY E 2 78 ? 5.112 4.659 121.674 1.00 20.00 78 GLY F CA 1
ATOM 4982 C C . GLY E 2 78 ? 4.034 5.506 122.318 1.00 20.00 78 GLY F C 1
ATOM 4983 O O . GLY E 2 78 ? 4.069 5.788 123.525 1.00 20.00 78 GLY F O 1
ATOM 4984 N N . GLU E 2 79 ? 3.144 6.041 121.507 1.00 20.00 79 GLU F N 1
ATOM 4985 C CA . GLU E 2 79 ? 2.052 6.801 122.081 1.00 20.00 79 GLU F CA 1
ATOM 4986 C C . GLU E 2 79 ? 2.414 7.941 122.994 1.00 20.00 79 GLU F C 1
ATOM 4987 O O . GLU E 2 79 ? 1.543 8.538 123.590 1.00 20.00 79 GLU F O 1
ATOM 4993 N N . GLN E 2 80 ? 3.697 8.138 123.227 1.00 20.00 80 GLN F N 1
ATOM 4994 C CA . GLN E 2 80 ? 4.156 9.257 124.019 1.00 20.00 80 GLN F CA 1
ATOM 4995 C C . GLN E 2 80 ? 4.386 10.163 122.826 1.00 20.00 80 GLN F C 1
ATOM 4996 O O . GLN E 2 80 ? 4.083 11.354 122.847 1.00 20.00 80 GLN F O 1
ATOM 5002 N N . TRP E 2 81 ? 4.809 9.538 121.731 1.00 20.00 81 TRP F N 1
ATOM 5003 C CA . TRP E 2 81 ? 5.093 10.230 120.512 1.00 20.00 81 TRP F CA 1
ATOM 5004 C C . TRP E 2 81 ? 3.812 10.586 119.822 1.00 20.00 81 TRP F C 1
ATOM 5005 O O . TRP E 2 81 ? 3.717 11.645 119.225 1.00 20.00 81 TRP F O 1
ATOM 5016 N N . ILE E 2 82 ? 2.794 9.749 119.919 1.00 20.00 82 ILE F N 1
ATOM 5017 C CA . ILE E 2 82 ? 1.575 10.137 119.245 1.00 20.00 82 ILE F CA 1
ATOM 5018 C C . ILE E 2 82 ? 0.991 11.345 119.930 1.00 20.00 82 ILE F C 1
ATOM 5019 O O . ILE E 2 82 ? 0.509 12.254 119.271 1.00 20.00 82 ILE F O 1
ATOM 5024 N N . LYS E 2 83 ? 1.063 11.394 121.252 1.00 20.00 83 LYS F N 1
ATOM 5025 C CA . LYS E 2 83 ? 0.548 12.581 121.930 1.00 20.00 83 LYS F CA 1
ATOM 5026 C C . LYS E 2 83 ? 1.496 13.723 121.583 1.00 20.00 83 LYS F C 1
ATOM 5027 O O . LYS E 2 83 ? 1.062 14.794 121.206 1.00 20.00 83 LYS F O 1
ATOM 5033 N N . PHE E 2 84 ? 2.792 13.465 121.623 1.00 20.00 84 PHE F N 1
ATOM 5034 C CA . PHE E 2 84 ? 3.775 14.483 121.319 1.00 20.00 84 PHE F CA 1
ATOM 5035 C C . PHE E 2 84 ? 3.407 15.218 120.052 1.00 20.00 84 PHE F C 1
ATOM 5036 O O . PHE E 2 84 ? 3.214 16.410 120.081 1.00 20.00 84 PHE F O 1
ATOM 5044 N N . MET E 2 85 ? 3.208 14.515 118.957 1.00 20.00 85 MET F N 1
ATOM 5045 C CA . MET E 2 85 ? 2.862 15.223 117.752 1.00 20.00 85 MET F CA 1
ATOM 5046 C C . MET E 2 85 ? 1.471 15.826 117.750 1.00 20.00 85 MET F C 1
ATOM 5047 O O . MET E 2 85 ? 1.265 16.893 117.182 1.00 20.00 85 MET F O 1
ATOM 5052 N N . LYS E 2 86 ? 0.489 15.139 118.306 1.00 20.00 86 LYS F N 1
ATOM 5053 C CA . LYS E 2 86 ? -0.834 15.741 118.280 1.00 20.00 86 LYS F CA 1
ATOM 5054 C C . LYS E 2 86 ? -0.787 17.019 119.087 1.00 20.00 86 LYS F C 1
ATOM 5055 O O . LYS E 2 86 ? -1.221 18.063 118.606 1.00 20.00 86 LYS F O 1
ATOM 5061 N N . ASP E 2 87 ? -0.205 16.921 120.289 1.00 20.00 87 ASP F N 1
ATOM 5062 C CA . ASP E 2 87 ? -0.063 18.016 121.260 1.00 20.00 87 ASP F CA 1
ATOM 5063 C C . ASP E 2 87 ? 0.655 19.218 120.774 1.00 20.00 87 ASP F C 1
ATOM 5064 O O . ASP E 2 87 ? 0.363 20.339 121.187 1.00 20.00 87 ASP F O 1
ATOM 5069 N N . GLY E 2 88 ? 1.720 18.970 120.045 1.00 20.00 88 GLY F N 1
ATOM 5070 C CA . GLY E 2 88 ? 2.449 20.077 119.484 1.00 20.00 88 GLY F CA 1
ATOM 5071 C C . GLY E 2 88 ? 3.303 20.838 120.456 1.00 20.00 88 GLY F C 1
ATOM 5072 O O . GLY E 2 88 ? 3.811 20.287 121.423 1.00 20.00 88 GLY F O 1
ATOM 5073 N N . VAL E 2 89 ? 3.390 22.136 120.247 1.00 20.00 89 VAL F N 1
ATOM 5074 C CA . VAL E 2 89 ? 4.230 22.947 121.084 1.00 20.00 89 VAL F CA 1
ATOM 5075 C C . VAL E 2 89 ? 4.025 22.713 122.562 1.00 20.00 89 VAL F C 1
ATOM 5076 O O . VAL E 2 89 ? 4.899 23.038 123.352 1.00 20.00 89 VAL F O 1
ATOM 5080 N N . ASN E 2 90 ? 2.917 22.085 122.932 1.00 20.00 90 ASN F N 1
ATOM 5081 C CA . ASN E 2 90 ? 2.648 21.853 124.338 1.00 20.00 90 ASN F CA 1
ATOM 5082 C C . ASN E 2 90 ? 3.033 20.517 124.889 1.00 20.00 90 ASN F C 1
ATOM 5083 O O . ASN E 2 90 ? 2.656 20.211 126.011 1.00 20.00 90 ASN F O 1
ATOM 5088 N N . ALA E 2 91 ? 3.726 19.686 124.139 1.00 20.00 91 ALA F N 1
ATOM 5089 C CA . ALA E 2 91 ? 4.009 18.401 124.705 1.00 20.00 91 ALA F CA 1
ATOM 5090 C C . ALA E 2 91 ? 5.203 18.362 125.593 1.00 20.00 91 ALA F C 1
ATOM 5091 O O . ALA E 2 91 ? 6.168 19.086 125.429 1.00 20.00 91 ALA F O 1
ATOM 5093 N N . THR E 2 92 ? 5.128 17.458 126.537 1.00 20.00 92 THR F N 1
ATOM 5094 C CA . THR E 2 92 ? 6.194 17.244 127.471 1.00 20.00 92 THR F CA 1
ATOM 5095 C C . THR E 2 92 ? 7.379 16.632 126.724 1.00 20.00 92 THR F C 1
ATOM 5096 O O . THR E 2 92 ? 7.318 15.550 126.190 1.00 20.00 92 THR F O 1
ATOM 5100 N N . PRO E 2 93 ? 8.482 17.323 126.728 1.00 20.00 93 PRO F N 1
ATOM 5101 C CA . PRO E 2 93 ? 9.779 17.093 126.140 1.00 20.00 93 PRO F CA 1
ATOM 5102 C C . PRO E 2 93 ? 10.455 15.759 125.844 1.00 20.00 93 PRO F C 1
ATOM 5103 O O . PRO E 2 93 ? 11.650 15.768 125.536 1.00 20.00 93 PRO F O 1
ATOM 5107 N N . LEU E 2 94 ? 9.787 14.618 125.925 1.00 20.00 94 LEU F N 1
ATOM 5108 C CA . LEU E 2 94 ? 10.466 13.357 125.528 1.00 20.00 94 LEU F CA 1
ATOM 5109 C C . LEU E 2 94 ? 11.674 12.936 126.373 1.00 20.00 94 LEU F C 1
ATOM 5110 O O . LEU E 2 94 ? 12.736 13.555 126.313 1.00 20.00 94 LEU F O 1
ATOM 5115 N N . PRO E 2 95 ? 11.584 11.769 127.019 1.00 20.00 95 PRO F N 1
ATOM 5116 C CA . PRO E 2 95 ? 12.623 11.219 127.872 1.00 20.00 95 PRO F CA 1
ATOM 5117 C C . PRO E 2 95 ? 14.043 11.143 127.350 1.00 20.00 95 PRO F C 1
ATOM 5118 O O . PRO E 2 95 ? 14.309 11.083 126.155 1.00 20.00 95 PRO F O 1
ATOM 5122 N N . THR E 2 96 ? 14.955 11.156 128.300 1.00 20.00 96 THR F N 1
ATOM 5123 C CA . THR E 2 96 ? 16.358 11.037 128.048 1.00 20.00 96 THR F CA 1
ATOM 5124 C C . THR E 2 96 ? 16.656 9.776 128.783 1.00 20.00 96 THR F C 1
ATOM 5125 O O . THR E 2 96 ? 15.832 9.278 129.531 1.00 20.00 96 THR F O 1
ATOM 5129 N N . VAL E 2 97 ? 17.846 9.272 128.594 1.00 20.00 97 VAL F N 1
ATOM 5130 C CA . VAL E 2 97 ? 18.260 8.062 129.237 1.00 20.00 97 VAL F CA 1
ATOM 5131 C C . VAL E 2 97 ? 19.654 8.379 129.792 1.00 20.00 97 VAL F C 1
ATOM 5132 O O . VAL E 2 97 ? 20.367 9.159 129.179 1.00 20.00 97 VAL F O 1
ATOM 5136 N N . ASN E 2 98 ? 19.999 7.905 130.990 1.00 20.00 98 ASN F N 1
ATOM 5137 C CA . ASN E 2 98 ? 21.305 8.227 131.587 1.00 20.00 98 ASN F CA 1
ATOM 5138 C C . ASN E 2 98 ? 22.499 7.391 131.109 1.00 20.00 98 ASN F C 1
ATOM 5139 O O . ASN E 2 98 ? 22.317 6.251 130.698 1.00 20.00 98 ASN F O 1
ATOM 5144 N N . THR E 2 99 ? 23.717 7.910 131.298 1.00 20.00 99 THR F N 1
ATOM 5145 C CA . THR E 2 99 ? 24.966 7.258 130.880 1.00 20.00 99 THR F CA 1
ATOM 5146 C C . THR E 2 99 ? 26.083 7.304 131.915 1.00 20.00 99 THR F C 1
ATOM 5147 O O . THR E 2 99 ? 26.321 8.354 132.477 1.00 20.00 99 THR F O 1
ATOM 5151 N N . THR E 2 100 ? 26.855 6.231 132.090 1.00 20.00 100 THR F N 1
ATOM 5152 C CA . THR E 2 100 ? 27.958 6.256 133.070 1.00 20.00 100 THR F CA 1
ATOM 5153 C C . THR E 2 100 ? 28.950 7.346 132.689 1.00 20.00 100 THR F C 1
ATOM 5154 O O . THR E 2 100 ? 29.494 7.361 131.616 1.00 20.00 100 THR F O 1
ATOM 5158 N N . GLY E 2 101 ? 29.229 8.218 133.620 1.00 20.00 101 GLY F N 1
ATOM 5159 C CA . GLY E 2 101 ? 30.086 9.359 133.374 1.00 20.00 101 GLY F CA 1
ATOM 5160 C C . GLY E 2 101 ? 31.442 9.392 132.716 1.00 20.00 101 GLY F C 1
ATOM 5161 O O . GLY E 2 101 ? 32.271 10.188 133.138 1.00 20.00 101 GLY F O 1
ATOM 5162 N N . TYR E 2 102 ? 31.723 8.578 131.727 1.00 20.00 102 TYR F N 1
ATOM 5163 C CA . TYR E 2 102 ? 33.016 8.719 131.108 1.00 20.00 102 TYR F CA 1
ATOM 5164 C C . TYR E 2 102 ? 32.869 9.284 129.701 1.00 20.00 102 TYR F C 1
ATOM 5165 O O . TYR E 2 102 ? 31.835 9.073 129.067 1.00 20.00 102 TYR F O 1
ATOM 5174 N N . ILE E 2 103 ? 33.894 9.984 129.205 1.00 20.00 103 ILE F N 1
ATOM 5175 C CA . ILE E 2 103 ? 33.853 10.616 127.861 1.00 20.00 103 ILE F CA 1
ATOM 5176 C C . ILE E 2 103 ? 33.545 9.639 126.788 1.00 20.00 103 ILE F C 1
ATOM 5177 O O . ILE E 2 103 ? 32.817 9.861 125.853 1.00 20.00 103 ILE F O 1
ATOM 5182 N N . ASP E 2 104 ? 34.105 8.502 127.005 1.00 20.00 104 ASP F N 1
ATOM 5183 C CA . ASP E 2 104 ? 34.006 7.419 126.107 1.00 20.00 104 ASP F CA 1
ATOM 5184 C C . ASP E 2 104 ? 32.974 6.590 126.815 1.00 20.00 104 ASP F C 1
ATOM 5185 O O . ASP E 2 104 ? 33.141 6.414 128.000 1.00 20.00 104 ASP F O 1
ATOM 5190 N N . HIS E 2 105 ? 31.918 6.120 126.158 1.00 20.00 105 HIS F N 1
ATOM 5191 C CA . HIS E 2 105 ? 30.903 5.273 126.845 1.00 20.00 105 HIS F CA 1
ATOM 5192 C C . HIS E 2 105 ? 29.546 5.338 126.211 1.00 20.00 105 HIS F C 1
ATOM 5193 O O . HIS E 2 105 ? 28.620 4.664 126.646 1.00 20.00 105 HIS F O 1
ATOM 5200 N N . ALA E 2 106 ? 29.379 6.298 125.324 1.00 20.00 106 ALA F N 1
ATOM 5201 C CA . ALA E 2 106 ? 28.167 6.400 124.563 1.00 20.00 106 ALA F CA 1
ATOM 5202 C C . ALA E 2 106 ? 28.755 5.993 123.228 1.00 20.00 106 ALA F C 1
ATOM 5203 O O . ALA E 2 106 ? 28.098 6.078 122.211 1.00 20.00 106 ALA F O 1
ATOM 5205 N N . ALA E 2 107 ? 30.004 5.533 123.238 1.00 20.00 107 ALA F N 1
ATOM 5206 C CA . ALA E 2 107 ? 30.690 5.106 122.035 1.00 20.00 107 ALA F CA 1
ATOM 5207 C C . ALA E 2 107 ? 29.841 4.253 121.112 1.00 20.00 107 ALA F C 1
ATOM 5208 O O . ALA E 2 107 ? 29.832 4.463 119.907 1.00 20.00 107 ALA F O 1
ATOM 5210 N N . PHE E 2 108 ? 29.102 3.318 121.680 1.00 20.00 108 PHE F N 1
ATOM 5211 C CA . PHE E 2 108 ? 28.285 2.459 120.868 1.00 20.00 108 PHE F CA 1
ATOM 5212 C C . PHE E 2 108 ? 27.174 3.151 120.108 1.00 20.00 108 PHE F C 1
ATOM 5213 O O . PHE E 2 108 ? 26.606 2.567 119.216 1.00 20.00 108 PHE F O 1
ATOM 5221 N N . LEU E 2 109 ? 26.885 4.397 120.433 1.00 20.00 109 LEU F N 1
ATOM 5222 C CA . LEU E 2 109 ? 25.850 5.129 119.741 1.00 20.00 109 LEU F CA 1
ATOM 5223 C C . LEU E 2 109 ? 26.453 6.156 118.759 1.00 20.00 109 LEU F C 1
ATOM 5224 O O . LEU E 2 109 ? 25.762 6.856 118.031 1.00 20.00 109 LEU F O 1
ATOM 5229 N N . GLY E 2 110 ? 27.766 6.226 118.712 1.00 20.00 110 GLY F N 1
ATOM 5230 C CA . GLY E 2 110 ? 28.369 7.135 117.787 1.00 20.00 110 GLY F CA 1
ATOM 5231 C C . GLY E 2 110 ? 28.385 8.574 118.196 1.00 20.00 110 GLY F C 1
ATOM 5232 O O . GLY E 2 110 ? 28.334 9.417 117.312 1.00 20.00 110 GLY F O 1
ATOM 5233 N N . THR E 2 111 ? 28.357 8.853 119.503 1.00 20.00 111 THR F N 1
ATOM 5234 C CA . THR E 2 111 ? 28.454 10.224 120.042 1.00 20.00 111 THR F CA 1
ATOM 5235 C C . THR E 2 111 ? 29.347 10.235 121.216 1.00 20.00 111 THR F C 1
ATOM 5236 O O . THR E 2 111 ? 29.463 9.252 121.932 1.00 20.00 111 THR F O 1
ATOM 5240 N N . ILE E 2 112 ? 29.875 11.400 121.503 1.00 20.00 112 ILE F N 1
ATOM 5241 C CA . ILE E 2 112 ? 30.715 11.518 122.654 1.00 20.00 112 ILE F CA 1
ATOM 5242 C C . ILE E 2 112 ? 29.698 11.855 123.708 1.00 20.00 112 ILE F C 1
ATOM 5243 O O . ILE E 2 112 ? 28.862 12.721 123.509 1.00 20.00 112 ILE F O 1
ATOM 5248 N N . ASN E 2 113 ? 29.681 11.071 124.766 1.00 20.00 113 ASN F N 1
ATOM 5249 C CA . ASN E 2 113 ? 28.745 11.276 125.849 1.00 20.00 113 ASN F CA 1
ATOM 5250 C C . ASN E 2 113 ? 28.675 12.715 126.281 1.00 20.00 113 ASN F C 1
ATOM 5251 O O . ASN E 2 113 ? 29.631 13.260 126.779 1.00 20.00 113 ASN F O 1
ATOM 5256 N N . PRO E 2 114 ? 27.531 13.349 126.113 1.00 20.00 114 PRO F N 1
ATOM 5257 C CA . PRO E 2 114 ? 27.470 14.737 126.523 1.00 20.00 114 PRO F CA 1
ATOM 5258 C C . PRO E 2 114 ? 27.793 14.944 127.978 1.00 20.00 114 PRO F C 1
ATOM 5259 O O . PRO E 2 114 ? 27.652 14.056 128.784 1.00 20.00 114 PRO F O 1
ATOM 5263 N N . ASP E 2 115 ? 28.224 16.145 128.311 1.00 20.00 115 ASP F N 1
ATOM 5264 C CA . ASP E 2 115 ? 28.633 16.482 129.655 1.00 20.00 115 ASP F CA 1
ATOM 5265 C C . ASP E 2 115 ? 27.658 16.163 130.761 1.00 20.00 115 ASP F C 1
ATOM 5266 O O . ASP E 2 115 ? 28.031 16.054 131.912 1.00 20.00 115 ASP F O 1
ATOM 5271 N N . THR E 2 116 ? 26.400 16.036 130.409 1.00 20.00 116 THR F N 1
ATOM 5272 C CA . THR E 2 116 ? 25.383 15.799 131.400 1.00 20.00 116 THR F CA 1
ATOM 5273 C C . THR E 2 116 ? 25.060 14.368 131.615 1.00 20.00 116 THR F C 1
ATOM 5274 O O . THR E 2 116 ? 24.201 14.049 132.405 1.00 20.00 116 THR F O 1
ATOM 5278 N N . ASN E 2 117 ? 25.676 13.495 130.861 1.00 20.00 117 ASN F N 1
ATOM 5279 C CA . ASN E 2 117 ? 25.387 12.082 130.993 1.00 20.00 117 ASN F CA 1
ATOM 5280 C C . ASN E 2 117 ? 23.933 11.753 130.630 1.00 20.00 117 ASN F C 1
ATOM 5281 O O . ASN E 2 117 ? 23.244 11.015 131.313 1.00 20.00 117 ASN F O 1
ATOM 5286 N N . LYS E 2 118 ? 23.478 12.346 129.533 1.00 20.00 118 LYS F N 1
ATOM 5287 C CA . LYS E 2 118 ? 22.146 12.136 128.971 1.00 20.00 118 LYS F CA 1
ATOM 5288 C C . LYS E 2 118 ? 22.220 11.924 127.451 1.00 20.00 118 LYS F C 1
ATOM 5289 O O . LYS E 2 118 ? 22.979 12.545 126.724 1.00 20.00 118 LYS F O 1
ATOM 5295 N N . ILE E 2 119 ? 21.344 11.096 126.954 1.00 20.00 119 ILE F N 1
ATOM 5296 C CA . ILE E 2 119 ? 21.310 10.808 125.554 1.00 20.00 119 ILE F CA 1
ATOM 5297 C C . ILE E 2 119 ? 19.851 10.580 125.350 1.00 20.00 119 ILE F C 1
ATOM 5298 O O . ILE E 2 119 ? 19.226 9.885 126.136 1.00 20.00 119 ILE F O 1
ATOM 5303 N N . PRO E 2 120 ? 19.266 11.140 124.302 1.00 20.00 120 PRO F N 1
ATOM 5304 C CA . PRO E 2 120 ? 17.838 10.914 124.111 1.00 20.00 120 PRO F CA 1
ATOM 5305 C C . PRO E 2 120 ? 17.489 9.449 123.950 1.00 20.00 120 PRO F C 1
ATOM 5306 O O . PRO E 2 120 ? 18.254 8.702 123.393 1.00 20.00 120 PRO F O 1
ATOM 5310 N N . LYS E 2 121 ? 16.323 9.031 124.410 1.00 20.00 121 LYS F N 1
ATOM 5311 C CA . LYS E 2 121 ? 15.962 7.622 124.327 1.00 20.00 121 LYS F CA 1
ATOM 5312 C C . LYS E 2 121 ? 16.076 7.000 122.966 1.00 20.00 121 LYS F C 1
ATOM 5313 O O . LYS E 2 121 ? 16.598 5.910 122.836 1.00 20.00 121 LYS F O 1
ATOM 5319 N N . HIS E 2 122 ? 15.679 7.719 121.929 1.00 20.00 122 HIS F N 1
ATOM 5320 C CA . HIS E 2 122 ? 15.699 7.118 120.619 1.00 20.00 122 HIS F CA 1
ATOM 5321 C C . HIS E 2 122 ? 17.036 6.585 120.202 1.00 20.00 122 HIS F C 1
ATOM 5322 O O . HIS E 2 122 ? 17.117 5.470 119.744 1.00 20.00 122 HIS F O 1
ATOM 5329 N N . LEU E 2 123 ? 18.101 7.275 120.559 1.00 20.00 123 LEU F N 1
ATOM 5330 C CA . LEU E 2 123 ? 19.427 6.827 120.170 1.00 20.00 123 LEU F CA 1
ATOM 5331 C C . LEU E 2 123 ? 19.799 5.546 120.848 1.00 20.00 123 LEU F C 1
ATOM 5332 O O . LEU E 2 123 ? 20.502 4.742 120.288 1.00 20.00 123 LEU F O 1
ATOM 5337 N N . PHE E 2 124 ? 19.354 5.360 122.072 1.00 20.00 124 PHE F N 1
ATOM 5338 C CA . PHE E 2 124 ? 19.709 4.144 122.750 1.00 20.00 124 PHE F CA 1
ATOM 5339 C C . PHE E 2 124 ? 18.756 3.034 122.438 1.00 20.00 124 PHE F C 1
ATOM 5340 O O . PHE E 2 124 ? 19.150 1.944 122.077 1.00 20.00 124 PHE F O 1
ATOM 5348 N N . GLN E 2 125 ? 17.480 3.314 122.537 1.00 20.00 125 GLN F N 1
ATOM 5349 C CA . GLN E 2 125 ? 16.523 2.275 122.302 1.00 20.00 125 GLN F CA 1
ATOM 5350 C C . GLN E 2 125 ? 16.547 1.757 120.896 1.00 20.00 125 GLN F C 1
ATOM 5351 O O . GLN E 2 125 ? 16.096 0.659 120.627 1.00 20.00 125 GLN F O 1
ATOM 5357 N N . GLY E 2 126 ? 17.138 2.523 119.998 1.00 20.00 126 GLY F N 1
ATOM 5358 C CA . GLY E 2 126 ? 17.209 2.078 118.625 1.00 20.00 126 GLY F CA 1
ATOM 5359 C C . GLY E 2 126 ? 18.196 0.948 118.560 1.00 20.00 126 GLY F C 1
ATOM 5360 O O . GLY E 2 126 ? 17.867 -0.164 118.189 1.00 20.00 126 GLY F O 1
ATOM 5361 N N . TYR E 2 127 ? 19.398 1.219 119.027 1.00 20.00 127 TYR F N 1
ATOM 5362 C CA . TYR E 2 127 ? 20.441 0.234 119.014 1.00 20.00 127 TYR F CA 1
ATOM 5363 C C . TYR E 2 127 ? 19.975 -1.039 119.647 1.00 20.00 127 TYR F C 1
ATOM 5364 O O . TYR E 2 127 ? 20.291 -2.111 119.171 1.00 20.00 127 TYR F O 1
ATOM 5373 N N . LEU E 2 128 ? 19.220 -0.939 120.723 1.00 20.00 128 LEU F N 1
ATOM 5374 C CA . LEU E 2 128 ? 18.746 -2.149 121.350 1.00 20.00 128 LEU F CA 1
ATOM 5375 C C . LEU E 2 128 ? 17.741 -2.792 120.434 1.00 20.00 128 LEU F C 1
ATOM 5376 O O . LEU E 2 128 ? 17.851 -3.961 120.094 1.00 20.00 128 LEU F O 1
ATOM 5381 N N . ASN E 2 129 ? 16.788 -1.998 119.978 1.00 20.00 129 ASN F N 1
ATOM 5382 C CA . ASN E 2 129 ? 15.753 -2.487 119.087 1.00 20.00 129 ASN F CA 1
ATOM 5383 C C . ASN E 2 129 ? 16.349 -3.147 117.844 1.00 20.00 129 ASN F C 1
ATOM 5384 O O . ASN E 2 129 ? 15.685 -3.901 117.144 1.00 20.00 129 ASN F O 1
ATOM 5389 N N . ILE E 2 130 ? 17.613 -2.861 117.577 1.00 20.00 130 ILE F N 1
ATOM 5390 C CA . ILE E 2 130 ? 18.287 -3.427 116.435 1.00 20.00 130 ILE F CA 1
ATOM 5391 C C . ILE E 2 130 ? 18.954 -4.711 116.826 1.00 20.00 130 ILE F C 1
ATOM 5392 O O . ILE E 2 130 ? 18.597 -5.773 116.355 1.00 20.00 130 ILE F O 1
ATOM 5397 N N . TYR E 2 131 ? 19.891 -4.616 117.745 1.00 20.00 131 TYR F N 1
ATOM 5398 C CA . TYR E 2 131 ? 20.621 -5.768 118.170 1.00 20.00 131 TYR F CA 1
ATOM 5399 C C . TYR E 2 131 ? 19.708 -6.909 118.454 1.00 20.00 131 TYR F C 1
ATOM 5400 O O . TYR E 2 131 ? 20.025 -8.024 118.130 1.00 20.00 131 TYR F O 1
ATOM 5409 N N . ASN E 2 132 ? 18.568 -6.638 119.061 1.00 20.00 132 ASN F N 1
ATOM 5410 C CA . ASN E 2 132 ? 17.639 -7.703 119.368 1.00 20.00 132 ASN F CA 1
ATOM 5411 C C . ASN E 2 132 ? 16.967 -8.273 118.139 1.00 20.00 132 ASN F C 1
ATOM 5412 O O . ASN E 2 132 ? 16.571 -9.417 118.147 1.00 20.00 132 ASN F O 1
ATOM 5417 N N . ASN E 2 133 ? 16.772 -7.482 117.101 1.00 20.00 133 ASN F N 1
ATOM 5418 C CA . ASN E 2 133 ? 16.091 -8.020 115.935 1.00 20.00 133 ASN F CA 1
ATOM 5419 C C . ASN E 2 133 ? 16.958 -8.613 114.851 1.00 20.00 133 ASN F C 1
ATOM 5420 O O . ASN E 2 133 ? 16.594 -9.636 114.280 1.00 20.00 133 ASN F O 1
ATOM 5425 N N . TYR E 2 134 ? 18.093 -7.987 114.560 1.00 20.00 134 TYR F N 1
ATOM 5426 C CA . TYR E 2 134 ? 18.945 -8.485 113.498 1.00 20.00 134 TYR F CA 1
ATOM 5427 C C . TYR E 2 134 ? 20.232 -9.242 113.836 1.00 20.00 134 TYR F C 1
ATOM 5428 O O . TYR E 2 134 ? 20.711 -10.016 113.010 1.00 20.00 134 TYR F O 1
ATOM 5437 N N . PHE E 2 135 ? 20.815 -9.044 115.013 1.00 20.00 135 PHE F N 1
ATOM 5438 C CA . PHE E 2 135 ? 22.031 -9.807 115.401 1.00 20.00 135 PHE F CA 1
ATOM 5439 C C . PHE E 2 135 ? 21.585 -10.595 116.632 1.00 20.00 135 PHE F C 1
ATOM 5440 O O . PHE E 2 135 ? 20.431 -10.470 116.993 1.00 20.00 135 PHE F O 1
ATOM 5448 N N . LYS E 2 136 ? 22.402 -11.392 117.295 1.00 20.00 136 LYS F N 1
ATOM 5449 C CA . LYS E 2 136 ? 21.835 -12.135 118.429 1.00 20.00 136 LYS F CA 1
ATOM 5450 C C . LYS E 2 136 ? 20.948 -13.217 117.852 1.00 20.00 136 LYS F C 1
ATOM 5451 O O . LYS E 2 136 ? 20.019 -12.973 117.104 1.00 20.00 136 LYS F O 1
ATOM 5457 N N . ALA E 2 137 ? 21.185 -14.434 118.271 1.00 20.00 137 ALA F N 1
ATOM 5458 C CA . ALA E 2 137 ? 20.410 -15.512 117.738 1.00 20.00 137 ALA F CA 1
ATOM 5459 C C . ALA E 2 137 ? 19.021 -15.378 118.248 1.00 20.00 137 ALA F C 1
ATOM 5460 O O . ALA E 2 137 ? 18.810 -15.035 119.390 1.00 20.00 137 ALA F O 1
ATOM 5462 N N . PRO E 2 138 ? 18.053 -15.753 117.439 1.00 20.00 138 PRO F N 1
ATOM 5463 C CA . PRO E 2 138 ? 16.658 -15.673 117.826 1.00 20.00 138 PRO F CA 1
ATOM 5464 C C . PRO E 2 138 ? 16.392 -16.343 119.162 1.00 20.00 138 PRO F C 1
ATOM 5465 O O . PRO E 2 138 ? 15.446 -15.972 119.850 1.00 20.00 138 PRO F O 1
ATOM 5469 N N . TRP E 2 139 ? 17.207 -17.329 119.531 1.00 20.00 139 TRP F N 1
ATOM 5470 C CA . TRP E 2 139 ? 17.001 -18.000 120.804 1.00 20.00 139 TRP F CA 1
ATOM 5471 C C . TRP E 2 139 ? 17.568 -17.200 121.998 1.00 20.00 139 TRP F C 1
ATOM 5472 O O . TRP E 2 139 ? 17.079 -17.285 123.122 1.00 20.00 139 TRP F O 1
ATOM 5483 N N . MET E 2 140 ? 18.613 -16.427 121.752 1.00 20.00 140 MET F N 1
ATOM 5484 C CA . MET E 2 140 ? 19.189 -15.621 122.806 1.00 20.00 140 MET F CA 1
ATOM 5485 C C . MET E 2 140 ? 18.114 -14.683 123.305 1.00 20.00 140 MET F C 1
ATOM 5486 O O . MET E 2 140 ? 17.259 -14.233 122.551 1.00 20.00 140 MET F O 1
ATOM 5491 N N . PRO E 2 141 ? 18.146 -14.365 124.587 1.00 20.00 141 PRO F N 1
ATOM 5492 C CA . PRO E 2 141 ? 17.167 -13.474 125.193 1.00 20.00 141 PRO F CA 1
ATOM 5493 C C . PRO E 2 141 ? 17.295 -12.021 124.789 1.00 20.00 141 PRO F C 1
ATOM 5494 O O . PRO E 2 141 ? 18.397 -11.503 124.634 1.00 20.00 141 PRO F O 1
ATOM 5498 N N . ASP E 2 142 ? 16.156 -11.350 124.700 1.00 20.00 142 ASP F N 1
ATOM 5499 C CA . ASP E 2 142 ? 16.160 -9.950 124.354 1.00 20.00 142 ASP F CA 1
ATOM 5500 C C . ASP E 2 142 ? 16.941 -9.191 125.382 1.00 20.00 142 ASP F C 1
ATOM 5501 O O . ASP E 2 142 ? 16.868 -9.459 126.578 1.00 20.00 142 ASP F O 1
ATOM 5506 N N . ARG E 2 143 ? 17.650 -8.197 124.917 1.00 20.00 143 ARG F N 1
ATOM 5507 C CA . ARG E 2 143 ? 18.433 -7.441 125.811 1.00 20.00 143 ARG F CA 1
ATOM 5508 C C . ARG E 2 143 ? 17.582 -6.318 126.345 1.00 20.00 143 ARG F C 1
ATOM 5509 O O . ARG E 2 143 ? 17.276 -5.385 125.629 1.00 20.00 143 ARG F O 1
ATOM 5517 N N . THR E 2 144 ? 17.175 -6.399 127.594 1.00 20.00 144 THR F N 1
ATOM 5518 C CA . THR E 2 144 ? 16.330 -5.345 128.129 1.00 20.00 144 THR F CA 1
ATOM 5519 C C . THR E 2 144 ? 17.070 -4.435 129.077 1.00 20.00 144 THR F C 1
ATOM 5520 O O . THR E 2 144 ? 17.197 -4.733 130.252 1.00 20.00 144 THR F O 1
ATOM 5524 N N . GLU E 2 145 ? 17.509 -3.289 128.618 1.00 20.00 145 GLU F N 1
ATOM 5525 C CA . GLU E 2 145 ? 18.241 -2.451 129.506 1.00 20.00 145 GLU F CA 1
ATOM 5526 C C . GLU E 2 145 ? 17.692 -1.087 129.400 1.00 20.00 145 GLU F C 1
ATOM 5527 O O . GLU E 2 145 ? 17.305 -0.654 128.328 1.00 20.00 145 GLU F O 1
ATOM 5533 N N . ALA E 2 146 ? 17.527 -0.465 130.552 1.00 20.00 146 ALA F N 1
ATOM 5534 C CA . ALA E 2 146 ? 16.982 0.878 130.652 1.00 20.00 146 ALA F CA 1
ATOM 5535 C C . ALA E 2 146 ? 17.907 1.950 130.141 1.00 20.00 146 ALA F C 1
ATOM 5536 O O . ALA E 2 146 ? 17.630 2.601 129.147 1.00 20.00 146 ALA F O 1
ATOM 5538 N N . ASN E 2 147 ? 18.988 2.161 130.873 1.00 20.00 147 ASN F N 1
ATOM 5539 C CA . ASN E 2 147 ? 19.925 3.184 130.512 1.00 20.00 147 ASN F CA 1
ATOM 5540 C C . ASN E 2 147 ? 21.274 2.547 130.344 1.00 20.00 147 ASN F C 1
ATOM 5541 O O . ASN E 2 147 ? 21.490 1.430 130.794 1.00 20.00 147 ASN F O 1
ATOM 5546 N N . PRO E 2 148 ? 22.183 3.224 129.653 1.00 20.00 148 PRO F N 1
ATOM 5547 C CA . PRO E 2 148 ? 23.525 2.731 129.454 1.00 20.00 148 PRO F CA 1
ATOM 5548 C C . PRO E 2 148 ? 24.247 2.551 130.779 1.00 20.00 148 PRO F C 1
ATOM 5549 O O . PRO E 2 148 ? 25.359 2.041 130.824 1.00 20.00 148 PRO F O 1
ATOM 5553 N N . ASN E 2 149 ? 23.643 3.005 131.864 1.00 20.00 149 ASN F N 1
ATOM 5554 C CA . ASN E 2 149 ? 24.252 2.816 133.164 1.00 20.00 149 ASN F CA 1
ATOM 5555 C C . ASN E 2 149 ? 24.387 1.366 133.426 1.00 20.00 149 ASN F C 1
ATOM 5556 O O . ASN E 2 149 ? 25.136 0.965 134.300 1.00 20.00 149 ASN F O 1
ATOM 5561 N N . GLU E 2 150 ? 23.645 0.570 132.690 1.00 20.00 150 GLU F N 1
ATOM 5562 C CA . GLU E 2 150 ? 23.623 -0.834 132.963 1.00 20.00 150 GLU F CA 1
ATOM 5563 C C . GLU E 2 150 ? 24.575 -1.633 132.073 1.00 20.00 150 GLU F C 1
ATOM 5564 O O . GLU E 2 150 ? 24.597 -2.866 132.133 1.00 20.00 150 GLU F O 1
ATOM 5570 N N . LEU E 2 151 ? 25.468 -0.956 131.359 1.00 20.00 151 LEU F N 1
ATOM 5571 C CA . LEU E 2 151 ? 26.380 -1.670 130.479 1.00 20.00 151 LEU F CA 1
ATOM 5572 C C . LEU E 2 151 ? 27.772 -1.962 131.047 1.00 20.00 151 LEU F C 1
ATOM 5573 O O . LEU E 2 151 ? 28.096 -1.542 132.132 1.00 20.00 151 LEU F O 1
ATOM 5578 N N . ASN E 2 152 ? 28.610 -2.628 130.266 1.00 20.00 152 ASN F N 1
ATOM 5579 C CA . ASN E 2 152 ? 29.973 -3.005 130.651 1.00 20.00 152 ASN F CA 1
ATOM 5580 C C . ASN E 2 152 ? 30.940 -2.074 130.010 1.00 20.00 152 ASN F C 1
ATOM 5581 O O . ASN E 2 152 ? 30.720 -1.715 128.870 1.00 20.00 152 ASN F O 1
ATOM 5586 N N . GLN E 2 153 ? 32.063 -1.764 130.645 1.00 20.00 153 GLN F N 1
ATOM 5587 C CA . GLN E 2 153 ? 33.031 -0.884 129.971 1.00 20.00 153 GLN F CA 1
ATOM 5588 C C . GLN E 2 153 ? 33.226 -1.447 128.588 1.00 20.00 153 GLN F C 1
ATOM 5589 O O . GLN E 2 153 ? 33.132 -0.726 127.617 1.00 20.00 153 GLN F O 1
ATOM 5595 N N . ASP E 2 154 ? 33.378 -2.764 128.504 1.00 20.00 154 ASP F N 1
ATOM 5596 C CA . ASP E 2 154 ? 33.571 -3.399 127.218 1.00 20.00 154 ASP F CA 1
ATOM 5597 C C . ASP E 2 154 ? 32.367 -3.145 126.335 1.00 20.00 154 ASP F C 1
ATOM 5598 O O . ASP E 2 154 ? 32.505 -2.577 125.276 1.00 20.00 154 ASP F O 1
ATOM 5603 N N . ASP E 2 155 ? 31.185 -3.467 126.838 1.00 20.00 155 ASP F N 1
ATOM 5604 C CA . ASP E 2 155 ? 29.955 -3.301 126.084 1.00 20.00 155 ASP F CA 1
ATOM 5605 C C . ASP E 2 155 ? 29.577 -1.917 125.678 1.00 20.00 155 ASP F C 1
ATOM 5606 O O . ASP E 2 155 ? 28.805 -1.775 124.784 1.00 20.00 155 ASP F O 1
ATOM 5611 N N . ALA E 2 156 ? 30.029 -0.900 126.366 1.00 20.00 156 ALA F N 1
ATOM 5612 C CA . ALA E 2 156 ? 29.616 0.404 125.973 1.00 20.00 156 ALA F CA 1
ATOM 5613 C C . ALA E 2 156 ? 30.706 1.233 125.273 1.00 20.00 156 ALA F C 1
ATOM 5614 O O . ALA E 2 156 ? 30.420 1.967 124.321 1.00 20.00 156 ALA F O 1
ATOM 5616 N N . ARG E 2 157 ? 31.960 1.149 125.722 1.00 20.00 157 ARG F N 1
ATOM 5617 C CA . ARG E 2 157 ? 33.022 1.985 125.093 1.00 20.00 157 ARG F CA 1
ATOM 5618 C C . ARG E 2 157 ? 33.385 1.456 123.692 1.00 20.00 157 ARG F C 1
ATOM 5619 O O . ARG E 2 157 ? 34.038 2.139 122.895 1.00 20.00 157 ARG F O 1
ATOM 5627 N N . TYR E 2 158 ? 32.952 0.259 123.443 1.00 20.00 158 TYR F N 1
ATOM 5628 C CA . TYR E 2 158 ? 33.027 -0.393 122.130 1.00 20.00 158 TYR F CA 1
ATOM 5629 C C . TYR E 2 158 ? 31.623 -0.922 121.959 1.00 20.00 158 TYR F C 1
ATOM 5630 O O . TYR E 2 158 ? 30.804 -0.826 122.871 1.00 20.00 158 TYR F O 1
ATOM 5639 N N . GLY E 2 159 ? 31.282 -1.500 120.851 1.00 20.00 159 GLY F N 1
ATOM 5640 C CA . GLY E 2 159 ? 29.876 -1.909 120.668 1.00 20.00 159 GLY F CA 1
ATOM 5641 C C . GLY E 2 159 ? 29.525 -3.250 121.304 1.00 20.00 159 GLY F C 1
ATOM 5642 O O . GLY E 2 159 ? 30.439 -3.917 121.763 1.00 20.00 159 GLY F O 1
ATOM 5643 N N . PHE E 2 160 ? 28.253 -3.656 121.416 1.00 20.00 160 PHE F N 1
ATOM 5644 C CA . PHE E 2 160 ? 28.016 -4.993 121.990 1.00 20.00 160 PHE F CA 1
ATOM 5645 C C . PHE E 2 160 ? 28.101 -6.252 121.123 1.00 20.00 160 PHE F C 1
ATOM 5646 O O . PHE E 2 160 ? 27.537 -6.318 120.068 1.00 20.00 160 PHE F O 1
ATOM 5654 N N . ARG E 2 161 ? 28.799 -7.269 121.616 1.00 20.00 161 ARG F N 1
ATOM 5655 C CA . ARG E 2 161 ? 29.083 -8.486 120.872 1.00 20.00 161 ARG F CA 1
ATOM 5656 C C . ARG E 2 161 ? 28.066 -9.303 120.105 1.00 20.00 161 ARG F C 1
ATOM 5657 O O . ARG E 2 161 ? 27.035 -9.674 120.617 1.00 20.00 161 ARG F O 1
ATOM 5665 N N . CYS E 2 162 ? 28.386 -9.556 118.847 1.00 20.00 162 CYS F N 1
ATOM 5666 C CA . CYS E 2 162 ? 27.526 -10.312 117.972 1.00 20.00 162 CYS F CA 1
ATOM 5667 C C . CYS E 2 162 ? 27.965 -11.735 117.868 1.00 20.00 162 CYS F C 1
ATOM 5668 O O . CYS E 2 162 ? 28.952 -12.128 118.471 1.00 20.00 162 CYS F O 1
ATOM 5671 N N . CYS E 2 163 ? 27.257 -12.478 117.026 1.00 20.00 163 CYS F N 1
ATOM 5672 C CA . CYS E 2 163 ? 27.508 -13.886 116.779 1.00 20.00 163 CYS F CA 1
ATOM 5673 C C . CYS E 2 163 ? 28.681 -14.095 115.884 1.00 20.00 163 CYS F C 1
ATOM 5674 O O . CYS E 2 163 ? 29.181 -13.166 115.304 1.00 20.00 163 CYS F O 1
ATOM 5677 N N . HIS E 2 164 ? 29.150 -15.327 115.804 1.00 20.00 164 HIS F N 1
ATOM 5678 C CA . HIS E 2 164 ? 30.257 -15.678 114.925 1.00 20.00 164 HIS F CA 1
ATOM 5679 C C . HIS E 2 164 ? 29.636 -15.904 113.599 1.00 20.00 164 HIS F C 1
ATOM 5680 O O . HIS E 2 164 ? 28.451 -15.660 113.426 1.00 20.00 164 HIS F O 1
ATOM 5687 N N . LEU E 2 165 ? 30.380 -16.536 112.709 1.00 20.00 165 LEU F N 1
ATOM 5688 C CA . LEU E 2 165 ? 29.829 -16.801 111.410 1.00 20.00 165 LEU F CA 1
ATOM 5689 C C . LEU E 2 165 ? 29.095 -18.103 111.528 1.00 20.00 165 LEU F C 1
ATOM 5690 O O . LEU E 2 165 ? 29.392 -18.894 112.409 1.00 20.00 165 LEU F O 1
ATOM 5695 N N . LYS E 2 166 ? 28.149 -18.362 110.646 1.00 20.00 166 LYS F N 1
ATOM 5696 C CA . LYS E 2 166 ? 27.418 -19.606 110.763 1.00 20.00 166 LYS F CA 1
ATOM 5697 C C . LYS E 2 166 ? 28.291 -20.812 110.466 1.00 20.00 166 LYS F C 1
ATOM 5698 O O . LYS E 2 166 ? 29.092 -20.803 109.544 1.00 20.00 166 LYS F O 1
ATOM 5704 N N . ASN E 2 167 ? 28.071 -21.872 111.228 1.00 20.00 167 ASN F N 1
ATOM 5705 C CA . ASN E 2 167 ? 28.879 -23.073 111.111 1.00 20.00 167 ASN F CA 1
ATOM 5706 C C . ASN E 2 167 ? 28.508 -24.072 112.217 1.00 20.00 167 ASN F C 1
ATOM 5707 O O . ASN E 2 167 ? 28.451 -23.655 113.358 1.00 20.00 167 ASN F O 1
ATOM 5712 N N . ILE E 2 168 ? 28.480 -25.385 111.923 1.00 20.00 168 ILE F N 1
ATOM 5713 C CA . ILE E 2 168 ? 28.087 -26.425 112.893 1.00 20.00 168 ILE F CA 1
ATOM 5714 C C . ILE E 2 168 ? 28.006 -26.066 114.351 1.00 20.00 168 ILE F C 1
ATOM 5715 O O . ILE E 2 168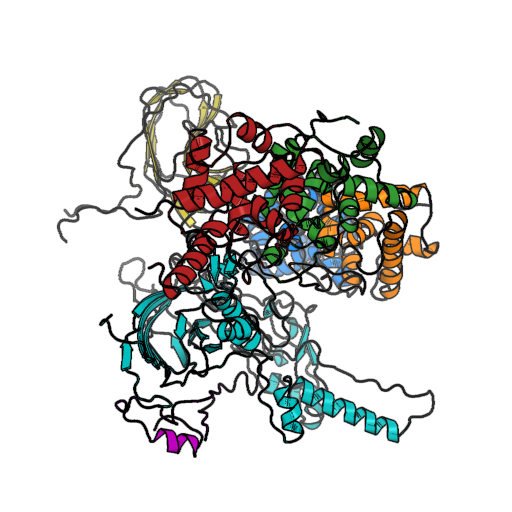 ? 26.926 -26.226 114.908 1.00 20.00 168 ILE F O 1
ATOM 5720 N N . TRP E 2 169 ? 29.113 -25.663 114.998 1.00 20.00 169 TRP F N 1
ATOM 5721 C CA . TRP E 2 169 ? 29.050 -25.342 116.437 1.00 20.00 169 TRP F CA 1
ATOM 5722 C C . TRP E 2 169 ? 28.640 -23.964 116.883 1.00 20.00 169 TRP F C 1
ATOM 5723 O O . TRP E 2 169 ? 28.553 -23.729 118.067 1.00 20.00 169 TRP F O 1
ATOM 5734 N N . THR E 2 170 ? 28.354 -23.084 115.939 1.00 20.00 170 THR F N 1
ATOM 5735 C CA . THR E 2 170 ? 27.988 -21.713 116.203 1.00 20.00 170 THR F CA 1
ATOM 5736 C C . THR E 2 170 ? 26.535 -21.442 115.830 1.00 20.00 170 THR F C 1
ATOM 5737 O O . THR E 2 170 ? 25.943 -20.458 116.242 1.00 20.00 170 THR F O 1
ATOM 5741 N N . ALA E 2 171 ? 25.969 -22.310 115.018 1.00 20.00 171 ALA F N 1
ATOM 5742 C CA . ALA E 2 171 ? 24.597 -22.139 114.579 1.00 20.00 171 ALA F CA 1
ATOM 5743 C C . ALA E 2 171 ? 23.909 -23.474 114.735 1.00 20.00 171 ALA F C 1
ATOM 5744 O O . ALA E 2 171 ? 23.566 -24.134 113.767 1.00 20.00 171 ALA F O 1
ATOM 5746 N N . PRO E 2 172 ? 23.760 -23.924 115.969 1.00 20.00 172 PRO F N 1
ATOM 5747 C CA . PRO E 2 172 ? 23.096 -25.209 116.160 1.00 20.00 172 PRO F CA 1
ATOM 5748 C C . PRO E 2 172 ? 21.624 -24.966 116.079 1.00 20.00 172 PRO F C 1
ATOM 5749 O O . PRO E 2 172 ? 21.213 -23.819 115.911 1.00 20.00 172 PRO F O 1
ATOM 5753 N N . LEU E 2 173 ? 20.822 -26.023 116.187 1.00 20.00 173 LEU F N 1
ATOM 5754 C CA . LEU E 2 173 ? 19.381 -25.889 116.189 1.00 20.00 173 LEU F CA 1
ATOM 5755 C C . LEU E 2 173 ? 19.140 -25.247 117.537 1.00 20.00 173 LEU F C 1
ATOM 5756 O O . LEU E 2 173 ? 19.951 -25.368 118.453 1.00 20.00 173 LEU F O 1
ATOM 5761 N N . PRO E 2 174 ? 18.046 -24.577 117.675 1.00 20.00 174 PRO F N 1
ATOM 5762 C CA . PRO E 2 174 ? 17.641 -23.908 118.903 1.00 20.00 174 PRO F CA 1
ATOM 5763 C C . PRO E 2 174 ? 17.612 -24.988 119.907 1.00 20.00 174 PRO F C 1
ATOM 5764 O O . PRO E 2 174 ? 16.895 -25.956 119.742 1.00 20.00 174 PRO F O 1
ATOM 5768 N N . PRO E 2 175 ? 18.260 -24.766 121.013 1.00 20.00 175 PRO F N 1
ATOM 5769 C CA . PRO E 2 175 ? 18.357 -25.667 122.153 1.00 20.00 175 PRO F CA 1
ATOM 5770 C C . PRO E 2 175 ? 17.026 -26.210 122.584 1.00 20.00 175 PRO F C 1
ATOM 5771 O O . PRO E 2 175 ? 16.937 -27.241 123.219 1.00 20.00 175 PRO F O 1
ATOM 5775 N N . GLU E 2 176 ? 15.967 -25.505 122.268 1.00 20.00 176 GLU F N 1
ATOM 5776 C CA . GLU E 2 176 ? 14.688 -25.982 122.693 1.00 20.00 176 GLU F CA 1
ATOM 5777 C C . GLU E 2 176 ? 14.116 -27.032 121.752 1.00 20.00 176 GLU F C 1
ATOM 5778 O O . GLU E 2 176 ? 13.335 -27.863 122.180 1.00 20.00 176 GLU F O 1
ATOM 5784 N N . THR E 2 177 ? 14.580 -27.076 120.505 1.00 20.00 177 THR F N 1
ATOM 5785 C CA . THR E 2 177 ? 14.011 -28.029 119.547 1.00 20.00 177 THR F CA 1
ATOM 5786 C C . THR E 2 177 ? 13.743 -29.425 120.080 1.00 20.00 177 THR F C 1
ATOM 5787 O O . THR E 2 177 ? 14.638 -30.135 120.454 1.00 20.00 177 THR F O 1
ATOM 5791 N N . GLU E 2 178 ? 12.468 -29.793 120.081 1.00 20.00 178 GLU F N 1
ATOM 5792 C CA . GLU E 2 178 ? 11.977 -31.071 120.583 1.00 20.00 178 GLU F CA 1
ATOM 5793 C C . GLU E 2 178 ? 12.658 -32.254 119.976 1.00 20.00 178 GLU F C 1
ATOM 5794 O O . GLU E 2 178 ? 12.964 -32.241 118.791 1.00 20.00 178 GLU F O 1
ATOM 5800 N N . LEU E 2 179 ? 12.909 -33.276 120.781 1.00 20.00 179 LEU F N 1
ATOM 5801 C CA . LEU E 2 179 ? 13.472 -34.484 120.223 1.00 20.00 179 LEU F CA 1
ATOM 5802 C C . LEU E 2 179 ? 12.425 -35.573 120.324 1.00 20.00 179 LEU F C 1
ATOM 5803 O O . LEU E 2 179 ? 12.713 -36.728 120.028 1.00 20.00 179 LEU F O 1
ATOM 5808 N N . SER E 2 180 ? 11.239 -35.215 120.816 1.00 20.00 180 SER F N 1
ATOM 5809 C CA . SER E 2 180 ? 10.146 -36.153 120.986 1.00 20.00 180 SER F CA 1
ATOM 5810 C C . SER E 2 180 ? 8.900 -35.462 121.505 1.00 20.00 180 SER F C 1
ATOM 5811 O O . SER E 2 180 ? 8.975 -34.543 122.320 1.00 20.00 180 SER F O 1
ATOM 5814 N N . ARG E 2 181 ? 7.762 -35.875 120.960 1.00 20.00 181 ARG F N 1
ATOM 5815 C CA . ARG E 2 181 ? 6.443 -35.370 121.316 1.00 20.00 181 ARG F CA 1
ATOM 5816 C C . ARG E 2 181 ? 5.691 -36.527 121.891 1.00 20.00 181 ARG F C 1
ATOM 5817 O O . ARG E 2 181 ? 5.510 -37.509 121.183 1.00 20.00 181 ARG F O 1
ATOM 5825 N N . GLN E 2 182 ? 5.240 -36.469 123.131 1.00 20.00 182 GLN F N 1
ATOM 5826 C CA . GLN E 2 182 ? 4.470 -37.603 123.590 1.00 20.00 182 GLN F CA 1
ATOM 5827 C C . GLN E 2 182 ? 2.985 -37.282 123.578 1.00 20.00 182 GLN F C 1
ATOM 5828 O O . GLN E 2 182 ? 2.595 -36.123 123.705 1.00 20.00 182 GLN F O 1
ATOM 5834 N N . MET E 2 183 ? 2.179 -38.306 123.301 1.00 20.00 183 MET F N 1
ATOM 5835 C CA . MET E 2 183 ? 0.717 -38.218 123.262 1.00 20.00 183 MET F CA 1
ATOM 5836 C C . MET E 2 183 ? 0.268 -38.844 124.584 1.00 20.00 183 MET F C 1
ATOM 5837 O O . MET E 2 183 ? 0.957 -39.715 125.092 1.00 20.00 183 MET F O 1
ATOM 5842 N N . THR E 2 184 ? -0.933 -38.578 125.069 1.00 20.00 184 THR F N 1
ATOM 5843 C CA . THR E 2 184 ? -1.252 -39.146 126.361 1.00 20.00 184 THR F CA 1
ATOM 5844 C C . THR E 2 184 ? -1.969 -40.466 126.473 1.00 20.00 184 THR F C 1
ATOM 5845 O O . THR E 2 184 ? -2.642 -40.673 127.450 1.00 20.00 184 THR F O 1
ATOM 5849 N N . THR E 2 185 ? -1.980 -41.262 125.418 1.00 20.00 185 THR F N 1
ATOM 5850 C CA . THR E 2 185 ? -2.516 -42.641 125.427 1.00 20.00 185 THR F CA 1
ATOM 5851 C C . THR E 2 185 ? -3.091 -43.285 126.712 1.00 20.00 185 THR F C 1
ATOM 5852 O O . THR E 2 185 ? -2.513 -43.199 127.793 1.00 20.00 185 THR F O 1
ATOM 5856 N N . SER E 2 186 ? -4.143 -44.064 126.581 1.00 20.00 186 SER F N 1
ATOM 5857 C CA . SER E 2 186 ? -4.603 -44.778 127.744 1.00 20.00 186 SER F CA 1
ATOM 5858 C C . SER E 2 186 ? -3.965 -46.175 127.675 1.00 20.00 186 SER F C 1
ATOM 5859 O O . SER E 2 186 ? -3.598 -46.643 126.590 1.00 20.00 186 SER F O 1
ATOM 5862 N N . THR E 2 187 ? -3.777 -46.827 128.819 1.00 20.00 187 THR F N 1
ATOM 5863 C CA . THR E 2 187 ? -3.197 -48.179 128.833 1.00 20.00 187 THR F CA 1
ATOM 5864 C C . THR E 2 187 ? -4.117 -49.041 128.002 1.00 20.00 187 THR F C 1
ATOM 5865 O O . THR E 2 187 ? -5.322 -49.009 128.220 1.00 20.00 187 THR F O 1
ATOM 5869 N N . THR E 2 188 ? -3.594 -49.801 127.059 1.00 20.00 188 THR F N 1
ATOM 5870 C CA . THR E 2 188 ? -4.462 -50.639 126.214 1.00 20.00 188 THR F CA 1
ATOM 5871 C C . THR E 2 188 ? -5.259 -50.028 125.006 1.00 20.00 188 THR F C 1
ATOM 5872 O O . THR E 2 188 ? -6.038 -50.738 124.361 1.00 20.00 188 THR F O 1
ATOM 5876 N N . SER E 2 189 ? -5.170 -48.738 124.727 1.00 20.00 189 SER F N 1
ATOM 5877 C CA . SER E 2 189 ? -5.879 -48.233 123.563 1.00 20.00 189 SER F CA 1
ATOM 5878 C C . SER E 2 189 ? -5.407 -46.877 123.127 1.00 20.00 189 SER F C 1
ATOM 5879 O O . SER E 2 189 ? -5.024 -46.092 123.975 1.00 20.00 189 SER F O 1
ATOM 5882 N N . ILE E 2 190 ? -5.350 -46.610 121.824 1.00 20.00 190 ILE F N 1
ATOM 5883 C CA . ILE E 2 190 ? -4.981 -45.279 121.401 1.00 20.00 190 ILE F CA 1
ATOM 5884 C C . ILE E 2 190 ? -6.217 -44.791 120.740 1.00 20.00 190 ILE F C 1
ATOM 5885 O O . ILE E 2 190 ? -6.989 -45.596 120.248 1.00 20.00 190 ILE F O 1
ATOM 5890 N N . ASP E 2 191 ? -6.404 -43.484 120.688 1.00 20.00 191 ASP F N 1
ATOM 5891 C CA . ASP E 2 191 ? -7.566 -42.926 120.020 1.00 20.00 191 ASP F CA 1
ATOM 5892 C C . ASP E 2 191 ? -7.108 -42.574 118.618 1.00 20.00 191 ASP F C 1
ATOM 5893 O O . ASP E 2 191 ? -6.657 -41.478 118.409 1.00 20.00 191 ASP F O 1
ATOM 5898 N N . ILE E 2 192 ? -7.244 -43.479 117.663 1.00 20.00 192 ILE F N 1
ATOM 5899 C CA . ILE E 2 192 ? -6.819 -43.222 116.302 1.00 20.00 192 ILE F CA 1
ATOM 5900 C C . ILE E 2 192 ? -7.050 -41.772 115.890 1.00 20.00 192 ILE F C 1
ATOM 5901 O O . ILE E 2 192 ? -6.118 -41.109 115.448 1.00 20.00 192 ILE F O 1
ATOM 5906 N N . MET E 2 193 ? -8.266 -41.255 116.085 1.00 20.00 193 MET F N 1
ATOM 5907 C CA . MET E 2 193 ? -8.565 -39.870 115.703 1.00 20.00 193 MET F CA 1
ATOM 5908 C C . MET E 2 193 ? -7.787 -38.866 116.529 1.00 20.00 193 MET F C 1
ATOM 5909 O O . MET E 2 193 ? -7.637 -37.723 116.146 1.00 20.00 193 MET F O 1
ATOM 5914 N N . GLY E 2 194 ? -7.368 -39.264 117.707 1.00 20.00 194 GLY F N 1
ATOM 5915 C CA . GLY E 2 194 ? -6.587 -38.364 118.523 1.00 20.00 194 GLY F CA 1
ATOM 5916 C C . GLY E 2 194 ? -5.189 -38.203 117.946 1.00 20.00 194 GLY F C 1
ATOM 5917 O O . GLY E 2 194 ? -4.667 -37.090 117.891 1.00 20.00 194 GLY F O 1
ATOM 5918 N N . LEU E 2 195 ? -4.592 -39.307 117.502 1.00 20.00 195 LEU F N 1
ATOM 5919 C CA . LEU E 2 195 ? -3.261 -39.276 116.938 1.00 20.00 195 LEU F CA 1
ATOM 5920 C C . LEU E 2 195 ? -3.210 -38.185 115.916 1.00 20.00 195 LEU F C 1
ATOM 5921 O O . LEU E 2 195 ? -2.442 -37.242 116.031 1.00 20.00 195 LEU F O 1
ATOM 5926 N N . GLN E 2 196 ? -4.083 -38.296 114.936 1.00 20.00 196 GLN F N 1
ATOM 5927 C CA . GLN E 2 196 ? -4.160 -37.321 113.869 1.00 20.00 196 GLN F CA 1
ATOM 5928 C C . GLN E 2 196 ? -4.052 -35.893 114.393 1.00 20.00 196 GLN F C 1
ATOM 5929 O O . GLN E 2 196 ? -3.073 -35.186 114.133 1.00 20.00 196 GLN F O 1
ATOM 5935 N N . ALA E 2 197 ? -5.022 -35.503 115.190 1.00 20.00 197 ALA F N 1
ATOM 5936 C CA . ALA E 2 197 ? -5.034 -34.176 115.728 1.00 20.00 197 ALA F CA 1
ATOM 5937 C C . ALA E 2 197 ? -3.685 -33.851 116.324 1.00 20.00 197 ALA F C 1
ATOM 5938 O O . ALA E 2 197 ? -3.191 -32.739 116.162 1.00 20.00 197 ALA F O 1
ATOM 5940 N N . ALA E 2 198 ? -3.056 -34.855 116.924 1.00 20.00 198 ALA F N 1
ATOM 5941 C CA . ALA E 2 198 ? -1.762 -34.675 117.558 1.00 20.00 198 ALA F CA 1
ATOM 5942 C C . ALA E 2 198 ? -0.686 -34.313 116.589 1.00 20.00 198 ALA F C 1
ATOM 5943 O O . ALA E 2 198 ? 0.241 -33.600 116.943 1.00 20.00 198 ALA F O 1
ATOM 5945 N N . TYR E 2 199 ? -0.738 -34.885 115.401 1.00 20.00 199 TYR F N 1
ATOM 5946 C CA . TYR E 2 199 ? 0.253 -34.523 114.422 1.00 20.00 199 TYR F CA 1
ATOM 5947 C C . TYR E 2 199 ? -0.019 -33.130 113.952 1.00 20.00 199 TYR F C 1
ATOM 5948 O O . TYR E 2 199 ? 0.912 -32.344 113.772 1.00 20.00 199 TYR F O 1
ATOM 5957 N N . ALA E 2 200 ? -1.283 -32.835 113.681 1.00 20.00 200 ALA F N 1
ATOM 5958 C CA . ALA E 2 200 ? -1.647 -31.508 113.221 1.00 20.00 200 ALA F CA 1
ATOM 5959 C C . ALA E 2 200 ? -0.990 -30.456 114.119 1.00 20.00 200 ALA F C 1
ATOM 5960 O O . ALA E 2 200 ? -0.277 -29.547 113.656 1.00 20.00 200 ALA F O 1
ATOM 5962 N N . ASN E 2 201 ? -1.208 -30.624 115.415 1.00 20.00 201 ASN F N 1
ATOM 5963 C CA . ASN E 2 201 ? -0.650 -29.725 116.386 1.00 20.00 201 ASN F CA 1
ATOM 5964 C C . ASN E 2 201 ? 0.870 -29.633 116.261 1.00 20.00 201 ASN F C 1
ATOM 5965 O O . ASN E 2 201 ? 1.465 -28.613 116.582 1.00 20.00 201 ASN F O 1
ATOM 5970 N N . LEU E 2 202 ? 1.511 -30.699 115.813 1.00 20.00 202 LEU F N 1
ATOM 5971 C CA . LEU E 2 202 ? 2.952 -30.649 115.614 1.00 20.00 202 LEU F CA 1
ATOM 5972 C C . LEU E 2 202 ? 3.150 -29.668 114.497 1.00 20.00 202 LEU F C 1
ATOM 5973 O O . LEU E 2 202 ? 3.559 -28.518 114.684 1.00 20.00 202 LEU F O 1
ATOM 5978 N N . HIS E 2 203 ? 2.848 -30.185 113.323 1.00 20.00 203 HIS F N 1
ATOM 5979 C CA . HIS E 2 203 ? 2.976 -29.480 112.091 1.00 20.00 203 HIS F CA 1
ATOM 5980 C C . HIS E 2 203 ? 2.790 -27.973 112.238 1.00 20.00 203 HIS F C 1
ATOM 5981 O O . HIS E 2 203 ? 3.635 -27.206 111.781 1.00 20.00 203 HIS F O 1
ATOM 5988 N N . THR E 2 204 ? 1.719 -27.553 112.900 1.00 20.00 204 THR F N 1
ATOM 5989 C CA . THR E 2 204 ? 1.515 -26.130 113.091 1.00 20.00 204 THR F CA 1
ATOM 5990 C C . THR E 2 204 ? 2.676 -25.605 113.932 1.00 20.00 204 THR F C 1
ATOM 5991 O O . THR E 2 204 ? 3.442 -24.771 113.464 1.00 20.00 204 THR F O 1
ATOM 5995 N N . ASP E 2 205 ? 2.876 -26.172 115.115 1.00 20.00 205 ASP F N 1
ATOM 5996 C CA . ASP E 2 205 ? 3.972 -25.753 115.975 1.00 20.00 205 ASP F CA 1
ATOM 5997 C C . ASP E 2 205 ? 5.243 -25.666 115.188 1.00 20.00 205 ASP F C 1
ATOM 5998 O O . ASP E 2 205 ? 5.803 -24.585 115.047 1.00 20.00 205 ASP F O 1
ATOM 6003 N N . GLN E 2 206 ? 5.661 -26.789 114.620 1.00 20.00 206 GLN F N 1
ATOM 6004 C CA . GLN E 2 206 ? 6.895 -26.836 113.835 1.00 20.00 206 GLN F CA 1
ATOM 6005 C C . GLN E 2 206 ? 7.068 -25.599 112.935 1.00 20.00 206 GLN F C 1
ATOM 6006 O O . GLN E 2 206 ? 7.908 -24.718 113.232 1.00 20.00 206 GLN F O 1
ATOM 6012 N N . GLU E 2 207 ? 6.257 -25.503 111.874 1.00 20.00 207 GLU F N 1
ATOM 6013 C CA . GLU E 2 207 ? 6.342 -24.354 110.977 1.00 20.00 207 GLU F CA 1
ATOM 6014 C C . GLU E 2 207 ? 6.363 -23.079 111.797 1.00 20.00 207 GLU F C 1
ATOM 6015 O O . GLU E 2 207 ? 7.382 -22.442 111.851 1.00 20.00 207 GLU F O 1
ATOM 6021 N N . ARG E 2 208 ? 5.344 -22.859 112.619 1.00 20.00 208 ARG F N 1
ATOM 6022 C CA . ARG E 2 208 ? 5.269 -21.650 113.446 1.00 20.00 208 ARG F CA 1
ATOM 6023 C C . ARG E 2 208 ? 6.551 -21.256 114.184 1.00 20.00 208 ARG F C 1
ATOM 6024 O O . ARG E 2 208 ? 6.877 -20.075 114.328 1.00 20.00 208 ARG F O 1
ATOM 6032 N N . ASP E 2 209 ? 7.314 -22.241 114.608 1.00 20.00 209 ASP F N 1
ATOM 6033 C CA . ASP E 2 209 ? 8.531 -21.946 115.358 1.00 20.00 209 ASP F CA 1
ATOM 6034 C C . ASP E 2 209 ? 9.665 -21.520 114.440 1.00 20.00 209 ASP F C 1
ATOM 6035 O O . ASP E 2 209 ? 10.577 -20.765 114.828 1.00 20.00 209 ASP F O 1
ATOM 6040 N N . TYR E 2 210 ? 9.612 -22.016 113.218 1.00 20.00 210 TYR F N 1
ATOM 6041 C CA . TYR E 2 210 ? 10.666 -21.699 112.307 1.00 20.00 210 TYR F CA 1
ATOM 6042 C C . TYR E 2 210 ? 10.143 -20.862 111.204 1.00 20.00 210 TYR F C 1
ATOM 6043 O O . TYR E 2 210 ? 10.800 -19.961 110.722 1.00 20.00 210 TYR F O 1
ATOM 6052 N N . PHE E 2 211 ? 8.904 -21.095 110.857 1.00 20.00 211 PHE F N 1
ATOM 6053 C CA . PHE E 2 211 ? 8.356 -20.447 109.695 1.00 20.00 211 PHE F CA 1
ATOM 6054 C C . PHE E 2 211 ? 7.179 -19.535 109.972 1.00 20.00 211 PHE F C 1
ATOM 6055 O O . PHE E 2 211 ? 6.056 -19.700 109.454 1.00 20.00 211 PHE F O 1
ATOM 6063 N N . MET E 2 212 ? 7.501 -18.540 110.785 1.00 20.00 212 MET F N 1
ATOM 6064 C CA . MET E 2 212 ? 6.599 -17.492 111.218 1.00 20.00 212 MET F CA 1
ATOM 6065 C C . MET E 2 212 ? 7.207 -17.206 112.562 1.00 20.00 212 MET F C 1
ATOM 6066 O O . MET E 2 212 ? 8.115 -17.942 113.012 1.00 20.00 212 MET F O 1
ATOM 6071 N N . GLN E 2 213 ? 6.788 -16.086 113.134 1.00 20.00 213 GLN F N 1
ATOM 6072 C CA . GLN E 2 213 ? 7.214 -15.711 114.448 1.00 20.00 213 GLN F CA 1
ATOM 6073 C C . GLN E 2 213 ? 6.426 -14.479 114.794 1.00 20.00 213 GLN F C 1
ATOM 6074 O O . GLN E 2 213 ? 5.743 -14.420 115.810 1.00 20.00 213 GLN F O 1
ATOM 6080 N N . ARG E 2 214 ? 6.310 -13.635 113.789 1.00 20.00 214 ARG F N 1
ATOM 6081 C CA . ARG E 2 214 ? 5.686 -12.344 113.898 1.00 20.00 214 ARG F CA 1
ATOM 6082 C C . ARG E 2 214 ? 4.173 -12.355 113.784 1.00 20.00 214 ARG F C 1
ATOM 6083 O O . ARG E 2 214 ? 3.627 -13.249 113.146 1.00 20.00 214 ARG F O 1
ATOM 6091 N N . TYR E 2 215 ? 3.501 -11.328 114.309 1.00 20.00 215 TYR F N 1
ATOM 6092 C CA . TYR E 2 215 ? 2.053 -11.288 114.154 1.00 20.00 215 TYR F CA 1
ATOM 6093 C C . TYR E 2 215 ? 1.775 -11.219 112.676 1.00 20.00 215 TYR F C 1
ATOM 6094 O O . TYR E 2 215 ? 0.951 -11.967 112.162 1.00 20.00 215 TYR F O 1
ATOM 6103 N N . ARG E 2 216 ? 2.499 -10.333 111.993 1.00 20.00 216 ARG F N 1
ATOM 6104 C CA . ARG E 2 216 ? 2.329 -10.139 110.552 1.00 20.00 216 ARG F CA 1
ATOM 6105 C C . ARG E 2 216 ? 2.291 -11.440 109.794 1.00 20.00 216 ARG F C 1
ATOM 6106 O O . ARG E 2 216 ? 1.586 -11.571 108.810 1.00 20.00 216 ARG F O 1
ATOM 6114 N N . ASP E 2 217 ? 3.025 -12.417 110.284 1.00 20.00 217 ASP F N 1
ATOM 6115 C CA . ASP E 2 217 ? 3.096 -13.699 109.624 1.00 20.00 217 ASP F CA 1
ATOM 6116 C C . ASP E 2 217 ? 1.859 -14.515 109.805 1.00 20.00 217 ASP F C 1
ATOM 6117 O O . ASP E 2 217 ? 1.369 -15.149 108.877 1.00 20.00 217 ASP F O 1
ATOM 6122 N N . VAL E 2 218 ? 1.320 -14.477 110.999 1.00 20.00 218 VAL F N 1
ATOM 6123 C CA . VAL E 2 218 ? 0.166 -15.287 111.245 1.00 20.00 218 VAL F CA 1
ATOM 6124 C C . VAL E 2 218 ? -0.940 -14.911 110.315 1.00 20.00 218 VAL F C 1
ATOM 6125 O O . VAL E 2 218 ? -1.444 -15.722 109.565 1.00 20.00 218 VAL F O 1
ATOM 6129 N N . ILE E 2 219 ? -1.232 -13.639 110.271 1.00 20.00 219 ILE F N 1
ATOM 6130 C CA . ILE E 2 219 ? -2.279 -13.190 109.435 1.00 20.00 219 ILE F CA 1
ATOM 6131 C C . ILE E 2 219 ? -1.998 -13.493 107.996 1.00 20.00 219 ILE F C 1
ATOM 6132 O O . ILE E 2 219 ? -2.879 -13.917 107.280 1.00 20.00 219 ILE F O 1
ATOM 6137 N N . SER E 2 220 ? -0.771 -13.333 107.552 1.00 20.00 220 SER F N 1
ATOM 6138 C CA . SER E 2 220 ? -0.521 -13.617 106.160 1.00 20.00 220 SER F CA 1
ATOM 6139 C C . SER E 2 220 ? -0.877 -15.054 105.867 1.00 20.00 220 SER F C 1
ATOM 6140 O O . SER E 2 220 ? -1.286 -15.376 104.773 1.00 20.00 220 SER F O 1
ATOM 6143 N N . SER E 2 221 ? -0.734 -15.930 106.840 1.00 20.00 221 SER F N 1
ATOM 6144 C CA . SER E 2 221 ? -1.047 -17.317 106.582 1.00 20.00 221 SER F CA 1
ATOM 6145 C C . SER E 2 221 ? -2.523 -17.519 106.316 1.00 20.00 221 SER F C 1
ATOM 6146 O O . SER E 2 221 ? -2.944 -18.586 105.880 1.00 20.00 221 SER F O 1
ATOM 6149 N N . PHE E 2 222 ? -3.335 -16.570 106.728 1.00 20.00 222 PHE F N 1
ATOM 6150 C CA . PHE E 2 222 ? -4.736 -16.714 106.456 1.00 20.00 222 PHE F CA 1
ATOM 6151 C C . PHE E 2 222 ? -4.990 -16.026 105.138 1.00 20.00 222 PHE F C 1
ATOM 6152 O O . PHE E 2 222 ? -6.067 -16.142 104.577 1.00 20.00 222 PHE F O 1
ATOM 6160 N N . GLY E 2 223 ? -3.984 -15.335 104.618 1.00 20.00 223 GLY F N 1
ATOM 6161 C CA . GLY E 2 223 ? -4.136 -14.654 103.346 1.00 20.00 223 GLY F CA 1
ATOM 6162 C C . GLY E 2 223 ? -4.825 -13.343 103.582 1.00 20.00 223 GLY F C 1
ATOM 6163 O O . GLY E 2 223 ? -5.795 -13.006 102.923 1.00 20.00 223 GLY F O 1
ATOM 6164 N N . GLY E 2 224 ? -4.272 -12.574 104.495 1.00 20.00 224 GLY F N 1
ATOM 6165 C CA . GLY E 2 224 ? -4.852 -11.304 104.835 1.00 20.00 224 GLY F CA 1
ATOM 6166 C C . GLY E 2 224 ? -3.669 -10.432 105.051 1.00 20.00 224 GLY F C 1
ATOM 6167 O O . GLY E 2 224 ? -2.560 -10.917 104.948 1.00 20.00 224 GLY F O 1
ATOM 6168 N N . LYS E 2 225 ? -3.864 -9.162 105.322 1.00 20.00 225 LYS F N 1
ATOM 6169 C CA . LYS E 2 225 ? -2.726 -8.312 105.519 1.00 20.00 225 LYS F CA 1
ATOM 6170 C C . LYS E 2 225 ? -3.031 -7.396 106.647 1.00 20.00 225 LYS F C 1
ATOM 6171 O O . LYS E 2 225 ? -4.192 -7.203 106.962 1.00 20.00 225 LYS F O 1
ATOM 6177 N N . THR E 2 226 ? -1.997 -6.905 107.312 1.00 20.00 226 THR F N 1
ATOM 6178 C CA . THR E 2 226 ? -2.169 -5.943 108.388 1.00 20.00 226 THR F CA 1
ATOM 6179 C C . THR E 2 226 ? -0.859 -5.231 108.499 1.00 20.00 226 THR F C 1
ATOM 6180 O O . THR E 2 226 ? 0.193 -5.790 108.162 1.00 20.00 226 THR F O 1
ATOM 6184 N N . SER E 2 227 ? -0.941 -3.972 108.887 1.00 20.00 227 SER F N 1
ATOM 6185 C CA . SER E 2 227 ? 0.230 -3.139 10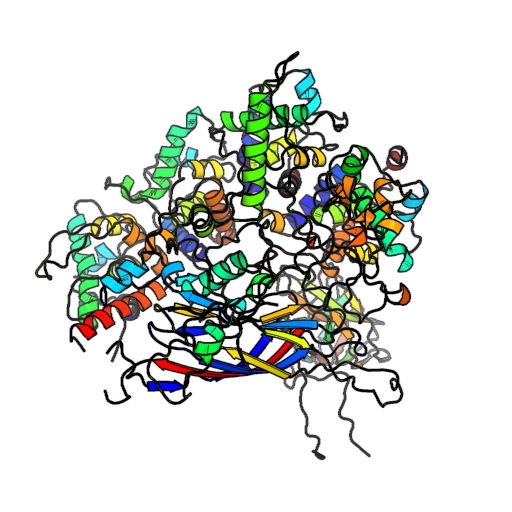9.055 1.00 20.00 227 SER F CA 1
ATOM 6186 C C . SER E 2 227 ? 0.500 -3.003 110.564 1.00 20.00 227 SER F C 1
ATOM 6187 O O . SER E 2 227 ? 0.521 -1.899 111.097 1.00 20.00 227 SER F O 1
ATOM 6190 N N . TYR E 2 228 ? 0.756 -4.099 111.255 1.00 20.00 228 TYR F N 1
ATOM 6191 C CA . TYR E 2 228 ? 0.948 -3.982 112.672 1.00 20.00 228 TYR F CA 1
ATOM 6192 C C . TYR E 2 228 ? 2.380 -3.615 112.860 1.00 20.00 228 TYR F C 1
ATOM 6193 O O . TYR E 2 228 ? 3.246 -4.386 112.542 1.00 20.00 228 TYR F O 1
ATOM 6202 N N . ASP E 2 229 ? 2.629 -2.400 113.307 1.00 20.00 229 ASP F N 1
ATOM 6203 C CA . ASP E 2 229 ? 3.978 -1.950 113.523 1.00 20.00 229 ASP F CA 1
ATOM 6204 C C . ASP E 2 229 ? 4.613 -2.391 114.801 1.00 20.00 229 ASP F C 1
ATOM 6205 O O . ASP E 2 229 ? 5.794 -2.678 114.823 1.00 20.00 229 ASP F O 1
ATOM 6210 N N . ALA E 2 230 ? 3.836 -2.361 115.872 1.00 20.00 230 ALA F N 1
ATOM 6211 C CA . ALA E 2 230 ? 4.313 -2.679 117.199 1.00 20.00 230 ALA F CA 1
ATOM 6212 C C . ALA E 2 230 ? 5.215 -3.848 117.439 1.00 20.00 230 ALA F C 1
ATOM 6213 O O . ALA E 2 230 ? 5.493 -4.162 118.584 1.00 20.00 230 ALA F O 1
ATOM 6215 N N . ASP E 2 231 ? 5.574 -4.591 116.413 1.00 20.00 231 ASP F N 1
ATOM 6216 C CA . ASP E 2 231 ? 6.534 -5.641 116.667 1.00 20.00 231 ASP F CA 1
ATOM 6217 C C . ASP E 2 231 ? 7.855 -4.834 116.786 1.00 20.00 231 ASP F C 1
ATOM 6218 O O . ASP E 2 231 ? 8.838 -5.290 117.350 1.00 20.00 231 ASP F O 1
ATOM 6223 N N . ASN E 2 232 ? 7.822 -3.581 116.343 1.00 20.00 232 ASN F N 1
ATOM 6224 C CA . ASN E 2 232 ? 8.965 -2.668 116.424 1.00 20.00 232 ASN F CA 1
ATOM 6225 C C . ASN E 2 232 ? 10.255 -3.017 115.682 1.00 20.00 232 ASN F C 1
ATOM 6226 O O . ASN E 2 232 ? 11.299 -2.420 115.949 1.00 20.00 232 ASN F O 1
ATOM 6231 N N . ARG E 2 233 ? 10.137 -3.849 114.650 1.00 20.00 233 ARG F N 1
ATOM 6232 C CA . ARG E 2 233 ? 11.267 -4.309 113.853 1.00 20.00 233 ARG F CA 1
ATOM 6233 C C . ARG E 2 233 ? 11.774 -3.223 112.935 1.00 20.00 233 ARG F C 1
ATOM 6234 O O . ARG E 2 233 ? 11.072 -2.827 112.015 1.00 20.00 233 ARG F O 1
ATOM 6242 N N . PRO E 2 234 ? 12.968 -2.686 113.200 1.00 20.00 234 PRO F N 1
ATOM 6243 C CA . PRO E 2 234 ? 13.553 -1.636 112.382 1.00 20.00 234 PRO F CA 1
ATOM 6244 C C . PRO E 2 234 ? 13.806 -2.147 110.969 1.00 20.00 234 PRO F C 1
ATOM 6245 O O . PRO E 2 234 ? 13.989 -3.335 110.792 1.00 20.00 234 PRO F O 1
ATOM 6249 N N . LEU E 2 235 ? 13.805 -1.256 109.979 1.00 20.00 235 LEU F N 1
ATOM 6250 C CA . LEU E 2 235 ? 13.979 -1.631 108.576 1.00 20.00 235 LEU F CA 1
ATOM 6251 C C . LEU E 2 235 ? 15.410 -1.736 108.168 1.00 20.00 235 LEU F C 1
ATOM 6252 O O . LEU E 2 235 ? 16.210 -0.895 108.554 1.00 20.00 235 LEU F O 1
ATOM 6257 N N . LEU E 2 236 ? 15.690 -2.630 107.230 1.00 20.00 236 LEU F N 1
ATOM 6258 C CA . LEU E 2 236 ? 17.052 -2.862 106.791 1.00 20.00 236 LEU F CA 1
ATOM 6259 C C . LEU E 2 236 ? 17.633 -1.981 105.685 1.00 20.00 236 LEU F C 1
ATOM 6260 O O . LEU E 2 236 ? 18.813 -2.120 105.359 1.00 20.00 236 LEU F O 1
ATOM 6265 N N . VAL E 2 237 ? 16.869 -1.060 105.126 1.00 20.00 237 VAL F N 1
ATOM 6266 C CA . VAL E 2 237 ? 17.407 -0.232 104.044 1.00 20.00 237 VAL F CA 1
ATOM 6267 C C . VAL E 2 237 ? 18.520 -0.795 103.164 1.00 20.00 237 VAL F C 1
ATOM 6268 O O . VAL E 2 237 ? 18.246 -1.285 102.083 1.00 20.00 237 VAL F O 1
ATOM 6272 N N . MET E 2 238 ? 19.766 -0.775 103.609 1.00 20.00 238 MET F N 1
ATOM 6273 C CA . MET E 2 238 ? 20.748 -1.278 102.707 1.00 20.00 238 MET F CA 1
ATOM 6274 C C . MET E 2 238 ? 21.650 -2.455 102.946 1.00 20.00 238 MET F C 1
ATOM 6275 O O . MET E 2 238 ? 21.516 -3.435 102.251 1.00 20.00 238 MET F O 1
ATOM 6280 N N . ARG E 2 239 ? 22.639 -2.351 103.808 1.00 20.00 239 ARG F N 1
ATOM 6281 C CA . ARG E 2 239 ? 23.584 -3.476 104.037 1.00 20.00 239 ARG F CA 1
ATOM 6282 C C . ARG E 2 239 ? 24.567 -3.912 102.914 1.00 20.00 239 ARG F C 1
ATOM 6283 O O . ARG E 2 239 ? 24.160 -4.510 101.918 1.00 20.00 239 ARG F O 1
ATOM 6291 N N . SER E 2 240 ? 25.865 -3.801 103.165 1.00 20.00 240 SER F N 1
ATOM 6292 C CA . SER E 2 240 ? 26.858 -4.219 102.191 1.00 20.00 240 SER F CA 1
ATOM 6293 C C . SER E 2 240 ? 27.901 -5.016 102.918 1.00 20.00 240 SER F C 1
ATOM 6294 O O . SER E 2 240 ? 28.082 -4.815 104.102 1.00 20.00 240 SER F O 1
ATOM 6297 N N . ASN E 2 241 ? 28.662 -5.827 102.194 1.00 20.00 241 ASN F N 1
ATOM 6298 C CA . ASN E 2 241 ? 29.667 -6.715 102.787 1.00 20.00 241 ASN F CA 1
ATOM 6299 C C . ASN E 2 241 ? 30.993 -6.760 102.007 1.00 20.00 241 ASN F C 1
ATOM 6300 O O . ASN E 2 241 ? 30.969 -7.000 100.821 1.00 20.00 241 ASN F O 1
ATOM 6305 N N . LEU E 2 242 ? 32.136 -6.583 102.668 1.00 20.00 242 LEU F N 1
ATOM 6306 C CA . LEU E 2 242 ? 33.451 -6.637 102.013 1.00 20.00 242 LEU F CA 1
ATOM 6307 C C . LEU E 2 242 ? 34.322 -7.623 102.722 1.00 20.00 242 LEU F C 1
ATOM 6308 O O . LEU E 2 242 ? 34.078 -7.956 103.867 1.00 20.00 242 LEU F O 1
ATOM 6313 N N . TRP E 2 243 ? 35.380 -8.051 102.079 1.00 20.00 243 TRP F N 1
ATOM 6314 C CA . TRP E 2 243 ? 36.326 -8.917 102.745 1.00 20.00 243 TRP F CA 1
ATOM 6315 C C . TRP E 2 243 ? 37.499 -7.973 102.704 1.00 20.00 243 TRP F C 1
ATOM 6316 O O . TRP E 2 243 ? 37.899 -7.597 101.628 1.00 20.00 243 TRP F O 1
ATOM 6327 N N . ALA E 2 244 ? 37.982 -7.500 103.849 1.00 20.00 244 ALA F N 1
ATOM 6328 C CA . ALA E 2 244 ? 39.099 -6.544 103.904 1.00 20.00 244 ALA F CA 1
ATOM 6329 C C . ALA E 2 244 ? 40.507 -7.116 103.932 1.00 20.00 244 ALA F C 1
ATOM 6330 O O . ALA E 2 244 ? 40.893 -7.718 104.924 1.00 20.00 244 ALA F O 1
ATOM 6332 N N . SER E 2 245 ? 41.321 -6.776 102.940 1.00 20.00 245 SER F N 1
ATOM 6333 C CA . SER E 2 245 ? 42.675 -7.295 102.865 1.00 20.00 245 SER F CA 1
ATOM 6334 C C . SER E 2 245 ? 43.733 -6.392 102.249 1.00 20.00 245 SER F C 1
ATOM 6335 O O . SER E 2 245 ? 43.618 -5.189 102.282 1.00 20.00 245 SER F O 1
ATOM 6338 N N . GLY E 2 246 ? 44.859 -6.996 101.884 1.00 20.00 246 GLY F N 1
ATOM 6339 C CA . GLY E 2 246 ? 45.937 -6.316 101.197 1.00 20.00 246 GLY F CA 1
ATOM 6340 C C . GLY E 2 246 ? 47.245 -6.098 101.917 1.00 20.00 246 GLY F C 1
ATOM 6341 O O . GLY E 2 246 ? 47.316 -6.304 103.105 1.00 20.00 246 GLY F O 1
ATOM 6342 N N . TYR E 2 247 ? 48.303 -5.809 101.160 1.00 20.00 247 TYR F N 1
ATOM 6343 C CA . TYR E 2 247 ? 49.633 -5.447 101.700 1.00 20.00 247 TYR F CA 1
ATOM 6344 C C . TYR E 2 247 ? 50.443 -6.376 102.563 1.00 20.00 247 TYR F C 1
ATOM 6345 O O . TYR E 2 247 ? 49.941 -7.371 103.015 1.00 20.00 247 TYR F O 1
ATOM 6354 N N . ASP E 2 248 ? 51.649 -5.975 102.937 1.00 20.00 248 ASP F N 1
ATOM 6355 C CA . ASP E 2 248 ? 52.441 -6.843 103.784 1.00 20.00 248 ASP F CA 1
ATOM 6356 C C . ASP E 2 248 ? 53.614 -6.165 104.470 1.00 20.00 248 ASP F C 1
ATOM 6357 O O . ASP E 2 248 ? 53.802 -6.344 105.667 1.00 20.00 248 ASP F O 1
ATOM 6362 N N . VAL E 2 249 ? 54.333 -5.305 103.764 1.00 20.00 249 VAL F N 1
ATOM 6363 C CA . VAL E 2 249 ? 55.499 -4.588 104.344 1.00 20.00 249 VAL F CA 1
ATOM 6364 C C . VAL E 2 249 ? 56.690 -5.461 104.685 1.00 20.00 249 VAL F C 1
ATOM 6365 O O . VAL E 2 249 ? 56.934 -5.826 105.837 1.00 20.00 249 VAL F O 1
ATOM 6369 N N . ASP E 2 250 ? 57.421 -5.802 103.636 1.00 20.00 250 ASP F N 1
ATOM 6370 C CA . ASP E 2 250 ? 58.620 -6.623 103.702 1.00 20.00 250 ASP F CA 1
ATOM 6371 C C . ASP E 2 250 ? 59.634 -5.815 104.481 1.00 20.00 250 ASP F C 1
ATOM 6372 O O . ASP E 2 250 ? 59.827 -4.652 104.161 1.00 20.00 250 ASP F O 1
ATOM 6377 N N . GLY E 2 251 ? 60.235 -6.397 105.516 1.00 20.00 251 GLY F N 1
ATOM 6378 C CA . GLY E 2 251 ? 61.230 -5.681 106.294 1.00 20.00 251 GLY F CA 1
ATOM 6379 C C . GLY E 2 251 ? 62.603 -5.673 105.645 1.00 20.00 251 GLY F C 1
ATOM 6380 O O . GLY E 2 251 ? 62.968 -6.654 105.024 1.00 20.00 251 GLY F O 1
ATOM 6381 N N . THR E 2 252 ? 63.396 -4.630 105.868 1.00 20.00 252 THR F N 1
ATOM 6382 C CA . THR E 2 252 ? 64.705 -4.528 105.247 1.00 20.00 252 THR F CA 1
ATOM 6383 C C . THR E 2 252 ? 66.009 -4.470 106.001 1.00 20.00 252 THR F C 1
ATOM 6384 O O . THR E 2 252 ? 67.031 -4.387 105.348 1.00 20.00 252 THR F O 1
ATOM 6388 N N . ASP E 2 253 ? 66.026 -4.332 107.320 1.00 20.00 253 ASP F N 1
ATOM 6389 C CA . ASP E 2 253 ? 67.318 -4.300 108.017 1.00 20.00 253 ASP F CA 1
ATOM 6390 C C . ASP E 2 253 ? 67.887 -5.678 108.366 1.00 20.00 253 ASP F C 1
ATOM 6391 O O . ASP E 2 253 ? 67.187 -6.665 108.327 1.00 20.00 253 ASP F O 1
ATOM 6396 N N . GLN E 2 254 ? 69.082 -5.715 108.911 1.00 20.00 254 GLN F N 1
ATOM 6397 C CA . GLN E 2 254 ? 69.710 -6.983 109.203 1.00 20.00 254 GLN F CA 1
ATOM 6398 C C . GLN E 2 254 ? 68.989 -8.026 110.035 1.00 20.00 254 GLN F C 1
ATOM 6399 O O . GLN E 2 254 ? 69.050 -9.214 109.722 1.00 20.00 254 GLN F O 1
ATOM 6405 N N . THR E 2 255 ? 68.371 -7.608 111.124 1.00 20.00 255 THR F N 1
ATOM 6406 C CA . THR E 2 255 ? 67.701 -8.555 112.000 1.00 20.00 255 THR F CA 1
ATOM 6407 C C . THR E 2 255 ? 66.479 -9.152 111.365 1.00 20.00 255 THR F C 1
ATOM 6408 O O . THR E 2 255 ? 66.082 -10.258 111.696 1.00 20.00 255 THR F O 1
ATOM 6412 N N . SER E 2 256 ? 65.797 -8.364 110.559 1.00 20.00 256 SER F N 1
ATOM 6413 C CA . SER E 2 256 ? 64.619 -8.898 109.949 1.00 20.00 256 SER F CA 1
ATOM 6414 C C . SER E 2 256 ? 64.754 -9.448 108.515 1.00 20.00 256 SER F C 1
ATOM 6415 O O . SER E 2 256 ? 65.271 -10.574 108.303 1.00 20.00 256 SER F O 1
ATOM 6418 N N . LEU E 2 257 ? 64.381 -8.658 107.522 1.00 20.00 257 LEU F N 1
ATOM 6419 C CA . LEU E 2 257 ? 64.384 -9.191 106.178 1.00 20.00 257 LEU F CA 1
ATOM 6420 C C . LEU E 2 257 ? 63.185 -10.165 106.176 1.00 20.00 257 LEU F C 1
ATOM 6421 O O . LEU E 2 257 ? 62.058 -9.721 105.921 1.00 20.00 257 LEU F O 1
ATOM 6426 N N . GLY E 2 258 ? 63.353 -11.417 106.597 1.00 20.00 258 GLY F N 1
ATOM 6427 C CA . GLY E 2 258 ? 62.205 -12.306 106.566 1.00 20.00 258 GLY F CA 1
ATOM 6428 C C . GLY E 2 258 ? 61.004 -11.886 107.413 1.00 20.00 258 GLY F C 1
ATOM 6429 O O . GLY E 2 258 ? 59.994 -12.577 107.414 1.00 20.00 258 GLY F O 1
ATOM 6430 N N . GLN E 2 259 ? 61.090 -10.784 108.147 1.00 20.00 259 GLN F N 1
ATOM 6431 C CA . GLN E 2 259 ? 60.003 -10.340 108.994 1.00 20.00 259 GLN F CA 1
ATOM 6432 C C . GLN E 2 259 ? 59.045 -9.524 108.167 1.00 20.00 259 GLN F C 1
ATOM 6433 O O . GLN E 2 259 ? 59.459 -8.943 107.180 1.00 20.00 259 GLN F O 1
ATOM 6439 N N . PHE E 2 260 ? 57.764 -9.513 108.526 1.00 20.00 260 PHE F N 1
ATOM 6440 C CA . PHE E 2 260 ? 56.775 -8.735 107.797 1.00 20.00 260 PHE F CA 1
ATOM 6441 C C . PHE E 2 260 ? 55.640 -8.350 108.724 1.00 20.00 260 PHE F C 1
ATOM 6442 O O . PHE E 2 260 ? 55.423 -9.016 109.719 1.00 20.00 260 PHE F O 1
ATOM 6450 N N . SER E 2 261 ? 54.894 -7.311 108.396 1.00 20.00 261 SER F N 1
ATOM 6451 C CA . SER E 2 261 ? 53.776 -6.925 109.229 1.00 20.00 261 SER F CA 1
ATOM 6452 C C . SER E 2 261 ? 52.540 -7.364 108.490 1.00 20.00 261 SER F C 1
ATOM 6453 O O . SER E 2 261 ? 52.452 -8.473 108.067 1.00 20.00 261 SER F O 1
ATOM 6456 N N . GLY E 2 262 ? 51.583 -6.484 108.316 1.00 20.00 262 GLY F N 1
ATOM 6457 C CA . GLY E 2 262 ? 50.404 -6.835 107.586 1.00 20.00 262 GLY F CA 1
ATOM 6458 C C . GLY E 2 262 ? 49.545 -5.616 107.702 1.00 20.00 262 GLY F C 1
ATOM 6459 O O . GLY E 2 262 ? 48.849 -5.434 108.698 1.00 20.00 262 GLY F O 1
ATOM 6460 N N . ARG E 2 263 ? 49.799 -4.661 106.826 1.00 20.00 263 ARG F N 1
ATOM 6461 C CA . ARG E 2 263 ? 49.019 -3.436 106.777 1.00 20.00 263 ARG F CA 1
ATOM 6462 C C . ARG E 2 263 ? 47.772 -3.890 106.008 1.00 20.00 263 ARG F C 1
ATOM 6463 O O . ARG E 2 263 ? 47.924 -4.557 105.002 1.00 20.00 263 ARG F O 1
ATOM 6471 N N . VAL E 2 264 ? 46.568 -3.549 106.460 1.00 20.00 264 VAL F N 1
ATOM 6472 C CA . VAL E 2 264 ? 45.343 -3.938 105.774 1.00 20.00 264 VAL F CA 1
ATOM 6473 C C . VAL E 2 264 ? 44.660 -2.648 105.318 1.00 20.00 264 VAL F C 1
ATOM 6474 O O . VAL E 2 264 ? 44.555 -1.735 106.115 1.00 20.00 264 VAL F O 1
ATOM 6478 N N . GLN E 2 265 ? 44.153 -2.552 104.089 1.00 20.00 265 GLN F N 1
ATOM 6479 C CA . GLN E 2 265 ? 43.560 -1.289 103.693 1.00 20.00 265 GLN F CA 1
ATOM 6480 C C . GLN E 2 265 ? 42.261 -1.188 102.978 1.00 20.00 265 GLN F C 1
ATOM 6481 O O . GLN E 2 265 ? 41.738 -0.109 102.889 1.00 20.00 265 GLN F O 1
ATOM 6487 N N . GLN E 2 266 ? 41.729 -2.279 102.469 1.00 20.00 266 GLN F N 1
ATOM 6488 C CA . GLN E 2 266 ? 40.487 -2.252 101.695 1.00 20.00 266 GLN F CA 1
ATOM 6489 C C . GLN E 2 266 ? 39.670 -1.009 101.789 1.00 20.00 266 GLN F C 1
ATOM 6490 O O . GLN E 2 266 ? 39.286 -0.609 102.872 1.00 20.00 266 GLN F O 1
ATOM 6496 N N . THR E 2 267 ? 39.443 -0.372 100.656 1.00 20.00 267 THR F N 1
ATOM 6497 C CA . THR E 2 267 ? 38.645 0.830 100.610 1.00 20.00 267 THR F CA 1
ATOM 6498 C C . THR E 2 267 ? 37.237 0.300 100.419 1.00 20.00 267 THR F C 1
ATOM 6499 O O . THR E 2 267 ? 37.079 -0.817 99.938 1.00 20.00 267 THR F O 1
ATOM 6503 N N . TYR E 2 268 ? 36.206 1.042 100.794 1.00 20.00 268 TYR F N 1
ATOM 6504 C CA . TYR E 2 268 ? 34.863 0.532 100.609 1.00 20.00 268 TYR F CA 1
ATOM 6505 C C . TYR E 2 268 ? 33.870 1.622 100.333 1.00 20.00 268 TYR F C 1
ATOM 6506 O O . TYR E 2 268 ? 34.077 2.754 100.737 1.00 20.00 268 TYR F O 1
ATOM 6515 N N . LYS E 2 269 ? 32.852 1.315 99.552 1.00 20.00 269 LYS F N 1
ATOM 6516 C CA . LYS E 2 269 ? 31.800 2.271 99.279 1.00 20.00 269 LYS F CA 1
ATOM 6517 C C . LYS E 2 269 ? 30.665 1.515 99.837 1.00 20.00 269 LYS F C 1
ATOM 6518 O O . LYS E 2 269 ? 30.645 0.290 99.775 1.00 20.00 269 LYS F O 1
ATOM 6524 N N . HIS E 2 270 ? 29.759 2.227 100.465 1.00 20.00 270 HIS F N 1
ATOM 6525 C CA . HIS E 2 270 ? 28.585 1.614 101.038 1.00 20.00 270 HIS F CA 1
ATOM 6526 C C . HIS E 2 270 ? 27.541 2.650 100.788 1.00 20.00 270 HIS F C 1
ATOM 6527 O O . HIS E 2 270 ? 27.522 3.682 101.453 1.00 20.00 270 HIS F O 1
ATOM 6534 N N . SER E 2 271 ? 26.653 2.355 99.855 1.00 20.00 271 SER F N 1
ATOM 6535 C CA . SER E 2 271 ? 25.634 3.288 99.437 1.00 20.00 271 SER F CA 1
ATOM 6536 C C . SER E 2 271 ? 24.225 2.896 99.743 1.00 20.00 271 SER F C 1
ATOM 6537 O O . SER E 2 271 ? 23.857 1.742 99.679 1.00 20.00 271 SER F O 1
ATOM 6540 N N . VAL E 2 272 ? 23.405 3.902 99.934 1.00 20.00 272 VAL F N 1
ATOM 6541 C CA . VAL E 2 272 ? 22.024 3.693 100.225 1.00 20.00 272 VAL F CA 1
ATOM 6542 C C . VAL E 2 272 ? 21.352 4.618 99.281 1.00 20.00 272 VAL F C 1
ATOM 6543 O O . VAL E 2 272 ? 21.698 5.782 99.220 1.00 20.00 272 VAL F O 1
ATOM 6547 N N . PRO E 2 273 ? 20.447 4.112 98.474 1.00 20.00 273 PRO F N 1
ATOM 6548 C CA . PRO E 2 273 ? 19.688 4.876 97.482 1.00 20.00 273 PRO F CA 1
ATOM 6549 C C . PRO E 2 273 ? 18.463 5.593 98.035 1.00 20.00 273 PRO F C 1
ATOM 6550 O O . PRO E 2 273 ? 17.880 5.126 99.007 1.00 20.00 273 PRO F O 1
ATOM 6554 N N . ARG E 2 274 ? 18.052 6.685 97.387 1.00 20.00 274 ARG F N 1
ATOM 6555 C CA . ARG E 2 274 ? 16.916 7.467 97.842 1.00 20.00 274 ARG F CA 1
ATOM 6556 C C . ARG E 2 274 ? 15.834 6.621 98.507 1.00 20.00 274 ARG F C 1
ATOM 6557 O O . ARG E 2 274 ? 15.167 5.817 97.843 1.00 20.00 274 ARG F O 1
ATOM 6565 N N . PHE E 2 275 ? 15.712 6.785 99.831 1.00 20.00 275 PHE F N 1
ATOM 6566 C CA . PHE E 2 275 ? 14.761 6.054 100.678 1.00 20.00 275 PHE F CA 1
ATOM 6567 C C . PHE E 2 275 ? 13.666 6.975 101.223 1.00 20.00 275 PHE F C 1
ATOM 6568 O O . PHE E 2 275 ? 13.963 7.869 101.988 1.00 20.00 275 PHE F O 1
ATOM 6576 N N . PHE E 2 276 ? 12.396 6.737 100.926 1.00 20.00 276 PHE F N 1
ATOM 6577 C CA . PHE E 2 276 ? 11.386 7.657 101.445 1.00 20.00 276 PHE F CA 1
ATOM 6578 C C . PHE E 2 276 ? 11.282 7.400 102.933 1.00 20.00 276 PHE F C 1
ATOM 6579 O O . PHE E 2 276 ? 11.329 6.239 103.351 1.00 20.00 276 PHE F O 1
ATOM 6587 N N . VAL E 2 277 ? 11.148 8.470 103.720 1.00 20.00 277 VAL F N 1
ATOM 6588 C CA . VAL E 2 277 ? 11.057 8.381 105.184 1.00 20.00 277 VAL F CA 1
ATOM 6589 C C . VAL E 2 277 ? 9.643 8.672 105.676 1.00 20.00 277 VAL F C 1
ATOM 6590 O O . VAL E 2 277 ? 9.313 9.786 105.983 1.00 20.00 277 VAL F O 1
ATOM 6594 N N . PRO E 2 278 ? 8.840 7.651 105.883 1.00 20.00 278 PRO F N 1
ATOM 6595 C CA . PRO E 2 278 ? 7.456 7.732 106.334 1.00 20.00 278 PRO F CA 1
ATOM 6596 C C . PRO E 2 278 ? 7.131 8.703 107.445 1.00 20.00 278 PRO F C 1
ATOM 6597 O O . PRO E 2 278 ? 6.180 9.458 107.315 1.00 20.00 278 PRO F O 1
ATOM 6601 N N . GLU E 2 279 ? 7.844 8.630 108.564 1.00 20.00 279 GLU F N 1
ATOM 6602 C CA . GLU E 2 279 ? 7.573 9.527 109.686 1.00 20.00 279 GLU F CA 1
ATOM 6603 C C . GLU E 2 279 ? 8.883 9.871 110.347 1.00 20.00 279 GLU F C 1
ATOM 6604 O O . GLU E 2 279 ? 9.874 9.206 110.103 1.00 20.00 279 GLU F O 1
ATOM 6610 N N . HIS E 2 280 ? 8.912 10.949 111.119 1.00 20.00 280 HIS F N 1
ATOM 6611 C CA . HIS E 2 280 ? 10.143 11.375 111.751 1.00 20.00 280 HIS F CA 1
ATOM 6612 C C . HIS E 2 280 ? 10.802 10.181 112.362 1.00 20.00 280 HIS F C 1
ATOM 6613 O O . HIS E 2 280 ? 10.116 9.306 112.853 1.00 20.00 280 HIS F O 1
ATOM 6620 N N . GLY E 2 281 ? 12.130 10.159 112.366 1.00 20.00 281 GLY F N 1
ATOM 6621 C CA . GLY E 2 281 ? 12.851 9.048 112.976 1.00 20.00 281 GLY F CA 1
ATOM 6622 C C . GLY E 2 281 ? 14.359 9.123 112.800 1.00 20.00 281 GLY F C 1
ATOM 6623 O O . GLY E 2 281 ? 14.839 9.971 112.056 1.00 20.00 281 GLY F O 1
ATOM 6624 N N . THR E 2 282 ? 15.107 8.265 113.480 1.00 20.00 282 THR F N 1
ATOM 6625 C CA . THR E 2 282 ? 16.558 8.258 113.342 1.00 20.00 282 THR F CA 1
ATOM 6626 C C . THR E 2 282 ? 17.067 7.167 112.448 1.00 20.00 282 THR F C 1
ATOM 6627 O O . THR E 2 282 ? 16.546 6.072 112.499 1.00 20.00 282 THR F O 1
ATOM 6631 N N . MET E 2 283 ? 18.091 7.456 111.644 1.00 20.00 283 MET F N 1
ATOM 6632 C CA . MET E 2 283 ? 18.685 6.463 110.739 1.00 20.00 283 MET F CA 1
ATOM 6633 C C . MET E 2 283 ? 20.097 6.019 111.116 1.00 20.00 283 MET F C 1
ATOM 6634 O O . MET E 2 283 ? 21.050 6.745 110.871 1.00 20.00 283 MET F O 1
ATOM 6639 N N . PHE E 2 284 ? 20.214 4.835 111.724 1.00 20.00 284 PHE F N 1
ATOM 6640 C CA . PHE E 2 284 ? 21.490 4.279 112.172 1.00 20.00 284 PHE F CA 1
ATOM 6641 C C . PHE E 2 284 ? 22.179 3.579 111.057 1.00 20.00 284 PHE F C 1
ATOM 6642 O O . PHE E 2 284 ? 21.519 3.051 110.191 1.00 20.00 284 PHE F O 1
ATOM 6650 N N . THR E 2 285 ? 23.502 3.584 111.044 1.00 20.00 285 THR F N 1
ATOM 6651 C CA . THR E 2 285 ? 24.196 2.827 110.041 1.00 20.00 285 THR F CA 1
ATOM 6652 C C . THR E 2 285 ? 24.777 1.595 110.738 1.00 20.00 285 THR F C 1
ATOM 6653 O O . THR E 2 285 ? 24.140 0.555 110.675 1.00 20.00 285 THR F O 1
ATOM 6657 N N . LEU E 2 286 ? 25.887 1.687 111.473 1.00 20.00 286 LEU F N 1
ATOM 6658 C CA . LEU E 2 286 ? 26.473 0.507 112.169 1.00 20.00 286 LEU F CA 1
ATOM 6659 C C . LEU E 2 286 ? 27.491 -0.231 111.301 1.00 20.00 286 LEU F C 1
ATOM 6660 O O . LEU E 2 286 ? 27.339 -0.285 110.097 1.00 20.00 286 LEU F O 1
ATOM 6665 N N . ALA E 2 287 ? 28.475 -0.879 111.908 1.00 20.00 287 ALA F N 1
ATOM 6666 C CA . ALA E 2 287 ? 29.502 -1.615 111.174 1.00 20.00 287 ALA F CA 1
ATOM 6667 C C . ALA E 2 287 ? 29.944 -2.746 112.041 1.00 20.00 287 ALA F C 1
ATOM 6668 O O . ALA E 2 287 ? 29.911 -2.608 113.232 1.00 20.00 287 ALA F O 1
ATOM 6670 N N . LEU E 2 288 ? 30.395 -3.849 111.475 1.00 20.00 288 LEU F N 1
ATOM 6671 C CA . LEU E 2 288 ? 30.790 -4.991 112.287 1.00 20.00 288 LEU F CA 1
ATOM 6672 C C . LEU E 2 288 ? 31.880 -5.749 111.584 1.00 20.00 288 LEU F C 1
ATOM 6673 O O . LEU E 2 288 ? 31.714 -6.081 110.436 1.00 20.00 288 LEU F O 1
ATOM 6678 N N . VAL E 2 289 ? 32.980 -6.057 112.252 1.00 20.00 289 VAL F N 1
ATOM 6679 C CA . VAL E 2 289 ? 34.069 -6.753 111.590 1.00 20.00 289 VAL F CA 1
ATOM 6680 C C . VAL E 2 289 ? 34.247 -8.092 112.228 1.00 20.00 289 VAL F C 1
ATOM 6681 O O . VAL E 2 289 ? 34.257 -8.165 113.435 1.00 20.00 289 VAL F O 1
ATOM 6685 N N . ARG E 2 290 ? 34.378 -9.156 111.459 1.00 20.00 290 ARG F N 1
ATOM 6686 C CA . ARG E 2 290 ? 34.568 -10.456 112.065 1.00 20.00 290 ARG F CA 1
ATOM 6687 C C . ARG E 2 290 ? 35.593 -11.239 111.280 1.00 20.00 290 ARG F C 1
ATOM 6688 O O . ARG E 2 290 ? 35.733 -11.065 110.077 1.00 20.00 290 ARG F O 1
ATOM 6696 N N . PHE E 2 291 ? 36.403 -12.005 111.971 1.00 20.00 291 PHE F N 1
ATOM 6697 C CA . PHE E 2 291 ? 37.376 -12.818 111.294 1.00 20.00 291 PHE F CA 1
ATOM 6698 C C . PHE E 2 291 ? 36.573 -14.071 111.299 1.00 20.00 291 PHE F C 1
ATOM 6699 O O . PHE E 2 291 ? 35.798 -14.294 112.202 1.00 20.00 291 PHE F O 1
ATOM 6707 N N . PRO E 2 292 ? 36.687 -14.865 110.261 1.00 20.00 292 PRO F N 1
ATOM 6708 C CA . PRO E 2 292 ? 35.891 -16.080 110.306 1.00 20.00 292 PRO F CA 1
ATOM 6709 C C . PRO E 2 292 ? 36.483 -16.995 111.320 1.00 20.00 292 PRO F C 1
ATOM 6710 O O . PRO E 2 292 ? 37.637 -16.841 111.677 1.00 20.00 292 PRO F O 1
ATOM 6714 N N . PRO E 2 293 ? 35.673 -17.892 111.903 1.00 20.00 293 PRO F N 1
ATOM 6715 C CA . PRO E 2 293 ? 36.253 -18.811 112.882 1.00 20.00 293 PRO F CA 1
ATOM 6716 C C . PRO E 2 293 ? 37.047 -19.867 112.154 1.00 20.00 293 PRO F C 1
ATOM 6717 O O . PRO E 2 293 ? 36.719 -20.186 111.029 1.00 20.00 293 PRO F O 1
ATOM 6721 N N . THR E 2 294 ? 38.097 -20.383 112.750 1.00 20.00 294 THR F N 1
ATOM 6722 C CA . THR E 2 294 ? 38.892 -21.439 112.144 1.00 20.00 294 THR F CA 1
ATOM 6723 C C . THR E 2 294 ? 39.602 -21.887 113.382 1.00 20.00 294 THR F C 1
ATOM 6724 O O . THR E 2 294 ? 40.148 -21.066 114.118 1.00 20.00 294 THR F O 1
ATOM 6728 N N . ALA E 2 295 ? 39.520 -23.161 113.698 1.00 20.00 295 ALA F N 1
ATOM 6729 C CA . ALA E 2 295 ? 40.154 -23.593 114.912 1.00 20.00 295 ALA F CA 1
ATOM 6730 C C . ALA E 2 295 ? 41.448 -24.296 114.696 1.00 20.00 295 ALA F C 1
ATOM 6731 O O . ALA E 2 295 ? 41.688 -24.917 113.675 1.00 20.00 295 ALA F O 1
ATOM 6733 N N . THR E 2 296 ? 42.282 -24.220 115.702 1.00 20.00 296 THR F N 1
ATOM 6734 C CA . THR E 2 296 ? 43.520 -24.908 115.618 1.00 20.00 296 THR F CA 1
ATOM 6735 C C . THR E 2 296 ? 43.132 -26.319 115.970 1.00 20.00 296 THR F C 1
ATOM 6736 O O . THR E 2 296 ? 43.864 -27.255 115.676 1.00 20.00 296 THR F O 1
ATOM 6740 N N . LYS E 2 297 ? 41.920 -26.476 116.496 1.00 20.00 297 LYS F N 1
ATOM 6741 C CA . LYS E 2 297 ? 41.481 -27.762 116.964 1.00 20.00 297 LYS F CA 1
ATOM 6742 C C . LYS E 2 297 ? 40.148 -28.342 116.523 1.00 20.00 297 LYS F C 1
ATOM 6743 O O . LYS E 2 297 ? 39.617 -29.191 117.222 1.00 20.00 297 LYS F O 1
ATOM 6749 N N . GLU E 2 298 ? 39.609 -27.963 115.381 1.00 20.00 298 GLU F N 1
ATOM 6750 C CA . GLU E 2 298 ? 38.311 -28.497 115.001 1.00 20.00 298 GLU F CA 1
ATOM 6751 C C . GLU E 2 298 ? 38.555 -29.734 114.188 1.00 20.00 298 GLU F C 1
ATOM 6752 O O . GLU E 2 298 ? 39.517 -29.759 113.433 1.00 20.00 298 GLU F O 1
ATOM 6758 N N . ILE E 2 299 ? 37.752 -30.773 114.382 1.00 20.00 299 ILE F N 1
ATOM 6759 C CA . ILE E 2 299 ? 37.914 -32.003 113.610 1.00 20.00 299 ILE F CA 1
ATOM 6760 C C . ILE E 2 299 ? 36.617 -32.381 112.910 1.00 20.00 299 ILE F C 1
ATOM 6761 O O . ILE E 2 299 ? 35.546 -31.934 113.306 1.00 20.00 299 ILE F O 1
ATOM 6766 N N . GLN E 2 300 ? 36.680 -33.178 111.856 1.00 20.00 300 GLN F N 1
ATOM 6767 C CA . GLN E 2 300 ? 35.438 -33.512 111.179 1.00 20.00 300 GLN F CA 1
ATOM 6768 C C . GLN E 2 300 ? 34.694 -34.515 112.051 1.00 20.00 300 GLN F C 1
ATOM 6769 O O . GLN E 2 300 ? 35.304 -35.469 112.551 1.00 20.00 300 GLN F O 1
ATOM 6775 N N . TYR E 2 301 ? 33.386 -34.337 112.199 1.00 20.00 301 TYR F N 1
ATOM 6776 C CA . TYR E 2 301 ? 32.606 -35.241 113.028 1.00 20.00 301 TYR F CA 1
ATOM 6777 C C . TYR E 2 301 ? 32.938 -36.685 112.719 1.00 20.00 301 TYR F C 1
ATOM 6778 O O . TYR E 2 301 ? 33.408 -37.393 113.575 1.00 20.00 301 TYR F O 1
ATOM 6787 N N . LEU E 2 302 ? 32.842 -37.092 111.471 1.00 20.00 302 LEU F N 1
ATOM 6788 C CA . LEU E 2 302 ? 33.109 -38.482 111.165 1.00 20.00 302 LEU F CA 1
ATOM 6789 C C . LEU E 2 302 ? 34.476 -39.007 111.605 1.00 20.00 302 LEU F C 1
ATOM 6790 O O . LEU E 2 302 ? 34.650 -40.218 111.756 1.00 20.00 302 LEU F O 1
ATOM 6795 N N . ASN E 2 303 ? 35.436 -38.127 111.864 1.00 20.00 303 ASN F N 1
ATOM 6796 C CA . ASN E 2 303 ? 36.742 -38.612 112.255 1.00 20.00 303 ASN F CA 1
ATOM 6797 C C . ASN E 2 303 ? 36.914 -38.559 113.737 1.00 20.00 303 ASN F C 1
ATOM 6798 O O . ASN E 2 303 ? 37.859 -39.120 114.267 1.00 20.00 303 ASN F O 1
ATOM 6803 N N . ALA E 2 304 ? 36.025 -37.879 114.434 1.00 20.00 304 ALA F N 1
ATOM 6804 C CA . ALA E 2 304 ? 36.196 -37.803 115.872 1.00 20.00 304 ALA F CA 1
ATOM 6805 C C . ALA E 2 304 ? 35.044 -38.301 116.714 1.00 20.00 304 ALA F C 1
ATOM 6806 O O . ALA E 2 304 ? 35.096 -38.199 117.931 1.00 20.00 304 ALA F O 1
ATOM 6808 N N . LYS E 2 305 ? 34.046 -38.907 116.088 1.00 20.00 305 LYS F N 1
ATOM 6809 C CA . LYS E 2 305 ? 32.908 -39.384 116.836 1.00 20.00 305 LYS F CA 1
ATOM 6810 C C . LYS E 2 305 ? 33.241 -40.732 117.406 1.00 20.00 305 LYS F C 1
ATOM 6811 O O . LYS E 2 305 ? 32.760 -41.109 118.486 1.00 20.00 305 LYS F O 1
ATOM 6817 N N . GLY E 2 306 ? 34.061 -41.464 116.656 1.00 20.00 306 GLY F N 1
ATOM 6818 C CA . GLY E 2 306 ? 34.451 -42.791 117.071 1.00 20.00 306 GLY F CA 1
ATOM 6819 C C . GLY E 2 306 ? 33.906 -43.798 116.084 1.00 20.00 306 GLY F C 1
ATOM 6820 O O . GLY E 2 306 ? 33.763 -43.483 114.918 1.00 20.00 306 GLY F O 1
ATOM 6821 N N . ALA E 2 307 ? 33.609 -45.003 116.540 1.00 20.00 307 ALA F N 1
ATOM 6822 C CA . ALA E 2 307 ? 33.092 -46.041 115.680 1.00 20.00 307 ALA F CA 1
ATOM 6823 C C . ALA E 2 307 ? 31.922 -45.520 114.878 1.00 20.00 307 ALA F C 1
ATOM 6824 O O . ALA E 2 307 ? 30.908 -45.108 115.432 1.00 20.00 307 ALA F O 1
ATOM 6826 N N . LEU E 2 308 ? 32.070 -45.572 113.569 1.00 20.00 308 LEU F N 1
ATOM 6827 C CA . LEU E 2 308 ? 31.071 -45.069 112.664 1.00 20.00 308 LEU F CA 1
ATOM 6828 C C . LEU E 2 308 ? 29.963 -46.047 112.380 1.00 20.00 308 LEU F C 1
ATOM 6829 O O . LEU E 2 308 ? 30.221 -47.057 111.774 1.00 20.00 308 LEU F O 1
ATOM 6834 N N . THR E 2 309 ? 28.693 -45.702 112.629 1.00 20.00 309 THR F N 1
ATOM 6835 C CA . THR E 2 309 ? 27.616 -46.683 112.424 1.00 20.00 309 THR F CA 1
ATOM 6836 C C . THR E 2 309 ? 26.947 -46.400 111.083 1.00 20.00 309 THR F C 1
ATOM 6837 O O . THR E 2 309 ? 27.231 -45.538 110.332 1.00 20.00 309 THR F O 1
ATOM 6841 N N . TYR E 2 310 ? 25.864 -47.200 110.823 1.00 20.00 310 TYR F N 1
ATOM 6842 C CA . TYR E 2 310 ? 25.173 -47.029 109.562 1.00 20.00 310 TYR F CA 1
ATOM 6843 C C . TYR E 2 310 ? 24.482 -45.702 109.394 1.00 20.00 310 TYR F C 1
ATOM 6844 O O . TYR E 2 310 ? 24.551 -45.129 108.317 1.00 20.00 310 TYR F O 1
ATOM 6853 N N . THR E 2 311 ? 23.817 -45.182 110.414 1.00 20.00 311 THR F N 1
ATOM 6854 C CA . THR E 2 311 ? 23.158 -43.917 110.183 1.00 20.00 311 THR F CA 1
ATOM 6855 C C . THR E 2 311 ? 24.107 -42.742 110.003 1.00 20.00 311 THR F C 1
ATOM 6856 O O . THR E 2 311 ? 23.668 -41.679 109.586 1.00 20.00 311 THR F O 1
ATOM 6860 N N . ASP E 2 312 ? 25.408 -42.957 110.218 1.00 20.00 312 ASP F N 1
ATOM 6861 C CA . ASP E 2 312 ? 26.397 -41.876 110.075 1.00 20.00 312 ASP F CA 1
ATOM 6862 C C . ASP E 2 312 ? 27.068 -41.759 108.739 1.00 20.00 312 ASP F C 1
ATOM 6863 O O . ASP E 2 312 ? 27.464 -40.660 108.366 1.00 20.00 312 ASP F O 1
ATOM 6868 N N . ILE E 2 313 ? 27.305 -42.887 108.077 1.00 20.00 313 ILE F N 1
ATOM 6869 C CA . ILE E 2 313 ? 27.931 -42.859 106.777 1.00 20.00 313 ILE F CA 1
ATOM 6870 C C . ILE E 2 313 ? 26.960 -43.173 105.660 1.00 20.00 313 ILE F C 1
ATOM 6871 O O . ILE E 2 313 ? 27.168 -42.811 104.536 1.00 20.00 313 ILE F O 1
ATOM 6876 N N . ALA E 2 314 ? 25.875 -43.834 105.955 1.00 20.00 314 ALA F N 1
ATOM 6877 C CA . ALA E 2 314 ? 24.968 -44.163 104.903 1.00 20.00 314 ALA F CA 1
ATOM 6878 C C . ALA E 2 314 ? 24.547 -42.968 104.113 1.00 20.00 314 ALA F C 1
ATOM 6879 O O . ALA E 2 314 ? 24.686 -42.970 102.921 1.00 20.00 314 ALA F O 1
ATOM 6881 N N . GLY E 2 315 ? 24.069 -41.933 104.776 1.00 20.00 315 GLY F N 1
ATOM 6882 C CA . GLY E 2 315 ? 23.578 -40.785 104.053 1.00 20.00 315 GLY F CA 1
ATOM 6883 C C . GLY E 2 315 ? 22.219 -41.200 103.522 1.00 20.00 315 GLY F C 1
ATOM 6884 O O . GLY E 2 315 ? 21.632 -40.535 102.676 1.00 20.00 315 GLY F O 1
ATOM 6885 N N . ASP E 2 316 ? 21.715 -42.295 104.073 1.00 20.00 316 ASP F N 1
ATOM 6886 C CA . ASP E 2 316 ? 20.439 -42.908 103.749 1.00 20.00 316 ASP F CA 1
ATOM 6887 C C . ASP E 2 316 ? 19.338 -41.924 104.040 1.00 20.00 316 ASP F C 1
ATOM 6888 O O . ASP E 2 316 ? 18.668 -42.049 105.050 1.00 20.00 316 ASP F O 1
ATOM 6893 N N . PRO E 2 317 ? 19.035 -41.029 103.100 1.00 20.00 317 PRO F N 1
ATOM 6894 C CA . PRO E 2 317 ? 18.004 -40.004 103.241 1.00 20.00 317 PRO F CA 1
ATOM 6895 C C . PRO E 2 317 ? 16.776 -40.406 104.041 1.00 20.00 317 PRO F C 1
ATOM 6896 O O . PRO E 2 317 ? 16.162 -39.567 104.691 1.00 20.00 317 PRO F O 1
ATOM 6900 N N . VAL E 2 318 ? 16.359 -41.653 103.959 1.00 20.00 318 VAL F N 1
ATOM 6901 C CA . VAL E 2 318 ? 15.224 -42.065 104.751 1.00 20.00 318 VAL F CA 1
ATOM 6902 C C . VAL E 2 318 ? 15.408 -41.761 106.253 1.00 20.00 318 VAL F C 1
ATOM 6903 O O . VAL E 2 318 ? 14.557 -41.138 106.885 1.00 20.00 318 VAL F O 1
ATOM 6907 N N . LEU E 2 319 ? 16.522 -42.204 106.811 1.00 20.00 319 LEU F N 1
ATOM 6908 C CA . LEU E 2 319 ? 16.802 -41.985 108.206 1.00 20.00 319 LEU F CA 1
ATOM 6909 C C . LEU E 2 319 ? 16.980 -40.524 108.431 1.00 20.00 319 LEU F C 1
ATOM 6910 O O . LEU E 2 319 ? 16.204 -39.917 109.136 1.00 20.00 319 LEU F O 1
ATOM 6915 N N . TYR E 2 320 ? 17.977 -39.940 107.790 1.00 20.00 320 TYR F N 1
ATOM 6916 C CA . TYR E 2 320 ? 18.241 -38.529 107.958 1.00 20.00 320 TYR F CA 1
ATOM 6917 C C . TYR E 2 320 ? 16.969 -37.760 107.718 1.00 20.00 320 TYR F C 1
ATOM 6918 O O . TYR E 2 320 ? 16.834 -36.601 108.107 1.00 20.00 320 TYR F O 1
ATOM 6927 N N . GLY E 2 321 ? 16.036 -38.382 107.037 1.00 20.00 321 GLY F N 1
ATOM 6928 C CA . GLY E 2 321 ? 14.812 -37.675 106.784 1.00 20.00 321 GLY F CA 1
ATOM 6929 C C . GLY E 2 321 ? 13.868 -37.753 107.945 1.00 20.00 321 GLY F C 1
ATOM 6930 O O . GLY E 2 321 ? 13.279 -36.756 108.358 1.00 20.00 321 GLY F O 1
ATOM 6931 N N . ASN E 2 322 ? 13.778 -38.942 108.506 1.00 20.00 322 ASN F N 1
ATOM 6932 C CA . ASN E 2 322 ? 12.860 -39.181 109.595 1.00 20.00 322 ASN F CA 1
ATOM 6933 C C . ASN E 2 322 ? 13.584 -39.449 110.892 1.00 20.00 322 ASN F C 1
ATOM 6934 O O . ASN E 2 322 ? 13.446 -40.501 111.483 1.00 20.00 322 ASN F O 1
ATOM 6939 N N . LEU E 2 323 ? 14.301 -38.473 111.388 1.00 20.00 323 LEU F N 1
ATOM 6940 C CA . LEU E 2 323 ? 15.030 -38.670 112.599 1.00 20.00 323 LEU F CA 1
ATOM 6941 C C . LEU E 2 323 ? 15.221 -37.310 113.163 1.00 20.00 323 LEU F C 1
ATOM 6942 O O . LEU E 2 323 ? 15.625 -36.363 112.475 1.00 20.00 323 LEU F O 1
ATOM 6947 N N . PRO E 2 324 ? 14.774 -37.139 114.384 1.00 20.00 324 PRO F N 1
ATOM 6948 C CA . PRO E 2 324 ? 14.928 -35.834 115.031 1.00 20.00 324 PRO F CA 1
ATOM 6949 C C . PRO E 2 324 ? 16.407 -35.466 115.253 1.00 20.00 324 PRO F C 1
ATOM 6950 O O . PRO E 2 324 ? 17.282 -36.325 115.147 1.00 20.00 324 PRO F O 1
ATOM 6954 N N . PRO E 2 325 ? 16.708 -34.203 115.559 1.00 20.00 325 PRO F N 1
ATOM 6955 C CA . PRO E 2 325 ? 18.108 -33.860 115.763 1.00 20.00 325 PRO F CA 1
ATOM 6956 C C . PRO E 2 325 ? 18.858 -34.857 116.641 1.00 20.00 325 PRO F C 1
ATOM 6957 O O . PRO E 2 325 ? 18.262 -35.670 117.285 1.00 20.00 325 PRO F O 1
ATOM 6961 N N . ARG E 2 326 ? 20.162 -34.703 116.734 1.00 20.00 326 ARG F N 1
ATOM 6962 C CA . ARG E 2 326 ? 21.014 -35.580 117.493 1.00 20.00 326 ARG F CA 1
ATOM 6963 C C . ARG E 2 326 ? 21.792 -34.650 118.402 1.00 20.00 326 ARG F C 1
ATOM 6964 O O . ARG E 2 326 ? 22.047 -33.542 118.000 1.00 20.00 326 ARG F O 1
ATOM 6972 N N . GLU E 2 327 ? 22.076 -35.003 119.644 1.00 20.00 327 GLU F N 1
ATOM 6973 C CA . GLU E 2 327 ? 22.876 -34.105 120.458 1.00 20.00 327 GLU F CA 1
ATOM 6974 C C . GLU E 2 327 ? 24.345 -34.410 120.182 1.00 20.00 327 GLU F C 1
ATOM 6975 O O . GLU E 2 327 ? 24.710 -35.571 120.159 1.00 20.00 327 GLU F O 1
ATOM 6981 N N . ILE E 2 328 ? 25.180 -33.418 119.906 1.00 20.00 328 ILE F N 1
ATOM 6982 C CA . ILE E 2 328 ? 26.602 -33.710 119.712 1.00 20.00 328 ILE F CA 1
ATOM 6983 C C . ILE E 2 328 ? 27.233 -33.028 120.908 1.00 20.00 328 ILE F C 1
ATOM 6984 O O . ILE E 2 328 ? 26.534 -32.347 121.644 1.00 20.00 328 ILE F O 1
ATOM 6989 N N . SER E 2 329 ? 28.542 -33.127 121.067 1.00 20.00 329 SER F N 1
ATOM 6990 C CA . SER E 2 329 ? 29.214 -32.514 122.195 1.00 20.00 329 SER F CA 1
ATOM 6991 C C . SER E 2 329 ? 30.389 -31.827 121.619 1.00 20.00 329 SER F C 1
ATOM 6992 O O . SER E 2 329 ? 30.988 -32.353 120.716 1.00 20.00 329 SER F O 1
ATOM 6995 N N . MET E 2 330 ? 30.834 -30.746 122.206 1.00 20.00 330 MET F N 1
ATOM 6996 C CA . MET E 2 330 ? 31.993 -30.129 121.653 1.00 20.00 330 MET F CA 1
ATOM 6997 C C . MET E 2 330 ? 33.134 -31.134 121.473 1.00 20.00 330 MET F C 1
ATOM 6998 O O . MET E 2 330 ? 33.924 -30.994 120.566 1.00 20.00 330 MET F O 1
ATOM 7003 N N . LYS E 2 331 ? 33.192 -32.189 122.268 1.00 20.00 331 LYS F N 1
ATOM 7004 C CA . LYS E 2 331 ? 34.284 -33.148 122.120 1.00 20.00 331 LYS F CA 1
ATOM 7005 C C . LYS E 2 331 ? 34.175 -33.967 120.850 1.00 20.00 331 LYS F C 1
ATOM 7006 O O . LYS E 2 331 ? 35.134 -34.596 120.405 1.00 20.00 331 LYS F O 1
ATOM 7012 N N . ASP E 2 332 ? 32.976 -33.990 120.299 1.00 20.00 332 ASP F N 1
ATOM 7013 C CA . ASP E 2 332 ? 32.735 -34.709 119.078 1.00 20.00 332 ASP F CA 1
ATOM 7014 C C . ASP E 2 332 ? 33.179 -33.839 117.933 1.00 20.00 332 ASP F C 1
ATOM 7015 O O . ASP E 2 332 ? 33.154 -34.272 116.806 1.00 20.00 332 ASP F O 1
ATOM 7020 N N . VAL E 2 333 ? 33.586 -32.607 118.204 1.00 20.00 333 VAL F N 1
ATOM 7021 C CA . VAL E 2 333 ? 33.983 -31.738 117.112 1.00 20.00 333 VAL F CA 1
ATOM 7022 C C . VAL E 2 333 ? 35.276 -31.014 117.323 1.00 20.00 333 VAL F C 1
ATOM 7023 O O . VAL E 2 333 ? 35.792 -30.379 116.421 1.00 20.00 333 VAL F O 1
ATOM 7027 N N . PHE E 2 334 ? 35.764 -31.016 118.545 1.00 20.00 334 PHE F N 1
ATOM 7028 C CA . PHE E 2 334 ? 37.032 -30.378 118.822 1.00 20.00 334 PHE F CA 1
ATOM 7029 C C . PHE E 2 334 ? 37.914 -31.276 119.632 1.00 20.00 334 PHE F C 1
ATOM 7030 O O . PHE E 2 334 ? 37.459 -32.147 120.379 1.00 20.00 334 PHE F O 1
ATOM 7038 N N . ARG E 2 335 ? 39.202 -31.080 119.466 1.00 20.00 335 ARG F N 1
ATOM 7039 C CA . ARG E 2 335 ? 40.149 -31.818 120.237 1.00 20.00 335 ARG F CA 1
ATOM 7040 C C . ARG E 2 335 ? 40.115 -31.010 121.508 1.00 20.00 335 ARG F C 1
ATOM 7041 O O . ARG E 2 335 ? 40.092 -29.794 121.449 1.00 20.00 335 ARG F O 1
ATOM 7049 N N . SER E 2 336 ? 40.071 -31.667 122.647 1.00 20.00 336 SER F N 1
ATOM 7050 C CA . SER E 2 336 ? 40.048 -30.959 123.912 1.00 20.00 336 SER F CA 1
ATOM 7051 C C . SER E 2 336 ? 38.755 -30.168 124.133 1.00 20.00 336 SER F C 1
ATOM 7052 O O . SER E 2 336 ? 38.719 -29.186 124.865 1.00 20.00 336 SER F O 1
ATOM 7055 N N . GLY E 2 337 ? 37.688 -30.612 123.491 1.00 20.00 337 GLY F N 1
ATOM 7056 C CA . GLY E 2 337 ? 36.401 -29.970 123.671 1.00 20.00 337 GLY F CA 1
ATOM 7057 C C . GLY E 2 337 ? 35.701 -30.611 124.855 1.00 20.00 337 GLY F C 1
ATOM 7058 O O . GLY E 2 337 ? 36.026 -31.736 125.226 1.00 20.00 337 GLY F O 1
ATOM 7059 N N . ASP E 2 338 ? 34.700 -29.935 125.406 1.00 20.00 338 ASP F N 1
ATOM 7060 C CA . ASP E 2 338 ? 33.970 -30.419 126.581 1.00 20.00 338 ASP F CA 1
ATOM 7061 C C . ASP E 2 338 ? 32.685 -31.216 126.356 1.00 20.00 338 ASP F C 1
ATOM 7062 O O . ASP E 2 338 ? 31.589 -30.664 126.330 1.00 20.00 338 ASP F O 1
ATOM 7067 N N . SER E 2 339 ? 32.799 -32.509 126.524 1.00 20.00 339 SER F N 1
ATOM 7068 C CA . SER E 2 339 ? 31.690 -33.424 126.347 1.00 20.00 339 SER F CA 1
ATOM 7069 C C . SER E 2 339 ? 30.409 -33.109 127.097 1.00 20.00 339 SER F C 1
ATOM 7070 O O . SER E 2 339 ? 29.333 -33.546 126.722 1.00 20.00 339 SER F O 1
ATOM 7073 N N . SER E 2 340 ? 30.554 -32.480 128.240 1.00 20.00 340 SER F N 1
ATOM 7074 C CA . SER E 2 340 ? 29.402 -32.168 129.052 1.00 20.00 340 SER F CA 1
ATOM 7075 C C . SER E 2 340 ? 28.473 -31.243 128.333 1.00 20.00 340 SER F C 1
ATOM 7076 O O . SER E 2 340 ? 27.271 -31.215 128.591 1.00 20.00 340 SER F O 1
ATOM 7079 N N . LYS E 2 341 ? 29.080 -30.350 127.578 1.00 20.00 341 LYS F N 1
ATOM 7080 C CA . LYS E 2 341 ? 28.343 -29.365 126.844 1.00 20.00 341 LYS F CA 1
ATOM 7081 C C . LYS E 2 341 ? 27.962 -29.832 125.463 1.00 20.00 341 LYS F C 1
ATOM 7082 O O . LYS E 2 341 ? 28.820 -30.041 124.615 1.00 20.00 341 LYS F O 1
ATOM 7088 N N . LYS E 2 342 ? 26.668 -30.045 125.269 1.00 20.00 342 LYS F N 1
ATOM 7089 C CA . LYS E 2 342 ? 26.146 -30.540 124.013 1.00 20.00 342 LYS F CA 1
ATOM 7090 C C . LYS E 2 342 ? 25.365 -29.501 123.241 1.00 20.00 342 LYS F C 1
ATOM 7091 O O . LYS E 2 342 ? 25.208 -28.380 123.710 1.00 20.00 342 LYS F O 1
ATOM 7097 N N . PHE E 2 343 ? 24.935 -29.849 122.033 1.00 20.00 343 PHE F N 1
ATOM 7098 C CA . PHE E 2 343 ? 24.136 -28.959 121.199 1.00 20.00 343 PHE F CA 1
ATOM 7099 C C . PHE E 2 343 ? 23.420 -29.834 120.210 1.00 20.00 343 PHE F C 1
ATOM 7100 O O . PHE E 2 343 ? 23.943 -30.877 119.850 1.00 20.00 343 PHE F O 1
ATOM 7108 N N . LYS E 2 344 ? 22.163 -29.512 119.916 1.00 20.00 344 LYS F N 1
ATOM 7109 C CA . LYS E 2 344 ? 21.381 -30.303 118.975 1.00 20.00 344 LYS F CA 1
ATOM 7110 C C . LYS E 2 344 ? 21.759 -29.899 117.558 1.00 20.00 344 LYS F C 1
ATOM 7111 O O . LYS E 2 344 ? 21.920 -28.727 117.284 1.00 20.00 344 LYS F O 1
ATOM 7117 N N . ILE E 2 345 ? 21.837 -30.859 116.649 1.00 20.00 345 ILE F N 1
ATOM 7118 C CA . ILE E 2 345 ? 22.256 -30.614 115.283 1.00 20.00 345 ILE F CA 1
ATOM 7119 C C . ILE E 2 345 ? 21.348 -31.426 114.370 1.00 20.00 345 ILE F C 1
ATOM 7120 O O . ILE E 2 345 ? 21.005 -32.531 114.714 1.00 20.00 345 ILE F O 1
ATOM 7125 N N . ALA E 2 346 ? 20.896 -30.891 113.245 1.00 20.00 346 ALA F N 1
ATOM 7126 C CA . ALA E 2 346 ? 19.991 -31.645 112.346 1.00 20.00 346 ALA F CA 1
ATOM 7127 C C . ALA E 2 346 ? 20.699 -32.909 111.886 1.00 20.00 346 ALA F C 1
ATOM 7128 O O . ALA E 2 346 ? 21.886 -32.842 111.658 1.00 20.00 346 ALA F O 1
ATOM 7130 N N . GLU E 2 347 ? 20.043 -34.061 111.758 1.00 20.00 347 GLU F N 1
ATOM 7131 C CA . GLU E 2 347 ? 20.821 -35.242 111.343 1.00 20.00 347 GLU F CA 1
ATOM 7132 C C . GLU E 2 347 ? 21.423 -35.091 109.976 1.00 20.00 347 GLU F C 1
ATOM 7133 O O . GLU E 2 347 ? 20.748 -34.681 109.053 1.00 20.00 347 GLU F O 1
ATOM 7139 N N . GLY E 2 348 ? 22.720 -35.334 109.864 1.00 20.00 348 GLY F N 1
ATOM 7140 C CA . GLY E 2 348 ? 23.363 -35.210 108.579 1.00 20.00 348 GLY F CA 1
ATOM 7141 C C . GLY E 2 348 ? 24.200 -33.973 108.335 1.00 20.00 348 GLY F C 1
ATOM 7142 O O . GLY E 2 348 ? 24.849 -33.895 107.301 1.00 20.00 348 GLY F O 1
ATOM 7143 N N . GLN E 2 349 ? 24.290 -33.048 109.277 1.00 20.00 349 GLN F N 1
ATOM 7144 C CA . GLN E 2 349 ? 25.099 -31.875 109.014 1.00 20.00 349 GLN F CA 1
ATOM 7145 C C . GLN E 2 349 ? 26.517 -32.216 108.658 1.00 20.00 349 GLN F C 1
ATOM 7146 O O . GLN E 2 349 ? 27.192 -31.411 108.058 1.00 20.00 349 GLN F O 1
ATOM 7152 N N . TRP E 2 350 ? 26.975 -33.407 108.991 1.00 20.00 350 TRP F N 1
ATOM 7153 C CA . TRP E 2 350 ? 28.347 -33.761 108.654 1.00 20.00 350 TRP F CA 1
ATOM 7154 C C . TRP E 2 350 ? 28.508 -33.676 107.152 1.00 20.00 350 TRP F C 1
ATOM 7155 O O . TRP E 2 350 ? 29.545 -33.224 106.660 1.00 20.00 350 TRP F O 1
ATOM 7166 N N . TYR E 2 351 ? 27.486 -34.138 106.428 1.00 20.00 351 TYR F N 1
ATOM 7167 C CA . TYR E 2 351 ? 27.529 -34.128 104.986 1.00 20.00 351 TYR F CA 1
ATOM 7168 C C . TYR E 2 351 ? 27.104 -32.836 104.358 1.00 20.00 351 TYR F C 1
ATOM 7169 O O . TYR E 2 351 ? 27.025 -32.751 103.141 1.00 20.00 351 TYR F O 1
ATOM 7178 N N . ARG E 2 352 ? 26.805 -31.851 105.183 1.00 20.00 352 ARG F N 1
ATOM 7179 C CA . ARG E 2 352 ? 26.410 -30.574 104.688 1.00 20.00 352 ARG F CA 1
ATOM 7180 C C . ARG E 2 352 ? 27.439 -29.510 104.984 1.00 20.00 352 ARG F C 1
ATOM 7181 O O . ARG E 2 352 ? 27.328 -28.417 104.473 1.00 20.00 352 ARG F O 1
ATOM 7189 N N . TYR E 2 353 ? 28.419 -29.795 105.817 1.00 20.00 353 TYR F N 1
ATOM 7190 C CA . TYR E 2 353 ? 29.432 -28.807 106.117 1.00 20.00 353 TYR F CA 1
ATOM 7191 C C . TYR E 2 353 ? 30.785 -29.436 106.268 1.00 20.00 353 TYR F C 1
ATOM 7192 O O . TYR E 2 353 ? 30.905 -30.575 106.652 1.00 20.00 353 TYR F O 1
ATOM 7201 N N . ALA E 2 354 ? 31.831 -28.664 105.974 1.00 20.00 354 ALA F N 1
ATOM 7202 C CA . ALA E 2 354 ? 33.172 -29.135 106.127 1.00 20.00 354 ALA F CA 1
ATOM 7203 C C . ALA E 2 354 ? 33.964 -28.101 106.920 1.00 20.00 354 ALA F C 1
ATOM 7204 O O . ALA E 2 354 ? 33.916 -26.945 106.605 1.00 20.00 354 ALA F O 1
ATOM 7206 N N . PRO E 2 355 ? 34.838 -28.552 107.830 1.00 20.00 355 PRO F N 1
ATOM 7207 C CA . PRO E 2 355 ? 35.645 -27.806 108.784 1.00 20.00 355 PRO F CA 1
ATOM 7208 C C . PRO E 2 355 ? 36.386 -26.588 108.277 1.00 20.00 355 PRO F C 1
ATOM 7209 O O . PRO E 2 355 ? 35.767 -25.610 107.937 1.00 20.00 355 PRO F O 1
ATOM 7213 N N . SER E 2 356 ? 37.699 -26.656 108.309 1.00 20.00 356 SER F N 1
ATOM 7214 C CA . SER E 2 356 ? 38.624 -25.598 107.953 1.00 20.00 356 SER F CA 1
ATOM 7215 C C . SER E 2 356 ? 39.721 -26.136 108.800 1.00 20.00 356 SER F C 1
ATOM 7216 O O . SER E 2 356 ? 39.634 -26.075 110.012 1.00 20.00 356 SER F O 1
ATOM 7219 N N . TYR E 2 357 ? 40.667 -26.811 108.201 1.00 20.00 357 TYR F N 1
ATOM 7220 C CA . TYR E 2 357 ? 41.731 -27.389 108.990 1.00 20.00 357 TYR F CA 1
ATOM 7221 C C . TYR E 2 357 ? 42.893 -26.459 109.031 1.00 20.00 357 TYR F C 1
ATOM 7222 O O . TYR E 2 357 ? 43.322 -25.979 108.016 1.00 20.00 357 TYR F O 1
ATOM 7231 N N . VAL E 2 358 ? 43.404 -26.231 110.222 1.00 20.00 358 VAL F N 1
ATOM 7232 C CA . VAL E 2 358 ? 44.521 -25.354 110.424 1.00 20.00 358 VAL F CA 1
ATOM 7233 C C . VAL E 2 358 ? 45.547 -26.320 110.932 1.00 20.00 358 VAL F C 1
ATOM 7234 O O . VAL E 2 358 ? 45.406 -26.816 112.040 1.00 20.00 358 VAL F O 1
ATOM 7238 N N . SER E 2 359 ? 46.538 -26.644 110.117 1.00 20.00 359 SER F N 1
ATOM 7239 C CA . SER E 2 359 ? 47.546 -27.588 110.536 1.00 20.00 359 SER F CA 1
ATOM 7240 C C . SER E 2 359 ? 48.013 -27.250 111.907 1.00 20.00 359 SER F C 1
ATOM 7241 O O . SER E 2 359 ? 48.233 -26.084 112.217 1.00 20.00 359 SER F O 1
ATOM 7244 N N . PRO E 2 360 ? 48.402 -28.261 112.660 1.00 20.00 360 PRO F N 1
ATOM 7245 C CA . PRO E 2 360 ? 48.864 -28.030 114.008 1.00 20.00 360 PRO F CA 1
ATOM 7246 C C . PRO E 2 360 ? 50.193 -27.258 114.134 1.00 20.00 360 PRO F C 1
ATOM 7247 O O . PRO E 2 360 ? 50.610 -27.004 115.251 1.00 20.00 360 PRO F O 1
ATOM 7251 N N . ALA E 2 361 ? 50.844 -26.833 113.056 1.00 20.00 361 ALA F N 1
ATOM 7252 C CA . ALA E 2 361 ? 52.105 -26.141 113.274 1.00 20.00 361 ALA F CA 1
ATOM 7253 C C . ALA E 2 361 ? 51.843 -24.740 113.720 1.00 20.00 361 ALA F C 1
ATOM 7254 O O . ALA E 2 361 ? 52.739 -24.075 114.183 1.00 20.00 361 ALA F O 1
ATOM 7256 N N . TYR E 2 362 ? 50.612 -24.287 113.625 1.00 20.00 362 TYR F N 1
ATOM 7257 C CA . TYR E 2 362 ? 50.350 -22.938 114.009 1.00 20.00 362 TYR F CA 1
ATOM 7258 C C . TYR E 2 362 ? 49.956 -22.829 115.434 1.00 20.00 362 TYR F C 1
ATOM 7259 O O . TYR E 2 362 ? 50.352 -21.923 116.127 1.00 20.00 362 TYR F O 1
ATOM 7268 N N . HIS E 2 363 ? 49.199 -23.791 115.908 1.00 20.00 363 HIS F N 1
ATOM 7269 C CA . HIS E 2 363 ? 48.729 -23.714 117.277 1.00 20.00 363 HIS F CA 1
ATOM 7270 C C . HIS E 2 363 ? 49.919 -23.626 118.197 1.00 20.00 363 HIS F C 1
ATOM 7271 O O . HIS E 2 363 ? 50.599 -24.609 118.379 1.00 20.00 363 HIS F O 1
ATOM 7278 N N . LEU E 2 364 ? 50.086 -22.477 118.827 1.00 20.00 364 LEU F N 1
ATOM 7279 C CA . LEU E 2 364 ? 51.166 -22.171 119.747 1.00 20.00 364 LEU F CA 1
ATOM 7280 C C . LEU E 2 364 ? 52.086 -21.160 119.100 1.00 20.00 364 LEU F C 1
ATOM 7281 O O . LEU E 2 364 ? 53.195 -20.935 119.572 1.00 20.00 364 LEU F O 1
ATOM 7286 N N . LEU E 2 365 ? 51.642 -20.580 117.995 1.00 20.00 365 LEU F N 1
ATOM 7287 C CA . LEU E 2 365 ? 52.393 -19.519 117.329 1.00 20.00 365 LEU F CA 1
ATOM 7288 C C . LEU E 2 365 ? 51.652 -18.234 117.684 1.00 20.00 365 LEU F C 1
ATOM 7289 O O . LEU E 2 365 ? 50.459 -18.282 117.963 1.00 20.00 365 LEU F O 1
ATOM 7294 N N . GLU E 2 366 ? 52.293 -17.078 117.615 1.00 20.00 366 GLU F N 1
ATOM 7295 C CA . GLU E 2 366 ? 51.553 -15.914 118.040 1.00 20.00 366 GLU F CA 1
ATOM 7296 C C . GLU E 2 366 ? 50.589 -15.232 117.105 1.00 20.00 366 GLU F C 1
ATOM 7297 O O . GLU E 2 366 ? 49.381 -15.383 117.251 1.00 20.00 366 GLU F O 1
ATOM 7303 N N . GLY E 2 367 ? 51.093 -14.491 116.135 1.00 20.00 367 GLY F N 1
ATOM 7304 C CA . GLY E 2 367 ? 50.180 -13.799 115.236 1.00 20.00 367 GLY F CA 1
ATOM 7305 C C . GLY E 2 367 ? 49.398 -14.770 114.378 1.00 20.00 367 GLY F C 1
ATOM 7306 O O . GLY E 2 367 ? 50.005 -15.423 113.546 1.00 20.00 367 GLY F O 1
ATOM 7307 N N . PHE E 2 368 ? 48.085 -14.871 114.533 1.00 20.00 368 PHE F N 1
ATOM 7308 C CA . PHE E 2 368 ? 47.295 -15.802 113.738 1.00 20.00 368 PHE F CA 1
ATOM 7309 C C . PHE E 2 368 ? 45.944 -15.618 114.326 1.00 20.00 368 PHE F C 1
ATOM 7310 O O . PHE E 2 368 ? 45.699 -16.025 115.447 1.00 20.00 368 PHE F O 1
ATOM 7318 N N . PRO E 2 369 ? 45.062 -14.921 113.622 1.00 20.00 369 PRO F N 1
ATOM 7319 C CA . PRO E 2 369 ? 43.722 -14.686 114.122 1.00 20.00 369 PRO F CA 1
ATOM 7320 C C . PRO E 2 369 ? 42.889 -15.930 114.021 1.00 20.00 369 PRO F C 1
ATOM 7321 O O . PRO E 2 369 ? 41.808 -15.869 113.492 1.00 20.00 369 PRO F O 1
ATOM 7325 N N . PHE E 2 370 ? 43.363 -17.058 114.524 1.00 20.00 370 PHE F N 1
ATOM 7326 C CA . PHE E 2 370 ? 42.564 -18.245 114.420 1.00 20.00 370 PHE F CA 1
ATOM 7327 C C . PHE E 2 370 ? 41.533 -18.304 115.499 1.00 20.00 370 PHE F C 1
ATOM 7328 O O . PHE E 2 370 ? 40.580 -17.545 115.451 1.00 20.00 370 PHE F O 1
ATOM 7336 N N . ILE E 2 371 ? 41.700 -19.151 116.494 1.00 20.00 371 ILE F N 1
ATOM 7337 C CA . ILE E 2 371 ? 40.696 -19.214 117.535 1.00 20.00 371 ILE F CA 1
ATOM 7338 C C . ILE E 2 371 ? 41.316 -19.894 118.717 1.00 20.00 371 ILE F C 1
ATOM 7339 O O . ILE E 2 371 ? 40.855 -19.716 119.831 1.00 20.00 371 ILE F O 1
ATOM 7344 N N . GLN E 2 372 ? 42.379 -20.655 118.453 1.00 20.00 372 GLN F N 1
ATOM 7345 C CA . GLN E 2 372 ? 43.176 -21.369 119.472 1.00 20.00 372 GLN F CA 1
ATOM 7346 C C . GLN E 2 372 ? 42.402 -21.848 120.711 1.00 20.00 372 GLN F C 1
ATOM 7347 O O . GLN E 2 372 ? 42.389 -21.177 121.744 1.00 20.00 372 GLN F O 1
ATOM 7353 N N . GLU E 2 373 ? 41.766 -23.009 120.607 1.00 20.00 373 GLU F N 1
ATOM 7354 C CA . GLU E 2 373 ? 41.004 -23.603 121.707 1.00 20.00 373 GLU F CA 1
ATOM 7355 C C . GLU E 2 373 ? 39.519 -23.324 121.774 1.00 20.00 373 GLU F C 1
ATOM 7356 O O . GLU E 2 373 ? 39.057 -22.222 122.053 1.00 20.00 373 GLU F O 1
ATOM 7362 N N . PRO E 2 374 ? 38.752 -24.404 121.591 1.00 20.00 374 PRO F N 1
ATOM 7363 C CA . PRO E 2 374 ? 37.312 -24.412 121.554 1.00 20.00 374 PRO F CA 1
ATOM 7364 C C . PRO E 2 374 ? 36.757 -23.701 122.713 1.00 20.00 374 PRO F C 1
ATOM 7365 O O . PRO E 2 374 ? 37.208 -23.855 123.841 1.00 20.00 374 PRO F O 1
ATOM 7369 N N . PRO E 2 375 ? 35.844 -22.788 122.414 1.00 20.00 375 PRO F N 1
ATOM 7370 C CA . PRO E 2 375 ? 35.203 -22.017 123.456 1.00 20.00 375 PRO F CA 1
ATOM 7371 C C . PRO E 2 375 ? 34.574 -22.998 124.454 1.00 20.00 375 PRO F C 1
ATOM 7372 O O . PRO E 2 375 ? 34.472 -24.218 124.192 1.00 20.00 375 PRO F O 1
ATOM 7376 N N . SER E 2 376 ? 34.157 -22.446 125.586 1.00 20.00 376 SER F N 1
ATOM 7377 C CA . SER E 2 376 ? 33.551 -23.172 126.698 1.00 20.00 376 SER F CA 1
ATOM 7378 C C . SER E 2 376 ? 32.449 -22.292 127.201 1.00 20.00 376 SER F C 1
ATOM 7379 O O . SER E 2 376 ? 32.560 -21.072 127.156 1.00 20.00 376 SER F O 1
ATOM 7382 N N . GLY E 2 377 ? 31.386 -22.876 127.687 1.00 20.00 377 GLY F N 1
ATOM 7383 C CA . GLY E 2 377 ? 30.371 -22.011 128.217 1.00 20.00 377 GLY F CA 1
ATOM 7384 C C . GLY E 2 377 ? 29.133 -22.372 127.499 1.00 20.00 377 GLY F C 1
ATOM 7385 O O . GLY E 2 377 ? 29.178 -23.077 126.495 1.00 20.00 377 GLY F O 1
ATOM 7386 N N . ASP E 2 378 ? 28.011 -21.926 128.011 1.00 20.00 378 ASP F N 1
ATOM 7387 C CA . ASP E 2 378 ? 26.800 -22.289 127.325 1.00 20.00 378 ASP F CA 1
ATOM 7388 C C . ASP E 2 378 ? 26.735 -21.694 125.907 1.00 20.00 378 ASP F C 1
ATOM 7389 O O . ASP E 2 378 ? 27.370 -20.673 125.594 1.00 20.00 378 ASP F O 1
ATOM 7394 N N . LEU E 2 379 ? 25.948 -22.336 125.060 1.00 20.00 379 LEU F N 1
ATOM 7395 C CA . LEU E 2 379 ? 25.751 -21.882 123.694 1.00 20.00 379 LEU F CA 1
ATOM 7396 C C . LEU E 2 379 ? 25.232 -20.431 123.627 1.00 20.00 379 LEU F C 1
ATOM 7397 O O . LEU E 2 379 ? 24.047 -20.168 123.417 1.00 20.00 379 LEU F O 1
ATOM 7402 N N . GLN E 2 380 ? 26.118 -19.485 123.831 1.00 20.00 380 GLN F N 1
ATOM 7403 C CA . GLN E 2 380 ? 25.738 -18.093 123.775 1.00 20.00 380 GLN F CA 1
ATOM 7404 C C . GLN E 2 380 ? 27.071 -17.562 124.039 1.00 20.00 380 GLN F C 1
ATOM 7405 O O . GLN E 2 380 ? 27.657 -16.929 123.196 1.00 20.00 380 GLN F O 1
ATOM 7411 N N . GLU E 2 381 ? 27.649 -18.051 125.111 1.00 20.00 381 GLU F N 1
ATOM 7412 C CA . GLU E 2 381 ? 28.977 -17.649 125.472 1.00 20.00 381 GLU F CA 1
ATOM 7413 C C . GLU E 2 381 ? 29.920 -18.348 124.521 1.00 20.00 381 GLU F C 1
ATOM 7414 O O . GLU E 2 381 ? 31.111 -18.058 124.474 1.00 20.00 381 GLU F O 1
ATOM 7420 N N . ARG E 2 382 ? 29.348 -19.202 123.693 1.00 20.00 382 ARG F N 1
ATOM 7421 C CA . ARG E 2 382 ? 30.108 -19.994 122.765 1.00 20.00 382 ARG F CA 1
ATOM 7422 C C . ARG E 2 382 ? 29.893 -19.388 121.385 1.00 20.00 382 ARG F C 1
ATOM 7423 O O . ARG E 2 382 ? 30.786 -19.345 120.559 1.00 20.00 382 ARG F O 1
ATOM 7431 N N . VAL E 2 383 ? 28.760 -18.759 121.213 1.00 20.00 383 VAL F N 1
ATOM 7432 C CA . VAL E 2 383 ? 28.439 -18.258 119.927 1.00 20.00 383 VAL F CA 1
ATOM 7433 C C . VAL E 2 383 ? 28.768 -16.800 119.775 1.00 20.00 383 VAL F C 1
ATOM 7434 O O . VAL E 2 383 ? 28.949 -16.325 118.668 1.00 20.00 383 VAL F O 1
ATOM 7438 N N . LEU E 2 384 ? 28.844 -16.079 120.879 1.00 20.00 384 LEU F N 1
ATOM 7439 C CA . LEU E 2 384 ? 29.129 -14.659 120.819 1.00 20.00 384 LEU F CA 1
ATOM 7440 C C . LEU E 2 384 ? 30.613 -14.486 120.819 1.00 20.00 384 LEU F C 1
ATOM 7441 O O . LEU E 2 384 ? 31.309 -15.162 121.550 1.00 20.00 384 LEU F O 1
ATOM 7446 N N . ILE E 2 385 ? 31.107 -13.601 119.982 1.00 20.00 385 ILE F N 1
ATOM 7447 C CA . ILE E 2 385 ? 32.532 -13.401 119.873 1.00 20.00 385 ILE F CA 1
ATOM 7448 C C . ILE E 2 385 ? 33.193 -12.798 121.100 1.00 20.00 385 ILE F C 1
ATOM 7449 O O . ILE E 2 385 ? 32.616 -11.953 121.766 1.00 20.00 385 ILE F O 1
ATOM 7454 N N . ARG E 2 386 ? 34.426 -13.219 121.371 1.00 20.00 386 ARG F N 1
ATOM 7455 C CA . ARG E 2 386 ? 35.197 -12.734 122.513 1.00 20.00 386 ARG F CA 1
ATOM 7456 C C . ARG E 2 386 ? 36.179 -11.784 121.904 1.00 20.00 386 ARG F C 1
ATOM 7457 O O . ARG E 2 386 ? 37.259 -12.172 121.492 1.00 20.00 386 ARG F O 1
ATOM 7465 N N . HIS E 2 387 ? 35.853 -10.516 121.924 1.00 20.00 387 HIS F N 1
ATOM 7466 C CA . HIS E 2 387 ? 36.711 -9.568 121.277 1.00 20.00 387 HIS F CA 1
ATOM 7467 C C . HIS E 2 387 ? 38.175 -9.597 121.677 1.00 20.00 387 HIS F C 1
ATOM 7468 O O . HIS E 2 387 ? 39.015 -9.004 121.021 1.00 20.00 387 HIS F O 1
ATOM 7475 N N . HIS E 2 388 ? 38.499 -10.388 122.682 1.00 20.00 388 HIS F N 1
ATOM 7476 C CA . HIS E 2 388 ? 39.857 -10.443 123.179 1.00 20.00 388 HIS F CA 1
ATOM 7477 C C . HIS E 2 388 ? 40.901 -11.284 122.484 1.00 20.00 388 HIS F C 1
ATOM 7478 O O . HIS E 2 388 ? 42.036 -10.842 122.334 1.00 20.00 388 HIS F O 1
ATOM 7485 N N . ASP E 2 389 ? 40.560 -12.481 122.049 1.00 20.00 389 ASP F N 1
ATOM 7486 C CA . ASP E 2 389 ? 41.601 -13.328 121.468 1.00 20.00 389 ASP F CA 1
ATOM 7487 C C . ASP E 2 389 ? 42.176 -12.865 120.159 1.00 20.00 389 ASP F C 1
ATOM 7488 O O . ASP E 2 389 ? 42.665 -13.677 119.376 1.00 20.00 389 ASP F O 1
ATOM 7493 N N . TYR E 2 390 ? 42.157 -11.562 119.933 1.00 20.00 390 TYR F N 1
ATOM 7494 C CA . TYR E 2 390 ? 42.731 -11.067 118.731 1.00 20.00 390 TYR F CA 1
ATOM 7495 C C . TYR E 2 390 ? 43.827 -10.091 119.087 1.00 20.00 390 TYR F C 1
ATOM 7496 O O . TYR E 2 390 ? 44.730 -9.836 118.306 1.00 20.00 390 TYR F O 1
ATOM 7505 N N . ASP E 2 391 ? 43.881 -9.731 120.350 1.00 20.00 391 ASP F N 1
ATOM 7506 C CA . ASP E 2 391 ? 44.895 -8.831 120.775 1.00 20.00 391 ASP F CA 1
ATOM 7507 C C . ASP E 2 391 ? 46.245 -9.422 120.487 1.00 20.00 391 ASP F C 1
ATOM 7508 O O . ASP E 2 391 ? 47.187 -8.692 120.277 1.00 20.00 391 ASP F O 1
ATOM 7513 N N . GLN E 2 392 ? 46.317 -10.742 120.376 1.00 20.00 392 GLN F N 1
ATOM 7514 C CA . GLN E 2 392 ? 47.579 -11.413 120.080 1.00 20.00 392 GLN F CA 1
ATOM 7515 C C . GLN E 2 392 ? 48.212 -11.034 118.778 1.00 20.00 392 GLN F C 1
ATOM 7516 O O . GLN E 2 392 ? 49.394 -11.275 118.578 1.00 20.00 392 GLN F O 1
ATOM 7522 N N . CYS E 2 393 ? 47.409 -10.597 117.833 1.00 20.00 393 CYS F N 1
ATOM 7523 C CA . CYS E 2 393 ? 47.940 -10.334 116.515 1.00 20.00 393 CYS F CA 1
ATOM 7524 C C . CYS E 2 393 ? 47.935 -8.878 116.179 1.00 20.00 393 CYS F C 1
ATOM 7525 O O . CYS E 2 393 ? 47.573 -8.500 115.073 1.00 20.00 393 CYS F O 1
ATOM 7528 N N . PHE E 2 394 ? 48.377 -8.054 117.106 1.00 20.00 394 PHE F N 1
ATOM 7529 C CA . PHE E 2 394 ? 48.368 -6.641 116.878 1.00 20.00 394 PHE F CA 1
ATOM 7530 C C . PHE E 2 394 ? 49.549 -6.101 117.661 1.00 20.00 394 PHE F C 1
ATOM 7531 O O . PHE E 2 394 ? 50.196 -6.849 118.360 1.00 20.00 394 PHE F O 1
ATOM 7539 N N . GLN E 2 395 ? 49.906 -4.845 117.495 1.00 20.00 395 GLN F N 1
ATOM 7540 C CA . GLN E 2 395 ? 51.052 -4.362 118.211 1.00 20.00 395 GLN F CA 1
ATOM 7541 C C . GLN E 2 395 ? 50.685 -3.201 119.049 1.00 20.00 395 GLN F C 1
ATOM 7542 O O . GLN E 2 395 ? 51.489 -2.735 119.844 1.00 20.00 395 GLN F O 1
ATOM 7548 N N . SER E 2 396 ? 49.538 -2.629 118.753 1.00 20.00 396 SER F N 1
ATOM 7549 C CA . SER E 2 396 ? 49.074 -1.505 119.503 1.00 20.00 396 SER F CA 1
ATOM 7550 C C . SER E 2 396 ? 47.588 -1.595 119.406 1.00 20.00 396 SER F C 1
ATOM 7551 O O . SER E 2 396 ? 47.055 -1.614 118.309 1.00 20.00 396 SER F O 1
ATOM 7554 N N . VAL E 2 397 ? 46.928 -1.785 120.528 1.00 20.00 397 VAL F N 1
ATOM 7555 C CA . VAL E 2 397 ? 45.493 -1.804 120.515 1.00 20.00 397 VAL F CA 1
ATOM 7556 C C . VAL E 2 397 ? 45.006 -0.405 120.936 1.00 20.00 397 VAL F C 1
ATOM 7557 O O . VAL E 2 397 ? 43.872 -0.209 121.354 1.00 20.00 397 VAL F O 1
ATOM 7561 N N . GLN E 2 398 ? 45.898 0.576 120.804 1.00 20.00 398 GLN F N 1
ATOM 7562 C CA . GLN E 2 398 ? 45.607 1.967 121.101 1.00 20.00 398 GLN F CA 1
ATOM 7563 C C . GLN E 2 398 ? 44.389 2.381 120.338 1.00 20.00 398 GLN F C 1
ATOM 7564 O O . GLN E 2 398 ? 43.485 2.955 120.925 1.00 20.00 398 GLN F O 1
ATOM 7570 N N . LEU E 2 399 ? 44.407 2.189 119.016 1.00 20.00 399 LEU F N 1
ATOM 7571 C CA . LEU E 2 399 ? 43.258 2.542 118.190 1.00 20.00 399 LEU F CA 1
ATOM 7572 C C . LEU E 2 399 ? 42.469 1.273 118.048 1.00 20.00 399 LEU F C 1
ATOM 7573 O O . LEU E 2 399 ? 42.043 0.935 116.964 1.00 20.00 399 LEU F O 1
ATOM 7578 N N . LEU E 2 400 ? 42.298 0.554 119.148 1.00 20.00 400 LEU F N 1
ATOM 7579 C CA . LEU E 2 400 ? 41.539 -0.671 119.119 1.00 20.00 400 LEU F CA 1
ATOM 7580 C C . LEU E 2 400 ? 41.970 -1.562 117.951 1.00 20.00 400 LEU F C 1
ATOM 7581 O O . LEU E 2 400 ? 43.018 -1.348 117.361 1.00 20.00 400 LEU F O 1
ATOM 7586 N N . GLN E 2 401 ? 41.116 -2.481 117.539 1.00 20.00 401 GLN F N 1
ATOM 7587 C CA . GLN E 2 401 ? 41.473 -3.360 116.461 1.00 20.00 401 GLN F CA 1
ATOM 7588 C C . GLN E 2 401 ? 41.280 -2.892 115.030 1.00 20.00 401 GLN F C 1
ATOM 7589 O O . GLN E 2 401 ? 41.984 -3.353 114.136 1.00 20.00 401 GLN F O 1
ATOM 7595 N N . TRP E 2 402 ? 40.373 -1.958 114.789 1.00 20.00 402 TRP F N 1
ATOM 7596 C CA . TRP E 2 402 ? 40.183 -1.465 113.440 1.00 20.00 402 TRP F CA 1
ATOM 7597 C C . TRP E 2 402 ? 39.997 0.056 113.328 1.00 20.00 402 TRP F C 1
ATOM 7598 O O . TRP E 2 402 ? 39.270 0.659 114.087 1.00 20.00 402 TRP F O 1
ATOM 7609 N N . ASN E 2 403 ? 40.772 0.675 112.459 1.00 20.00 403 ASN F N 1
ATOM 7610 C CA . ASN E 2 403 ? 40.703 2.098 112.185 1.00 20.00 403 ASN F CA 1
ATOM 7611 C C . ASN E 2 403 ? 39.825 2.234 110.981 1.00 20.00 403 ASN F C 1
ATOM 7612 O O . ASN E 2 403 ? 39.625 1.260 110.280 1.00 20.00 403 ASN F O 1
ATOM 7617 N N . SER E 2 404 ? 39.381 3.439 110.659 1.00 20.00 404 SER F N 1
ATOM 7618 C CA . SER E 2 404 ? 38.669 3.664 109.389 1.00 20.00 404 SER F CA 1
ATOM 7619 C C . SER E 2 404 ? 38.474 5.120 109.182 1.00 20.00 404 SER F C 1
ATOM 7620 O O . SER E 2 404 ? 37.916 5.787 110.005 1.00 20.00 404 SER F O 1
ATOM 7623 N N . GLN E 2 405 ? 39.067 5.644 108.146 1.00 20.00 405 GLN F N 1
ATOM 7624 C CA . GLN E 2 405 ? 38.920 7.039 107.883 1.00 20.00 405 GLN F CA 1
ATOM 7625 C C . GLN E 2 405 ? 37.764 6.968 106.900 1.00 20.00 405 GLN F C 1
ATOM 7626 O O . GLN E 2 405 ? 37.790 6.151 105.988 1.00 20.00 405 GLN F O 1
ATOM 7632 N N . VAL E 2 406 ? 36.709 7.735 107.117 1.00 20.00 406 VAL F N 1
ATOM 7633 C CA . VAL E 2 406 ? 35.553 7.633 106.248 1.00 20.00 406 VAL F CA 1
ATOM 7634 C C . VAL E 2 406 ? 34.951 8.951 106.000 1.00 20.00 406 VAL F C 1
ATOM 7635 O O . VAL E 2 406 ? 34.937 9.793 106.882 1.00 20.00 406 VAL F O 1
ATOM 7639 N N . LYS E 2 407 ? 34.259 9.051 104.881 1.00 20.00 407 LYS F N 1
ATOM 7640 C CA . LYS E 2 407 ? 33.728 10.304 104.422 1.00 20.00 407 LYS F CA 1
ATOM 7641 C C . LYS E 2 407 ? 32.294 10.032 103.981 1.00 20.00 407 LYS F C 1
ATOM 7642 O O . LYS E 2 407 ? 32.068 9.376 102.997 1.00 20.00 407 LYS F O 1
ATOM 7648 N N . PHE E 2 408 ? 31.318 10.521 104.740 1.00 20.00 408 PHE F N 1
ATOM 7649 C CA . PHE E 2 408 ? 29.896 10.223 104.508 1.00 20.00 408 PHE F CA 1
ATOM 7650 C C . PHE E 2 408 ? 29.107 11.155 103.636 1.00 20.00 408 PHE F C 1
ATOM 7651 O O . PHE E 2 408 ? 28.506 12.088 104.130 1.00 20.00 408 PHE F O 1
ATOM 7659 N N . ASN E 2 409 ? 28.954 10.842 102.375 1.00 20.00 409 ASN F N 1
ATOM 7660 C CA . ASN E 2 409 ? 28.191 11.714 101.518 1.00 20.00 409 ASN F CA 1
ATOM 7661 C C . ASN E 2 409 ? 26.725 11.493 101.720 1.00 20.00 409 ASN F C 1
ATOM 7662 O O . ASN E 2 409 ? 26.178 10.460 101.344 1.00 20.00 409 ASN F O 1
ATOM 7667 N N . VAL E 2 410 ? 26.075 12.465 102.331 1.00 20.00 410 VAL F N 1
ATOM 7668 C CA . VAL E 2 410 ? 24.662 12.323 102.612 1.00 20.00 410 VAL F CA 1
ATOM 7669 C C . VAL E 2 410 ? 23.870 13.539 102.244 1.00 20.00 410 VAL F C 1
ATOM 7670 O O . VAL E 2 410 ? 24.088 14.584 102.817 1.00 20.00 410 VAL F O 1
ATOM 7674 N N . THR E 2 411 ? 22.963 13.421 101.293 1.00 20.00 411 THR F N 1
ATOM 7675 C CA . THR E 2 411 ? 22.134 14.538 100.904 1.00 20.00 411 THR F CA 1
ATOM 7676 C C . THR E 2 411 ? 20.755 14.092 101.259 1.00 20.00 411 THR F C 1
ATOM 7677 O O . THR E 2 411 ? 20.429 12.932 101.109 1.00 20.00 411 THR F O 1
ATOM 7681 N N . VAL E 2 412 ? 19.939 14.975 101.783 1.00 20.00 412 VAL F N 1
ATOM 7682 C CA . VAL E 2 412 ? 18.601 14.569 102.136 1.00 20.00 412 VAL F CA 1
ATOM 7683 C C . VAL E 2 412 ? 17.714 15.643 101.663 1.00 20.00 412 VAL F C 1
ATOM 7684 O O . VAL E 2 412 ? 17.911 16.781 102.028 1.00 20.00 412 VAL F O 1
ATOM 7688 N N . TYR E 2 413 ? 16.684 15.304 100.925 1.00 20.00 413 TYR F N 1
ATOM 7689 C CA . TYR E 2 413 ? 15.825 16.340 100.407 1.00 20.00 413 TYR F CA 1
ATOM 7690 C C . TYR E 2 413 ? 14.632 16.537 101.296 1.00 20.00 413 TYR F C 1
ATOM 7691 O O . TYR E 2 413 ? 13.650 15.860 101.121 1.00 20.00 413 TYR F O 1
ATOM 7700 N N . ARG E 2 414 ? 14.700 17.493 102.216 1.00 20.00 414 ARG F N 1
ATOM 7701 C CA . ARG E 2 414 ? 13.585 17.802 103.138 1.00 20.00 414 ARG F CA 1
ATOM 7702 C C . ARG E 2 414 ? 13.161 19.210 102.867 1.00 20.00 414 ARG F C 1
ATOM 7703 O O . ARG E 2 414 ? 13.879 19.942 102.211 1.00 20.00 414 ARG F O 1
ATOM 7711 N N . ASN E 2 415 ? 11.977 19.599 103.304 1.00 20.00 415 ASN F N 1
ATOM 7712 C CA . ASN E 2 415 ? 11.648 20.987 103.112 1.00 20.00 415 ASN F CA 1
ATOM 7713 C C . ASN E 2 415 ? 11.594 21.725 104.402 1.00 20.00 415 ASN F C 1
ATOM 7714 O O . ASN E 2 415 ? 10.674 21.580 105.212 1.00 20.00 415 ASN F O 1
ATOM 7719 N N . LEU E 2 416 ? 12.723 22.349 104.646 1.00 20.00 416 LEU F N 1
ATOM 7720 C CA . LEU E 2 416 ? 12.905 23.225 105.749 1.00 20.00 416 LEU F CA 1
ATOM 7721 C C . LEU E 2 416 ? 12.969 24.485 104.951 1.00 20.00 416 LEU F C 1
ATOM 7722 O O . LEU E 2 416 ? 13.304 24.462 103.736 1.00 20.00 416 LEU F O 1
ATOM 7727 N N . PRO E 2 417 ? 12.601 25.604 105.582 1.00 20.00 417 PRO F N 1
ATOM 7728 C CA . PRO E 2 417 ? 12.663 26.864 104.855 1.00 20.00 417 PRO F CA 1
ATOM 7729 C C . PRO E 2 417 ? 14.138 27.301 104.598 1.00 20.00 417 PRO F C 1
ATOM 7730 O O . PRO E 2 417 ? 15.117 26.500 104.732 1.00 20.00 417 PRO F O 1
ATOM 7734 N N . THR E 2 418 ? 14.273 28.557 104.165 1.00 20.00 418 THR F N 1
ATOM 7735 C CA . THR E 2 418 ? 15.571 29.154 103.837 1.00 20.00 418 THR F CA 1
ATOM 7736 C C . THR E 2 418 ? 16.064 29.936 105.029 1.00 20.00 418 THR F C 1
ATOM 7737 O O . THR E 2 418 ? 15.343 30.172 106.032 1.00 20.00 418 THR F O 1
ATOM 7741 N N . THR E 2 419 ? 17.308 30.357 104.873 1.00 20.00 419 THR F N 1
ATOM 7742 C CA . THR E 2 419 ? 18.010 31.186 105.838 1.00 20.00 419 THR F CA 1
ATOM 7743 C C . THR E 2 419 ? 17.378 32.600 105.879 1.00 20.00 419 THR F C 1
ATOM 7744 O O . THR E 2 419 ? 17.845 33.491 106.615 1.00 20.00 419 THR F O 1
ATOM 7748 N N . ARG E 2 420 ? 16.324 32.768 105.072 1.00 20.00 420 ARG F N 1
ATOM 7749 C CA . ARG E 2 420 ? 15.461 33.972 105.125 1.00 20.00 420 ARG F CA 1
ATOM 7750 C C . ARG E 2 420 ? 14.420 33.568 106.160 1.00 20.00 420 ARG F C 1
ATOM 7751 O O . ARG E 2 420 ? 13.807 32.480 106.026 1.00 20.00 420 ARG F O 1
ATOM 7759 N N . ASP E 2 421 ? 14.335 34.511 107.030 1.00 20.00 421 ASP F N 1
ATOM 7760 C CA . ASP E 2 421 ? 13.982 34.329 108.410 1.00 20.00 421 ASP F CA 1
ATOM 7761 C C . ASP E 2 421 ? 14.705 33.103 108.811 1.00 20.00 421 ASP F C 1
ATOM 7762 O O . ASP E 2 421 ? 15.602 32.648 108.100 1.00 20.00 421 ASP F O 1
ATOM 7767 N N . MET F 3 1 ? 80.215 13.147 112.126 1.00 20.00 1 MET G N 1
ATOM 7768 C CA . MET F 3 1 ? 79.329 11.957 112.184 1.00 20.00 1 MET G CA 1
ATOM 7769 C C . MET F 3 1 ? 77.902 12.314 112.478 1.00 20.00 1 MET G C 1
ATOM 7770 O O . MET F 3 1 ? 77.610 13.354 113.043 1.00 20.00 1 MET G O 1
ATOM 7775 N N . PHE F 3 2 ? 77.002 11.420 112.134 1.00 20.00 2 PHE G N 1
ATOM 7776 C CA . PHE F 3 2 ? 75.606 11.671 112.386 1.00 20.00 2 PHE G CA 1
ATOM 7777 C C . PHE F 3 2 ? 75.324 11.552 113.841 1.00 20.00 2 PHE G C 1
ATOM 7778 O O . PHE F 3 2 ? 75.841 10.663 114.519 1.00 20.00 2 PHE G O 1
ATOM 7786 N N . GLN F 3 3 ? 74.429 12.415 114.285 1.00 20.00 3 GLN G N 1
ATOM 7787 C CA . GLN F 3 3 ? 73.999 12.506 115.666 1.00 20.00 3 GLN G CA 1
ATOM 7788 C C . GLN F 3 3 ? 73.008 11.445 116.055 1.00 20.00 3 GLN G C 1
ATOM 7789 O O . GLN F 3 3 ? 72.026 11.250 115.371 1.00 20.00 3 GLN G O 1
ATOM 7795 N N . THR F 3 4 ? 73.219 10.788 117.178 1.00 20.00 4 THR G N 1
ATOM 7796 C CA . THR F 3 4 ? 72.278 9.778 117.620 1.00 20.00 4 THR G CA 1
ATOM 7797 C C . THR F 3 4 ? 71.017 10.455 118.053 1.00 20.00 4 THR G C 1
ATOM 7798 O O . THR F 3 4 ? 71.093 11.520 118.628 1.00 20.00 4 THR G O 1
ATOM 7802 N N . PHE F 3 5 ? 69.861 9.875 117.750 1.00 20.00 5 PHE G N 1
ATOM 7803 C CA . PHE F 3 5 ? 68.608 10.484 118.173 1.00 20.00 5 PHE G CA 1
ATOM 7804 C C . PHE F 3 5 ? 67.745 9.552 118.956 1.00 20.00 5 PHE G C 1
ATOM 7805 O O . PHE F 3 5 ? 66.563 9.779 119.160 1.00 20.00 5 PHE G O 1
ATOM 7813 N N . ILE F 3 6 ? 68.346 8.492 119.420 1.00 20.00 6 ILE G N 1
ATOM 7814 C CA . ILE F 3 6 ? 67.627 7.544 120.203 1.00 20.00 6 ILE G CA 1
ATOM 7815 C C . ILE F 3 6 ? 68.297 7.367 121.547 1.00 20.00 6 ILE G C 1
ATOM 7816 O O . ILE F 3 6 ? 69.522 7.372 121.635 1.00 20.00 6 ILE G O 1
ATOM 7821 N N . SER F 3 7 ? 67.519 7.214 122.603 1.00 20.00 7 SER G N 1
ATOM 7822 C CA . SER F 3 7 ? 68.110 6.998 123.910 1.00 20.00 7 SER G CA 1
ATOM 7823 C C . SER F 3 7 ? 67.229 6.107 124.742 1.00 20.00 7 SER G C 1
ATOM 7824 O O . SER F 3 7 ? 66.035 6.099 124.563 1.00 20.00 7 SER G O 1
ATOM 7827 N N . ARG F 3 8 ? 67.806 5.385 125.683 1.00 20.00 8 ARG G N 1
ATOM 7828 C CA . ARG F 3 8 ? 67.018 4.474 126.479 1.00 20.00 8 ARG G CA 1
ATOM 7829 C C . ARG F 3 8 ? 66.086 5.145 127.430 1.00 20.00 8 ARG G C 1
ATOM 7830 O O . ARG F 3 8 ? 65.120 4.540 127.874 1.00 20.00 8 ARG G O 1
ATOM 7838 N N . HIS F 3 9 ? 66.390 6.376 127.802 1.00 20.00 9 HIS G N 1
ATOM 7839 C CA . HIS F 3 9 ? 65.536 7.057 128.755 1.00 20.00 9 HIS G CA 1
ATOM 7840 C C . HIS F 3 9 ? 65.467 8.525 128.522 1.00 20.00 9 HIS G C 1
ATOM 7841 O O . HIS F 3 9 ? 66.484 9.169 128.309 1.00 20.00 9 HIS G O 1
ATOM 7848 N N . ASN F 3 10 ? 64.273 9.073 128.615 1.00 20.00 10 ASN G N 1
ATOM 7849 C CA . ASN F 3 10 ? 64.111 10.506 128.429 1.00 20.00 10 ASN G CA 1
ATOM 7850 C C . ASN F 3 10 ? 63.615 11.121 129.691 1.00 20.00 10 ASN G C 1
ATOM 7851 O O . ASN F 3 10 ? 62.610 10.706 130.238 1.00 20.00 10 ASN G O 1
ATOM 7856 N N . SER F 3 11 ? 64.296 12.153 130.142 1.00 20.00 11 SER G N 1
ATOM 7857 C CA . SER F 3 11 ? 63.919 12.742 131.398 1.00 20.00 11 SER G CA 1
ATOM 7858 C C . SER F 3 11 ? 62.946 13.843 131.225 1.00 20.00 11 SER G C 1
ATOM 7859 O O . SER F 3 11 ? 62.815 14.395 130.150 1.00 20.00 11 SER G O 1
ATOM 7862 N N . ASN F 3 12 ? 62.290 14.175 132.314 1.00 20.00 12 ASN G N 1
ATOM 7863 C CA . ASN F 3 12 ? 61.326 15.242 132.295 1.00 20.00 12 ASN G CA 1
ATOM 7864 C C . ASN F 3 12 ? 62.098 16.549 132.321 1.00 20.00 12 ASN G C 1
ATOM 7865 O O . ASN F 3 12 ? 63.100 16.663 133.004 1.00 20.00 12 ASN G O 1
ATOM 7870 N N . PHE F 3 13 ? 61.624 17.525 131.565 1.00 20.00 13 PHE G N 1
ATOM 7871 C CA . PHE F 3 13 ? 62.265 18.816 131.488 1.00 20.00 13 PHE G CA 1
ATOM 7872 C C . PHE F 3 13 ? 62.274 19.539 132.813 1.00 20.00 13 PHE G C 1
ATOM 7873 O O . PHE F 3 13 ? 62.956 20.522 132.942 1.00 20.00 13 PHE G O 1
ATOM 7881 N N . PHE F 3 14 ? 61.509 19.070 133.788 1.00 20.00 14 PHE G N 1
ATOM 7882 C CA . PHE F 3 14 ? 61.483 19.709 135.105 1.00 20.00 14 PHE G CA 1
ATOM 7883 C C . PHE F 3 14 ? 61.831 18.785 136.281 1.00 20.00 14 PHE G C 1
ATOM 7884 O O . PHE F 3 14 ? 60.998 17.963 136.688 1.00 20.00 14 PHE G O 1
ATOM 7892 N N . SER F 3 15 ? 62.979 19.019 136.921 1.00 20.00 15 SER G N 1
ATOM 7893 C CA . SER F 3 15 ? 63.442 18.198 138.044 1.00 20.00 15 SER G CA 1
ATOM 7894 C C . SER F 3 15 ? 63.001 18.692 139.418 1.00 20.00 15 SER G C 1
ATOM 7895 O O . SER F 3 15 ? 62.903 19.887 139.636 1.00 20.00 15 SER G O 1
ATOM 7898 N N . ASP F 3 16 ? 62.788 17.773 140.357 1.00 20.00 16 ASP G N 1
ATOM 7899 C CA . ASP F 3 16 ? 62.335 18.136 141.708 1.00 20.00 16 ASP G CA 1
ATOM 7900 C C . ASP F 3 16 ? 63.363 17.915 142.795 1.00 20.00 16 ASP G C 1
ATOM 7901 O O . ASP F 3 16 ? 64.057 16.896 142.813 1.00 20.00 16 ASP G O 1
ATOM 7906 N N . LYS F 3 17 ? 63.413 18.827 143.751 1.00 20.00 17 LYS G N 1
ATOM 7907 C CA . LYS F 3 17 ? 64.363 18.694 144.832 1.00 20.00 17 LYS G CA 1
ATOM 7908 C C . LYS F 3 17 ? 63.742 17.856 145.926 1.00 20.00 17 LYS G C 1
ATOM 7909 O O . LYS F 3 17 ? 62.617 18.125 146.336 1.00 20.00 17 LYS G O 1
ATOM 7915 N N . LEU F 3 18 ? 64.466 16.842 146.391 1.00 20.00 18 LEU G N 1
ATOM 7916 C CA . LEU F 3 18 ? 63.980 15.979 147.464 1.00 20.00 18 LEU G CA 1
ATOM 7917 C C . LEU F 3 18 ? 63.844 16.891 148.650 1.00 20.00 18 LEU G C 1
ATOM 7918 O O . LEU F 3 18 ? 64.798 17.557 149.039 1.00 20.00 18 LEU G O 1
ATOM 7923 N N . VAL F 3 19 ? 62.669 16.904 149.241 1.00 20.00 19 VAL G N 1
ATOM 7924 C CA . VAL F 3 19 ? 62.436 17.754 150.376 1.00 20.00 19 VAL G CA 1
ATOM 7925 C C . VAL F 3 19 ? 62.883 17.115 151.688 1.00 20.00 19 VAL G C 1
ATOM 7926 O O . VAL F 3 19 ? 63.215 17.810 152.642 1.00 20.00 19 VAL G O 1
ATOM 7930 N N . LEU F 3 20 ? 62.819 15.787 151.742 1.00 20.00 20 LEU G N 1
ATOM 7931 C CA . LEU F 3 20 ? 63.198 15.008 152.918 1.00 20.00 20 LEU G CA 1
ATOM 7932 C C . LEU F 3 20 ? 64.703 15.084 153.129 1.00 20.00 20 LEU G C 1
ATOM 7933 O O . LEU F 3 20 ? 65.436 15.499 152.239 1.00 20.00 20 LEU G O 1
ATOM 7938 N N . THR F 3 21 ? 65.187 14.624 154.270 1.00 20.00 21 THR G N 1
ATOM 7939 C CA . THR F 3 21 ? 66.626 14.680 154.495 1.00 20.00 21 THR G CA 1
ATOM 7940 C C . THR F 3 21 ? 67.244 13.407 155.042 1.00 20.00 21 THR G C 1
ATOM 7941 O O . THR F 3 21 ? 68.481 13.284 155.069 1.00 20.00 21 THR G O 1
ATOM 7945 N N . SER F 3 22 ? 66.406 12.461 155.451 1.00 20.00 22 SER G N 1
ATOM 7946 C CA . SER F 3 22 ? 66.924 11.256 156.045 1.00 20.00 22 SER G CA 1
ATOM 7947 C C . SER F 3 22 ? 66.014 10.093 155.854 1.00 20.00 22 SER G C 1
ATOM 7948 O O . SER F 3 22 ? 64.823 10.172 156.132 1.00 20.00 22 SER G O 1
ATOM 7951 N N . VAL F 3 23 ? 66.575 8.999 155.376 1.00 20.00 23 VAL G N 1
ATOM 7952 C CA . VAL F 3 23 ? 65.783 7.811 155.169 1.00 20.00 23 VAL G CA 1
ATOM 7953 C C . VAL F 3 23 ? 66.359 6.737 155.999 1.00 20.00 23 VAL G C 1
ATOM 7954 O O . VAL F 3 23 ? 67.575 6.637 156.183 1.00 20.00 23 VAL G O 1
ATOM 7958 N N . THR F 3 24 ? 65.499 5.846 156.407 1.00 20.00 24 THR G N 1
ATOM 7959 C CA . THR F 3 24 ? 65.963 4.764 157.202 1.00 20.00 24 THR G CA 1
ATOM 7960 C C . THR F 3 24 ? 65.572 3.484 156.491 1.00 20.00 24 THR G C 1
ATOM 7961 O O . THR F 3 24 ? 64.429 3.040 156.535 1.00 20.00 24 THR G O 1
ATOM 7965 N N . PRO F 3 25 ? 66.521 2.926 155.748 1.00 20.00 25 PRO G N 1
ATOM 7966 C CA . PRO F 3 25 ? 66.421 1.710 154.958 1.00 20.00 25 PRO G CA 1
ATOM 7967 C C . PRO F 3 25 ? 65.636 0.712 155.731 1.00 20.00 25 PRO G C 1
ATOM 7968 O O . PRO F 3 25 ? 65.905 0.519 156.899 1.00 20.00 25 PRO G O 1
ATOM 7972 N N . ALA F 3 26 ? 64.653 0.095 155.102 1.00 20.00 26 ALA G N 1
ATOM 7973 C CA . ALA F 3 26 ? 63.855 -0.891 155.793 1.00 20.00 26 ALA G CA 1
ATOM 7974 C C . ALA F 3 26 ? 63.277 -1.905 154.864 1.00 20.00 26 ALA G C 1
ATOM 7975 O O . ALA F 3 26 ? 63.361 -1.778 153.636 1.00 20.00 26 ALA G O 1
ATOM 7977 N N . SER F 3 27 ? 62.660 -2.904 155.478 1.00 20.00 27 SER G N 1
ATOM 7978 C CA . SER F 3 27 ? 61.989 -3.951 154.748 1.00 20.00 27 SER G CA 1
ATOM 7979 C C . SER F 3 27 ? 60.802 -3.276 154.076 1.00 20.00 27 SER G C 1
ATOM 7980 O O . SER F 3 27 ? 60.409 -3.650 152.984 1.00 20.00 27 SER G O 1
ATOM 7983 N N . SER F 3 28 ? 60.174 -2.333 154.764 1.00 20.00 28 SER G N 1
ATOM 7984 C CA . SER F 3 28 ? 59.075 -1.625 154.157 1.00 20.00 28 SER G CA 1
ATOM 7985 C C . SER F 3 28 ? 59.710 -0.377 153.649 1.00 20.00 28 SER G C 1
ATOM 7986 O O . SER F 3 28 ? 59.585 0.681 154.239 1.00 20.00 28 SER G O 1
ATOM 7989 N N . ALA F 3 29 ? 60.504 -0.555 152.611 1.00 20.00 29 ALA G N 1
ATOM 7990 C CA . ALA F 3 29 ? 61.217 0.527 152.000 1.00 20.00 29 ALA G CA 1
ATOM 7991 C C . ALA F 3 29 ? 60.344 1.753 151.898 1.00 20.00 29 ALA G C 1
ATOM 7992 O O . ALA F 3 29 ? 59.199 1.700 151.475 1.00 20.00 29 ALA G O 1
ATOM 7994 N N . PRO F 3 30 ? 60.860 2.868 152.366 1.00 20.00 30 PRO G N 1
ATOM 7995 C CA . PRO F 3 30 ? 60.105 4.097 152.315 1.00 20.00 30 PRO G CA 1
ATOM 7996 C C . PRO F 3 30 ? 60.139 4.663 150.912 1.00 20.00 30 PRO G C 1
ATOM 7997 O O . PRO F 3 30 ? 61.011 4.351 150.116 1.00 20.00 30 PRO G O 1
ATOM 8001 N N . VAL F 3 31 ? 59.184 5.512 150.616 1.00 20.00 31 VAL G N 1
ATOM 8002 C CA . VAL F 3 31 ? 59.103 6.138 149.330 1.00 20.00 31 VAL G CA 1
ATOM 8003 C C . VAL F 3 31 ? 59.674 7.548 149.522 1.00 20.00 31 VAL G C 1
ATOM 8004 O O . VAL F 3 31 ? 59.016 8.386 150.118 1.00 20.00 31 VAL G O 1
ATOM 8008 N N . LEU F 3 32 ? 60.880 7.810 149.026 1.00 20.00 32 LEU G N 1
ATOM 8009 C CA . LEU F 3 32 ? 61.523 9.112 149.205 1.00 20.00 32 LEU G CA 1
ATOM 8010 C C . LEU F 3 32 ? 60.665 10.375 149.118 1.00 20.00 32 LEU G C 1
ATOM 8011 O O . LEU F 3 32 ? 60.953 11.368 149.785 1.00 20.00 32 LEU G O 1
ATOM 8016 N N . GLN F 3 33 ? 59.682 10.392 148.227 1.00 20.00 33 GLN G N 1
ATOM 8017 C CA . GLN F 3 33 ? 58.820 11.564 148.070 1.00 20.00 33 GLN G CA 1
ATOM 8018 C C . GLN F 3 33 ? 57.544 11.084 147.414 1.00 20.00 33 GLN G C 1
ATOM 8019 O O . GLN F 3 33 ? 57.604 10.135 146.640 1.00 20.00 33 GLN G O 1
ATOM 8025 N N . THR F 3 34 ? 56.420 11.765 147.643 1.00 20.00 34 THR G N 1
ATOM 8026 C CA . THR F 3 34 ? 55.135 11.324 147.092 1.00 20.00 34 THR G CA 1
ATOM 8027 C C . THR F 3 34 ? 55.241 11.141 145.605 1.00 20.00 34 THR G C 1
ATOM 8028 O O . THR F 3 34 ? 55.810 11.979 144.907 1.00 20.00 34 THR G O 1
ATOM 8032 N N . PRO F 3 35 ? 54.670 10.055 145.100 1.00 20.00 35 PRO G N 1
ATOM 8033 C CA . PRO F 3 35 ? 54.726 9.763 143.684 1.00 20.00 35 PRO G CA 1
ATOM 8034 C C . PRO F 3 35 ? 54.078 10.813 142.837 1.00 20.00 35 PRO G C 1
ATOM 8035 O O . PRO F 3 35 ? 53.079 11.405 143.234 1.00 20.00 35 PRO G O 1
ATOM 8039 N N . LYS F 3 36 ? 54.666 11.057 141.674 1.00 20.00 36 LYS G N 1
ATOM 8040 C CA . LYS F 3 36 ? 54.093 12.001 140.745 1.00 20.00 36 LYS G CA 1
ATOM 8041 C C . LYS F 3 36 ? 53.460 11.155 139.644 1.00 20.00 36 LYS G C 1
ATOM 8042 O O . LYS F 3 36 ? 53.629 9.940 139.624 1.00 20.00 36 LYS G O 1
ATOM 8048 N N . ALA F 3 37 ? 52.834 11.803 138.676 1.00 20.00 37 ALA G N 1
ATOM 8049 C CA . ALA F 3 37 ? 52.153 11.106 137.616 1.00 20.00 37 ALA G CA 1
ATOM 8050 C C . ALA F 3 37 ? 52.912 10.146 136.732 1.00 20.00 37 ALA G C 1
ATOM 8051 O O . ALA F 3 37 ? 53.044 9.004 137.071 1.00 20.00 37 ALA G O 1
ATOM 8053 N N . THR F 3 38 ? 53.451 10.617 135.626 1.00 20.00 38 THR G N 1
ATOM 8054 C CA . THR F 3 38 ? 54.116 9.728 134.722 1.00 20.00 38 THR G CA 1
ATOM 8055 C C . THR F 3 38 ? 55.609 9.806 134.600 1.00 20.00 38 THR G C 1
ATOM 8056 O O . THR F 3 38 ? 56.266 8.882 134.134 1.00 20.00 38 THR G O 1
ATOM 8060 N N . SER F 3 39 ? 56.161 10.936 134.953 1.00 20.00 39 SER G N 1
ATOM 8061 C CA . SER F 3 39 ? 57.591 11.048 134.872 1.00 20.00 39 SER G CA 1
ATOM 8062 C C . SER F 3 39 ? 58.039 12.132 135.809 1.00 20.00 39 SER G C 1
ATOM 8063 O O . SER F 3 39 ? 57.321 13.120 135.992 1.00 20.00 39 SER G O 1
ATOM 8066 N N . SER F 3 40 ? 59.191 11.927 136.442 1.00 20.00 40 SER G N 1
ATOM 8067 C CA . SER F 3 40 ? 59.719 12.904 137.366 1.00 20.00 40 SER G CA 1
ATOM 8068 C C . SER F 3 40 ? 61.161 12.576 137.598 1.00 20.00 40 SER G C 1
ATOM 8069 O O . SER F 3 40 ? 61.566 11.414 137.568 1.00 20.00 40 SER G O 1
ATOM 8072 N N . THR F 3 41 ? 61.945 13.613 137.805 1.00 20.00 41 THR G N 1
ATOM 8073 C CA . THR F 3 41 ? 63.355 13.451 138.054 1.00 20.00 41 THR G CA 1
ATOM 8074 C C . THR F 3 41 ? 63.495 14.066 139.435 1.00 20.00 41 THR G C 1
ATOM 8075 O O . THR F 3 41 ? 62.946 15.138 139.693 1.00 20.00 41 THR G O 1
ATOM 8079 N N . LEU F 3 42 ? 64.101 13.310 140.346 1.00 20.00 42 LEU G N 1
ATOM 8080 C CA . LEU F 3 42 ? 64.292 13.711 141.729 1.00 20.00 42 LEU G CA 1
ATOM 8081 C C . LEU F 3 42 ? 65.774 13.833 142.001 1.00 20.00 42 LEU G C 1
ATOM 8082 O O . LEU F 3 42 ? 66.521 12.924 141.662 1.00 20.00 42 LEU G O 1
ATOM 8087 N N . TYR F 3 43 ? 66.214 14.930 142.612 1.00 20.00 43 TYR G N 1
ATOM 8088 C CA . TYR F 3 43 ? 67.640 15.090 142.899 1.00 20.00 43 TYR G CA 1
ATOM 8089 C C . TYR F 3 43 ? 67.850 15.526 144.326 1.00 20.00 43 TYR G C 1
ATOM 8090 O O . TYR F 3 43 ? 67.087 16.342 144.838 1.00 20.00 43 TYR G O 1
ATOM 8099 N N . PHE F 3 44 ? 68.873 14.975 144.970 1.00 20.00 44 PHE G N 1
ATOM 8100 C CA . PHE F 3 44 ? 69.181 15.292 146.358 1.00 20.00 44 PHE G CA 1
ATOM 8101 C C . PHE F 3 44 ? 70.682 15.411 146.571 1.00 20.00 44 PHE G C 1
ATOM 8102 O O . PHE F 3 44 ? 71.443 14.505 146.238 1.00 20.00 44 PHE G O 1
ATOM 8110 N N . ASP F 3 45 ? 71.113 16.516 147.161 1.00 20.00 45 ASP G N 1
ATOM 8111 C CA . ASP F 3 45 ? 72.548 16.717 147.355 1.00 20.00 45 ASP G CA 1
ATOM 8112 C C . ASP F 3 45 ? 73.089 16.286 148.710 1.00 20.00 45 ASP G C 1
ATOM 8113 O O . ASP F 3 45 ? 74.278 16.528 149.024 1.00 20.00 45 ASP G O 1
ATOM 8118 N N . SER F 3 46 ? 72.187 15.795 149.553 1.00 20.00 46 SER G N 1
ATOM 8119 C CA . SER F 3 46 ? 72.546 15.302 150.876 1.00 20.00 46 SER G CA 1
ATOM 8120 C C . SER F 3 46 ? 71.399 14.553 151.502 1.00 20.00 46 SER G C 1
ATOM 8121 O O . SER F 3 46 ? 70.477 15.133 152.077 1.00 20.00 46 SER G O 1
ATOM 8124 N N . LEU F 3 47 ? 71.442 13.249 151.354 1.00 20.00 47 LEU G N 1
ATOM 8125 C CA . LEU F 3 47 ? 70.417 12.429 151.929 1.00 20.00 47 LEU G CA 1
ATOM 8126 C C . LEU F 3 47 ? 71.205 11.599 152.887 1.00 20.00 47 LEU G C 1
ATOM 8127 O O . LEU F 3 47 ? 72.238 11.032 152.510 1.00 20.00 47 LEU G O 1
ATOM 8132 N N . THR F 3 48 ? 70.773 11.603 154.141 1.00 20.00 48 THR G N 1
ATOM 8133 C CA . THR F 3 48 ? 71.444 10.843 155.185 1.00 20.00 48 THR G CA 1
ATOM 8134 C C . THR F 3 48 ? 70.742 9.499 155.345 1.00 20.00 48 THR G C 1
ATOM 8135 O O . THR F 3 48 ? 69.549 9.429 155.634 1.00 20.00 48 THR G O 1
ATOM 8139 N N . VAL F 3 49 ? 71.457 8.448 155.011 1.00 20.00 49 VAL G N 1
ATOM 8140 C CA . VAL F 3 49 ? 70.936 7.111 155.094 1.00 20.00 49 VAL G CA 1
ATOM 8141 C C . VAL F 3 49 ? 71.268 6.625 156.458 1.00 20.00 49 VAL G C 1
ATOM 8142 O O . VAL F 3 49 ? 72.428 6.575 156.830 1.00 20.00 49 VAL G O 1
ATOM 8146 N N . ASN F 3 50 ? 70.258 6.254 157.216 1.00 20.00 50 ASN G N 1
ATOM 8147 C CA . ASN F 3 50 ? 70.513 5.774 158.549 1.00 20.00 50 ASN G CA 1
ATOM 8148 C C . ASN F 3 50 ? 70.856 4.356 158.430 1.00 20.00 50 ASN G C 1
ATOM 8149 O O . ASN F 3 50 ? 70.736 3.792 157.365 1.00 20.00 50 ASN G O 1
ATOM 8154 N N . ALA F 3 51 ? 71.250 3.751 159.525 1.00 20.00 51 ALA G N 1
ATOM 8155 C CA . ALA F 3 51 ? 71.586 2.358 159.456 1.00 20.00 51 ALA G CA 1
ATOM 8156 C C . ALA F 3 51 ? 70.292 1.577 159.445 1.00 20.00 51 ALA G C 1
ATOM 8157 O O . ALA F 3 51 ? 69.321 1.924 160.147 1.00 20.00 51 ALA G O 1
ATOM 8159 N N . GLY F 3 52 ? 70.286 0.533 158.625 1.00 20.00 52 GLY G N 1
ATOM 8160 C CA . GLY F 3 52 ? 69.123 -0.315 158.497 1.00 20.00 52 GLY G CA 1
ATOM 8161 C C . GLY F 3 52 ? 69.398 -1.464 157.552 1.00 20.00 52 GLY G C 1
ATOM 8162 O O . GLY F 3 52 ? 70.464 -1.576 156.949 1.00 20.00 52 GLY G O 1
ATOM 8163 N N . ASN F 3 53 ? 68.420 -2.334 157.437 1.00 20.00 53 ASN G N 1
ATOM 8164 C CA . ASN F 3 53 ? 68.549 -3.459 156.567 1.00 20.00 53 ASN G CA 1
ATOM 8165 C C . ASN F 3 53 ? 67.293 -3.469 155.706 1.00 20.00 53 ASN G C 1
ATOM 8166 O O . ASN F 3 53 ? 66.209 -3.872 156.163 1.00 20.00 53 ASN G O 1
ATOM 8171 N N . GLY F 3 54 ? 67.420 -2.972 154.482 1.00 20.00 54 GLY G N 1
ATOM 8172 C CA . GLY F 3 54 ? 66.283 -2.911 153.575 1.00 20.00 54 GLY G CA 1
ATOM 8173 C C . GLY F 3 54 ? 66.594 -1.904 152.496 1.00 20.00 54 GLY G C 1
ATOM 8174 O O . GLY F 3 54 ? 67.755 -1.743 152.143 1.00 20.00 54 GLY G O 1
ATOM 8175 N N . GLY F 3 55 ? 65.597 -1.208 151.982 1.00 20.00 55 GLY G N 1
ATOM 8176 C CA . GLY F 3 55 ? 65.902 -0.243 150.958 1.00 20.00 55 GLY G CA 1
ATOM 8177 C C . GLY F 3 55 ? 64.965 0.930 150.937 1.00 20.00 55 GLY G C 1
ATOM 8178 O O . GLY F 3 55 ? 64.019 0.967 151.702 1.00 20.00 55 GLY G O 1
ATOM 8179 N N . PHE F 3 56 ? 65.308 1.935 150.145 1.00 20.00 56 PHE G N 1
ATOM 8180 C CA . PHE F 3 56 ? 64.470 3.099 149.956 1.00 20.00 56 PHE G CA 1
ATOM 8181 C C . PHE F 3 56 ? 64.273 3.187 148.434 1.00 20.00 56 PHE G C 1
ATOM 8182 O O . PHE F 3 56 ? 65.088 2.627 147.696 1.00 20.00 56 PHE G O 1
ATOM 8190 N N . LEU F 3 57 ? 63.180 3.789 147.954 1.00 20.00 57 LEU G N 1
ATOM 8191 C CA . LEU F 3 57 ? 62.932 3.845 146.513 1.00 20.00 57 LEU G CA 1
ATOM 8192 C C . LEU F 3 57 ? 62.328 5.159 146.054 1.00 20.00 57 LEU G C 1
ATOM 8193 O O . LEU F 3 57 ? 62.017 6.020 146.884 1.00 20.00 57 LEU G O 1
ATOM 8198 N N . HIS F 3 58 ? 62.212 5.333 144.733 1.00 20.00 58 HIS G N 1
ATOM 8199 C CA . HIS F 3 58 ? 61.594 6.533 144.163 1.00 20.00 58 HIS G CA 1
ATOM 8200 C C . HIS F 3 58 ? 60.472 6.221 143.148 1.00 20.00 58 HIS G C 1
ATOM 8201 O O . HIS F 3 58 ? 60.698 5.579 142.138 1.00 20.00 58 HIS G O 1
ATOM 8208 N N . CYS F 3 59 ? 59.268 6.707 143.421 1.00 20.00 59 CYS G N 1
ATOM 8209 C CA . CYS F 3 59 ? 58.104 6.414 142.598 1.00 20.00 59 CYS G CA 1
ATOM 8210 C C . CYS F 3 59 ? 57.666 7.303 141.464 1.00 20.00 59 CYS G C 1
ATOM 8211 O O . CYS F 3 59 ? 57.872 8.523 141.466 1.00 20.00 59 CYS G O 1
ATOM 8214 N N . ILE F 3 60 ? 56.893 6.693 140.581 1.00 20.00 60 ILE G N 1
ATOM 8215 C CA . ILE F 3 60 ? 56.291 7.336 139.423 1.00 20.00 60 ILE G CA 1
ATOM 8216 C C . ILE F 3 60 ? 54.995 6.534 139.408 1.00 20.00 60 ILE G C 1
ATOM 8217 O O . ILE F 3 60 ? 55.027 5.364 139.779 1.00 20.00 60 ILE G O 1
ATOM 8222 N N . GLN F 3 61 ? 53.847 7.144 139.130 1.00 20.00 61 GLN G N 1
ATOM 8223 C CA . GLN F 3 61 ? 52.609 6.365 139.076 1.00 20.00 61 GLN G CA 1
ATOM 8224 C C . GLN F 3 61 ? 52.164 6.043 137.651 1.00 20.00 61 GLN G C 1
ATOM 8225 O O . GLN F 3 61 ? 51.835 6.932 136.909 1.00 20.00 61 GLN G O 1
ATOM 8231 N N . MET F 3 62 ? 52.062 4.778 137.286 1.00 20.00 62 MET G N 1
ATOM 8232 C CA . MET F 3 62 ? 51.654 4.434 135.942 1.00 20.00 62 MET G CA 1
ATOM 8233 C C . MET F 3 62 ? 50.352 5.108 135.588 1.00 20.00 62 MET G C 1
ATOM 8234 O O . MET F 3 62 ? 49.364 4.935 136.301 1.00 20.00 62 MET G O 1
ATOM 8239 N N . ASP F 3 63 ? 50.345 5.875 134.500 1.00 20.00 63 ASP G N 1
ATOM 8240 C CA . ASP F 3 63 ? 49.141 6.566 134.065 1.00 20.00 63 ASP G CA 1
ATOM 8241 C C . ASP F 3 63 ? 48.462 5.536 133.236 1.00 20.00 63 ASP G C 1
ATOM 8242 O O . ASP F 3 63 ? 48.762 5.335 132.074 1.00 20.00 63 ASP G O 1
ATOM 8247 N N . THR F 3 64 ? 47.485 4.917 133.828 1.00 20.00 64 THR G N 1
ATOM 8248 C CA . THR F 3 64 ? 46.800 3.844 133.166 1.00 20.00 64 THR G CA 1
ATOM 8249 C C . THR F 3 64 ? 45.673 4.295 132.238 1.00 20.00 64 THR G C 1
ATOM 8250 O O . THR F 3 64 ? 44.614 3.687 132.205 1.00 20.00 64 THR G O 1
ATOM 8254 N N . SER F 3 65 ? 45.903 5.310 131.423 1.00 20.00 65 SER G N 1
ATOM 8255 C CA . SER F 3 65 ? 44.808 5.746 130.579 1.00 20.00 65 SER G CA 1
ATOM 8256 C C . SER F 3 65 ? 44.813 5.348 129.104 1.00 20.00 65 SER G C 1
ATOM 8257 O O . SER F 3 65 ? 43.815 5.519 128.417 1.00 20.00 65 SER G O 1
ATOM 8260 N N . VAL F 3 66 ? 45.925 4.839 128.599 1.00 20.00 66 VAL G N 1
ATOM 8261 C CA . VAL F 3 66 ? 45.960 4.425 127.208 1.00 20.00 66 VAL G CA 1
ATOM 8262 C C . VAL F 3 66 ? 45.795 2.928 127.163 1.00 20.00 66 VAL G C 1
ATOM 8263 O O . VAL F 3 66 ? 46.453 2.215 127.912 1.00 20.00 66 VAL G O 1
ATOM 8267 N N . ASN F 3 67 ? 44.911 2.445 126.306 1.00 20.00 67 ASN G N 1
ATOM 8268 C CA . ASN F 3 67 ? 44.713 1.015 126.215 1.00 20.00 67 ASN G CA 1
ATOM 8269 C C . ASN F 3 67 ? 45.918 0.242 125.722 1.00 20.00 67 ASN G C 1
ATOM 8270 O O . ASN F 3 67 ? 46.033 -0.022 124.531 1.00 20.00 67 ASN G O 1
ATOM 8275 N N . ALA F 3 68 ? 46.757 -0.200 126.640 1.00 20.00 68 ALA G N 1
ATOM 8276 C CA . ALA F 3 68 ? 47.922 -0.971 126.279 1.00 20.00 68 ALA G CA 1
ATOM 8277 C C . ALA F 3 68 ? 48.420 -1.495 127.592 1.00 20.00 68 ALA G C 1
ATOM 8278 O O . ALA F 3 68 ? 48.670 -0.729 128.496 1.00 20.00 68 ALA G O 1
ATOM 8280 N N . ALA F 3 69 ? 48.441 -2.804 127.731 1.00 20.00 69 ALA G N 1
ATOM 8281 C CA . ALA F 3 69 ? 48.874 -3.379 128.966 1.00 20.00 69 ALA G CA 1
ATOM 8282 C C . ALA F 3 69 ? 50.356 -3.265 129.225 1.00 20.00 69 ALA G C 1
ATOM 8283 O O . ALA F 3 69 ? 50.743 -2.854 130.295 1.00 20.00 69 ALA G O 1
ATOM 8285 N N . ASN F 3 70 ? 51.201 -3.632 128.281 1.00 20.00 70 ASN G N 1
ATOM 8286 C CA . ASN F 3 70 ? 52.620 -3.566 128.547 1.00 20.00 70 ASN G CA 1
ATOM 8287 C C . ASN F 3 70 ? 53.210 -2.284 128.016 1.00 20.00 70 ASN G C 1
ATOM 8288 O O . ASN F 3 70 ? 53.046 -2.005 126.849 1.00 20.00 70 ASN G O 1
ATOM 8293 N N . GLN F 3 71 ? 53.868 -1.491 128.858 1.00 20.00 71 GLN G N 1
ATOM 8294 C CA . GLN F 3 71 ? 54.486 -0.236 128.427 1.00 20.00 71 GLN G CA 1
ATOM 8295 C C . GLN F 3 71 ? 55.956 -0.174 128.856 1.00 20.00 71 GLN G C 1
ATOM 8296 O O . GLN F 3 71 ? 56.388 -0.975 129.668 1.00 20.00 71 GLN G O 1
ATOM 8302 N N . VAL F 3 72 ? 56.751 0.711 128.277 1.00 20.00 72 VAL G N 1
ATOM 8303 C CA . VAL F 3 7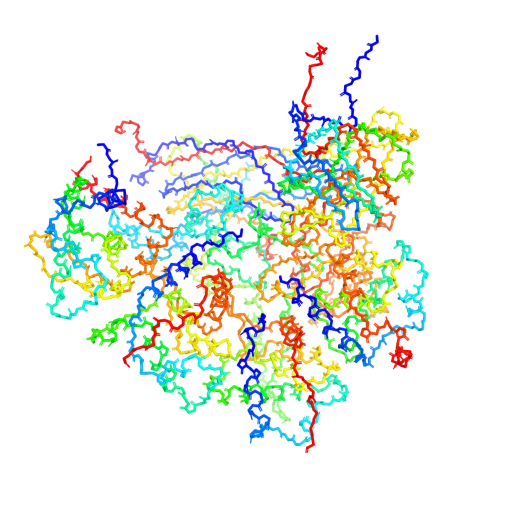2 ? 58.151 0.757 128.657 1.00 20.00 72 VAL G CA 1
ATOM 8304 C C . VAL F 3 72 ? 58.381 1.788 129.743 1.00 20.00 72 VAL G C 1
ATOM 8305 O O . VAL F 3 72 ? 57.859 2.872 129.637 1.00 20.00 72 VAL G O 1
ATOM 8309 N N . VAL F 3 73 ? 59.129 1.450 130.796 1.00 20.00 73 VAL G N 1
ATOM 8310 C CA . VAL F 3 73 ? 59.436 2.390 131.886 1.00 20.00 73 VAL G CA 1
ATOM 8311 C C . VAL F 3 73 ? 60.959 2.549 131.880 1.00 20.00 73 VAL G C 1
ATOM 8312 O O . VAL F 3 73 ? 61.659 1.562 131.725 1.00 20.00 73 VAL G O 1
ATOM 8316 N N . SER F 3 74 ? 61.479 3.749 132.119 1.00 20.00 74 SER G N 1
ATOM 8317 C CA . SER F 3 74 ? 62.913 3.952 131.982 1.00 20.00 74 SER G CA 1
ATOM 8318 C C . SER F 3 74 ? 63.968 4.138 133.070 1.00 20.00 74 SER G C 1
ATOM 8319 O O . SER F 3 74 ? 65.029 3.571 132.942 1.00 20.00 74 SER G O 1
ATOM 8322 N N . VAL F 3 75 ? 63.811 5.014 134.052 1.00 20.00 75 VAL G N 1
ATOM 8323 C CA . VAL F 3 75 ? 64.904 5.173 135.042 1.00 20.00 75 VAL G CA 1
ATOM 8324 C C . VAL F 3 75 ? 66.335 5.461 134.553 1.00 20.00 75 VAL G C 1
ATOM 8325 O O . VAL F 3 75 ? 66.982 4.667 133.866 1.00 20.00 75 VAL G O 1
ATOM 8329 N N . GLY F 3 76 ? 66.840 6.598 134.988 1.00 20.00 76 GLY G N 1
ATOM 8330 C CA . GLY F 3 76 ? 68.191 6.993 134.655 1.00 20.00 76 GLY G CA 1
ATOM 8331 C C . GLY F 3 76 ? 68.602 7.622 135.966 1.00 20.00 76 GLY G C 1
ATOM 8332 O O . GLY F 3 76 ? 67.826 8.420 136.501 1.00 20.00 76 GLY G O 1
ATOM 8333 N N . ALA F 3 77 ? 69.768 7.274 136.498 1.00 20.00 77 ALA G N 1
ATOM 8334 C CA . ALA F 3 77 ? 70.196 7.801 137.780 1.00 20.00 77 ALA G CA 1
ATOM 8335 C C . ALA F 3 77 ? 71.685 7.729 137.949 1.00 20.00 77 ALA G C 1
ATOM 8336 O O . ALA F 3 77 ? 72.340 6.900 137.322 1.00 20.00 77 ALA G O 1
ATOM 8338 N N . ASP F 3 78 ? 72.203 8.603 138.806 1.00 20.00 78 ASP G N 1
ATOM 8339 C CA . ASP F 3 78 ? 73.614 8.689 139.114 1.00 20.00 78 ASP G CA 1
ATOM 8340 C C . ASP F 3 78 ? 73.608 8.990 140.592 1.00 20.00 78 ASP G C 1
ATOM 8341 O O . ASP F 3 78 ? 73.236 10.092 140.978 1.00 20.00 78 ASP G O 1
ATOM 8346 N N . ILE F 3 79 ? 73.948 8.009 141.421 1.00 20.00 79 ILE G N 1
ATOM 8347 C CA . ILE F 3 79 ? 73.972 8.229 142.851 1.00 20.00 79 ILE G CA 1
ATOM 8348 C C . ILE F 3 79 ? 75.291 7.847 143.439 1.00 20.00 79 ILE G C 1
ATOM 8349 O O . ILE F 3 79 ? 75.868 6.834 143.060 1.00 20.00 79 ILE G O 1
ATOM 8354 N N . ALA F 3 80 ? 75.760 8.664 144.376 1.00 20.00 80 ALA G N 1
ATOM 8355 C CA . ALA F 3 80 ? 77.025 8.429 145.044 1.00 20.00 80 ALA G CA 1
ATOM 8356 C C . ALA F 3 80 ? 76.838 8.430 146.560 1.00 20.00 80 ALA G C 1
ATOM 8357 O O . ALA F 3 80 ? 76.275 9.370 147.119 1.00 20.00 80 ALA G O 1
ATOM 8359 N N . PHE F 3 81 ? 77.270 7.348 147.203 1.00 20.00 81 PHE G N 1
ATOM 8360 C CA . PHE F 3 81 ? 77.195 7.187 148.646 1.00 20.00 81 PHE G CA 1
ATOM 8361 C C . PHE F 3 81 ? 78.591 7.469 149.199 1.00 20.00 81 PHE G C 1
ATOM 8362 O O . PHE F 3 81 ? 79.605 7.140 148.560 1.00 20.00 81 PHE G O 1
ATOM 8370 N N . ASP F 3 82 ? 78.660 8.053 150.389 1.00 20.00 82 ASP G N 1
ATOM 8371 C CA . ASP F 3 82 ? 79.949 8.351 150.984 1.00 20.00 82 ASP G CA 1
ATOM 8372 C C . ASP F 3 82 ? 80.733 7.081 151.274 1.00 20.00 82 ASP G C 1
ATOM 8373 O O . ASP F 3 82 ? 81.958 7.064 151.228 1.00 20.00 82 ASP G O 1
ATOM 8378 N N . ALA F 3 83 ? 80.016 6.014 151.573 1.00 20.00 83 ALA G N 1
ATOM 8379 C CA . ALA F 3 83 ? 80.642 4.743 151.888 1.00 20.00 83 ALA G CA 1
ATOM 8380 C C . ALA F 3 83 ? 80.111 3.683 150.971 1.00 20.00 83 ALA G C 1
ATOM 8381 O O . ALA F 3 83 ? 79.018 3.822 150.470 1.00 20.00 83 ALA G O 1
ATOM 8383 N N . ASP F 3 84 ? 80.828 2.583 150.827 1.00 20.00 84 ASP G N 1
ATOM 8384 C CA . ASP F 3 84 ? 80.368 1.523 149.959 1.00 20.00 84 ASP G CA 1
ATOM 8385 C C . ASP F 3 84 ? 79.441 0.591 150.698 1.00 20.00 84 ASP G C 1
ATOM 8386 O O . ASP F 3 84 ? 79.896 -0.304 151.378 1.00 20.00 84 ASP G O 1
ATOM 8391 N N . PRO F 3 85 ? 78.145 0.669 150.423 1.00 20.00 85 PRO G N 1
ATOM 8392 C CA . PRO F 3 85 ? 77.202 -0.198 151.104 1.00 20.00 85 PRO G CA 1
ATOM 8393 C C . PRO F 3 85 ? 77.025 -1.557 150.479 1.00 20.00 85 PRO G C 1
ATOM 8394 O O . PRO F 3 85 ? 76.311 -2.377 151.012 1.00 20.00 85 PRO G O 1
ATOM 8398 N N . LYS F 3 86 ? 77.631 -1.815 149.340 1.00 20.00 86 LYS G N 1
ATOM 8399 C CA . LYS F 3 86 ? 77.447 -3.130 148.742 1.00 20.00 86 LYS G CA 1
ATOM 8400 C C . LYS F 3 86 ? 75.961 -3.421 148.584 1.00 20.00 86 LYS G C 1
ATOM 8401 O O . LYS F 3 86 ? 75.448 -4.388 149.131 1.00 20.00 86 LYS G O 1
ATOM 8407 N N . PHE F 3 87 ? 75.271 -2.579 147.828 1.00 20.00 87 PHE G N 1
ATOM 8408 C CA . PHE F 3 87 ? 73.847 -2.726 147.632 1.00 20.00 87 PHE G CA 1
ATOM 8409 C C . PHE F 3 87 ? 73.524 -3.100 146.228 1.00 20.00 87 PHE G C 1
ATOM 8410 O O . PHE F 3 87 ? 74.283 -2.803 145.320 1.00 20.00 87 PHE G O 1
ATOM 8418 N N . PHE F 3 88 ? 72.355 -3.679 146.034 1.00 20.00 88 PHE G N 1
ATOM 8419 C CA . PHE F 3 88 ? 71.949 -4.027 144.700 1.00 20.00 88 PHE G CA 1
ATOM 8420 C C . PHE F 3 88 ? 70.869 -3.043 144.367 1.00 20.00 88 PHE G C 1
ATOM 8421 O O . PHE F 3 88 ? 70.309 -2.434 145.270 1.00 20.00 88 PHE G O 1
ATOM 8429 N N . ALA F 3 89 ? 70.676 -2.778 143.086 1.00 20.00 89 ALA G N 1
ATOM 8430 C CA . ALA F 3 89 ? 69.639 -1.855 142.674 1.00 20.00 89 ALA G CA 1
ATOM 8431 C C . ALA F 3 89 ? 68.721 -2.638 141.771 1.00 20.00 89 ALA G C 1
ATOM 8432 O O . ALA F 3 89 ? 69.061 -3.736 141.332 1.00 20.00 89 ALA G O 1
ATOM 8434 N N . CYS F 3 90 ? 67.553 -2.085 141.497 1.00 20.00 90 CYS G N 1
ATOM 8435 C CA . CYS F 3 90 ? 66.600 -2.752 140.632 1.00 20.00 90 CYS G CA 1
ATOM 8436 C C . CYS F 3 90 ? 65.386 -1.856 140.477 1.00 20.00 90 CYS G C 1
ATOM 8437 O O . CYS F 3 90 ? 65.262 -0.884 141.204 1.00 20.00 90 CYS G O 1
ATOM 8440 N N . LEU F 3 91 ? 64.542 -2.120 139.489 1.00 20.00 91 LEU G N 1
ATOM 8441 C CA . LEU F 3 91 ? 63.332 -1.338 139.294 1.00 20.00 91 LEU G CA 1
ATOM 8442 C C . LEU F 3 91 ? 62.295 -2.167 140.046 1.00 20.00 91 LEU G C 1
ATOM 8443 O O . LEU F 3 91 ? 62.385 -3.395 140.034 1.00 20.00 91 LEU G O 1
ATOM 8448 N N . VAL F 3 92 ? 61.329 -1.531 140.704 1.00 20.00 92 VAL G N 1
ATOM 8449 C CA . VAL F 3 92 ? 60.282 -2.277 141.414 1.00 20.00 92 VAL G CA 1
ATOM 8450 C C . VAL F 3 92 ? 58.943 -1.911 140.894 1.00 20.00 92 VAL G C 1
ATOM 8451 O O . VAL F 3 92 ? 58.728 -0.776 140.479 1.00 20.00 92 VAL G O 1
ATOM 8455 N N . ARG F 3 93 ? 58.001 -2.822 141.049 1.00 20.00 93 ARG G N 1
ATOM 8456 C CA . ARG F 3 93 ? 56.647 -2.570 140.600 1.00 20.00 93 ARG G CA 1
ATOM 8457 C C . ARG F 3 93 ? 55.690 -3.083 141.653 1.00 20.00 93 ARG G C 1
ATOM 8458 O O . ARG F 3 93 ? 55.476 -4.287 141.773 1.00 20.00 93 ARG G O 1
ATOM 8466 N N . PHE F 3 94 ? 55.076 -2.181 142.396 1.00 20.00 94 PHE G N 1
ATOM 8467 C CA . PHE F 3 94 ? 54.154 -2.581 143.447 1.00 20.00 94 PHE G CA 1
ATOM 8468 C C . PHE F 3 94 ? 52.918 -1.760 143.268 1.00 20.00 94 PHE G C 1
ATOM 8469 O O . PHE F 3 94 ? 53.002 -0.612 142.821 1.00 20.00 94 PHE G O 1
ATOM 8477 N N . GLU F 3 95 ? 51.763 -2.329 143.554 1.00 20.00 95 GLU G N 1
ATOM 8478 C CA . GLU F 3 95 ? 50.578 -1.522 143.417 1.00 20.00 95 GLU G CA 1
ATOM 8479 C C . GLU F 3 95 ? 49.962 -1.280 144.765 1.00 20.00 95 GLU G C 1
ATOM 8480 O O . GLU F 3 95 ? 50.306 -1.942 145.730 1.00 20.00 95 GLU G O 1
ATOM 8486 N N . SER F 3 96 ? 49.177 -0.224 144.858 1.00 20.00 96 SER G N 1
ATOM 8487 C CA . SER F 3 96 ? 48.519 0.108 146.094 1.00 20.00 96 SER G CA 1
ATOM 8488 C C . SER F 3 96 ? 47.303 0.928 145.800 1.00 20.00 96 SER G C 1
ATOM 8489 O O . SER F 3 96 ? 47.270 1.675 144.826 1.00 20.00 96 SER G O 1
ATOM 8492 N N . SER F 3 97 ? 46.322 0.837 146.681 1.00 20.00 97 SER G N 1
ATOM 8493 C CA . SER F 3 97 ? 45.076 1.564 146.514 1.00 20.00 97 SER G CA 1
ATOM 8494 C C . SER F 3 97 ? 45.154 2.900 147.205 1.00 20.00 97 SER G C 1
ATOM 8495 O O . SER F 3 97 ? 44.138 3.531 147.480 1.00 20.00 97 SER G O 1
ATOM 8498 N N . SER F 3 98 ? 46.356 3.351 147.483 1.00 20.00 98 SER G N 1
ATOM 8499 C CA . SER F 3 98 ? 46.462 4.590 148.192 1.00 20.00 98 SER G CA 1
ATOM 8500 C C . SER F 3 98 ? 47.831 5.152 147.991 1.00 20.00 98 SER G C 1
ATOM 8501 O O . SER F 3 98 ? 48.743 4.425 147.591 1.00 20.00 98 SER G O 1
ATOM 8504 N N . VAL F 3 99 ? 47.993 6.434 148.270 1.00 20.00 99 VAL G N 1
ATOM 8505 C CA . VAL F 3 99 ? 49.280 7.030 148.074 1.00 20.00 99 VAL G CA 1
ATOM 8506 C C . VAL F 3 99 ? 50.244 6.305 148.947 1.00 20.00 99 VAL G C 1
ATOM 8507 O O . VAL F 3 99 ? 50.145 6.376 150.144 1.00 20.00 99 VAL G O 1
ATOM 8511 N N . PRO F 3 100 ? 51.190 5.590 148.351 1.00 20.00 100 PRO G N 1
ATOM 8512 C CA . PRO F 3 100 ? 52.163 4.846 149.127 1.00 20.00 100 PRO G CA 1
ATOM 8513 C C . PRO F 3 100 ? 53.243 5.701 149.752 1.00 20.00 100 PRO G C 1
ATOM 8514 O O . PRO F 3 100 ? 53.600 6.775 149.254 1.00 20.00 100 PRO G O 1
ATOM 8518 N N . THR F 3 101 ? 53.760 5.180 150.857 1.00 20.00 101 THR G N 1
ATOM 8519 C CA . THR F 3 101 ? 54.820 5.786 151.653 1.00 20.00 101 THR G CA 1
ATOM 8520 C C . THR F 3 101 ? 55.894 4.736 151.793 1.00 20.00 101 THR G C 1
ATOM 8521 O O . THR F 3 101 ? 57.042 5.052 152.076 1.00 20.00 101 THR G O 1
ATOM 8525 N N . THR F 3 102 ? 55.489 3.478 151.663 1.00 20.00 102 THR G N 1
ATOM 8526 C CA . THR F 3 102 ? 56.397 2.359 151.786 1.00 20.00 102 THR G CA 1
ATOM 8527 C C . THR F 3 102 ? 56.062 1.235 150.837 1.00 20.00 102 THR G C 1
ATOM 8528 O O . THR F 3 102 ? 54.895 0.950 150.586 1.00 20.00 102 THR G O 1
ATOM 8532 N N . LEU F 3 103 ? 57.100 0.571 150.353 1.00 20.00 103 LEU G N 1
ATOM 8533 C CA . LEU F 3 103 ? 56.957 -0.538 149.445 1.00 20.00 103 LEU G CA 1
ATOM 8534 C C . LEU F 3 103 ? 56.102 -1.541 150.169 1.00 20.00 103 LEU G C 1
ATOM 8535 O O . LEU F 3 103 ? 56.416 -1.948 151.267 1.00 20.00 103 LEU G O 1
ATOM 8540 N N . PRO F 3 104 ? 54.962 -1.900 149.606 1.00 20.00 104 PRO G N 1
ATOM 8541 C CA . PRO F 3 104 ? 54.157 -2.866 150.327 1.00 20.00 104 PRO G CA 1
ATOM 8542 C C . PRO F 3 104 ? 54.773 -4.228 150.377 1.00 20.00 104 PRO G C 1
ATOM 8543 O O . PRO F 3 104 ? 55.921 -4.446 149.992 1.00 20.00 104 PRO G O 1
ATOM 8547 N N . THR F 3 105 ? 53.937 -5.158 150.791 1.00 20.00 105 THR G N 1
ATOM 8548 C CA . THR F 3 105 ? 54.328 -6.528 150.957 1.00 20.00 105 THR G CA 1
ATOM 8549 C C . THR F 3 105 ? 54.616 -7.248 149.677 1.00 20.00 105 THR G C 1
ATOM 8550 O O . THR F 3 105 ? 55.538 -8.062 149.615 1.00 20.00 105 THR G O 1
ATOM 8554 N N . ALA F 3 106 ? 53.754 -7.040 148.698 1.00 20.00 106 ALA G N 1
ATOM 8555 C CA . ALA F 3 106 ? 53.911 -7.723 147.440 1.00 20.00 106 ALA G CA 1
ATOM 8556 C C . ALA F 3 106 ? 54.445 -6.769 146.407 1.00 20.00 106 ALA G C 1
ATOM 8557 O O . ALA F 3 106 ? 53.802 -5.771 146.082 1.00 20.00 106 ALA G O 1
ATOM 8559 N N . TYR F 3 107 ? 55.616 -7.072 145.877 1.00 20.00 107 TYR G N 1
ATOM 8560 C CA . TYR F 3 107 ? 56.196 -6.203 144.880 1.00 20.00 107 TYR G CA 1
ATOM 8561 C C . TYR F 3 107 ? 57.012 -7.085 143.967 1.00 20.00 107 TYR G C 1
ATOM 8562 O O . TYR F 3 107 ? 57.223 -8.252 144.286 1.00 20.00 107 TYR G O 1
ATOM 8571 N N . ASP F 3 108 ? 57.413 -6.559 142.814 1.00 20.00 108 ASP G N 1
ATOM 8572 C CA . ASP F 3 108 ? 58.217 -7.309 141.877 1.00 20.00 108 ASP G CA 1
ATOM 8573 C C . ASP F 3 108 ? 59.475 -6.559 141.544 1.00 20.00 108 ASP G C 1
ATOM 8574 O O . ASP F 3 108 ? 59.486 -5.333 141.523 1.00 20.00 108 ASP G O 1
ATOM 8579 N N . VAL F 3 109 ? 60.504 -7.291 141.181 1.00 20.00 109 VAL G N 1
ATOM 8580 C CA . VAL F 3 109 ? 61.777 -6.690 140.945 1.00 20.00 109 VAL G CA 1
ATOM 8581 C C . VAL F 3 109 ? 62.313 -7.104 139.567 1.00 20.00 109 VAL G C 1
ATOM 8582 O O . VAL F 3 109 ? 62.059 -8.225 139.125 1.00 20.00 109 VAL G O 1
ATOM 8586 N N . TYR F 3 110 ? 62.989 -6.184 138.871 1.00 20.00 110 TYR G N 1
ATOM 8587 C CA . TYR F 3 110 ? 63.525 -6.442 137.529 1.00 20.00 110 TYR G CA 1
ATOM 8588 C C . TYR F 3 110 ? 64.918 -5.876 137.443 1.00 20.00 110 TYR G C 1
ATOM 8589 O O . TYR F 3 110 ? 65.113 -4.738 137.808 1.00 20.00 110 TYR G O 1
ATOM 8598 N N . PRO F 3 111 ? 65.878 -6.612 136.888 1.00 20.00 111 PRO G N 1
ATOM 8599 C CA . PRO F 3 111 ? 67.275 -6.208 136.742 1.00 20.00 111 PRO G CA 1
ATOM 8600 C C . PRO F 3 111 ? 67.511 -5.037 135.820 1.00 20.00 111 PRO G C 1
ATOM 8601 O O . PRO F 3 111 ? 66.915 -4.986 134.774 1.00 20.00 111 PRO G O 1
ATOM 8605 N N . LEU F 3 112 ? 68.426 -4.142 136.181 1.00 20.00 112 LEU G N 1
ATOM 8606 C CA . LEU F 3 112 ? 68.767 -2.996 135.353 1.00 20.00 112 LEU G CA 1
ATOM 8607 C C . LEU F 3 112 ? 70.213 -3.189 134.956 1.00 20.00 112 LEU G C 1
ATOM 8608 O O . LEU F 3 112 ? 70.973 -3.749 135.726 1.00 20.00 112 LEU G O 1
ATOM 8613 N N . ASN F 3 113 ? 70.631 -2.611 133.837 1.00 20.00 113 ASN G N 1
ATOM 8614 C CA . ASN F 3 113 ? 71.998 -2.773 133.380 1.00 20.00 113 ASN G CA 1
ATOM 8615 C C . ASN F 3 113 ? 72.823 -1.557 133.697 1.00 20.00 113 ASN G C 1
ATOM 8616 O O . ASN F 3 113 ? 73.248 -0.825 132.807 1.00 20.00 113 ASN G O 1
ATOM 8621 N N . GLY F 3 114 ? 73.030 -1.320 134.975 1.00 20.00 114 GLY G N 1
ATOM 8622 C CA . GLY F 3 114 ? 73.802 -0.161 135.349 1.00 20.00 114 GLY G CA 1
ATOM 8623 C C . GLY F 3 114 ? 75.198 -0.598 135.653 1.00 20.00 114 GLY G C 1
ATOM 8624 O O . GLY F 3 114 ? 75.579 -1.719 135.328 1.00 20.00 114 GLY G O 1
ATOM 8625 N N . ARG F 3 115 ? 75.970 0.291 136.245 1.00 20.00 115 ARG G N 1
ATOM 8626 C CA . ARG F 3 115 ? 77.308 -0.063 136.607 1.00 20.00 115 ARG G CA 1
ATOM 8627 C C . ARG F 3 115 ? 77.597 0.451 138.006 1.00 20.00 115 ARG G C 1
ATOM 8628 O O . ARG F 3 115 ? 77.239 1.586 138.360 1.00 20.00 115 ARG G O 1
ATOM 8636 N N . HIS F 3 116 ? 78.158 -0.438 138.821 1.00 20.00 116 HIS G N 1
ATOM 8637 C CA . HIS F 3 116 ? 78.517 -0.138 140.191 1.00 20.00 116 HIS G CA 1
ATOM 8638 C C . HIS F 3 116 ? 80.015 0.122 140.276 1.00 20.00 116 HIS G C 1
ATOM 8639 O O . HIS F 3 116 ? 80.794 -0.441 139.500 1.00 20.00 116 HIS G O 1
ATOM 8646 N N . ASP F 3 117 ? 80.409 0.987 141.195 1.00 20.00 117 ASP G N 1
ATOM 8647 C CA . ASP F 3 117 ? 81.812 1.193 141.476 1.00 20.00 117 ASP G CA 1
ATOM 8648 C C . ASP F 3 117 ? 81.903 1.713 142.866 1.00 20.00 117 ASP G C 1
ATOM 8649 O O . ASP F 3 117 ? 81.802 2.912 143.115 1.00 20.00 117 ASP G O 1
ATOM 8654 N N . GLY F 3 118 ? 82.103 0.793 143.784 1.00 20.00 118 GLY G N 1
ATOM 8655 C CA . GLY F 3 118 ? 82.153 1.194 145.159 1.00 20.00 118 GLY G CA 1
ATOM 8656 C C . GLY F 3 118 ? 80.860 1.895 145.555 1.00 20.00 118 GLY G C 1
ATOM 8657 O O . GLY F 3 118 ? 79.768 1.344 145.403 1.00 20.00 118 GLY G O 1
ATOM 8658 N N . GLY F 3 119 ? 80.998 3.138 146.008 1.00 20.00 119 GLY G N 1
ATOM 8659 C CA . GLY F 3 119 ? 79.858 3.896 146.460 1.00 20.00 119 GLY G CA 1
ATOM 8660 C C . GLY F 3 119 ? 79.070 4.522 145.350 1.00 20.00 119 GLY G C 1
ATOM 8661 O O . GLY F 3 119 ? 78.106 5.230 145.608 1.00 20.00 119 GLY G O 1
ATOM 8662 N N . TYR F 3 120 ? 79.494 4.314 144.116 1.00 20.00 120 TYR G N 1
ATOM 8663 C CA . TYR F 3 120 ? 78.788 4.897 143.005 1.00 20.00 120 TYR G CA 1
ATOM 8664 C C . TYR F 3 120 ? 77.826 3.941 142.319 1.00 20.00 120 TYR G C 1
ATOM 8665 O O . TYR F 3 120 ? 77.871 2.713 142.495 1.00 20.00 120 TYR G O 1
ATOM 8674 N N . TYR F 3 121 ? 76.992 4.535 141.475 1.00 20.00 121 TYR G N 1
ATOM 8675 C CA . TYR F 3 121 ? 76.008 3.817 140.694 1.00 20.00 121 TYR G CA 1
ATOM 8676 C C . TYR F 3 121 ? 75.375 4.716 139.649 1.00 20.00 121 TYR G C 1
ATOM 8677 O O . TYR F 3 121 ? 74.793 5.744 139.994 1.00 20.00 121 TYR G O 1
ATOM 8686 N N . THR F 3 122 ? 75.528 4.366 138.378 1.00 20.00 122 THR G N 1
ATOM 8687 C CA . THR F 3 122 ? 74.897 5.135 137.314 1.00 20.00 122 THR G CA 1
ATOM 8688 C C . THR F 3 122 ? 74.125 4.138 136.461 1.00 20.00 122 THR G C 1
ATOM 8689 O O . THR F 3 122 ? 74.498 2.962 136.379 1.00 20.00 122 THR G O 1
ATOM 8693 N N . VAL F 3 123 ? 73.053 4.601 135.829 1.00 20.00 123 VAL G N 1
ATOM 8694 C CA . VAL F 3 123 ? 72.230 3.733 135.015 1.00 20.00 123 VAL G CA 1
ATOM 8695 C C . VAL F 3 123 ? 71.322 4.573 134.134 1.00 20.00 123 VAL G C 1
ATOM 8696 O O . VAL F 3 123 ? 71.035 5.736 134.442 1.00 20.00 123 VAL G O 1
ATOM 8700 N N . LYS F 3 124 ? 70.899 3.975 133.031 1.00 20.00 124 LYS G N 1
ATOM 8701 C CA . LYS F 3 124 ? 69.987 4.578 132.068 1.00 20.00 124 LYS G CA 1
ATOM 8702 C C . LYS F 3 124 ? 69.678 3.317 131.283 1.00 20.00 124 LYS G C 1
ATOM 8703 O O . LYS F 3 124 ? 70.537 2.832 130.558 1.00 20.00 124 LYS G O 1
ATOM 8709 N N . ASP F 3 125 ? 68.533 2.697 131.548 1.00 20.00 125 ASP G N 1
ATOM 8710 C CA . ASP F 3 125 ? 68.163 1.450 130.881 1.00 20.00 125 ASP G CA 1
ATOM 8711 C C . ASP F 3 125 ? 66.674 1.434 131.019 1.00 20.00 125 ASP G C 1
ATOM 8712 O O . ASP F 3 125 ? 66.197 2.159 131.812 1.00 20.00 125 ASP G O 1
ATOM 8717 N N . CYS F 3 126 ? 65.933 0.627 130.277 1.00 20.00 126 CYS G N 1
ATOM 8718 C CA . CYS F 3 126 ? 64.484 0.633 130.380 1.00 20.00 126 CYS G CA 1
ATOM 8719 C C . CYS F 3 126 ? 63.976 -0.772 130.497 1.00 20.00 126 CYS G C 1
ATOM 8720 O O . CYS F 3 126 ? 64.689 -1.704 130.166 1.00 20.00 126 CYS G O 1
ATOM 8723 N N . VAL F 3 127 ? 62.745 -0.939 130.954 1.00 20.00 127 VAL G N 1
ATOM 8724 C CA . VAL F 3 127 ? 62.198 -2.280 131.122 1.00 20.00 127 VAL G CA 1
ATOM 8725 C C . VAL F 3 127 ? 60.706 -2.311 130.891 1.00 20.00 127 VAL G C 1
ATOM 8726 O O . VAL F 3 127 ? 60.037 -1.384 131.299 1.00 20.00 127 VAL G O 1
ATOM 8730 N N . THR F 3 128 ? 60.152 -3.368 130.303 1.00 20.00 128 THR G N 1
ATOM 8731 C CA . THR F 3 128 ? 58.717 -3.342 130.090 1.00 20.00 128 THR G CA 1
ATOM 8732 C C . THR F 3 128 ? 57.993 -4.046 131.214 1.00 20.00 128 THR G C 1
ATOM 8733 O O . THR F 3 128 ? 58.206 -5.223 131.455 1.00 20.00 128 THR G O 1
ATOM 8737 N N . ILE F 3 129 ? 57.164 -3.268 131.903 1.00 20.00 129 ILE G N 1
ATOM 8738 C CA . ILE F 3 129 ? 56.376 -3.666 133.071 1.00 20.00 129 ILE G CA 1
ATOM 8739 C C . ILE F 3 129 ? 54.922 -3.619 132.718 1.00 20.00 129 ILE G C 1
ATOM 8740 O O . ILE F 3 129 ? 54.506 -2.686 132.075 1.00 20.00 129 ILE G O 1
ATOM 8745 N N . ASP F 3 130 ? 54.113 -4.541 133.189 1.00 20.00 130 ASP G N 1
ATOM 8746 C CA . ASP F 3 130 ? 52.698 -4.437 132.865 1.00 20.00 130 ASP G CA 1
ATOM 8747 C C . ASP F 3 130 ? 52.084 -3.302 133.669 1.00 20.00 130 ASP G C 1
ATOM 8748 O O . ASP F 3 130 ? 51.775 -3.479 134.821 1.00 20.00 130 ASP G O 1
ATOM 8753 N N . VAL F 3 131 ? 51.849 -2.155 133.058 1.00 20.00 131 VAL G N 1
ATOM 8754 C CA . VAL F 3 131 ? 51.317 -1.045 133.801 1.00 20.00 131 VAL G CA 1
ATOM 8755 C C . VAL F 3 131 ? 49.884 -1.044 134.204 1.00 20.00 131 VAL G C 1
ATOM 8756 O O . VAL F 3 131 ? 49.466 -0.138 134.851 1.00 20.00 131 VAL G O 1
ATOM 8760 N N . LEU F 3 132 ? 49.086 -1.985 133.764 1.00 20.00 132 LEU G N 1
ATOM 8761 C CA . LEU F 3 132 ? 47.706 -1.956 134.221 1.00 20.00 132 LEU G CA 1
ATOM 8762 C C . LEU F 3 132 ? 47.716 -2.696 135.514 1.00 20.00 132 LEU G C 1
ATOM 8763 O O . LEU F 3 132 ? 48.400 -3.690 135.618 1.00 20.00 132 LEU G O 1
ATOM 8768 N N . PRO F 3 133 ? 46.837 -2.322 136.460 1.00 20.00 133 PRO G N 1
ATOM 8769 C CA . PRO F 3 133 ? 46.709 -2.929 137.790 1.00 20.00 133 PRO G CA 1
ATOM 8770 C C . PRO F 3 133 ? 46.263 -4.379 137.855 1.00 20.00 133 PRO G C 1
ATOM 8771 O O . PRO F 3 133 ? 45.213 -4.733 137.345 1.00 20.00 133 PRO G O 1
ATOM 8775 N N . ARG F 3 134 ? 47.032 -5.198 138.570 1.00 20.00 134 ARG G N 1
ATOM 8776 C CA . ARG F 3 134 ? 46.740 -6.629 138.709 1.00 20.00 134 ARG G CA 1
ATOM 8777 C C . ARG F 3 134 ? 45.580 -6.922 139.612 1.00 20.00 134 ARG G C 1
ATOM 8778 O O . ARG F 3 134 ? 45.074 -8.043 139.648 1.00 20.00 134 ARG G O 1
ATOM 8786 N N . THR F 3 135 ? 45.165 -5.904 140.342 1.00 20.00 135 THR G N 1
ATOM 8787 C CA . THR F 3 135 ? 44.057 -6.016 141.255 1.00 20.00 135 THR G CA 1
ATOM 8788 C C . THR F 3 135 ? 43.245 -4.755 141.124 1.00 20.00 135 THR G C 1
ATOM 8789 O O . THR F 3 135 ? 43.738 -3.660 141.330 1.00 20.00 135 THR G O 1
ATOM 8793 N N . PRO F 3 136 ? 41.971 -4.906 140.833 1.00 20.00 136 PRO G N 1
ATOM 8794 C CA . PRO F 3 136 ? 40.988 -3.857 140.647 1.00 20.00 136 PRO G CA 1
ATOM 8795 C C . PRO F 3 136 ? 41.191 -2.470 141.277 1.00 20.00 136 PRO G C 1
ATOM 8796 O O . PRO F 3 136 ? 41.420 -1.473 140.572 1.00 20.00 136 PRO G O 1
ATOM 8800 N N . GLY F 3 137 ? 41.146 -2.371 142.592 1.00 20.00 137 GLY G N 1
ATOM 8801 C CA . GLY F 3 137 ? 41.239 -1.032 143.153 1.00 20.00 137 GLY G CA 1
ATOM 8802 C C . GLY F 3 137 ? 42.527 -0.224 143.072 1.00 20.00 137 GLY G C 1
ATOM 8803 O O . GLY F 3 137 ? 42.513 0.999 143.171 1.00 20.00 137 GLY G O 1
ATOM 8804 N N . ASN F 3 138 ? 43.613 -0.882 142.743 1.00 20.00 138 ASN G N 1
ATOM 8805 C CA . ASN F 3 138 ? 44.879 -0.235 142.767 1.00 20.00 138 ASN G CA 1
ATOM 8806 C C . ASN F 3 138 ? 45.261 0.695 141.702 1.00 20.00 138 ASN G C 1
ATOM 8807 O O . ASN F 3 138 ? 44.522 0.965 140.772 1.00 20.00 138 ASN G O 1
ATOM 8812 N N . ASN F 3 139 ? 46.456 1.205 141.918 1.00 20.00 139 ASN G N 1
ATOM 8813 C CA . ASN F 3 139 ? 47.164 2.080 141.031 1.00 20.00 139 ASN G CA 1
ATOM 8814 C C . ASN F 3 139 ? 48.456 1.322 141.027 1.00 20.00 139 ASN G C 1
ATOM 8815 O O . ASN F 3 139 ? 48.815 0.732 142.043 1.00 20.00 139 ASN G O 1
ATOM 8820 N N . VAL F 3 140 ? 49.167 1.304 139.922 1.00 20.00 140 VAL G N 1
ATOM 8821 C CA . VAL F 3 140 ? 50.408 0.585 139.933 1.00 20.00 140 VAL G CA 1
ATOM 8822 C C . VAL F 3 140 ? 51.516 1.593 139.877 1.00 20.00 140 VAL G C 1
ATOM 8823 O O . VAL F 3 140 ? 51.360 2.644 139.256 1.00 20.00 140 VAL G O 1
ATOM 8827 N N . TYR F 3 141 ? 52.584 1.311 140.612 1.00 20.00 141 TYR G N 1
ATOM 8828 C CA . TYR F 3 141 ? 53.739 2.183 140.675 1.00 20.00 141 TYR G CA 1
ATOM 8829 C C . TYR F 3 141 ? 55.027 1.457 140.207 1.00 20.00 141 TYR G C 1
ATOM 8830 O O . TYR F 3 141 ? 55.108 0.227 140.252 1.00 20.00 141 TYR G O 1
ATOM 8839 N N . VAL F 3 142 ? 55.997 2.207 139.696 1.00 20.00 142 VAL G N 1
ATOM 8840 C CA . VAL F 3 142 ? 57.267 1.646 139.285 1.00 20.00 142 VAL G CA 1
ATOM 8841 C C . VAL F 3 142 ? 58.299 2.608 139.835 1.00 20.00 142 VAL G C 1
ATOM 8842 O O . VAL F 3 142 ? 58.064 3.812 139.859 1.00 20.00 142 VAL G O 1
ATOM 8846 N N . GLY F 3 143 ? 59.408 2.096 140.349 1.00 20.00 143 GLY G N 1
ATOM 8847 C CA . GLY F 3 143 ? 60.414 2.984 140.897 1.00 20.00 143 GLY G CA 1
ATOM 8848 C C . GLY F 3 143 ? 61.789 2.365 140.912 1.00 20.00 143 GLY G C 1
ATOM 8849 O O . GLY F 3 143 ? 61.930 1.179 140.605 1.00 20.00 143 GLY G O 1
ATOM 8850 N N . PHE F 3 144 ? 62.801 3.150 141.262 1.00 20.00 144 PHE G N 1
ATOM 8851 C CA . PHE F 3 144 ? 64.168 2.664 141.307 1.00 20.00 144 PHE G CA 1
ATOM 8852 C C . PHE F 3 144 ? 64.449 2.458 142.751 1.00 20.00 144 PHE G C 1
ATOM 8853 O O . PHE F 3 144 ? 64.240 3.370 143.530 1.00 20.00 144 PHE G O 1
ATOM 8861 N N . MET F 3 145 ? 64.940 1.282 143.111 1.00 20.00 145 MET G N 1
ATOM 8862 C CA . MET F 3 145 ? 65.189 0.959 144.502 1.00 20.00 145 MET G CA 1
ATOM 8863 C C . MET F 3 145 ? 66.601 0.447 144.719 1.00 20.00 145 MET G C 1
ATOM 8864 O O . MET F 3 145 ? 67.133 -0.275 143.877 1.00 20.00 145 MET G O 1
ATOM 8869 N N . VAL F 3 146 ? 67.238 0.913 145.792 1.00 20.00 146 VAL G N 1
ATOM 8870 C CA . VAL F 3 146 ? 68.578 0.463 146.167 1.00 20.00 146 VAL G CA 1
ATOM 8871 C C . VAL F 3 146 ? 68.257 -0.269 147.451 1.00 20.00 146 VAL G C 1
ATOM 8872 O O . VAL F 3 146 ? 67.341 0.137 148.165 1.00 20.00 146 VAL G O 1
ATOM 8876 N N . TRP F 3 147 ? 68.957 -1.351 147.749 1.00 20.00 147 TRP G N 1
ATOM 8877 C CA . TRP F 3 147 ? 68.639 -2.110 148.948 1.00 20.00 147 TRP G CA 1
ATOM 8878 C C . TRP F 3 147 ? 69.884 -2.788 149.427 1.00 20.00 147 TRP G C 1
ATOM 8879 O O . TRP F 3 147 ? 70.668 -3.272 148.613 1.00 20.00 147 TRP G O 1
ATOM 8890 N N . SER F 3 148 ? 70.076 -2.819 150.740 1.00 20.00 148 SER G N 1
ATOM 8891 C CA . SER F 3 148 ? 71.247 -3.460 151.326 1.00 20.00 148 SER G CA 1
ATOM 8892 C C . SER F 3 148 ? 71.082 -3.516 152.841 1.00 20.00 148 SER G C 1
ATOM 8893 O O . SER F 3 148 ? 69.994 -3.358 153.388 1.00 20.00 148 SER G O 1
ATOM 8896 N N . ASN F 3 149 ? 72.165 -3.798 153.519 1.00 20.00 149 ASN G N 1
ATOM 8897 C CA . ASN F 3 149 ? 72.154 -3.826 154.949 1.00 20.00 149 ASN G CA 1
ATOM 8898 C C . ASN F 3 149 ? 72.957 -2.573 155.292 1.00 20.00 149 ASN G C 1
ATOM 8899 O O . ASN F 3 149 ? 74.164 -2.621 155.586 1.00 20.00 149 ASN G O 1
ATOM 8904 N N . PHE F 3 150 ? 72.271 -1.443 155.196 1.00 20.00 150 PHE G N 1
ATOM 8905 C CA . PHE F 3 150 ? 72.859 -0.137 155.425 1.00 20.00 150 PHE G CA 1
ATOM 8906 C C . PHE F 3 150 ? 73.471 0.218 156.763 1.00 20.00 150 PHE G C 1
ATOM 8907 O O . PHE F 3 150 ? 72.998 -0.175 157.823 1.00 20.00 150 PHE G O 1
ATOM 8915 N N . THR F 3 151 ? 74.507 1.035 156.669 1.00 20.00 151 THR G N 1
ATOM 8916 C CA . THR F 3 151 ? 75.248 1.558 157.792 1.00 20.00 151 THR G CA 1
ATOM 8917 C C . THR F 3 151 ? 75.033 3.010 157.593 1.00 20.00 151 THR G C 1
ATOM 8918 O O . THR F 3 151 ? 75.071 3.454 156.455 1.00 20.00 151 THR G O 1
ATOM 8922 N N . ALA F 3 152 ? 74.945 3.774 158.657 1.00 20.00 152 ALA G N 1
ATOM 8923 C CA . ALA F 3 152 ? 74.704 5.184 158.450 1.00 20.00 152 ALA G CA 1
ATOM 8924 C C . ALA F 3 152 ? 75.728 5.833 157.512 1.00 20.00 152 ALA G C 1
ATOM 8925 O O . ALA F 3 152 ? 76.934 5.623 157.654 1.00 20.00 152 ALA G O 1
ATOM 8927 N N . THR F 3 153 ? 75.237 6.577 156.528 1.00 20.00 153 THR G N 1
ATOM 8928 C CA . THR F 3 153 ? 76.093 7.278 155.589 1.00 20.00 153 THR G CA 1
ATOM 8929 C C . THR F 3 153 ? 75.195 8.221 154.826 1.00 20.00 153 THR G C 1
ATOM 8930 O O . THR F 3 153 ? 74.017 8.357 155.146 1.00 20.00 153 THR G O 1
ATOM 8934 N N . LYS F 3 154 ? 75.766 8.927 153.869 1.00 20.00 154 LYS G N 1
ATOM 8935 C CA . LYS F 3 154 ? 74.993 9.851 153.079 1.00 20.00 154 LYS G CA 1
ATOM 8936 C C . LYS F 3 154 ? 75.164 9.540 151.621 1.00 20.00 154 LYS G C 1
ATOM 8937 O O . LYS F 3 154 ? 76.073 8.786 151.235 1.00 20.00 154 LYS G O 1
ATOM 8943 N N . CYS F 3 155 ? 74.331 10.165 150.799 1.00 20.00 155 CYS G N 1
ATOM 8944 C CA . CYS F 3 155 ? 74.443 9.971 149.372 1.00 20.00 155 CYS G CA 1
ATOM 8945 C C . CYS F 3 155 ? 73.934 11.211 148.666 1.00 20.00 155 CYS G C 1
ATOM 8946 O O . CYS F 3 155 ? 73.156 11.988 149.231 1.00 20.00 155 CYS G O 1
ATOM 8949 N N . ARG F 3 156 ? 74.461 11.435 147.470 1.00 20.00 156 ARG G N 1
ATOM 8950 C CA . ARG F 3 156 ? 74.107 12.571 146.640 1.00 20.00 156 ARG G CA 1
ATOM 8951 C C . ARG F 3 156 ? 73.689 12.013 145.307 1.00 20.00 156 ARG G C 1
ATOM 8952 O O . ARG F 3 156 ? 74.008 10.861 145.007 1.00 20.00 156 ARG G O 1
ATOM 8960 N N . GLY F 3 157 ? 73.024 12.823 144.488 1.00 20.00 157 GLY G N 1
ATOM 8961 C CA . GLY F 3 157 ? 72.618 12.347 143.182 1.00 20.00 157 GLY G CA 1
ATOM 8962 C C . GLY F 3 157 ? 71.173 12.577 142.798 1.00 20.00 157 GLY G C 1
ATOM 8963 O O . GLY F 3 157 ? 70.395 13.156 143.554 1.00 20.00 157 GLY G O 1
ATOM 8964 N N . LEU F 3 158 ? 70.805 12.065 141.633 1.00 20.00 158 LEU G N 1
ATOM 8965 C CA . LEU F 3 158 ? 69.478 12.217 141.103 1.00 20.00 158 LEU G CA 1
ATOM 8966 C C . LEU F 3 158 ? 69.044 10.886 140.537 1.00 20.00 158 LEU G C 1
ATOM 8967 O O . LEU F 3 158 ? 69.871 10.053 140.183 1.00 20.00 158 LEU G O 1
ATOM 8972 N N . VAL F 3 159 ? 67.741 10.691 140.473 1.00 20.00 159 VAL G N 1
ATOM 8973 C CA . VAL F 3 159 ? 67.164 9.483 139.951 1.00 20.00 159 VAL G CA 1
ATOM 8974 C C . VAL F 3 159 ? 65.850 9.919 139.306 1.00 20.00 159 VAL G C 1
ATOM 8975 O O . VAL F 3 159 ? 64.988 10.484 139.981 1.00 20.00 159 VAL G O 1
ATOM 8979 N N . SER F 3 160 ? 65.751 9.741 137.989 1.00 20.00 160 SER G N 1
ATOM 8980 C CA . SER F 3 160 ? 64.583 10.134 137.215 1.00 20.00 160 SER G CA 1
ATOM 8981 C C . SER F 3 160 ? 63.929 8.955 136.510 1.00 20.00 160 SER G C 1
ATOM 8982 O O . SER F 3 160 ? 64.643 8.104 135.980 1.00 20.00 160 SER G O 1
ATOM 8985 N N . LEU F 3 161 ? 62.593 8.897 136.494 1.00 20.00 161 LEU G N 1
ATOM 8986 C CA . LEU F 3 161 ? 61.864 7.821 135.810 1.00 20.00 161 LEU G CA 1
ATOM 8987 C C . LEU F 3 161 ? 60.891 8.416 134.834 1.00 20.00 161 LEU G C 1
ATOM 8988 O O . LEU F 3 161 ? 60.413 9.533 135.023 1.00 20.00 161 LEU G O 1
ATOM 8993 N N . ASN F 3 162 ? 60.527 7.627 133.837 1.00 20.00 162 ASN G N 1
ATOM 8994 C CA . ASN F 3 162 ? 59.589 8.066 132.820 1.00 20.00 162 ASN G CA 1
ATOM 8995 C C . ASN F 3 162 ? 58.885 6.830 132.332 1.00 20.00 162 ASN G C 1
ATOM 8996 O O . ASN F 3 162 ? 59.460 5.746 132.380 1.00 20.00 162 ASN G O 1
ATOM 9001 N N . GLN F 3 163 ? 57.623 6.971 131.956 1.00 20.00 163 GLN G N 1
ATOM 9002 C CA . GLN F 3 163 ? 56.819 5.847 131.469 1.00 20.00 163 GLN G CA 1
ATOM 9003 C C . GLN F 3 163 ? 56.508 6.125 130.009 1.00 20.00 163 GLN G C 1
ATOM 9004 O O . GLN F 3 163 ? 55.801 7.068 129.704 1.00 20.00 163 GLN G O 1
ATOM 9010 N N . VAL F 3 164 ? 57.046 5.324 129.103 1.00 20.00 164 VAL G N 1
ATOM 9011 C CA . VAL F 3 164 ? 56.860 5.548 127.682 1.00 20.00 164 VAL G CA 1
ATOM 9012 C C . VAL F 3 164 ? 55.452 5.325 127.227 1.00 20.00 164 VAL G C 1
ATOM 9013 O O . VAL F 3 164 ? 55.096 4.260 126.751 1.00 20.00 164 VAL G O 1
ATOM 9017 N N . ILE F 3 165 ? 54.653 6.359 127.386 1.00 20.00 165 ILE G N 1
ATOM 9018 C CA . ILE F 3 165 ? 53.272 6.315 127.010 1.00 20.00 165 ILE G CA 1
ATOM 9019 C C . ILE F 3 165 ? 53.083 7.284 125.846 1.00 20.00 165 ILE G C 1
ATOM 9020 O O . ILE F 3 165 ? 51.972 7.457 125.355 1.00 20.00 165 ILE G O 1
ATOM 9025 N N . LYS F 3 166 ? 54.147 7.983 125.460 1.00 20.00 166 LYS G N 1
ATOM 9026 C CA . LYS F 3 166 ? 54.091 8.932 124.333 1.00 20.00 166 LYS G CA 1
ATOM 9027 C C . LYS F 3 166 ? 55.498 9.338 123.963 1.00 20.00 166 LYS G C 1
ATOM 9028 O O . LYS F 3 166 ? 56.356 9.382 124.828 1.00 20.00 166 LYS G O 1
ATOM 9034 N N . GLU F 3 167 ? 55.760 9.649 122.706 1.00 20.00 167 GLU G N 1
ATOM 9035 C CA . GLU F 3 167 ? 57.122 10.016 122.383 1.00 20.00 167 GLU G CA 1
ATOM 9036 C C . GLU F 3 167 ? 57.328 11.526 122.410 1.00 20.00 167 GLU G C 1
ATOM 9037 O O . GLU F 3 167 ? 56.375 12.300 122.261 1.00 20.00 167 GLU G O 1
ATOM 9043 N N . ILE F 3 168 ? 58.580 11.931 122.600 1.00 20.00 168 ILE G N 1
ATOM 9044 C CA . ILE F 3 168 ? 58.939 13.327 122.681 1.00 20.00 168 ILE G CA 1
ATOM 9045 C C . ILE F 3 168 ? 59.651 13.647 121.404 1.00 20.00 168 ILE G C 1
ATOM 9046 O O . ILE F 3 168 ? 60.336 12.802 120.867 1.00 20.00 168 ILE G O 1
ATOM 9051 N N . ILE F 3 169 ? 59.568 14.873 120.928 1.00 20.00 169 ILE G N 1
ATOM 9052 C CA . ILE F 3 169 ? 60.260 15.185 119.687 1.00 20.00 169 ILE G CA 1
ATOM 9053 C C . ILE F 3 169 ? 61.543 15.959 119.885 1.00 20.00 169 ILE G C 1
ATOM 9054 O O . ILE F 3 169 ? 61.816 16.451 120.964 1.00 20.00 169 ILE G O 1
ATOM 9059 N N . CYS F 3 170 ? 62.366 16.012 118.856 1.00 20.00 170 CYS G N 1
ATOM 9060 C CA . CYS F 3 170 ? 63.591 16.758 118.930 1.00 20.00 170 CYS G CA 1
ATOM 9061 C C . CYS F 3 170 ? 64.046 17.127 117.550 1.00 20.00 170 CYS G C 1
ATOM 9062 O O . CYS F 3 170 ? 63.937 16.338 116.611 1.00 20.00 170 CYS G O 1
ATOM 9065 N N . LEU F 3 171 ? 64.609 18.311 117.446 1.00 20.00 171 LEU G N 1
ATOM 9066 C CA . LEU F 3 171 ? 65.084 18.838 116.193 1.00 20.00 171 LEU G CA 1
ATOM 9067 C C . LEU F 3 171 ? 66.054 17.929 115.457 1.00 20.00 171 LEU G C 1
ATOM 9068 O O . LEU F 3 171 ? 67.138 17.658 115.968 1.00 20.00 171 LEU G O 1
ATOM 9073 N N . GLN F 3 172 ? 65.650 17.440 114.286 1.00 20.00 172 GLN G N 1
ATOM 9074 C CA . GLN F 3 172 ? 66.517 16.619 113.451 1.00 20.00 172 GLN G CA 1
ATOM 9075 C C . GLN F 3 172 ? 66.571 17.585 112.307 1.00 20.00 172 GLN G C 1
ATOM 9076 O O . GLN F 3 172 ? 65.642 17.718 111.515 1.00 20.00 172 GLN G O 1
ATOM 9082 N N . PRO F 3 173 ? 67.629 18.365 112.278 1.00 20.00 173 PRO G N 1
ATOM 9083 C CA . PRO F 3 173 ? 67.904 19.399 111.301 1.00 20.00 173 PRO G CA 1
ATOM 9084 C C . PRO F 3 173 ? 67.821 18.915 109.893 1.00 20.00 173 PRO G C 1
ATOM 9085 O O . PRO F 3 173 ? 67.575 19.684 108.983 1.00 20.00 173 PRO G O 1
ATOM 9089 N N . LEU F 3 174 ? 68.028 17.625 109.689 1.00 20.00 174 LEU G N 1
ATOM 9090 C CA . LEU F 3 174 ? 67.995 17.142 108.328 1.00 20.00 174 LEU G CA 1
ATOM 9091 C C . LEU F 3 174 ? 66.556 16.775 107.904 1.00 20.00 174 LEU G C 1
ATOM 9092 O O . LEU F 3 174 ? 66.361 15.843 107.127 1.00 20.00 174 LEU G O 1
ATOM 9097 N N . LYS F 3 175 ? 65.570 17.524 108.379 1.00 20.00 175 LYS G N 1
ATOM 9098 C CA . LYS F 3 175 ? 64.203 17.272 108.035 1.00 20.00 175 LYS G CA 1
ATOM 9099 C C . LYS F 3 175 ? 63.457 18.650 107.937 1.00 20.00 175 LYS G C 1
ATOM 9100 O O . LYS F 3 175 ? 63.792 19.497 108.639 1.00 20.00 175 LYS G O 1
ATOM 9107 N N . MET G 4 1 ? 2.131 0.133 92.858 1.00 20.00 1 MET B N 1
ATOM 9108 C CA . MET G 4 1 ? 2.673 0.610 94.189 1.00 20.00 1 MET B CA 1
ATOM 9109 C C . MET G 4 1 ? 3.461 -0.380 95.088 1.00 20.00 1 MET B C 1
ATOM 9110 O O . MET G 4 1 ? 2.904 -1.432 95.509 1.00 20.00 1 MET B O 1
ATOM 9115 N N . GLU G 4 2 ? 4.715 0.040 95.413 1.00 20.00 2 GLU B N 1
ATOM 9116 C CA . GLU G 4 2 ? 5.726 -0.669 96.274 1.00 20.00 2 GLU B CA 1
ATOM 9117 C C . GLU G 4 2 ? 6.839 -1.445 95.570 1.00 20.00 2 GLU B C 1
ATOM 9118 O O . GLU G 4 2 ? 6.594 -2.093 94.527 1.00 20.00 2 GLU B O 1
ATOM 9124 N N . GLN G 4 3 ? 8.022 -1.477 96.205 1.00 20.00 3 GLN B N 1
ATOM 9125 C CA . GLN G 4 3 ? 9.224 -2.161 95.627 1.00 20.00 3 GLN B CA 1
ATOM 9126 C C . GLN G 4 3 ? 10.169 -2.790 96.672 1.00 20.00 3 GLN B C 1
ATOM 9127 O O . GLN G 4 3 ? 10.225 -2.318 97.819 1.00 20.00 3 GLN B O 1
ATOM 9133 N N . LEU G 4 4 ? 10.860 -3.879 96.298 1.00 20.00 4 LEU B N 1
ATOM 9134 C CA . LEU G 4 4 ? 11.853 -4.551 97.181 1.00 20.00 4 LEU B CA 1
ATOM 9135 C C . LEU G 4 4 ? 13.027 -4.885 96.260 1.00 20.00 4 LEU B C 1
ATOM 9136 O O . LEU G 4 4 ? 12.891 -4.823 95.032 1.00 20.00 4 LEU B O 1
ATOM 9141 N N . THR G 4 5 ? 14.189 -5.147 96.844 1.00 20.00 5 THR B N 1
ATOM 9142 C CA . THR G 4 5 ? 15.379 -5.453 96.048 1.00 20.00 5 THR B CA 1
ATOM 9143 C C . THR G 4 5 ? 15.857 -6.934 96.157 1.00 20.00 5 THR B C 1
ATOM 9144 O O . THR G 4 5 ? 15.105 -7.845 96.615 1.00 20.00 5 THR B O 1
ATOM 9148 N N . LYS G 4 6 ? 17.139 -7.136 95.863 1.00 20.00 6 LYS B N 1
ATOM 9149 C CA . LYS G 4 6 ? 17.805 -8.426 95.899 1.00 20.00 6 LYS B CA 1
ATOM 9150 C C . LYS G 4 6 ? 17.940 -9.047 97.307 1.00 20.00 6 LYS B C 1
ATOM 9151 O O . LYS G 4 6 ? 17.495 -8.470 98.324 1.00 20.00 6 LYS B O 1
ATOM 9157 N N . ASN G 4 7 ? 18.704 -10.139 97.296 1.00 20.00 7 ASN B N 1
ATOM 9158 C CA . ASN G 4 7 ? 19.008 -10.982 98.432 1.00 20.00 7 ASN B CA 1
ATOM 9159 C C . ASN G 4 7 ? 20.512 -11.138 98.518 1.00 20.00 7 ASN B C 1
ATOM 9160 O O . ASN G 4 7 ? 21.278 -10.221 98.116 1.00 20.00 7 ASN B O 1
ATOM 9165 N N . GLN G 4 8 ? 20.902 -12.211 99.220 1.00 20.00 8 GLN B N 1
ATOM 9166 C CA . GLN G 4 8 ? 22.307 -12.623 99.254 1.00 20.00 8 GLN B CA 1
ATOM 9167 C C . GLN G 4 8 ? 22.429 -14.162 99.391 1.00 20.00 8 GLN B C 1
ATOM 9168 O O . GLN G 4 8 ? 23.134 -14.656 100.333 1.00 20.00 8 GLN B O 1
ATOM 9174 N N . GLY G 4 80 ? 22.375 -4.392 85.989 1.00 20.00 80 GLY B N 1
ATOM 9175 C CA . GLY G 4 80 ? 21.752 -3.023 85.650 1.00 20.00 80 GLY B CA 1
ATOM 9176 C C . GLY G 4 80 ? 21.568 -2.112 86.875 1.00 20.00 80 GLY B C 1
ATOM 9177 O O . GLY G 4 80 ? 21.789 -0.870 86.799 1.00 20.00 80 GLY B O 1
ATOM 9178 N N . ALA G 4 81 ? 21.222 -2.759 88.009 1.00 20.00 81 ALA B N 1
ATOM 9179 C CA . ALA G 4 81 ? 20.969 -2.138 89.341 1.00 20.00 81 ALA B CA 1
ATOM 9180 C C . ALA G 4 81 ? 20.108 -3.211 90.094 1.00 20.00 81 ALA B C 1
ATOM 9181 O O . ALA G 4 81 ? 20.355 -4.426 89.899 1.00 20.00 81 ALA B O 1
ATOM 9183 N N . THR G 4 82 ? 19.076 -2.769 90.840 1.00 20.00 82 THR B N 1
ATOM 9184 C CA . THR G 4 82 ? 18.097 -3.599 91.625 1.00 20.00 82 THR B CA 1
ATOM 9185 C C . THR G 4 82 ? 17.366 -4.750 90.953 1.00 20.00 82 THR B C 1
ATOM 9186 O O . THR G 4 82 ? 17.076 -4.688 89.751 1.00 20.00 82 THR B O 1
ATOM 9190 N N . CYS G 4 83 ? 16.727 -5.559 91.794 1.00 20.00 83 CYS B N 1
ATOM 9191 C CA . CYS G 4 83 ? 16.010 -6.725 91.293 1.00 20.00 83 CYS B CA 1
ATOM 9192 C C . CYS G 4 83 ? 14.649 -6.832 91.915 1.00 20.00 83 CYS B C 1
ATOM 9193 O O . CYS G 4 83 ? 14.427 -6.214 92.975 1.00 20.00 83 CYS B O 1
ATOM 9196 N N . ASP G 4 84 ? 13.796 -7.628 91.232 1.00 20.00 84 ASP B N 1
ATOM 9197 C CA . ASP G 4 84 ? 12.383 -8.049 91.556 1.00 20.00 84 ASP B CA 1
ATOM 9198 C C . ASP G 4 84 ? 11.430 -7.915 90.351 1.00 20.00 84 ASP B C 1
ATOM 9199 O O . ASP G 4 84 ? 10.188 -8.114 90.464 1.00 20.00 84 ASP B O 1
ATOM 9204 N N . ASP G 4 85 ? 12.047 -7.563 89.212 1.00 20.00 85 ASP B N 1
ATOM 9205 C CA . ASP G 4 85 ? 11.390 -7.464 87.891 1.00 20.00 85 ASP B CA 1
ATOM 9206 C C . ASP G 4 85 ? 10.359 -6.414 87.598 1.00 20.00 85 ASP B C 1
ATOM 9207 O O . ASP G 4 85 ? 10.324 -5.888 86.496 1.00 20.00 85 ASP B O 1
ATOM 9212 N N . LYS G 4 86 ? 9.481 -6.195 88.558 1.00 20.00 86 LYS B N 1
ATOM 9213 C CA . LYS G 4 86 ? 8.431 -5.205 88.420 1.00 20.00 86 LYS B CA 1
ATOM 9214 C C . LYS G 4 86 ? 9.116 -4.004 89.057 1.00 20.00 86 LYS B C 1
ATOM 9215 O O . LYS G 4 86 ? 9.264 -2.936 88.430 1.00 20.00 86 LYS B O 1
ATOM 9221 N N . SER G 4 87 ? 9.645 -4.258 90.262 1.00 20.00 87 SER B N 1
ATOM 9222 C CA . SER G 4 87 ? 10.373 -3.268 91.034 1.00 20.00 87 SER B CA 1
ATOM 9223 C C . SER G 4 87 ? 11.435 -2.754 90.074 1.00 20.00 87 SER B C 1
ATOM 9224 O O . SER G 4 87 ? 11.527 -1.549 89.756 1.00 20.00 87 SER B O 1
ATOM 9227 N N . ALA G 4 88 ? 12.224 -3.731 89.633 1.00 20.00 88 ALA B N 1
ATOM 9228 C CA . ALA G 4 88 ? 13.303 -3.537 88.718 1.00 20.00 88 ALA B CA 1
ATOM 9229 C C . ALA G 4 88 ? 12.907 -2.456 87.678 1.00 20.00 88 ALA B C 1
ATOM 9230 O O . ALA G 4 88 ? 13.608 -1.436 87.491 1.00 20.00 88 ALA B O 1
ATOM 9232 N N . GLN G 4 89 ? 11.723 -2.619 87.101 1.00 20.00 89 GLN B N 1
ATOM 9233 C CA . GLN G 4 89 ? 11.282 -1.687 86.080 1.00 20.00 89 GLN B CA 1
ATOM 9234 C C . GLN G 4 89 ? 11.015 -0.290 86.582 1.00 20.00 89 GLN B C 1
ATOM 9235 O O . GLN G 4 89 ? 11.197 0.698 85.867 1.00 20.00 89 GLN B O 1
ATOM 9241 N N . ILE G 4 90 ? 10.608 -0.187 87.824 1.00 20.00 90 ILE B N 1
ATOM 9242 C CA . ILE G 4 90 ? 10.314 1.125 88.317 1.00 20.00 90 ILE B CA 1
ATOM 9243 C C . ILE G 4 90 ? 11.526 1.843 88.793 1.00 20.00 90 ILE B C 1
ATOM 9244 O O . ILE G 4 90 ? 11.520 3.065 89.014 1.00 20.00 90 ILE B O 1
ATOM 9249 N N . TYR G 4 91 ? 12.593 1.077 88.914 1.00 20.00 91 TYR B N 1
ATOM 9250 C CA . TYR G 4 91 ? 13.843 1.674 89.299 1.00 20.00 91 TYR B CA 1
ATOM 9251 C C . TYR G 4 91 ? 14.392 2.263 88.005 1.00 20.00 91 TYR B C 1
ATOM 9252 O O . TYR G 4 91 ? 15.507 2.813 87.999 1.00 20.00 91 TYR B O 1
ATOM 9261 N N . ALA G 4 92 ? 13.664 2.056 86.896 1.00 20.00 92 ALA B N 1
ATOM 9262 C CA . ALA G 4 92 ? 14.064 2.596 85.586 1.00 20.00 92 ALA B CA 1
ATOM 9263 C C . ALA G 4 92 ? 13.948 4.116 85.653 1.00 20.00 92 ALA B C 1
ATOM 9264 O O . ALA G 4 92 ? 14.597 4.857 84.876 1.00 20.00 92 ALA B O 1
ATOM 9266 N N . ARG G 4 93 ? 13.071 4.578 86.543 1.00 20.00 93 ARG B N 1
ATOM 9267 C CA . ARG G 4 93 ? 12.890 6.001 86.705 1.00 20.00 93 ARG B CA 1
ATOM 9268 C C . ARG G 4 93 ? 13.874 6.608 87.685 1.00 20.00 93 ARG B C 1
ATOM 9269 O O . ARG G 4 93 ? 14.617 5.922 88.410 1.00 20.00 93 ARG B O 1
ATOM 9277 N N . PHE G 4 94 ? 13.701 7.913 87.782 1.00 20.00 94 PHE B N 1
ATOM 9278 C CA . PHE G 4 94 ? 14.485 8.829 88.585 1.00 20.00 94 PHE B CA 1
ATOM 9279 C C . PHE G 4 94 ? 14.858 9.905 87.630 1.00 20.00 94 PHE B C 1
ATOM 9280 O O . PHE G 4 94 ? 14.330 10.037 86.510 1.00 20.00 94 PHE B O 1
ATOM 9288 N N . ASP G 4 95 ? 15.863 10.612 88.065 1.00 20.00 95 ASP B N 1
ATOM 9289 C CA . ASP G 4 95 ? 16.426 11.687 87.338 1.00 20.00 95 ASP B CA 1
ATOM 9290 C C . ASP G 4 95 ? 16.874 12.164 88.629 1.00 20.00 95 ASP B C 1
ATOM 9291 O O . ASP G 4 95 ? 16.041 12.577 89.455 1.00 20.00 95 ASP B O 1
ATOM 9296 N N . LYS G 4 96 ? 18.118 11.826 88.920 1.00 20.00 96 LYS B N 1
ATOM 9297 C CA . LYS G 4 96 ? 18.724 12.275 90.147 1.00 20.00 96 LYS B CA 1
ATOM 9298 C C . LYS G 4 96 ? 18.214 13.711 90.395 1.00 20.00 96 LYS B C 1
ATOM 9299 O O . LYS G 4 96 ? 18.206 14.233 91.527 1.00 20.00 96 LYS B O 1
ATOM 9305 N N . ASN G 4 97 ? 17.861 14.359 89.289 1.00 20.00 97 ASN B N 1
ATOM 9306 C CA . ASN G 4 97 ? 17.371 15.718 89.318 1.00 20.00 97 ASN B CA 1
ATOM 9307 C C . ASN G 4 97 ? 15.931 16.001 89.721 1.00 20.00 97 ASN B C 1
ATOM 9308 O O . ASN G 4 97 ? 15.672 17.083 90.260 1.00 20.00 97 ASN B O 1
ATOM 9313 N N . ASP G 4 98 ? 14.986 15.092 89.459 1.00 20.00 98 ASP B N 1
ATOM 9314 C CA . ASP G 4 98 ? 13.636 15.381 89.940 1.00 20.00 98 ASP B CA 1
ATOM 9315 C C . ASP G 4 98 ? 13.576 15.234 91.479 1.00 20.00 98 ASP B C 1
ATOM 9316 O O . ASP G 4 98 ? 13.752 14.137 92.028 1.00 20.00 98 ASP B O 1
ATOM 9321 N N . TRP G 4 99 ? 13.319 16.362 92.142 1.00 20.00 99 TRP B N 1
ATOM 9322 C CA . TRP G 4 99 ? 13.229 16.466 93.610 1.00 20.00 99 TRP B CA 1
ATOM 9323 C C . TRP G 4 99 ? 11.937 15.874 94.140 1.00 20.00 99 TRP B C 1
ATOM 9324 O O . TRP G 4 99 ? 11.810 15.562 95.331 1.00 20.00 99 TRP B O 1
ATOM 9335 N N . ARG G 4 100 ? 10.958 15.752 93.254 1.00 20.00 100 ARG B N 1
ATOM 9336 C CA . ARG G 4 100 ? 9.678 15.229 93.676 1.00 20.00 100 ARG B CA 1
ATOM 9337 C C . ARG G 4 100 ? 9.813 13.780 94.154 1.00 20.00 100 ARG B C 1
ATOM 9338 O O . ARG G 4 100 ? 10.804 13.076 93.859 1.00 20.00 100 ARG B O 1
ATOM 9346 N N . ILE G 4 101 ? 8.879 13.377 94.998 1.00 20.00 101 ILE B N 1
ATOM 9347 C CA . ILE G 4 101 ? 8.950 12.031 95.524 1.00 20.00 101 ILE B CA 1
ATOM 9348 C C . ILE G 4 101 ? 8.853 11.027 94.394 1.00 20.00 101 ILE B C 1
ATOM 9349 O O . ILE G 4 101 ? 7.941 11.075 93.557 1.00 20.00 101 ILE B O 1
ATOM 9354 N N . GLN G 4 102 ? 9.838 10.149 94.335 1.00 20.00 102 GLN B N 1
ATOM 9355 C CA . GLN G 4 102 ? 9.837 9.125 93.307 1.00 20.00 102 GLN B CA 1
ATOM 9356 C C . GLN G 4 102 ? 9.381 7.785 93.919 1.00 20.00 102 GLN B C 1
ATOM 9357 O O . GLN G 4 102 ? 9.573 7.529 95.120 1.00 20.00 102 GLN B O 1
ATOM 9363 N N . PRO G 4 103 ? 8.799 6.897 93.083 1.00 20.00 103 PRO B N 1
ATOM 9364 C CA . PRO G 4 103 ? 8.286 5.562 93.457 1.00 20.00 103 PRO B CA 1
ATOM 9365 C C . PRO G 4 103 ? 9.404 4.550 93.714 1.00 20.00 103 PRO B C 1
ATOM 9366 O O . PRO G 4 103 ? 9.229 3.586 94.456 1.00 20.00 103 PRO B O 1
ATOM 9370 N N . ALA G 4 104 ? 10.502 4.730 92.985 1.00 20.00 104 ALA B N 1
ATOM 9371 C CA . ALA G 4 104 ? 11.690 3.909 93.112 1.00 20.00 104 ALA B CA 1
ATOM 9372 C C . ALA G 4 104 ? 12.262 4.190 94.521 1.00 20.00 104 ALA B C 1
ATOM 9373 O O . ALA G 4 104 ? 13.259 3.573 94.937 1.00 20.00 104 ALA B O 1
ATOM 9375 N N . GLU G 4 105 ? 11.719 5.208 95.199 1.00 20.00 105 GLU B N 1
ATOM 9376 C CA . GLU G 4 105 ? 12.123 5.466 96.565 1.00 20.00 105 GLU B CA 1
ATOM 9377 C C . GLU G 4 105 ? 11.235 4.402 97.222 1.00 20.00 105 GLU B C 1
ATOM 9378 O O . GLU G 4 105 ? 10.723 3.517 96.530 1.00 20.00 105 GLU B O 1
ATOM 9384 N N . PHE G 4 106 ? 11.050 4.429 98.524 1.00 20.00 106 PHE B N 1
ATOM 9385 C CA . PHE G 4 106 ? 10.205 3.394 99.173 1.00 20.00 106 PHE B CA 1
ATOM 9386 C C . PHE G 4 106 ? 10.965 2.115 99.669 1.00 20.00 106 PHE B C 1
ATOM 9387 O O . PHE G 4 106 ? 11.234 2.070 100.909 1.00 20.00 106 PHE B O 1
ATOM 9395 N N . TYR G 4 107 ? 11.212 1.070 98.832 1.00 20.00 107 TYR B N 1
ATOM 9396 C CA . TYR G 4 107 ? 12.067 -0.080 99.284 1.00 20.00 107 TYR B CA 1
ATOM 9397 C C . TYR G 4 107 ? 11.645 -1.284 100.161 1.00 20.00 107 TYR B C 1
ATOM 9398 O O . TYR G 4 107 ? 10.535 -1.364 100.726 1.00 20.00 107 TYR B O 1
ATOM 9407 N N . ARG G 4 108 ? 12.703 -2.035 100.491 1.00 20.00 108 ARG B N 1
ATOM 9408 C CA . ARG G 4 108 ? 12.705 -3.255 101.298 1.00 20.00 108 ARG B CA 1
ATOM 9409 C C . ARG G 4 108 ? 14.016 -3.867 100.851 1.00 20.00 108 ARG B C 1
ATOM 9410 O O . ARG G 4 108 ? 14.348 -3.766 99.672 1.00 20.00 108 ARG B O 1
ATOM 9418 N N . PHE G 4 109 ? 14.706 -4.581 101.723 1.00 20.00 109 PHE B N 1
ATOM 9419 C CA . PHE G 4 109 ? 15.967 -5.191 101.329 1.00 20.00 109 PHE B CA 1
ATOM 9420 C C . PHE G 4 109 ? 16.047 -6.642 101.828 1.00 20.00 109 PHE B C 1
ATOM 9421 O O . PHE G 4 109 ? 15.407 -6.993 102.833 1.00 20.00 109 PHE B O 1
ATOM 9429 N N . HIS G 4 110 ? 16.802 -7.510 101.163 1.00 20.00 110 HIS B N 1
ATOM 9430 C CA . HIS G 4 110 ? 16.831 -8.868 101.690 1.00 20.00 110 HIS B CA 1
ATOM 9431 C C . HIS G 4 110 ? 18.163 -9.511 101.758 1.00 20.00 110 HIS B C 1
ATOM 9432 O O . HIS G 4 110 ? 18.793 -9.725 100.733 1.00 20.00 110 HIS B O 1
ATOM 9439 N N . ASP G 4 111 ? 18.687 -9.705 102.949 1.00 20.00 111 ASP B N 1
ATOM 9440 C CA . ASP G 4 111 ? 19.907 -10.458 102.955 1.00 20.00 111 ASP B CA 1
ATOM 9441 C C . ASP G 4 111 ? 19.298 -11.763 103.373 1.00 20.00 111 ASP B C 1
ATOM 9442 O O . ASP G 4 111 ? 18.572 -11.803 104.368 1.00 20.00 111 ASP B O 1
ATOM 9447 N N . ALA G 4 112 ? 19.392 -12.760 102.503 1.00 20.00 112 ALA B N 1
ATOM 9448 C CA . ALA G 4 112 ? 18.828 -14.060 102.798 1.00 20.00 112 ALA B CA 1
ATOM 9449 C C . ALA G 4 112 ? 19.238 -14.602 104.176 1.00 20.00 112 ALA B C 1
ATOM 9450 O O . ALA G 4 112 ? 18.469 -15.349 104.788 1.00 20.00 112 ALA B O 1
ATOM 9452 N N . GLU G 4 113 ? 20.437 -14.282 104.667 1.00 20.00 113 GLU B N 1
ATOM 9453 C CA . GLU G 4 113 ? 20.764 -14.778 106.017 1.00 20.00 113 GLU B CA 1
ATOM 9454 C C . GLU G 4 113 ? 19.806 -13.903 106.783 1.00 20.00 113 GLU B C 1
ATOM 9455 O O . GLU G 4 113 ? 19.917 -12.674 106.660 1.00 20.00 113 GLU B O 1
ATOM 9461 N N . VAL G 4 114 ? 18.824 -14.504 107.441 1.00 20.00 114 VAL B N 1
ATOM 9462 C CA . VAL G 4 114 ? 17.836 -13.773 108.233 1.00 20.00 114 VAL B CA 1
ATOM 9463 C C . VAL G 4 114 ? 16.559 -14.280 107.654 1.00 20.00 114 VAL B C 1
ATOM 9464 O O . VAL G 4 114 ? 15.829 -15.013 108.289 1.00 20.00 114 VAL B O 1
ATOM 9468 N N . ASN G 4 115 ? 16.350 -14.002 106.387 1.00 20.00 115 ASN B N 1
ATOM 9469 C CA . ASN G 4 115 ? 15.134 -14.447 105.766 1.00 20.00 115 ASN B CA 1
ATOM 9470 C C . ASN G 4 115 ? 15.143 -15.945 105.834 1.00 20.00 115 ASN B C 1
ATOM 9471 O O . ASN G 4 115 ? 14.253 -16.558 106.425 1.00 20.00 115 ASN B O 1
ATOM 9476 N N . THR G 4 116 ? 16.249 -16.519 105.396 1.00 20.00 116 THR B N 1
ATOM 9477 C CA . THR G 4 116 ? 16.387 -17.969 105.409 1.00 20.00 116 THR B CA 1
ATOM 9478 C C . THR G 4 116 ? 17.387 -18.314 106.457 1.00 20.00 116 THR B C 1
ATOM 9479 O O . THR G 4 116 ? 18.336 -19.051 106.214 1.00 20.00 116 THR B O 1
ATOM 9483 N N . PHE G 4 117 ? 17.227 -17.718 107.611 1.00 20.00 117 PHE B N 1
ATOM 9484 C CA . PHE G 4 117 ? 18.163 -17.982 108.678 1.00 20.00 117 PHE B CA 1
ATOM 9485 C C . PHE G 4 117 ? 17.730 -17.179 109.872 1.00 20.00 117 PHE B C 1
ATOM 9486 O O . PHE G 4 117 ? 16.537 -16.920 110.024 1.00 20.00 117 PHE B O 1
ATOM 9494 N N . GLY G 4 118 ? 18.641 -16.820 110.762 1.00 20.00 118 GLY B N 1
ATOM 9495 C CA . GLY G 4 118 ? 18.171 -16.025 111.866 1.00 20.00 118 GLY B CA 1
ATOM 9496 C C . GLY G 4 118 ? 18.716 -14.629 112.059 1.00 20.00 118 GLY B C 1
ATOM 9497 O O . GLY G 4 118 ? 17.998 -13.629 112.012 1.00 20.00 118 GLY B O 1
ATOM 9498 N N . TYR G 4 119 ? 20.026 -14.575 112.149 1.00 20.00 119 TYR B N 1
ATOM 9499 C CA . TYR G 4 119 ? 20.768 -13.372 112.474 1.00 20.00 119 TYR B CA 1
ATOM 9500 C C . TYR G 4 119 ? 21.870 -13.106 111.479 1.00 20.00 119 TYR B C 1
ATOM 9501 O O . TYR G 4 119 ? 22.148 -13.958 110.641 1.00 20.00 119 TYR B O 1
ATOM 9510 N N . PHE G 4 120 ? 22.553 -11.975 111.608 1.00 20.00 120 PHE B N 1
ATOM 9511 C CA . PHE G 4 120 ? 23.677 -11.665 110.715 1.00 20.00 120 PHE B CA 1
ATOM 9512 C C . PHE G 4 120 ? 24.932 -12.225 111.347 1.00 20.00 120 PHE B C 1
ATOM 9513 O O . PHE G 4 120 ? 25.185 -11.907 112.524 1.00 20.00 120 PHE B O 1
#

Solvent-accessible surface area: 58279 Å² total; per-residue (Å²): 150,82,73,24,11,37,75,0,0,32,1,0,0,130,12,14,57,28,21,18,30,5,61,4,48,72,83,18,21,58,21,0,37,20,106,131,101,9,113,43,107,38,88,46,95,0,66,151,0,0,41,9,15,1,27,6,18,0,46,103,28,56,12,60,52,12,80,8,0,0,0,4,3,0,0,0,0,5,6,9,4,47,64,70,18,4,117,28,0,1,76,19,18,85,32,26,44,3,0,18,14,27,31,89,45,65,76,54,54,1,96,31,41,11,0,58,30,12,0,90,82,0,82,84,36,5,123,57,10,96,27,113,75,35,151,77,10,162,146,94,16,124,132,175,95,23,26,49,9,41,2,1,28,4,0,2,154,56,10,50,94,81,47,139,26,141,30,78,164,83,20,41,64,18,0,6,22,103,102,76,3,90,44,109,30,124,68,59,1,70,150,0,1,37,24,1,0,45,22,3,0,71,52,5,16,12,54,114,123,34,3,23,13,9,1,0,0,1,0,0,0,32,2,1,42,37,13,1,2,24,1,0,0,17,16,1,84,27,4,139,9,9,46,23,32,40,54,25,44,115,58,92,1,95,2,11,8,1,1,0,11,0,0,22,0,38,11,59,59,112,26,138,29,101,88,161,159,60,75,41,23,44,22,55,1,0,44,7,0,6,106,4,8,73,38,19,44,22,28,72,7,70,103,104,10,25,81,35,0,43,31,103,166,32,7,56,41,128,37,114,78,133,3,102,113,0,1,40,3,8,4,22,7,2,0,42,86,24,75,14,84,157,5,93,11,0,0,2,10,2,0,0,1,0,2,52,25,8,46,25,16,0,0,13,15,0,1,27,17,20,42,62,10,43,6,0,19,15,27,53,66,61,61,144,59,87,3,77,20,40,22,0,8,46,10,0,31,146,0,51,64,30,0,93,118,52,20,94,94,64,99,158,72,64,215,153,223,106,74,34,0,39,77,0,0,46,51,4,95,155,128,134,24,22,86,58,0,124,12,70,155,107,6,21,66,62,0,49,5,115,134,49,9,91,58,111,44,88,76,115,2,36,109,1,1,34,23,0,2,32,12,0,0,64,94,25,53,21,75,131,35,41,20,32,29,41,0,14,0,0,0,0,9,47,0,7,38,19,4,0,1,13,0,0,0,11,4,6,73,23,52,97,157,24,106,154,18,102,102,86,52,65,186,99,28,137,10,17,31,0,0,0,10,1,5,17,17,83,5,78,21,52,32,19,0,53,80,12,3,92,57,12,89,110,66,16,153,73,110,58,48,192,164,133,18,12,96,6,93,53,52,103,68,42,66,110,20,146,34,28,0,2,2,0,8,0,10,3,19,11,36,11,91,5,66,39,25,1,1,5,33,4,67,3,51,9,13,3,72,10,4,63,6,95,87,22,46,55,36,48,0,11,3,6,7,0,5,0,4,2,7,17,82,20,16,2,42,116,72,23,54,137,56,91,175,77,37,89,81,11,113,83,44,29,51,10,19,1,28,34,109,137,68,11,0,30,0,0,38,55,127,10,56,147,64,44,42,3,59,54,34,14,0,46,0,0,1,23,0,12,20,53,12,0,23,0,77,49,7,84,90,55,82,30,51,8,1,45,45,21,20,105,33,7,0,75,15,0,0,27,0,0,10,42,53,24,12,2,1,29,10,43,40,60,140,17,98,66,77,100,163,64,138,82,68,126,142,64,104,90,140,152,19,63,136,64,36,133,55,85,40,107,40,40,87,87,121,94,95,151,54,120,50,107,73,51,52,43,64,88,162,71,32,206,51,108,98,36,54,41,46,78,0,72,15,4,28,10,24,58,30,127,2,32,34,134,52,68,103,22,120,88,175,121,27,106,60,123,79,26,0,104,3,54,71,99,12,162,2,48,3,66,6,5,44,0,77,45,52,0,3,5,0,5,0,2,0,0,6,2,21,15,22,3,16,25,20,58,94,14,40,104,32,53,44,96,78,89,138,41,2,85,41,33,40,98,94,48,31,56,115,68,70,26,42,92,1,12,1,104,33,2,2,162,52,8,32,60,36,37,115,9,30,5,26,19,3,47,20,111,159,61,75,26,50,168,15,34,98,70,81,50,108,61,100,4,24,5,20,10,35,34,6,17,74,17,93,26,61,70,4,0,16,4,85,12,77,41,6,61,69,1,6,118,44,23,110,99,36,1,3,28,0,45,1,95,8,79,0,52,1,16,15,95,80,115,86,137,200,177,244,187,119,95,86,150,63,154,8,64,54,51,156,158,70,36,141,15,125,71,86,51,3,78,4,34,86,64,0,27,16,8,42,100,25,107,64,28,23,4,9,2,88,11,106,48,0,44,1,63,66,20,91,0,0,9,1,9,0,0,54,1,52,64,94,44,69,29,49,103,12,49,0,1,0,10,8,69,8,21,12,88,46,64,19,166,11,104,16,4,0,0,4,1,28,26,83,69,100,11,96,54,2,46,135,76,83,54,76,44,115,25,120,22,175,97,102,40,14,130,6,43,11,121,13,37,30,90,2,37,0,73,36,52,28,53,60,33,46,0,5,0,0,8,1,4,46,16,104,5,93,64,19,95,1,100,20,78,4,5,0,28,2,60,41,153,157,66,154,78,150,59,93,154,206,180,117,6,42,15,83,97,122,137,73,36,55,73,109,170,5,33,116,43,39,86,139,73,82,153,101,63,99,93,50,13,50,4,2,59,30,127,37,30,1,24,48,19,88,108,99,26,7,0

Nearest PDB structures (foldseek):
  1al0-assembly1_F  TM=1.002E+00  e=3.087E-87  Sinsheimervirus phiX174
  1cd3-assembly1_F  TM=9.989E-01  e=1.461E-76  Sinsheimervirus phiX174
  1kvp-assembly1_A  TM=9.614E-01  e=4.392E-70  Sinsheimervirus phiX174
  1m06-assembly1_F  TM=9.761E-01  e=7.792E-62  Escherichia phage alpha3
  1gff-assembly1_1  TM=9.738E-01  e=2.428E-58  Escherichia phage G4

InterPro domains:
  IPR003513 Scaffold protein B [PF02304] (12-120)
  IPR038149 Scaffold protein B superfamily [G3DSA:4.10.1260.10] (53-120)

Sequence (1204 aa):
EQSVRFQTALASIKLIQASAVLDLTEDDFDFLTSNKVWIATDRSRARRCVEACVYGTLDFVGYPRFPAPVEFIAAVIAYYVHPVNIQTACLIMEGAEFTENIINGVERPVKAAELFAFTLRVRAGNTDVLTDAEENVRQKLRAEQSVRFQTALASIKLIQASAVLDLTEDDFDFLTSNKVWIATDRSRARRCVEACVYGTLDFVGYPRFPAPVEFIAAVIAYYVHPVNIQTACLIMEGAEFTENIINGVERPVKAAELFAFTLRVRAGNTDVLTDATEQSVRFQTALASIKLIQASAVLDLTEDDFDFLTSNKVWIATDRSRARRCVEACVYGTLDFVGYPRFPAPVEFIAAVIAYYVHPVNIQTACLIMEGAEFTENIINGVERPVKAAELFAFTLRVRAGNTDVLTDAEENVRQQSVRFQTALASIKLIQASAVLDLTEDDFDFLTSNKVWIATDRSRARRCVEACVYGTLDFVGYPRFPAPVEFIAAVIAYYVHPVNIQTACLIMEGAEFTENIINGVERPVKAAELFAFTLRVRAGNTDVLTDAEENVRQKLRAEGVMQTGAERMPHDLSHLGFLAGQIGRLITISTTPVIAGDSFEMDAVGALRLSPLRRGLAIDSTVDIFTFYVPHRHVYGEQWIKFMKDGVNATPLPTVNTTGYIDHAAFLGTINPDTNKIPKHLFQGYLNIYNNYFKAPWMPDRTEANPNELNQDDARYGFRCCHLKNIWTAPLPPETELSRQMTTSTTSIDIMGLQAAYANLHTDQERDYFMQRYRDVISSFGGKTSYDADNRPLLVMRSNLWASGYDVDGTDQTSLGQFSGRVQQTYKHSVPRFFVPEHGTMFTLALVRFPPTATKEIQYLNAKGALTYTDIAGDPVLYGNLPPREISMKDVFRSGDSSKKFKIAEGQWYRYAPSYVSPAYHLLEGFPFIQEPPSGDLQERVLIRHHDYDQCFQSVQLLQWNSQVKFNVTVYRNLPTTRDMFQTFISRHNSNFFSDKLVLTSVTPASSAPVLQTPKATSSTLYFDSLTVNAGNGGFLHCIQMDTSVNAANQVVSVGADIAFDADPKFFACLVRFESSSVPTTLPTAYDVYPLNGRHDGGYYTVKDCVTIDVLPRTPGNNVYVGFMVWSNFTATKCRGLVSLNQVIKEIICLQPLKMEQLTKNQGATCDDKSAQIYARFDKNDWRIQPAEFYRFHDAEVNTFGYF

Radius of gyration: 34.55 Å; Cα contacts (8 Å, |Δi|>4): 2235; chains: 7; bounding box: 91×92×87 Å

Organism: Enterobacteria phage phiX174 (Isolate Sanger) (NCBI:txid1217068)

Foldseek 3Di:
DLVVLLVLLLVLLVVLVVQQAAADDPVLLCVQAPPDDDDPVRLVSLCVRLVSSVCPVCVVVPHDDDDDALSNSLSSCLQRHDPRPSQSSLQSVWFHHHVVCVVVVHHDTGHRVVSVVSSVVSNVPHVVPSCVNPPPVVVNHHD/DVVPPQVLLVVLVVCPVVPHDWPADDVLLQVQADPDADDPVCQVSLCVPLLRQQVRSQVSVPHDFQQGDLSNSLVSLLASHYVNCSQVSLVSCFQPRRHFDDDPNHRDTHGSVVSSVNNVVNNVDDDRVDDDD/DDQDDLLVVLVVLLVVLVPLLFFDDALVLLCVQAPPDEDDDVRVVSLLVSLVRLQQGVCVVPPDDDDQAALSNSLSSLLQGHDVSPSQVSFQSPWFGHHVVCVVVVNRDGHGRVVSVVVSVVNNVVCVPVNPNDPPRRHD/DDDALLNLLVVCVVVVPCVLQVDDPVLLCQQQDPDADDVVCLVSLCVVLVSSQQRVCVVRPPPGAPGDLLSSLSSLQSGHDPNCSLVSLVSQFADDDDDPHDDPRDDGDHSVSSSVSNVCVNPVNCVVRVVVVVVVVVVCVVVPVD/DLDPPFFKDWPWFWFWAFFFAQFWAFADKDWDAAFKLKWWKKWWKKWFFKWFFFDDFWWKKKKFKWWFACCLFPPPLVVCPVVVDPPRDDADWAFFDPDQQFQRRLNHGQDPVRTHGRQSVVVVQLACQFPFADVLGDRDDDGHSNPDDCNCGSHPDGGFADDDPQQDAPRQVDDQDDDDDDDVPDDDVVSVVVVVVVVVVVVCCVVPPPDPQRVVVVVVDGDDDCNVSRIGGQFMDMDTWADDWAQDDDDVGRVGIIGIIIDMDMGIGGRDRGRRTTMMTIIMHIHTHAAEQWWDQLVVQVPDADCLRPVVPCVDLVPGAWDWAFVSSTTPPGDRVAIGTHRRPVSVVDDHHHDHNVCQVPFRDLYHRDQDDDHSRSRGIDDSPPNVRTHDDCPSHTMIMTMIMGMMMGDHDDDVPD/DADDDDFQDDADPDAAEQPDAEAEFEQQAFASDWADEFKYKYWYAKHKYAFAFHKHKYKHWQPPDDPDFKWKKKKWKKKFWPFFQVKAKWKKKAKDLDGGGTRDDDMDTHDFPWDDDGRIITGIHMDIDGQDDPDPRIIMMMIMMIGGRGHITIMGIMMMMGIPPDDDDDDPVVD/DADEADECCDTDDVVLVVQCVDDDVPDPDDGRVPHYDYYHVCPVVHNDD